Protein AF-Q1RKX2-F1 (afdb_monomer)

Secondary structure (DSSP, 8-state):
----------------------PPPP-------------------------------PPPSSHHHHHHHHHHHHSSHHHHHTHHHHHHHTTBGGGHHHHHHHIIIIIHHHHHHHHHHHHHHT--HHHHHHHH-GGGHHHHHHHHHHHHHHHHHHHHHHHHHHHHHHHTTSSS-TTSS--TTT--TTB--HHHHHHHHTTTEEEETTEEEEHHHHHHTTHHHHHHSS--B-HHHHIIIIIII---SSTT----B-HHHHHHHHHHHHHHHHHHTTTHHHHHHHHHHHTTHHHHHHHHHHHHHTTSTTHHHHHHHHH-B-TTGGG-HHHHHHHHHHHHHHH-TTSSHHHHHHTTS-TTS-HHHHHHHHHHHHHHHHHHHHHHHHHHHHHHHHHHTS-GGGG---THHIIIIIHHHHHTTSTTHHHHHHHHHHHHHHHHHHHHHHHHHHHHHHHHHH-GGGGGGHHHHHHHHHHHHHHHHGGGGBTTHHHHHHHHHHHHSSHHHHHHHHHHHIIIIIIIIHHHHHHHHHHHH----HHHHHHHHHIIIIIHHHHHHHHHHHHHHT----EETTEE--HHHHHHHHHHHHHHHHHHHHHHHHHHHHS-TTS-HHHHHHHHTSPPTT-SSTT--GGGTTHHHHTTS-----------------------------------------------------------------------THHHHHHHHTTS-HHHHHHHHHHHHHHHHHHHHHTT------GGG-EEEETTEEEETT-EEEEEE--SEEEEEEEEETTS-HHHIIIIIHHHHHHHHHHHHTTT--EEEEEEEEE-TTSSS-EEE-SSTT-SS--S-STT----PPPPP-TTHHHHH---HHHHHHHHHHHHHHHHHS--HHHHHHHHHHSS-PPTTSEEEEEEE-SS--BTT-HHHHHHHHHHHHH---SSEEEEEEE--TT-EETTB-GGGEEEEESSBEEETT----SBGGGEE---BHHHHHHHHTT-EEEE-TTGGGS-HHHHHHHHHHHHHHHHHHHHHEEEEEEEEEEEETTTEEEEEEEEEEEEE-TT-PPPP-

Sequence (1074 aa):
MGQSSKSGSAGVGGVGGGGGVVCPSTAISGCASGTALIQLDATGPGAGGAGESEHERGTWTGRFDFLLSLLGYSVGLGNVWRFPYLCYNNGGGAFLIPFTIMLVIAGLPLMFMELSFGQYAALGPVAVYRRFCPLFRGLGTGMILVSAIVMLYYNLIIAWTIFYMFASFAPVLPWQNCEPAWSTKYCFSYAQADQCEATNGTYYLRTCHNATSAAENNITTLALGALKRPPAEEYFNNFVLGLSKGIEETGSIKLSLAACLFLAWTIVFLCLCKGVQSSGKVVYFTALFPYVVLVILFVRGVTLPGASTGILFYLTPDWKQLANAQVWGDAAVQIFFALSPAWGGLITLSSYNKFSNNCYKDSLIVAFCNIATSFFAGLVIFSIIGFLAHELNVDVEKVVDQGAGLAFIVYPEVVTRLPVSPVWAVLFFVMLLTLGLDSQFALMETVTTAILDRFPNLRQYKIWVVLSVAIFGYIGGLGFTTNSGMYWLQLMDKYAANWSVLLIAISECILIAWIYGSQRFLNDIQGMIGKRSWFWNFFWGIMWRYITPATLLFILFFNWVEYKPAKYGHYVYPMWADAVGWIVGLLPVLVIFLVAFQEIWRAPMSLSFRDRIKHLLQPTAEWGPAGRPCVNLHAERYQSQNYDGVTNTKILIEEEASPKQAANKKDRQLTLDVDVDVECLPLATVGKRPGAPKSMGKQGSSGNLQTNALVPNSARGDIALAKVAEKEKEATACTFALAYGSAVKQINKWVLLPPRCIKCAGPAGQHDFGDEFTVKLPNNKVDVVFVVDINVTPGVLSNLIAPAINDIRESLRSRGFSDVQVGVIVFEETKRYPALLTSDGGKINYKGNVADVKLAGIKSFCDNCVEQIITEKRILDIYNSLKEIVKGIAPQADEKAFQLALDYPFRAGAAKSIIGVRSDSLEYKNWWKFVRAQLTGSITKFDGALIHLIAPVKGLSLEGVLSEKLIGFNSRLVATVDGKDSKKRTKLQFDNDMGIDFVLNNGGWVFATQNFEKLKASDQKKMLNQITSSLADTLFKTEIVSDCRCLPIHGLHGQHKCVIKSSTFVANKKAKSA

Mean predicted aligned error: 19.58 Å

pLDDT: mean 75.11, std 23.2, range [19.14, 98.06]

Structure (mmCIF, N/CA/C/O backbone):
data_AF-Q1RKX2-F1
#
_entry.id   AF-Q1RKX2-F1
#
loop_
_atom_site.group_PDB
_atom_site.id
_atom_site.type_symbol
_atom_site.label_atom_id
_atom_site.label_alt_id
_atom_site.label_comp_id
_atom_site.label_asym_id
_atom_site.label_entity_id
_atom_site.label_seq_id
_atom_site.pdbx_PDB_ins_code
_atom_site.Cartn_x
_atom_site.Cartn_y
_atom_site.Cartn_z
_atom_site.occupancy
_atom_site.B_iso_or_equiv
_atom_site.auth_seq_id
_atom_site.auth_comp_id
_atom_site.auth_asym_id
_atom_site.auth_atom_id
_atom_site.pdbx_PDB_model_num
ATOM 1 N N . MET A 1 1 ? 49.293 15.462 26.132 1.00 29.08 1 MET A N 1
ATOM 2 C CA . MET A 1 1 ? 50.556 15.591 26.901 1.00 29.08 1 MET A CA 1
ATOM 3 C C . MET A 1 1 ? 51.556 14.581 26.353 1.00 29.08 1 MET A C 1
ATOM 5 O O . MET A 1 1 ? 51.100 13.569 25.842 1.00 29.08 1 MET A O 1
ATOM 9 N N . GLY A 1 2 ? 52.866 14.834 26.458 1.00 30.52 2 GLY A N 1
ATOM 10 C CA . GLY A 1 2 ? 53.905 13.860 26.083 1.00 30.52 2 GLY A CA 1
ATOM 11 C C . GLY A 1 2 ? 54.488 14.013 24.672 1.00 30.52 2 GLY A C 1
ATOM 12 O O . GLY A 1 2 ? 54.283 13.156 23.822 1.00 30.52 2 GLY A O 1
ATOM 13 N N . GLN A 1 3 ? 55.269 15.072 24.441 1.00 25.47 3 GLN A N 1
ATOM 14 C CA . GLN A 1 3 ? 56.391 14.996 23.496 1.00 25.47 3 GLN A CA 1
ATOM 15 C C . GLN A 1 3 ? 57.597 14.382 24.221 1.00 25.47 3 GLN A C 1
ATOM 17 O O . GLN A 1 3 ? 57.805 14.698 25.391 1.00 25.47 3 GLN A O 1
ATOM 22 N N . SER A 1 4 ? 58.443 13.625 23.519 1.00 23.39 4 SER A N 1
ATOM 23 C CA . SER A 1 4 ? 59.902 13.753 23.659 1.00 23.39 4 SER A CA 1
ATOM 24 C C . SER A 1 4 ? 60.629 13.075 22.495 1.00 23.39 4 SER A C 1
ATOM 26 O O . SER A 1 4 ? 60.164 12.066 21.968 1.00 23.39 4 SER A O 1
ATOM 28 N N . SER A 1 5 ? 61.772 13.628 22.105 1.00 24.44 5 SER A N 1
ATOM 29 C CA . SER A 1 5 ? 62.682 13.108 21.081 1.00 24.44 5 SER A CA 1
ATOM 30 C C . SER A 1 5 ? 64.015 12.682 21.708 1.00 24.44 5 SER A C 1
ATOM 32 O O . SER A 1 5 ? 64.335 13.082 22.829 1.00 24.44 5 SER A O 1
ATOM 34 N N . LYS A 1 6 ? 64.832 11.910 20.975 1.00 25.28 6 LYS A N 1
ATOM 35 C CA . LYS A 1 6 ? 66.299 11.889 21.139 1.00 25.28 6 LYS A CA 1
ATOM 36 C C . LYS A 1 6 ? 67.005 11.347 19.889 1.00 25.28 6 LYS A C 1
ATOM 38 O O . LYS A 1 6 ? 66.353 10.794 19.008 1.00 25.28 6 LYS A O 1
ATOM 43 N N . SER A 1 7 ? 68.310 11.601 19.783 1.00 22.27 7 SER A N 1
ATOM 44 C CA . SER A 1 7 ? 69.060 11.613 18.516 1.00 22.27 7 SER A CA 1
ATOM 45 C C . SER A 1 7 ? 70.556 11.266 18.674 1.00 22.27 7 SER A C 1
ATOM 47 O O . SER A 1 7 ? 71.111 11.393 19.764 1.00 22.27 7 SER A O 1
ATOM 49 N N . GLY A 1 8 ? 71.199 10.861 17.567 1.00 24.12 8 GLY A N 1
ATOM 50 C CA . GLY A 1 8 ? 72.639 10.544 17.415 1.00 24.12 8 GLY A CA 1
ATOM 51 C C . GLY A 1 8 ? 72.830 9.477 16.308 1.00 24.12 8 GLY A C 1
ATOM 52 O O . GLY A 1 8 ? 72.162 8.457 16.404 1.00 24.12 8 GLY A O 1
ATOM 53 N N . SER A 1 9 ? 73.526 9.641 15.163 1.00 22.39 9 SER A N 1
ATOM 54 C CA . SER A 1 9 ? 74.837 10.258 14.806 1.00 22.39 9 SER A CA 1
ATOM 55 C C . SER A 1 9 ? 76.018 9.282 15.044 1.00 22.39 9 SER A C 1
ATOM 57 O O . SER A 1 9 ? 76.078 8.729 16.136 1.00 22.39 9 SER A O 1
ATOM 59 N N . ALA A 1 10 ? 76.967 8.984 14.128 1.00 24.47 10 ALA A N 1
ATOM 60 C CA . ALA A 1 10 ? 77.296 9.495 12.771 1.00 24.47 10 ALA A CA 1
ATOM 61 C C . ALA A 1 10 ? 78.058 8.445 11.892 1.00 24.47 10 ALA A C 1
ATOM 63 O O . ALA A 1 10 ? 78.412 7.385 12.397 1.00 24.47 10 ALA A O 1
ATOM 64 N N . GLY A 1 11 ? 78.391 8.779 10.624 1.00 23.73 11 GLY A N 1
ATOM 65 C CA . GLY A 1 11 ? 79.377 8.062 9.765 1.00 23.73 11 GLY A CA 1
ATOM 66 C C . GLY A 1 11 ? 78.849 7.634 8.373 1.00 23.73 11 GLY A C 1
ATOM 67 O O . GLY A 1 11 ? 78.332 6.533 8.253 1.00 23.73 11 GLY A O 1
ATOM 68 N N . VAL A 1 12 ? 78.734 8.492 7.344 1.00 25.34 12 VAL A N 1
ATOM 69 C CA . VAL A 1 12 ? 79.765 9.110 6.456 1.00 25.34 12 VAL A CA 1
ATOM 70 C C . VAL A 1 12 ? 80.265 8.196 5.311 1.00 25.34 12 VAL A C 1
ATOM 72 O O . VAL A 1 12 ? 81.005 7.249 5.543 1.00 25.34 12 VAL A O 1
ATOM 75 N N . GLY A 1 13 ? 79.918 8.563 4.064 1.00 24.39 13 GLY A N 1
ATOM 76 C CA . GLY A 1 13 ? 80.415 7.989 2.796 1.00 24.39 13 GLY A CA 1
ATOM 77 C C . GLY A 1 13 ? 79.466 8.284 1.612 1.00 24.39 13 GLY A C 1
ATOM 78 O O . GLY A 1 13 ? 78.296 7.927 1.687 1.00 24.39 13 GLY A O 1
ATOM 79 N N . GLY A 1 14 ? 79.925 8.973 0.554 1.00 23.98 14 GLY A N 1
ATOM 80 C CA . GLY A 1 14 ? 79.116 9.346 -0.636 1.00 23.98 14 GLY A CA 1
ATOM 81 C C . GLY A 1 14 ? 79.533 8.603 -1.925 1.00 23.98 14 GLY A C 1
ATOM 82 O O . GLY A 1 14 ? 80.232 7.603 -1.828 1.00 23.98 14 GLY A O 1
ATOM 83 N N . VAL A 1 15 ? 79.184 9.016 -3.158 1.00 24.83 15 VAL A N 1
ATOM 84 C CA . VAL A 1 15 ? 78.528 10.250 -3.665 1.00 24.83 15 VAL A CA 1
ATOM 85 C C . VAL A 1 15 ? 77.776 9.959 -4.990 1.00 24.83 15 VAL A C 1
ATOM 87 O O . VAL A 1 15 ? 78.321 9.275 -5.847 1.00 24.83 15 VAL A O 1
ATOM 90 N N . GLY A 1 16 ? 76.608 10.591 -5.207 1.00 24.42 16 GLY A N 1
ATOM 91 C CA . GLY A 1 16 ? 75.990 10.827 -6.536 1.00 24.42 16 GLY A CA 1
ATOM 92 C C . GLY A 1 16 ? 75.090 9.712 -7.115 1.00 24.42 16 GLY A C 1
ATOM 93 O O . GLY A 1 16 ? 75.282 8.542 -6.820 1.00 24.42 16 GLY A O 1
ATOM 94 N N . GLY A 1 17 ? 74.079 10.006 -7.950 1.00 24.33 17 GLY A N 1
ATOM 95 C CA . GLY A 1 17 ? 73.492 11.316 -8.290 1.00 24.33 17 GLY A CA 1
ATOM 96 C C . GLY A 1 17 ? 72.621 11.307 -9.566 1.00 24.33 17 GLY A C 1
ATOM 97 O O . GLY A 1 17 ? 73.014 10.711 -10.559 1.00 24.33 17 GLY A O 1
ATOM 98 N N . GLY A 1 18 ? 71.486 12.026 -9.562 1.00 23.31 18 GLY A N 1
ATOM 99 C CA . GLY A 1 18 ? 70.670 12.327 -10.760 1.00 23.31 18 GLY A CA 1
ATOM 100 C C . GLY A 1 18 ? 69.573 11.301 -11.101 1.00 23.31 18 GLY A C 1
ATOM 101 O O . GLY A 1 18 ? 69.861 10.148 -11.395 1.00 23.31 18 GLY A O 1
ATOM 102 N N . GLY A 1 19 ? 68.301 11.719 -11.065 1.00 22.02 19 GLY A N 1
ATOM 103 C CA . GLY A 1 19 ? 67.143 10.845 -11.317 1.00 22.02 19 GLY A CA 1
ATOM 104 C C . GLY A 1 19 ? 66.602 10.870 -12.755 1.00 22.02 19 GLY A C 1
ATOM 105 O O . GLY A 1 19 ? 66.965 11.725 -13.558 1.00 22.02 19 GLY A O 1
ATOM 106 N N . GLY A 1 20 ? 65.666 9.960 -13.045 1.00 22.97 20 GLY A N 1
ATOM 107 C CA . GLY A 1 20 ? 64.897 9.894 -14.293 1.00 22.97 20 GLY A CA 1
ATOM 108 C C . GLY A 1 20 ? 63.514 9.274 -14.055 1.00 22.97 20 GLY A C 1
ATOM 109 O O . GLY A 1 20 ? 63.377 8.358 -13.247 1.00 22.97 20 GLY A O 1
ATOM 110 N N . VAL A 1 21 ? 62.479 9.804 -14.713 1.00 22.27 21 VAL A N 1
ATOM 111 C CA . VAL A 1 21 ? 61.072 9.401 -14.517 1.00 22.27 21 VAL A CA 1
ATOM 112 C C . VAL A 1 21 ? 60.719 8.212 -15.415 1.00 22.27 21 VAL A C 1
ATOM 114 O O . VAL A 1 21 ? 61.078 8.201 -16.589 1.00 22.27 21 VAL A O 1
ATOM 117 N N . VAL A 1 22 ? 59.973 7.237 -14.883 1.00 23.27 22 VAL A N 1
ATOM 118 C CA . VAL A 1 22 ? 59.502 6.056 -15.627 1.00 23.27 22 VAL A CA 1
ATOM 119 C C . VAL A 1 22 ? 57.977 6.069 -15.738 1.00 23.27 22 VAL A C 1
ATOM 121 O O . VAL A 1 22 ? 57.277 5.944 -14.736 1.00 23.27 22 VAL A O 1
ATOM 124 N N . CYS A 1 23 ? 57.470 6.162 -16.968 1.00 20.81 23 CYS A N 1
ATOM 125 C CA . CYS A 1 23 ? 56.066 5.913 -17.303 1.00 20.81 23 CYS A CA 1
ATOM 126 C C . CYS A 1 23 ? 55.933 4.514 -17.939 1.00 20.81 23 CYS A C 1
ATOM 128 O O . CYS A 1 23 ? 56.710 4.211 -18.847 1.00 20.81 23 CYS A O 1
ATOM 130 N N . PRO A 1 24 ? 54.969 3.665 -17.532 1.00 23.52 24 PRO A N 1
ATOM 131 C CA . PRO A 1 24 ? 54.730 2.380 -18.191 1.00 23.52 24 PRO A CA 1
ATOM 132 C C . PRO A 1 24 ? 54.107 2.570 -19.581 1.00 23.52 24 PRO A C 1
ATOM 134 O O . PRO A 1 24 ? 53.148 3.327 -19.737 1.00 23.52 24 PRO A O 1
ATOM 137 N N . SER A 1 25 ? 54.620 1.859 -20.583 1.00 21.58 25 SER A N 1
ATOM 138 C CA . SER A 1 25 ? 54.095 1.867 -21.950 1.00 21.58 25 SER A CA 1
ATOM 139 C C . SER A 1 25 ? 52.964 0.849 -22.146 1.00 21.58 25 SER A C 1
ATOM 141 O O . SER A 1 25 ? 53.041 -0.298 -21.708 1.00 21.58 25 SER A O 1
ATOM 143 N N . THR A 1 26 ? 51.907 1.261 -22.846 1.00 20.92 26 THR A N 1
ATOM 144 C CA . THR A 1 26 ? 50.810 0.391 -23.292 1.00 20.92 26 THR A CA 1
ATOM 145 C C . THR A 1 26 ? 51.144 -0.292 -24.617 1.00 20.92 26 THR A C 1
ATOM 147 O O . THR A 1 26 ? 51.606 0.351 -25.557 1.00 20.92 26 THR A O 1
ATOM 150 N N . ALA A 1 27 ? 50.830 -1.584 -24.725 1.00 21.88 27 ALA A N 1
ATOM 151 C CA . ALA A 1 27 ? 50.836 -2.335 -25.979 1.00 21.88 27 ALA A CA 1
ATOM 152 C C . ALA A 1 27 ? 49.621 -3.277 -26.029 1.00 21.88 27 ALA A C 1
ATOM 154 O O . ALA A 1 27 ? 49.184 -3.791 -25.000 1.00 21.88 27 ALA A O 1
ATOM 155 N N . ILE A 1 28 ? 49.060 -3.474 -27.223 1.00 22.14 28 ILE A N 1
ATOM 156 C CA . ILE A 1 28 ? 47.824 -4.235 -27.466 1.00 22.14 28 ILE A CA 1
ATOM 157 C C . ILE A 1 28 ? 48.165 -5.493 -28.272 1.00 22.14 28 ILE A C 1
ATOM 159 O O . ILE A 1 28 ? 48.952 -5.421 -29.214 1.00 22.14 28 ILE A O 1
ATOM 163 N N . SER A 1 29 ? 47.527 -6.624 -27.964 1.00 22.98 29 SER A N 1
ATOM 164 C CA . SER A 1 29 ? 47.458 -7.790 -28.856 1.00 22.98 29 SER A CA 1
ATOM 165 C C . SER A 1 29 ? 46.001 -8.207 -29.091 1.00 22.98 29 SER A C 1
ATOM 167 O O . SER A 1 29 ? 45.117 -7.928 -28.279 1.00 22.98 29 SER A O 1
ATOM 169 N N . GLY A 1 30 ? 45.728 -8.773 -30.271 1.00 21.67 30 GLY A N 1
ATOM 170 C CA . GLY A 1 30 ? 44.379 -8.868 -30.833 1.00 21.67 30 GLY A CA 1
ATOM 171 C C . GLY A 1 30 ? 43.684 -10.228 -30.698 1.00 21.67 30 GLY A C 1
ATOM 172 O O . GLY A 1 30 ? 44.310 -11.280 -30.744 1.00 21.67 30 GLY A O 1
ATOM 173 N N . CYS A 1 31 ? 42.358 -10.144 -30.586 1.00 21.44 31 CYS A N 1
ATOM 174 C CA . CYS A 1 31 ? 41.317 -11.174 -30.672 1.00 21.44 31 CYS A CA 1
ATOM 175 C C . CYS A 1 31 ? 41.653 -12.553 -31.283 1.00 21.44 31 CYS A C 1
ATOM 177 O O . CYS A 1 31 ? 42.081 -12.659 -32.429 1.00 21.44 31 CYS A O 1
ATOM 179 N N . ALA A 1 32 ? 41.163 -13.600 -30.609 1.00 22.56 32 ALA A N 1
ATOM 180 C CA . ALA A 1 32 ? 40.595 -14.790 -31.247 1.00 22.56 32 ALA A CA 1
ATOM 181 C C . ALA A 1 32 ? 39.156 -14.990 -30.726 1.00 22.56 32 ALA A C 1
ATOM 183 O O . ALA A 1 32 ? 38.884 -14.753 -29.548 1.00 22.56 32 ALA A O 1
ATOM 184 N N . SER A 1 33 ? 38.210 -15.360 -31.594 1.00 27.45 33 SER A N 1
ATOM 185 C CA . SER A 1 33 ? 36.774 -15.354 -31.267 1.00 27.45 33 SER A CA 1
ATOM 186 C C . SER A 1 33 ? 36.347 -16.486 -30.323 1.00 27.45 33 SER A C 1
ATOM 188 O O . SER A 1 33 ? 36.641 -17.653 -30.569 1.00 27.45 33 SER A O 1
ATOM 190 N N . GLY A 1 34 ? 35.549 -16.154 -29.303 1.00 23.69 34 GLY A N 1
ATOM 191 C CA . GLY A 1 34 ? 34.923 -17.129 -28.405 1.00 23.69 34 GLY A CA 1
ATOM 192 C C . GLY A 1 34 ? 33.840 -16.496 -27.531 1.00 23.69 34 GLY A C 1
ATOM 193 O O . GLY A 1 34 ? 34.132 -15.956 -26.468 1.00 23.69 34 GLY A O 1
ATOM 194 N N . THR A 1 35 ? 32.582 -16.536 -27.976 1.00 30.52 35 THR A N 1
ATOM 195 C CA . THR A 1 35 ? 31.459 -15.878 -27.285 1.00 30.52 35 THR A CA 1
ATOM 196 C C . THR A 1 35 ? 31.061 -16.629 -26.010 1.00 30.52 35 THR A C 1
ATOM 198 O O . THR A 1 35 ? 30.265 -17.566 -26.060 1.00 30.52 35 THR A O 1
ATOM 201 N N . ALA A 1 36 ? 31.581 -16.196 -24.860 1.00 24.14 36 ALA A N 1
ATOM 202 C CA . ALA A 1 36 ? 31.232 -16.729 -23.543 1.00 24.14 36 ALA A CA 1
ATOM 203 C C . ALA A 1 36 ? 30.645 -15.632 -22.637 1.00 24.14 36 ALA A C 1
ATOM 205 O O . ALA A 1 36 ? 31.332 -14.689 -22.251 1.00 24.14 36 ALA A O 1
ATOM 206 N N . LEU A 1 37 ? 29.367 -15.773 -22.270 1.00 24.33 37 LEU A N 1
ATOM 207 C CA . LEU A 1 37 ? 28.733 -14.960 -21.229 1.00 24.33 37 LEU A CA 1
ATOM 208 C C . LEU A 1 37 ? 29.221 -15.426 -19.852 1.00 24.33 37 LEU A C 1
ATOM 210 O O . LEU A 1 37 ? 28.718 -16.412 -19.317 1.00 24.33 37 LEU A O 1
ATOM 214 N N . ILE A 1 38 ? 30.187 -14.712 -19.272 1.00 24.48 38 ILE A N 1
ATOM 215 C CA . ILE A 1 38 ? 30.604 -14.922 -17.882 1.00 24.48 38 ILE A CA 1
ATOM 216 C C . ILE A 1 38 ? 29.768 -14.012 -16.975 1.00 24.48 38 ILE A C 1
ATOM 218 O O . ILE A 1 38 ? 29.938 -12.794 -16.966 1.00 24.48 38 ILE A O 1
ATOM 222 N N . GLN A 1 39 ? 28.875 -14.616 -16.189 1.00 24.66 39 GLN A N 1
ATOM 223 C CA . GLN A 1 39 ? 28.341 -13.985 -14.982 1.00 24.66 39 GLN A CA 1
ATOM 224 C C . GLN A 1 39 ? 29.456 -13.904 -13.936 1.00 24.66 39 GLN A C 1
ATOM 226 O O . GLN A 1 39 ? 29.968 -14.933 -13.499 1.00 24.66 39 GLN A O 1
ATOM 231 N N . LEU A 1 40 ? 29.800 -12.691 -13.506 1.00 25.66 40 LEU A N 1
ATOM 232 C CA . LEU A 1 40 ? 30.587 -12.471 -12.294 1.00 25.66 40 LEU A CA 1
ATOM 233 C C . LEU A 1 40 ? 29.639 -12.328 -11.097 1.00 25.66 40 LEU A C 1
ATOM 235 O O . LEU A 1 40 ? 29.314 -11.219 -10.679 1.00 25.66 40 LEU A O 1
ATOM 239 N N . ASP A 1 41 ? 29.198 -13.460 -10.547 1.00 24.98 41 ASP A N 1
ATOM 240 C CA . ASP A 1 41 ? 28.636 -13.495 -9.194 1.00 24.98 41 ASP A CA 1
ATOM 241 C C . ASP A 1 41 ? 29.786 -13.341 -8.182 1.00 24.98 41 ASP A C 1
ATOM 243 O O . ASP A 1 41 ? 30.656 -14.205 -8.050 1.00 24.98 41 ASP A O 1
ATOM 247 N N . ALA A 1 42 ? 29.822 -12.204 -7.485 1.00 27.72 42 ALA A N 1
ATOM 248 C CA . ALA A 1 42 ? 30.953 -11.799 -6.653 1.00 27.72 42 ALA A CA 1
ATOM 249 C C . ALA A 1 42 ? 30.967 -12.495 -5.274 1.00 27.72 42 ALA A C 1
ATOM 251 O O . ALA A 1 42 ? 30.555 -11.920 -4.268 1.00 27.72 42 ALA A O 1
ATOM 252 N N . THR A 1 43 ? 31.488 -13.727 -5.210 1.00 28.89 43 THR A N 1
ATOM 253 C CA . THR A 1 43 ? 31.834 -14.398 -3.939 1.00 28.89 43 THR A CA 1
ATOM 254 C C . THR A 1 43 ? 33.203 -15.090 -4.007 1.00 28.89 43 THR A C 1
ATOM 256 O O . THR A 1 43 ? 33.334 -16.219 -4.466 1.00 28.89 43 THR A O 1
ATOM 259 N N . GLY A 1 44 ? 34.245 -14.407 -3.524 1.00 25.19 44 GLY A N 1
ATOM 260 C CA . GLY A 1 44 ? 35.608 -14.941 -3.413 1.00 25.19 44 GLY A CA 1
ATOM 261 C C . GLY A 1 44 ? 36.534 -13.939 -2.704 1.00 25.19 44 GLY A C 1
ATOM 262 O O . GLY A 1 44 ? 36.514 -12.766 -3.076 1.00 25.19 44 GLY A O 1
ATOM 263 N N . PRO A 1 45 ? 37.295 -14.329 -1.663 1.00 36.34 45 PRO A N 1
ATOM 264 C CA . PRO A 1 45 ? 38.045 -13.377 -0.843 1.00 36.34 45 PRO A CA 1
ATOM 265 C C . PRO A 1 45 ? 39.488 -13.144 -1.322 1.00 36.34 45 PRO A C 1
ATOM 267 O O . PRO A 1 45 ? 40.170 -14.074 -1.738 1.00 36.34 45 PRO A O 1
ATOM 270 N N . GLY A 1 46 ? 39.993 -11.924 -1.103 1.00 29.59 46 GLY A N 1
ATOM 271 C CA . GLY A 1 46 ? 41.425 -11.684 -0.876 1.00 29.59 46 GLY A CA 1
ATOM 272 C C . GLY A 1 46 ? 42.299 -11.345 -2.090 1.00 29.59 46 GLY A C 1
ATOM 273 O O . GLY A 1 46 ? 43.148 -12.137 -2.480 1.00 29.59 46 GLY A O 1
ATOM 274 N N . ALA A 1 47 ? 42.208 -10.106 -2.580 1.00 27.11 47 ALA A N 1
ATOM 275 C CA . ALA A 1 47 ? 43.310 -9.437 -3.279 1.00 27.11 47 ALA A CA 1
ATOM 276 C C . ALA A 1 47 ? 43.348 -7.960 -2.849 1.00 27.11 47 ALA A C 1
ATOM 278 O O . ALA A 1 47 ? 42.364 -7.241 -3.008 1.00 27.11 47 ALA A O 1
ATOM 279 N N . GLY A 1 48 ? 44.451 -7.520 -2.237 1.00 31.73 48 GLY A N 1
ATOM 280 C CA . GLY A 1 48 ? 44.564 -6.172 -1.674 1.00 31.73 48 GLY A CA 1
ATOM 281 C C . GLY A 1 48 ? 44.988 -5.134 -2.713 1.00 31.73 48 GLY A C 1
ATOM 282 O O . GLY A 1 48 ? 46.107 -5.195 -3.214 1.00 31.73 48 GLY A O 1
ATOM 283 N N . GLY A 1 49 ? 44.128 -4.152 -2.983 1.00 25.77 49 GLY A N 1
ATOM 284 C CA . GLY A 1 49 ? 44.446 -2.973 -3.790 1.00 25.77 49 GLY A CA 1
ATOM 285 C C . GLY A 1 49 ? 43.623 -1.777 -3.319 1.00 25.77 49 GLY A C 1
ATOM 286 O O . GLY A 1 49 ? 42.397 -1.821 -3.362 1.00 25.77 49 GLY A O 1
ATOM 287 N N . ALA A 1 50 ? 44.285 -0.728 -2.829 1.00 31.12 50 ALA A N 1
ATOM 288 C CA . ALA A 1 50 ? 43.622 0.428 -2.227 1.00 31.12 50 ALA A CA 1
ATOM 289 C C . ALA A 1 50 ? 43.126 1.423 -3.292 1.00 31.12 50 ALA A C 1
ATOM 291 O O . ALA A 1 50 ? 43.775 2.428 -3.574 1.00 31.12 50 ALA A O 1
ATOM 292 N N . GLY A 1 51 ? 41.961 1.134 -3.871 1.00 27.05 51 GLY A N 1
ATOM 293 C CA . GLY A 1 51 ? 41.086 2.136 -4.480 1.00 27.05 51 GLY A CA 1
ATOM 294 C C . GLY A 1 51 ? 39.847 2.318 -3.606 1.00 27.05 51 GLY A C 1
ATOM 295 O O . GLY A 1 51 ? 39.321 1.334 -3.088 1.00 27.05 51 GLY A O 1
ATOM 296 N N . GLU A 1 52 ? 39.380 3.554 -3.423 1.00 30.48 52 GLU A N 1
ATOM 297 C CA . GLU A 1 52 ? 38.139 3.820 -2.688 1.00 30.48 52 GLU A CA 1
ATOM 298 C C . GLU A 1 52 ? 36.945 3.263 -3.476 1.00 30.48 52 GLU A C 1
ATOM 300 O O . GLU A 1 52 ? 36.546 3.812 -4.504 1.00 30.48 52 GLU A O 1
ATOM 305 N N . SER A 1 53 ? 36.370 2.153 -3.012 1.00 33.16 53 SER A N 1
ATOM 306 C CA . SER A 1 53 ? 35.118 1.640 -3.557 1.00 33.16 53 SER A CA 1
ATOM 307 C C . SER A 1 53 ? 33.961 2.524 -3.090 1.00 33.16 53 SER A C 1
ATOM 309 O O . SER A 1 53 ? 33.656 2.591 -1.898 1.00 33.16 53 SER A O 1
ATOM 311 N N . GLU A 1 54 ? 33.286 3.202 -4.026 1.00 41.44 54 GLU A N 1
ATOM 312 C CA . GLU A 1 54 ? 32.028 3.884 -3.709 1.00 41.44 54 GLU A CA 1
ATOM 313 C C . GLU A 1 54 ? 31.052 2.878 -3.085 1.00 41.44 54 GLU A C 1
ATOM 315 O O . GLU A 1 54 ? 30.736 1.851 -3.688 1.00 41.44 54 GLU A O 1
ATOM 320 N N . HIS A 1 55 ? 30.544 3.173 -1.885 1.00 50.09 55 HIS A N 1
ATOM 321 C CA . HIS A 1 55 ? 29.539 2.323 -1.251 1.00 50.09 55 HIS A CA 1
ATOM 322 C C . HIS A 1 55 ? 28.292 2.213 -2.144 1.00 50.09 55 HIS A C 1
ATOM 324 O O . HIS A 1 55 ? 27.584 3.200 -2.389 1.00 50.09 55 HIS A O 1
ATOM 330 N N . GLU A 1 56 ? 28.037 0.993 -2.624 1.00 62.38 56 GLU A N 1
ATOM 331 C CA . GLU A 1 56 ? 26.979 0.696 -3.587 1.00 62.38 56 GLU A CA 1
ATOM 332 C C . GLU A 1 56 ? 25.575 1.050 -3.072 1.00 62.38 56 GLU A C 1
ATOM 334 O O . GLU A 1 56 ? 25.276 1.033 -1.872 1.00 62.38 56 GLU A O 1
ATOM 339 N N . ARG A 1 57 ? 24.669 1.342 -4.014 1.00 69.56 57 ARG A N 1
ATOM 340 C CA . ARG A 1 57 ? 23.242 1.556 -3.744 1.00 69.56 57 ARG A CA 1
ATOM 341 C C . ARG A 1 57 ? 22.616 0.237 -3.271 1.00 69.56 57 ARG A C 1
ATOM 343 O O . ARG A 1 57 ? 22.262 -0.602 -4.093 1.00 69.56 57 ARG A O 1
ATOM 350 N N . GLY A 1 58 ? 22.453 0.066 -1.959 1.00 73.69 58 GLY A N 1
ATOM 351 C CA . GLY A 1 58 ? 21.822 -1.129 -1.386 1.00 73.69 58 GLY A CA 1
ATOM 352 C C . GLY A 1 58 ? 20.427 -1.401 -1.968 1.00 73.69 58 GLY A C 1
ATOM 353 O O . GLY A 1 58 ? 19.605 -0.494 -2.052 1.00 73.69 58 GLY A O 1
ATOM 354 N N . THR A 1 59 ? 20.165 -2.647 -2.366 1.00 86.25 59 THR A N 1
ATOM 355 C CA . THR A 1 59 ? 18.930 -3.079 -3.050 1.00 86.25 59 THR A CA 1
ATOM 356 C C . THR A 1 59 ? 17.947 -3.798 -2.117 1.00 86.25 59 THR A C 1
ATOM 358 O O . THR A 1 59 ? 18.315 -4.218 -1.016 1.00 86.25 59 THR A O 1
ATOM 361 N N . TRP A 1 60 ? 16.713 -4.028 -2.585 1.00 89.12 60 TRP A N 1
ATOM 362 C CA . TRP A 1 60 ? 15.749 -4.918 -1.920 1.00 89.12 60 TRP A CA 1
ATOM 363 C C . TRP A 1 60 ? 16.307 -6.341 -1.751 1.00 89.12 60 TRP A C 1
ATOM 365 O O . TRP A 1 60 ? 16.885 -6.899 -2.688 1.00 89.12 60 TRP A O 1
ATOM 375 N N . THR A 1 61 ? 16.112 -6.957 -0.578 1.00 83.06 61 THR A N 1
ATOM 376 C CA . THR A 1 61 ? 16.677 -8.293 -0.296 1.00 83.06 61 THR A CA 1
ATOM 377 C C . THR A 1 61 ? 15.842 -9.429 -0.903 1.00 83.06 61 THR A C 1
ATOM 379 O O . THR A 1 61 ? 16.373 -10.495 -1.211 1.00 83.06 61 THR A O 1
ATOM 382 N N . GLY A 1 62 ? 14.549 -9.191 -1.144 1.00 82.06 62 GLY A N 1
ATOM 383 C CA . GLY A 1 62 ? 13.642 -10.089 -1.859 1.00 82.06 62 GLY A CA 1
ATOM 384 C C . GLY A 1 62 ? 12.543 -9.329 -2.608 1.00 82.06 62 GLY A C 1
ATOM 385 O O . GLY A 1 62 ? 12.234 -8.187 -2.282 1.00 82.06 62 GLY A O 1
ATOM 386 N N . ARG A 1 63 ? 11.920 -9.963 -3.614 1.00 85.25 63 ARG A N 1
ATOM 387 C CA . ARG A 1 63 ? 10.858 -9.326 -4.428 1.00 85.25 63 ARG A CA 1
ATOM 388 C C . ARG A 1 63 ? 9.600 -8.984 -3.618 1.00 85.25 63 ARG A C 1
ATOM 390 O O . ARG A 1 63 ? 8.935 -8.002 -3.926 1.00 85.25 63 ARG A O 1
ATOM 397 N N . PHE A 1 64 ? 9.285 -9.771 -2.588 1.00 88.62 64 PHE A N 1
ATOM 398 C CA . PHE A 1 64 ? 8.165 -9.478 -1.692 1.00 88.62 64 PHE A CA 1
ATOM 399 C C . PHE A 1 64 ? 8.426 -8.264 -0.792 1.00 88.62 64 PHE A C 1
ATOM 401 O O . PHE A 1 64 ? 7.471 -7.562 -0.492 1.00 88.62 64 PHE A O 1
ATOM 408 N N . ASP A 1 65 ? 9.685 -7.950 -0.455 1.00 91.12 65 ASP A N 1
ATOM 409 C CA . ASP A 1 65 ? 10.035 -6.718 0.269 1.00 91.12 65 ASP A CA 1
ATOM 410 C C . ASP A 1 65 ? 9.552 -5.491 -0.530 1.00 91.12 65 ASP A C 1
ATOM 412 O O . ASP A 1 65 ? 8.762 -4.694 -0.035 1.00 91.12 65 ASP A O 1
ATOM 416 N N . PHE A 1 66 ? 9.945 -5.406 -1.811 1.00 93.94 66 PHE A N 1
ATOM 417 C CA . PHE A 1 66 ? 9.506 -4.350 -2.730 1.00 93.94 66 PHE A CA 1
ATOM 418 C C . PHE A 1 66 ? 7.986 -4.336 -2.917 1.00 93.94 66 PHE A C 1
ATOM 420 O O . PHE A 1 66 ? 7.368 -3.282 -2.802 1.00 93.94 66 PHE A O 1
ATOM 427 N N . LEU A 1 67 ? 7.374 -5.491 -3.208 1.00 93.94 67 LEU A N 1
ATOM 428 C CA . LEU A 1 67 ? 5.943 -5.556 -3.515 1.00 93.94 67 LEU A CA 1
ATOM 429 C C . LEU A 1 67 ? 5.072 -5.178 -2.306 1.00 93.94 67 LEU A C 1
ATOM 431 O O . LEU A 1 67 ? 4.039 -4.542 -2.495 1.00 93.94 67 LEU A O 1
ATOM 435 N N . LEU A 1 68 ? 5.488 -5.523 -1.082 1.00 93.94 68 LEU A N 1
ATOM 436 C CA . LEU A 1 68 ? 4.789 -5.128 0.144 1.00 93.94 68 LEU A CA 1
ATOM 437 C C . LEU A 1 68 ? 5.043 -3.660 0.506 1.00 93.94 68 LEU A C 1
ATOM 439 O O . LEU A 1 68 ? 4.090 -2.980 0.868 1.00 93.94 68 LEU A O 1
ATOM 443 N N . SER A 1 69 ? 6.260 -3.128 0.328 1.00 94.81 69 SER A N 1
ATOM 444 C CA . SER A 1 69 ? 6.503 -1.681 0.467 1.00 94.81 69 SER A CA 1
ATOM 445 C C . SER A 1 69 ? 5.721 -0.851 -0.554 1.00 94.81 69 SER A C 1
ATOM 447 O O . SER A 1 69 ? 5.217 0.216 -0.219 1.00 94.81 69 SER A O 1
ATOM 449 N N . LEU A 1 70 ? 5.576 -1.343 -1.787 1.00 94.88 70 LEU A N 1
ATOM 450 C CA . LEU A 1 70 ? 4.758 -0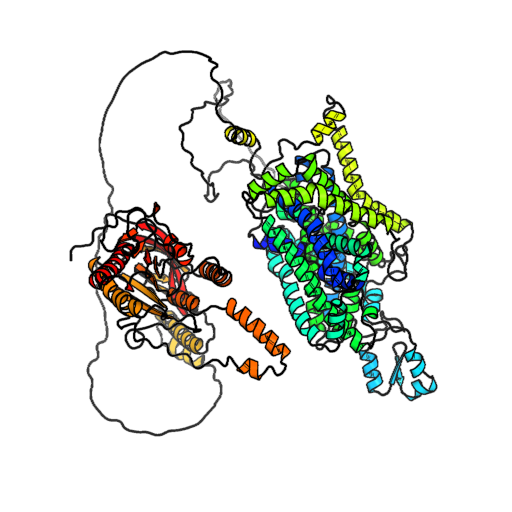.700 -2.812 1.00 94.88 70 LEU A CA 1
ATOM 451 C C . LEU A 1 70 ? 3.262 -0.782 -2.472 1.00 94.88 70 LEU A C 1
ATOM 453 O O . LEU A 1 70 ? 2.546 0.203 -2.629 1.00 94.88 70 LEU A O 1
ATOM 457 N N . LEU A 1 71 ? 2.798 -1.932 -1.972 1.00 93.88 71 LEU A N 1
ATOM 458 C CA . LEU A 1 71 ? 1.411 -2.113 -1.550 1.00 93.88 71 LEU A CA 1
ATOM 459 C C . LEU A 1 71 ? 1.058 -1.223 -0.350 1.00 93.88 71 LEU A C 1
ATOM 461 O O . LEU A 1 71 ? 0.033 -0.562 -0.408 1.00 93.88 71 LEU A O 1
ATOM 465 N N . GLY A 1 72 ? 1.898 -1.159 0.688 1.00 93.31 72 GLY A N 1
ATOM 466 C CA . GLY A 1 72 ? 1.681 -0.295 1.857 1.00 93.31 72 GLY A CA 1
ATOM 467 C C . GLY A 1 72 ? 1.811 1.205 1.555 1.00 93.31 72 GLY A C 1
ATOM 468 O O . GLY A 1 72 ? 1.176 2.029 2.209 1.00 93.31 72 GLY A O 1
ATOM 469 N N . TYR A 1 73 ? 2.569 1.587 0.520 1.00 94.06 73 TYR A N 1
ATOM 470 C CA . TYR A 1 73 ? 2.557 2.966 0.024 1.00 94.06 73 TYR A CA 1
ATOM 471 C C . TYR A 1 73 ? 1.247 3.306 -0.704 1.00 94.06 73 TYR A C 1
ATOM 473 O O . TYR A 1 73 ? 0.713 4.395 -0.512 1.00 94.06 73 TYR A O 1
ATOM 481 N N . SER A 1 74 ? 0.711 2.378 -1.508 1.00 91.25 74 SER A N 1
ATOM 482 C CA . SER A 1 74 ? -0.524 2.578 -2.287 1.00 91.25 74 SER A CA 1
ATOM 483 C C . SER A 1 74 ? -1.827 2.145 -1.587 1.00 91.25 74 SER A C 1
ATOM 485 O O . SER A 1 74 ? -2.904 2.247 -2.176 1.00 91.25 74 SER A O 1
ATOM 487 N N . VAL A 1 75 ? -1.745 1.621 -0.362 1.00 89.31 75 VAL A N 1
ATOM 488 C CA . VAL A 1 75 ? -2.878 1.216 0.482 1.00 89.31 75 VAL A CA 1
ATOM 489 C C . VAL A 1 75 ? -2.645 1.784 1.877 1.00 89.31 75 VAL A C 1
ATOM 491 O O . VAL A 1 75 ? -2.004 1.164 2.722 1.00 89.31 75 VAL A O 1
ATOM 494 N N . GLY A 1 76 ? -3.162 2.990 2.094 1.00 86.94 76 GLY A N 1
ATOM 495 C CA . GLY A 1 76 ? -3.011 3.744 3.335 1.00 86.94 76 GLY A CA 1
ATOM 496 C C . GLY A 1 76 ? -4.356 4.125 3.948 1.00 86.94 76 GLY A C 1
ATOM 497 O O . GLY A 1 76 ? -5.408 3.561 3.636 1.00 86.94 76 GLY A O 1
ATOM 498 N N . LEU A 1 77 ? -4.340 5.145 4.807 1.00 85.62 77 LEU A N 1
ATOM 499 C CA . LEU A 1 77 ? -5.535 5.640 5.502 1.00 85.62 77 LEU A CA 1
ATOM 500 C C . LEU A 1 77 ? -6.667 6.024 4.528 1.00 85.62 77 LEU A C 1
ATOM 502 O O . LEU A 1 77 ? -7.836 5.737 4.787 1.00 85.62 77 LEU A O 1
ATOM 506 N N . GLY A 1 78 ? -6.323 6.594 3.364 1.00 86.38 78 GLY A N 1
ATOM 507 C CA . GLY A 1 78 ? -7.264 7.013 2.316 1.00 86.38 78 GLY A CA 1
ATOM 508 C C . GLY A 1 78 ? -8.230 5.919 1.836 1.00 86.38 78 GLY A C 1
ATOM 509 O O . GLY A 1 78 ? -9.377 6.227 1.500 1.00 86.38 78 GLY A O 1
ATOM 510 N N . ASN A 1 79 ? -7.804 4.654 1.857 1.00 90.12 79 ASN A N 1
ATOM 511 C CA . ASN A 1 79 ? -8.617 3.494 1.485 1.00 90.12 79 ASN A CA 1
ATOM 512 C C . ASN A 1 79 ? -9.704 3.178 2.526 1.00 90.12 79 ASN A C 1
ATOM 514 O O . ASN A 1 79 ? -10.763 2.671 2.165 1.00 90.12 79 ASN A O 1
ATOM 518 N N . VAL A 1 80 ? -9.452 3.493 3.801 1.00 85.31 80 VAL A N 1
ATOM 519 C CA . VAL A 1 80 ? -10.339 3.177 4.933 1.00 85.31 80 VAL A CA 1
ATOM 520 C C . VAL A 1 80 ? -11.229 4.363 5.310 1.00 85.31 80 VAL A C 1
ATOM 522 O O . VAL A 1 80 ? -12.408 4.168 5.576 1.00 85.31 80 VAL A O 1
ATOM 525 N N . TRP A 1 81 ? -10.707 5.596 5.309 1.00 79.62 81 TRP A N 1
ATOM 526 C CA . TRP A 1 81 ? -11.411 6.757 5.886 1.00 79.62 81 TRP A CA 1
ATOM 527 C C . TRP A 1 81 ? -11.933 7.808 4.889 1.00 79.62 81 TRP A C 1
ATOM 529 O O . TRP A 1 81 ? -12.542 8.797 5.293 1.00 79.62 81 TRP A O 1
ATOM 539 N N . ARG A 1 82 ? -11.671 7.632 3.586 1.00 86.81 82 ARG A N 1
ATOM 540 C CA . ARG A 1 82 ? -12.041 8.602 2.536 1.00 86.81 82 ARG A CA 1
ATOM 541 C C . ARG A 1 82 ? -12.763 7.934 1.375 1.00 86.81 82 ARG A C 1
ATOM 543 O O . ARG A 1 82 ? -13.824 8.405 0.981 1.00 86.81 82 ARG A O 1
ATOM 550 N N . PHE A 1 83 ? -12.252 6.806 0.881 1.00 91.50 83 PHE A N 1
ATOM 551 C CA . PHE A 1 83 ? -12.932 6.053 -0.172 1.00 91.50 83 PHE A CA 1
ATOM 552 C C . PHE A 1 83 ? -14.380 5.649 0.186 1.00 91.50 83 PHE A C 1
ATOM 554 O O . PHE A 1 83 ? -15.245 5.873 -0.659 1.00 91.50 83 PHE A O 1
ATOM 561 N N . PRO A 1 84 ? -14.705 5.131 1.393 1.00 89.88 84 PRO A N 1
ATOM 562 C CA . PRO A 1 84 ? -16.087 4.759 1.708 1.00 89.88 84 PRO A CA 1
ATOM 563 C C . PRO A 1 84 ? -17.032 5.968 1.689 1.00 89.88 84 PRO A C 1
ATOM 565 O O . PRO A 1 84 ? -18.096 5.903 1.076 1.00 89.88 84 PRO A O 1
ATOM 568 N N . TYR A 1 85 ? -16.605 7.088 2.285 1.00 85.38 85 TYR A N 1
ATOM 569 C CA . TYR A 1 85 ? -17.337 8.356 2.274 1.00 85.38 85 TYR A CA 1
ATOM 570 C C . TYR A 1 85 ? -17.623 8.841 0.844 1.00 85.38 85 TYR A C 1
ATOM 572 O O . TYR A 1 85 ? -18.777 9.097 0.502 1.00 85.38 85 TYR A O 1
ATOM 580 N N . LEU A 1 86 ? -16.589 8.905 -0.008 1.00 87.88 86 LEU A N 1
ATOM 581 C CA . LEU A 1 86 ? -16.735 9.319 -1.407 1.00 87.88 86 LEU A CA 1
ATOM 582 C C . LEU A 1 86 ? -17.657 8.378 -2.185 1.00 87.88 86 LEU A C 1
ATOM 584 O O . LEU A 1 86 ? -18.474 8.847 -2.971 1.00 87.88 86 LEU A O 1
ATOM 588 N N . CYS A 1 87 ? -17.559 7.068 -1.945 1.00 89.88 87 CYS A N 1
ATOM 589 C CA . CYS A 1 87 ? -18.402 6.077 -2.602 1.00 89.88 87 CYS A CA 1
ATOM 590 C C . CYS A 1 87 ? -19.884 6.320 -2.308 1.00 89.88 87 CYS A C 1
ATOM 592 O O . CYS A 1 87 ? -20.671 6.376 -3.244 1.00 89.88 87 CYS A O 1
ATOM 594 N N . TYR A 1 88 ? -20.255 6.544 -1.042 1.00 85.12 88 TYR A N 1
ATOM 595 C CA . TYR A 1 88 ? -21.619 6.936 -0.679 1.00 85.12 88 TYR A CA 1
ATOM 596 C C . TYR A 1 88 ? -22.016 8.275 -1.326 1.00 85.12 88 TYR A C 1
ATOM 598 O O . TYR A 1 88 ? -22.958 8.302 -2.122 1.00 85.12 88 TYR A O 1
ATOM 606 N N . ASN A 1 89 ? -21.281 9.357 -1.032 1.00 85.94 89 ASN A N 1
ATOM 607 C CA . ASN A 1 89 ? -21.632 10.728 -1.431 1.00 85.94 89 ASN A CA 1
ATOM 608 C C . ASN A 1 89 ? -21.851 10.868 -2.950 1.00 85.94 89 ASN A C 1
ATOM 610 O O . ASN A 1 89 ? -22.670 11.669 -3.396 1.00 85.94 89 ASN A O 1
ATOM 614 N N . ASN A 1 90 ? -21.142 10.057 -3.737 1.00 89.81 90 ASN A N 1
ATOM 615 C CA . ASN A 1 90 ? -21.125 10.109 -5.194 1.00 89.81 90 ASN A CA 1
ATOM 616 C C . ASN A 1 90 ? -21.906 8.956 -5.863 1.00 89.81 90 ASN A C 1
ATOM 618 O O . ASN A 1 90 ? -21.598 8.563 -6.990 1.00 89.81 90 ASN A O 1
ATOM 622 N N . GLY A 1 91 ? -22.942 8.437 -5.189 1.00 87.31 91 GLY A N 1
ATOM 623 C CA . GLY A 1 91 ? -23.938 7.522 -5.772 1.00 87.31 91 GLY A CA 1
ATOM 624 C C . GLY A 1 91 ? -23.828 6.057 -5.344 1.00 87.31 91 GLY A C 1
ATOM 625 O O . GLY A 1 91 ? -24.225 5.172 -6.108 1.00 87.31 91 GLY A O 1
ATOM 626 N N . GLY A 1 92 ? -23.273 5.788 -4.161 1.00 90.19 92 GLY A N 1
ATOM 627 C CA . GLY A 1 92 ? -23.106 4.443 -3.602 1.00 90.19 92 GLY A CA 1
ATOM 628 C C . GLY A 1 92 ? -22.340 3.511 -4.542 1.00 90.19 92 GLY A C 1
ATOM 629 O O . GLY A 1 92 ? -21.242 3.825 -5.011 1.00 90.19 92 GLY A O 1
ATOM 630 N N . GLY A 1 93 ? -22.943 2.369 -4.879 1.00 89.56 93 GLY A N 1
ATOM 631 C CA . GLY A 1 93 ? -22.339 1.371 -5.767 1.00 89.56 93 GLY A CA 1
ATOM 632 C C . GLY A 1 93 ? -22.003 1.888 -7.175 1.00 89.56 93 GLY A C 1
ATOM 633 O O . GLY A 1 93 ? -21.141 1.313 -7.843 1.00 89.56 93 GLY A O 1
ATOM 634 N N . ALA A 1 94 ? -22.621 2.988 -7.627 1.00 92.62 94 ALA A N 1
ATOM 635 C CA . ALA A 1 94 ? -22.336 3.579 -8.934 1.00 92.62 94 ALA A CA 1
ATOM 636 C C . ALA A 1 94 ? -20.918 4.180 -9.009 1.00 92.62 94 ALA A C 1
ATOM 638 O O . ALA A 1 94 ? -20.276 4.078 -10.055 1.00 92.62 94 ALA A O 1
ATOM 639 N N . PHE A 1 95 ? -20.389 4.728 -7.905 1.00 93.69 95 PHE A N 1
ATOM 640 C CA . PHE A 1 95 ? -19.065 5.374 -7.846 1.00 93.69 95 PHE A CA 1
ATOM 641 C C . PHE A 1 95 ? -17.900 4.431 -8.193 1.00 93.69 95 PHE A C 1
ATOM 643 O O . PHE A 1 95 ? -16.844 4.872 -8.656 1.00 93.69 95 PHE A O 1
ATOM 650 N N . LEU A 1 96 ? -18.094 3.117 -8.049 1.00 90.88 96 LEU A N 1
ATOM 651 C CA . LEU A 1 96 ? -17.100 2.109 -8.426 1.00 90.88 96 LEU A CA 1
ATOM 652 C C . LEU A 1 96 ? -16.744 2.165 -9.924 1.00 90.88 96 LEU A C 1
ATOM 654 O O . LEU A 1 96 ? -15.623 1.812 -10.295 1.00 90.88 96 LEU A O 1
ATOM 658 N N . ILE A 1 97 ? -17.659 2.645 -10.775 1.00 92.94 97 ILE A N 1
ATOM 659 C CA . ILE A 1 97 ? -17.457 2.794 -12.223 1.00 92.94 97 ILE A CA 1
ATOM 660 C C . ILE A 1 97 ? -16.447 3.917 -12.541 1.00 92.94 97 ILE A C 1
ATOM 662 O O . ILE A 1 97 ? -15.385 3.591 -13.080 1.00 92.94 97 ILE A O 1
ATOM 666 N N . PRO A 1 98 ? -16.685 5.204 -12.199 1.00 93.06 98 PRO A N 1
ATOM 667 C CA . PRO A 1 98 ? -15.720 6.273 -12.451 1.00 93.06 98 PRO A CA 1
ATOM 668 C C . PRO A 1 98 ? -14.397 6.045 -11.709 1.00 93.06 98 PRO A C 1
ATOM 670 O O . PRO A 1 98 ? -13.339 6.303 -12.281 1.00 93.06 98 PRO A O 1
ATOM 673 N N . PHE A 1 99 ? -14.420 5.475 -10.497 1.00 92.75 99 PHE A N 1
ATOM 674 C CA . PHE A 1 99 ? -13.208 5.103 -9.756 1.00 92.75 99 PHE A CA 1
ATOM 675 C C . PHE A 1 99 ? -12.348 4.072 -10.508 1.00 92.75 99 PHE A C 1
ATOM 677 O O . PHE A 1 99 ? -11.149 4.284 -10.704 1.00 92.75 99 PHE A O 1
ATOM 684 N N . THR A 1 100 ? -12.956 2.988 -11.003 1.00 92.62 100 THR A N 1
ATOM 685 C CA . THR A 1 100 ? -12.236 1.954 -11.770 1.00 92.62 100 THR A CA 1
ATOM 686 C C . THR A 1 100 ? -11.753 2.485 -13.121 1.00 92.62 100 THR A C 1
ATOM 688 O O . THR A 1 100 ? -10.630 2.190 -13.529 1.00 92.62 100 THR A O 1
ATOM 691 N N . ILE A 1 101 ? -12.554 3.309 -13.805 1.00 94.12 101 ILE A N 1
ATOM 692 C CA . ILE A 1 101 ? -12.156 3.929 -15.077 1.00 94.12 101 ILE A CA 1
ATOM 693 C C . ILE A 1 101 ? -10.957 4.862 -14.865 1.00 94.12 101 ILE A C 1
ATOM 695 O O . ILE A 1 101 ? -9.959 4.717 -15.570 1.00 94.12 101 ILE A O 1
ATOM 699 N N . MET A 1 102 ? -10.996 5.749 -13.864 1.00 93.00 102 MET A N 1
ATOM 700 C CA . MET A 1 102 ? -9.887 6.659 -13.546 1.00 93.00 102 MET A CA 1
ATOM 701 C C . MET A 1 102 ? -8.616 5.915 -13.114 1.00 93.00 102 MET A C 1
ATOM 703 O O . MET A 1 102 ? -7.510 6.325 -13.482 1.00 93.00 102 MET A O 1
ATOM 707 N N . LEU A 1 103 ? -8.742 4.772 -12.429 1.00 93.94 103 LEU A N 1
ATOM 708 C CA . LEU A 1 103 ? -7.602 3.885 -12.194 1.00 93.94 103 LEU A CA 1
ATOM 709 C C . LEU A 1 103 ? -7.004 3.364 -13.510 1.00 93.94 103 LEU A C 1
ATOM 711 O O . LEU A 1 103 ? -5.786 3.384 -13.664 1.00 93.94 103 LEU A O 1
ATOM 715 N N . VAL A 1 104 ? -7.823 2.922 -14.465 1.00 93.69 104 VAL A N 1
ATOM 716 C CA . VAL A 1 104 ? -7.340 2.340 -15.730 1.00 93.69 104 VAL A CA 1
ATOM 717 C C . VAL A 1 104 ? -6.750 3.388 -16.686 1.00 93.69 104 VAL A C 1
ATOM 719 O O . VAL A 1 104 ? -5.768 3.078 -17.361 1.00 93.69 104 VAL A O 1
ATOM 722 N N . ILE A 1 105 ? -7.299 4.608 -16.749 1.00 94.50 105 ILE A N 1
ATOM 723 C CA . ILE A 1 105 ? -6.889 5.631 -17.739 1.00 94.50 105 ILE A CA 1
ATOM 724 C C . ILE A 1 105 ? -5.897 6.681 -17.213 1.00 94.50 105 ILE A C 1
ATOM 726 O O . ILE A 1 105 ? -5.210 7.318 -18.016 1.00 94.50 105 ILE A O 1
ATOM 730 N N . ALA A 1 106 ? -5.781 6.852 -15.891 1.00 91.88 106 ALA A N 1
ATOM 731 C CA . ALA A 1 106 ? -4.851 7.801 -15.272 1.00 91.88 106 ALA A CA 1
ATOM 732 C C . ALA A 1 106 ? -3.919 7.140 -14.243 1.00 91.88 106 ALA A C 1
ATOM 734 O O . ALA A 1 106 ? -2.700 7.193 -14.405 1.00 91.88 106 ALA A O 1
ATOM 735 N N . GLY A 1 107 ? -4.474 6.465 -13.230 1.00 94.12 107 GLY A N 1
ATOM 736 C CA . GLY A 1 107 ? -3.705 5.922 -12.102 1.00 94.12 107 GLY A CA 1
ATOM 737 C C . GLY A 1 107 ? -2.653 4.876 -12.492 1.00 94.12 107 GLY A C 1
ATOM 738 O O . GLY A 1 107 ? -1.455 5.097 -12.328 1.00 94.12 107 GLY A O 1
ATOM 739 N N . LEU A 1 108 ? -3.091 3.738 -13.035 1.00 95.62 108 LEU A N 1
ATOM 740 C CA . LEU A 1 108 ? -2.230 2.636 -13.472 1.00 95.62 108 LEU A CA 1
ATOM 741 C C . LEU A 1 108 ? -1.241 3.052 -14.586 1.00 95.62 108 LEU A C 1
ATOM 743 O O . LEU A 1 108 ? -0.081 2.645 -14.489 1.00 95.62 108 LEU A O 1
ATOM 747 N N . PRO A 1 109 ? -1.613 3.859 -15.606 1.00 96.69 109 PRO A N 1
ATOM 748 C CA . PRO A 1 109 ? -0.654 4.393 -16.570 1.00 96.69 109 PRO A CA 1
ATOM 749 C C . PRO A 1 109 ? 0.486 5.189 -15.936 1.00 96.69 109 PRO A C 1
ATOM 751 O O . PRO A 1 109 ? 1.641 4.905 -16.255 1.00 96.69 109 PRO A O 1
ATOM 754 N N . LEU A 1 110 ? 0.204 6.133 -15.034 1.00 96.44 110 LEU A N 1
ATOM 755 C CA . LEU A 1 110 ? 1.257 6.896 -14.352 1.00 96.44 110 LEU A CA 1
ATOM 756 C C . LEU A 1 110 ? 2.089 5.998 -13.432 1.00 96.44 110 LEU A C 1
ATOM 758 O O . LEU A 1 110 ? 3.315 6.022 -13.495 1.00 96.44 110 LEU A O 1
ATOM 762 N N . MET A 1 111 ? 1.431 5.136 -12.650 1.00 96.44 111 MET A N 1
ATOM 763 C CA . MET A 1 111 ? 2.109 4.206 -11.747 1.00 96.44 111 MET A CA 1
ATOM 764 C C . MET A 1 111 ? 3.090 3.300 -12.505 1.00 96.44 111 MET A C 1
ATOM 766 O O . MET A 1 111 ? 4.236 3.121 -12.098 1.00 96.44 111 MET A O 1
ATOM 770 N N . PHE A 1 112 ? 2.668 2.752 -13.647 1.00 97.38 112 PHE A N 1
ATOM 771 C CA . PHE A 1 112 ? 3.522 1.920 -14.490 1.00 97.38 112 PHE A CA 1
ATOM 772 C C . PHE A 1 112 ? 4.642 2.724 -15.183 1.00 97.38 112 PHE A C 1
ATOM 774 O O . PHE A 1 112 ? 5.727 2.177 -15.404 1.00 97.38 112 PHE A O 1
ATOM 781 N N . MET A 1 113 ? 4.420 4.012 -15.476 1.00 97.06 113 MET A N 1
ATOM 782 C CA . MET A 1 113 ? 5.445 4.923 -15.997 1.00 97.06 113 MET A CA 1
ATOM 783 C C . MET A 1 113 ? 6.545 5.176 -14.954 1.00 97.06 113 MET A C 1
ATOM 785 O O . MET A 1 113 ? 7.695 4.816 -15.210 1.00 97.06 113 MET A O 1
ATOM 789 N N . GLU A 1 114 ? 6.210 5.697 -13.766 1.00 97.12 114 GLU A N 1
ATOM 790 C CA . GLU A 1 114 ? 7.188 6.001 -12.704 1.00 97.12 114 GLU A CA 1
ATOM 791 C C . GLU A 1 114 ? 7.963 4.753 -12.247 1.00 97.12 114 GLU A C 1
ATOM 793 O O . GLU A 1 114 ? 9.190 4.800 -12.126 1.00 97.12 114 GLU A O 1
ATOM 798 N N . LEU A 1 115 ? 7.279 3.616 -12.049 1.00 97.06 115 LEU A N 1
ATOM 799 C CA . LEU A 1 115 ? 7.920 2.357 -11.640 1.00 97.06 115 LEU A CA 1
ATOM 800 C C . LEU A 1 115 ? 8.892 1.809 -12.694 1.00 97.06 115 LEU A C 1
ATOM 802 O O . LEU A 1 115 ? 9.877 1.153 -12.352 1.00 97.06 115 LEU A O 1
ATOM 806 N N . SER A 1 116 ? 8.625 2.059 -13.975 1.00 96.19 116 SER A N 1
ATOM 807 C CA . SER A 1 116 ? 9.540 1.694 -15.059 1.00 96.19 116 SER A CA 1
ATOM 808 C C . SER A 1 116 ? 10.708 2.673 -15.165 1.00 96.19 116 SER A C 1
ATOM 810 O O . SER A 1 116 ? 11.845 2.260 -15.384 1.00 96.19 116 SER A O 1
ATOM 812 N N . PHE A 1 117 ? 10.440 3.966 -14.985 1.00 95.44 117 PHE A N 1
ATOM 813 C CA . PHE A 1 117 ? 11.419 5.043 -15.098 1.00 95.44 117 PHE A CA 1
ATOM 814 C C . PHE A 1 117 ? 12.479 4.977 -13.986 1.00 95.44 117 PHE A C 1
ATOM 816 O O . PHE A 1 117 ? 13.678 5.020 -14.274 1.00 95.44 117 PHE A O 1
ATOM 823 N N . GLY A 1 118 ? 12.054 4.769 -12.733 1.00 94.56 118 GLY A N 1
ATOM 824 C CA . GLY A 1 118 ? 12.956 4.575 -11.594 1.00 94.56 118 GLY A CA 1
ATOM 825 C C . GLY A 1 118 ? 13.784 3.292 -11.695 1.00 94.56 118 GLY A C 1
ATOM 826 O O . GLY A 1 118 ? 15.003 3.341 -11.522 1.00 94.56 118 GLY A O 1
ATOM 827 N N . GLN A 1 119 ? 13.163 2.158 -12.051 1.00 94.75 119 GLN A N 1
ATOM 828 C CA . GLN A 1 119 ? 13.870 0.877 -12.205 1.00 94.75 119 GLN A CA 1
ATOM 829 C C . GLN A 1 119 ? 14.890 0.881 -13.357 1.00 94.75 119 GLN A C 1
ATOM 831 O O . GLN A 1 119 ? 15.963 0.295 -13.215 1.00 94.75 119 GLN A O 1
ATOM 836 N N . TYR A 1 120 ? 14.587 1.535 -14.484 1.00 93.44 120 TYR A N 1
ATOM 837 C CA . TYR A 1 120 ? 15.495 1.583 -15.635 1.00 93.44 120 TYR A CA 1
ATOM 838 C C . TYR A 1 120 ? 16.805 2.313 -15.308 1.00 93.44 120 TYR A C 1
ATOM 840 O O . TYR A 1 120 ? 17.887 1.830 -15.648 1.00 93.44 120 TYR A O 1
ATOM 848 N N . ALA A 1 121 ? 16.703 3.456 -14.623 1.00 90.50 121 ALA A N 1
ATOM 849 C CA . ALA A 1 121 ? 17.843 4.315 -14.308 1.00 90.50 121 ALA A CA 1
ATOM 850 C C . ALA A 1 121 ? 18.547 3.978 -12.977 1.00 90.50 121 ALA A C 1
ATOM 852 O O . ALA A 1 121 ? 19.703 4.360 -12.803 1.00 90.50 121 ALA A O 1
ATOM 853 N N . ALA A 1 122 ? 17.866 3.303 -12.040 1.00 90.88 122 ALA A N 1
ATOM 854 C CA . ALA A 1 122 ? 18.312 3.067 -10.658 1.00 90.88 122 ALA A CA 1
ATOM 855 C C . ALA A 1 122 ? 18.708 4.356 -9.897 1.00 90.88 122 ALA A C 1
ATOM 857 O O . ALA A 1 122 ? 19.730 4.417 -9.207 1.00 90.88 122 ALA A O 1
ATOM 858 N N . LEU A 1 123 ? 17.883 5.404 -10.032 1.00 89.81 123 LEU A N 1
ATOM 859 C CA . LEU A 1 123 ? 18.078 6.736 -9.444 1.00 89.81 123 LEU A CA 1
ATOM 860 C C . LEU A 1 123 ? 16.786 7.298 -8.836 1.00 89.81 123 LEU A C 1
ATOM 862 O O . LEU A 1 123 ? 15.701 7.056 -9.360 1.00 89.81 123 LEU A O 1
ATOM 866 N N . GLY A 1 124 ? 16.910 8.114 -7.784 1.00 91.69 124 GLY A N 1
ATOM 867 C CA . GLY A 1 124 ? 15.788 8.896 -7.247 1.00 91.69 124 GLY A CA 1
ATOM 868 C C . GLY A 1 124 ? 15.385 10.101 -8.129 1.00 91.69 124 GLY A C 1
ATOM 869 O O . GLY A 1 124 ? 16.171 10.526 -8.986 1.00 91.69 124 GLY A O 1
ATOM 870 N N . PRO A 1 125 ? 14.201 10.711 -7.893 1.00 93.62 125 PRO A N 1
ATOM 871 C CA . PRO A 1 125 ? 13.582 11.741 -8.746 1.00 93.62 125 PRO A CA 1
ATOM 872 C C . PRO A 1 125 ? 14.508 12.866 -9.244 1.00 93.62 125 PRO A C 1
ATOM 874 O O . PRO A 1 125 ? 14.593 13.133 -10.442 1.00 93.62 125 PRO A O 1
ATOM 877 N N . VAL A 1 126 ? 15.259 13.511 -8.346 1.00 92.56 126 VAL A N 1
ATOM 878 C CA . VAL A 1 126 ? 16.141 14.649 -8.692 1.00 92.56 126 VAL A CA 1
ATOM 879 C C . VAL A 1 126 ? 17.314 14.226 -9.589 1.00 92.56 126 VAL A C 1
ATOM 881 O O . VAL A 1 126 ? 17.791 15.013 -10.410 1.00 92.56 126 VAL A O 1
ATOM 884 N N . ALA A 1 127 ? 17.796 12.990 -9.437 1.00 91.12 127 ALA A N 1
ATOM 885 C CA . ALA A 1 127 ? 18.929 12.465 -10.191 1.00 91.12 127 ALA A CA 1
ATOM 886 C C . ALA A 1 127 ? 18.499 11.887 -11.549 1.00 91.12 127 ALA A C 1
ATOM 888 O O . ALA A 1 127 ? 19.179 12.134 -12.547 1.00 91.12 127 ALA A O 1
ATOM 889 N N . VAL A 1 128 ? 17.353 11.196 -11.612 1.00 92.44 128 VAL A N 1
ATOM 890 C CA . VAL A 1 128 ? 16.820 10.660 -12.874 1.00 92.44 128 VAL A CA 1
ATOM 891 C C . VAL A 1 128 ? 16.449 11.793 -13.839 1.00 92.44 128 VAL A C 1
ATOM 893 O O . VAL A 1 128 ? 16.946 11.816 -14.965 1.00 92.44 128 VAL A O 1
ATOM 896 N N . TYR A 1 129 ? 15.719 12.819 -13.379 1.00 94.12 129 TYR A N 1
ATOM 897 C CA . TYR A 1 129 ? 15.341 13.956 -14.226 1.00 94.12 129 TYR A CA 1
ATOM 898 C C . TYR A 1 129 ? 16.539 14.814 -14.665 1.00 94.12 129 TYR A C 1
ATOM 900 O O . TYR A 1 129 ? 16.551 15.305 -15.793 1.00 94.12 129 TYR A O 1
ATOM 908 N N . ARG A 1 130 ? 17.599 14.918 -13.844 1.00 91.44 130 ARG A N 1
ATOM 909 C CA . ARG A 1 130 ? 18.868 15.571 -14.233 1.00 91.44 130 ARG A CA 1
ATOM 910 C C . ARG A 1 130 ? 19.534 14.911 -15.446 1.00 91.44 130 ARG A C 1
ATOM 912 O O . ARG A 1 130 ? 20.159 15.621 -16.229 1.00 91.44 130 ARG A O 1
ATOM 919 N N . ARG A 1 131 ? 19.450 13.583 -15.579 1.00 90.31 131 ARG A N 1
ATOM 920 C CA . ARG A 1 131 ? 20.033 12.836 -16.711 1.00 90.31 131 ARG A CA 1
ATOM 921 C C . ARG A 1 131 ? 19.082 12.759 -17.901 1.00 90.31 131 ARG A C 1
ATOM 923 O O . ARG A 1 131 ? 19.523 12.875 -19.037 1.00 90.31 131 ARG A O 1
ATOM 930 N N . PHE A 1 132 ? 17.790 12.585 -17.637 1.00 91.88 132 PHE A N 1
ATOM 931 C CA . PHE A 1 132 ? 16.770 12.376 -18.660 1.00 91.88 132 PHE A CA 1
ATOM 932 C C . PHE A 1 132 ? 16.432 13.633 -19.470 1.00 91.88 132 PHE A C 1
ATOM 934 O O . PHE A 1 132 ? 16.316 13.562 -20.689 1.00 91.88 132 PHE A O 1
ATOM 941 N N . CYS A 1 133 ? 16.270 14.780 -18.805 1.00 92.50 133 CYS A N 1
ATOM 942 C CA . CYS A 1 133 ? 15.941 16.046 -19.457 1.00 92.50 133 CYS A CA 1
ATOM 943 C C . CYS A 1 133 ? 16.427 17.222 -18.587 1.00 92.50 133 CYS A C 1
ATOM 945 O O . CYS A 1 133 ? 15.648 17.742 -17.780 1.00 92.50 133 CYS A O 1
ATOM 947 N N . PRO A 1 134 ? 17.693 17.664 -18.732 1.00 89.81 134 PRO A N 1
ATOM 948 C CA . PRO A 1 134 ? 18.300 18.721 -17.918 1.00 89.81 134 PRO A CA 1
ATOM 949 C C . PRO A 1 134 ? 17.439 19.976 -17.714 1.00 89.81 134 PRO A C 1
ATOM 951 O O . PRO A 1 134 ? 17.398 20.498 -16.602 1.00 89.81 134 PRO A O 1
ATOM 954 N N . LEU A 1 135 ? 16.700 20.423 -18.737 1.00 91.38 135 LEU A N 1
ATOM 955 C CA . LEU A 1 135 ? 15.800 21.581 -18.649 1.00 91.38 135 LEU A CA 1
ATOM 956 C C . LEU A 1 135 ? 14.711 21.410 -17.577 1.00 91.38 135 LEU A C 1
ATOM 958 O O . LEU A 1 135 ? 14.393 22.348 -16.854 1.00 91.38 135 LEU A O 1
ATOM 962 N N . PHE A 1 136 ? 14.160 20.202 -17.459 1.00 92.38 136 PHE A N 1
ATOM 963 C CA . PHE A 1 136 ? 13.074 19.860 -16.539 1.00 92.38 136 PHE A CA 1
ATOM 964 C C . PHE A 1 136 ? 13.568 19.136 -15.282 1.00 92.38 136 PHE A C 1
ATOM 966 O O . PHE A 1 136 ? 12.776 18.585 -14.520 1.00 92.38 136 PHE A O 1
ATOM 973 N N . ARG A 1 137 ? 14.872 19.214 -14.989 1.00 89.62 137 ARG A N 1
ATOM 974 C CA . ARG A 1 137 ? 15.483 18.722 -13.745 1.00 89.62 137 ARG A CA 1
ATOM 975 C C . ARG A 1 137 ? 14.739 19.175 -12.479 1.00 89.62 137 ARG A C 1
ATOM 977 O O . ARG A 1 137 ? 14.698 18.434 -11.499 1.00 89.62 137 ARG A O 1
ATOM 984 N N . GLY A 1 138 ? 14.152 20.374 -12.497 1.00 91.81 138 GLY A N 1
ATOM 985 C CA . GLY A 1 138 ? 13.365 20.916 -11.387 1.00 91.81 138 GLY A CA 1
ATOM 986 C C . GLY A 1 138 ? 12.092 20.129 -11.060 1.00 91.81 138 GLY A C 1
ATOM 987 O O . GLY A 1 138 ? 11.637 20.199 -9.924 1.00 91.81 138 GLY A O 1
ATOM 988 N N . LEU A 1 139 ? 11.556 19.335 -11.995 1.00 94.50 139 LEU A N 1
ATOM 989 C CA . LEU A 1 139 ? 10.364 18.505 -11.785 1.00 94.50 139 LEU A CA 1
ATOM 990 C C . LEU A 1 139 ? 10.607 17.436 -10.713 1.00 94.50 139 LEU A C 1
ATOM 992 O O . LEU A 1 139 ? 9.820 17.310 -9.776 1.00 94.50 139 LEU A O 1
ATOM 996 N N . GLY A 1 140 ? 11.765 16.770 -10.770 1.00 94.38 140 GLY A N 1
ATOM 997 C CA . GLY A 1 140 ? 12.207 15.863 -9.712 1.00 94.38 140 GLY A CA 1
ATOM 998 C C . GLY A 1 140 ? 12.370 16.565 -8.358 1.00 94.38 140 GLY A C 1
ATOM 999 O O . GLY A 1 140 ? 12.090 15.964 -7.330 1.00 94.38 140 GLY A O 1
ATOM 1000 N N . THR A 1 141 ? 12.765 17.844 -8.328 1.00 93.50 141 THR A N 1
ATOM 1001 C CA . THR A 1 141 ? 12.815 18.640 -7.085 1.00 93.50 141 THR A CA 1
ATOM 1002 C C . THR A 1 141 ? 11.413 18.978 -6.566 1.00 93.50 141 THR A C 1
ATOM 1004 O O . THR A 1 141 ? 11.193 18.930 -5.358 1.00 93.50 141 THR A O 1
ATOM 1007 N N . GLY A 1 142 ? 10.459 19.265 -7.458 1.00 94.44 142 GLY A N 1
ATOM 1008 C CA . GLY A 1 142 ? 9.050 19.484 -7.118 1.00 94.44 142 GLY A CA 1
ATOM 1009 C C . GLY A 1 142 ? 8.414 18.262 -6.448 1.00 94.44 142 GLY A C 1
ATOM 1010 O O . GLY A 1 142 ? 7.800 18.406 -5.394 1.00 94.44 142 GLY A O 1
ATOM 1011 N N . MET A 1 143 ? 8.655 17.059 -6.986 1.00 94.88 143 MET A N 1
ATOM 1012 C CA . MET A 1 143 ? 8.245 15.780 -6.379 1.00 94.88 143 MET A CA 1
ATOM 1013 C C . MET A 1 143 ? 8.758 15.626 -4.935 1.00 94.88 143 MET A C 1
ATOM 1015 O O . MET A 1 143 ? 7.981 15.343 -4.022 1.00 94.88 143 MET A O 1
ATOM 1019 N N . ILE A 1 144 ? 10.057 15.873 -4.704 1.00 94.56 144 ILE A N 1
ATOM 1020 C CA . ILE A 1 144 ? 10.644 15.814 -3.353 1.00 94.56 144 ILE A CA 1
ATOM 1021 C C . ILE A 1 144 ? 10.025 16.866 -2.429 1.00 94.56 144 ILE A C 1
ATOM 1023 O O . ILE A 1 144 ? 9.806 16.572 -1.257 1.00 94.56 144 ILE A O 1
ATOM 1027 N N . LEU A 1 145 ? 9.721 18.068 -2.927 1.00 93.56 145 LEU A N 1
ATOM 1028 C CA . LEU A 1 145 ? 9.128 19.126 -2.110 1.00 93.56 145 LEU A CA 1
ATOM 1029 C C . LEU A 1 145 ? 7.681 18.807 -1.699 1.00 93.56 145 LEU A C 1
ATOM 1031 O O . LEU A 1 145 ? 7.353 18.985 -0.529 1.00 93.56 145 LEU A O 1
ATOM 1035 N N . VAL A 1 146 ? 6.848 18.278 -2.606 1.00 92.38 146 VAL A N 1
ATOM 1036 C CA . VAL A 1 146 ? 5.503 17.776 -2.252 1.00 92.38 146 VAL A CA 1
ATOM 1037 C C . VAL A 1 146 ? 5.619 16.680 -1.193 1.00 92.38 146 VAL A C 1
ATOM 1039 O O . VAL A 1 146 ? 5.010 16.794 -0.129 1.00 92.38 146 VAL A O 1
ATOM 1042 N N . SER A 1 147 ? 6.464 15.670 -1.435 1.00 93.06 147 SER A N 1
ATOM 1043 C CA . SER A 1 147 ? 6.692 14.586 -0.472 1.00 93.06 147 SER A CA 1
ATOM 1044 C C . SER A 1 147 ? 7.161 15.108 0.891 1.00 93.06 147 SER A C 1
ATOM 1046 O O . SER A 1 147 ? 6.651 14.665 1.916 1.00 93.06 147 SER A O 1
ATOM 1048 N N . ALA A 1 148 ? 8.072 16.086 0.927 1.00 93.06 148 ALA A N 1
ATOM 1049 C CA . ALA A 1 148 ? 8.576 16.679 2.164 1.00 93.06 148 ALA A CA 1
ATOM 1050 C C . ALA A 1 148 ? 7.510 17.478 2.934 1.00 93.06 148 ALA A C 1
ATOM 1052 O O . ALA A 1 148 ? 7.486 17.404 4.160 1.00 93.06 148 ALA A O 1
ATOM 1053 N N . ILE A 1 149 ? 6.622 18.210 2.249 1.00 91.81 149 ILE A N 1
ATOM 1054 C CA . ILE A 1 149 ? 5.520 18.946 2.895 1.00 91.81 149 ILE A CA 1
ATOM 1055 C C . ILE A 1 149 ? 4.515 17.966 3.515 1.00 91.81 149 ILE A C 1
ATOM 1057 O O . ILE A 1 149 ? 4.136 18.132 4.675 1.00 91.81 149 ILE A O 1
ATOM 1061 N N . VAL A 1 150 ? 4.121 16.918 2.781 1.00 91.88 150 VAL A N 1
ATOM 1062 C CA . VAL A 1 150 ? 3.155 15.927 3.286 1.00 91.88 150 VAL A CA 1
ATOM 1063 C C . VAL A 1 150 ? 3.741 15.105 4.434 1.00 91.88 150 VAL A C 1
ATOM 1065 O O . VAL A 1 150 ? 3.078 14.914 5.450 1.00 91.88 150 VAL A O 1
ATOM 1068 N N . MET A 1 151 ? 5.018 14.724 4.343 1.00 92.69 151 MET A N 1
ATOM 1069 C CA . MET A 1 151 ? 5.757 14.017 5.398 1.00 92.69 151 MET A CA 1
ATOM 1070 C C . MET A 1 151 ? 5.728 14.739 6.765 1.00 92.69 151 MET A C 1
ATOM 1072 O O . MET A 1 151 ? 5.843 14.075 7.798 1.00 92.69 151 MET A O 1
ATOM 1076 N N . LEU A 1 152 ? 5.567 16.072 6.799 1.00 91.25 152 LEU A N 1
ATOM 1077 C CA . LEU A 1 152 ? 5.443 16.840 8.046 1.00 91.25 152 LEU A CA 1
ATOM 1078 C C . LEU A 1 152 ? 4.068 16.673 8.706 1.00 91.25 152 LEU A C 1
ATOM 1080 O O . LEU A 1 152 ? 4.005 16.284 9.873 1.00 91.25 152 LEU A O 1
ATOM 1084 N N . TYR A 1 153 ? 2.974 16.955 7.987 1.00 90.62 153 TYR A N 1
ATOM 1085 C CA . TYR A 1 153 ? 1.631 16.915 8.584 1.00 90.62 153 TYR A CA 1
ATOM 1086 C C . TYR A 1 153 ? 1.082 15.488 8.708 1.00 90.62 153 TYR A C 1
ATOM 1088 O O . TYR A 1 153 ? 0.360 15.193 9.659 1.00 90.62 153 TYR A O 1
ATOM 1096 N N . TYR A 1 154 ? 1.460 14.569 7.816 1.00 92.06 154 TYR A N 1
ATOM 1097 C CA . TYR A 1 154 ? 0.985 13.183 7.857 1.00 92.06 154 TYR A CA 1
ATOM 1098 C C . TYR A 1 154 ? 1.461 12.448 9.124 1.00 92.06 154 TYR A C 1
ATOM 1100 O O . TYR A 1 154 ? 0.711 11.672 9.718 1.00 92.06 154 TYR A O 1
ATOM 1108 N N . ASN A 1 155 ? 2.656 12.772 9.638 1.00 93.69 155 ASN A N 1
ATOM 1109 C CA . ASN A 1 155 ? 3.146 12.184 10.891 1.00 93.69 155 ASN A CA 1
ATOM 1110 C C . ASN A 1 155 ? 2.398 12.686 12.147 1.00 93.69 155 ASN A C 1
ATOM 1112 O O . ASN A 1 155 ? 2.475 12.049 13.197 1.00 93.69 155 ASN A O 1
ATOM 1116 N N . LEU A 1 156 ? 1.627 13.780 12.057 1.00 94.44 156 LEU A N 1
ATOM 1117 C CA . LEU A 1 156 ? 0.703 14.188 13.124 1.00 94.44 156 LEU A CA 1
ATOM 1118 C C . LEU A 1 156 ? -0.469 13.206 13.253 1.00 94.44 156 LEU A C 1
ATOM 1120 O O . LEU A 1 156 ? -0.888 12.891 14.361 1.00 94.44 156 LEU A O 1
ATOM 1124 N N . ILE A 1 157 ? -0.964 12.673 12.134 1.00 93.88 157 ILE A N 1
ATOM 1125 C CA . ILE A 1 157 ? -2.035 11.667 12.123 1.00 93.88 157 ILE A CA 1
ATOM 1126 C C . ILE A 1 157 ? -1.546 10.392 12.826 1.00 93.88 157 ILE A C 1
ATOM 1128 O O . ILE A 1 157 ? -2.264 9.785 13.624 1.00 93.88 157 ILE A O 1
ATOM 1132 N N . ILE A 1 158 ? -0.282 10.028 12.599 1.00 95.94 158 ILE A N 1
ATOM 1133 C CA . ILE A 1 158 ? 0.403 8.941 13.307 1.00 95.94 158 ILE A CA 1
ATOM 1134 C C . ILE A 1 158 ? 0.545 9.277 14.805 1.00 95.94 158 ILE A C 1
ATOM 1136 O O . ILE A 1 158 ? 0.270 8.420 15.644 1.00 95.94 158 ILE A O 1
ATOM 1140 N N . ALA A 1 159 ? 0.864 10.524 15.170 1.00 97.00 159 ALA A N 1
ATOM 1141 C CA . ALA A 1 159 ? 0.900 10.976 16.566 1.00 97.00 159 ALA A CA 1
ATOM 1142 C C . ALA A 1 159 ? -0.473 10.901 17.269 1.00 97.00 159 ALA A C 1
ATOM 1144 O O . ALA A 1 159 ? -0.546 10.416 18.399 1.00 97.00 159 ALA A O 1
ATOM 1145 N N . TRP A 1 160 ? -1.566 11.314 16.614 1.00 96.56 160 TRP A N 1
ATOM 1146 C CA . TRP A 1 160 ? -2.934 11.131 17.124 1.00 96.56 160 TRP A CA 1
ATOM 1147 C C . TRP A 1 160 ? -3.265 9.648 17.304 1.00 96.56 160 TRP A C 1
ATOM 1149 O O . TRP A 1 160 ? -3.803 9.249 18.333 1.00 96.56 160 TRP A O 1
ATOM 1159 N N . THR A 1 161 ? -2.879 8.814 16.341 1.00 96.31 161 THR A N 1
ATOM 1160 C CA . THR A 1 161 ? -3.098 7.365 16.400 1.00 96.31 161 THR A CA 1
ATOM 1161 C C . THR A 1 161 ? -2.354 6.723 17.574 1.00 96.31 161 THR A C 1
ATOM 1163 O O . THR A 1 161 ? -2.932 5.921 18.302 1.00 96.31 161 THR A O 1
ATOM 1166 N N . ILE A 1 162 ? -1.102 7.122 17.817 1.00 97.44 162 ILE A N 1
ATOM 1167 C CA . ILE A 1 162 ? -0.302 6.701 18.978 1.00 97.44 162 ILE A CA 1
ATOM 1168 C C . ILE A 1 162 ? -0.943 7.166 20.293 1.00 97.44 162 ILE A C 1
ATOM 1170 O O . ILE A 1 162 ? -1.032 6.380 21.237 1.00 97.44 162 ILE A O 1
ATOM 1174 N N . PHE A 1 163 ? -1.433 8.409 20.356 1.00 97.38 163 PHE A N 1
ATOM 1175 C CA . PHE A 1 163 ? -2.138 8.934 21.527 1.00 97.38 163 PHE A CA 1
ATOM 1176 C C . PHE A 1 163 ? -3.377 8.087 21.862 1.00 97.38 163 PHE A C 1
ATOM 1178 O O . PHE A 1 163 ? -3.527 7.619 22.992 1.00 97.38 163 PHE A O 1
ATOM 1185 N N . TYR A 1 164 ? -4.236 7.834 20.870 1.00 96.75 164 TYR A N 1
ATOM 1186 C CA . TYR A 1 164 ? -5.441 7.023 21.045 1.00 96.75 164 TYR A CA 1
ATOM 1187 C C . TYR A 1 164 ? -5.125 5.552 21.345 1.00 96.75 164 TYR A C 1
ATOM 1189 O O . TYR A 1 164 ? -5.791 4.949 22.186 1.00 96.75 164 TYR A O 1
ATOM 1197 N N . MET A 1 165 ? -4.083 4.978 20.734 1.00 95.56 165 MET A N 1
ATOM 1198 C CA . MET A 1 165 ? -3.591 3.635 21.057 1.00 95.56 165 MET A CA 1
ATOM 1199 C C . MET A 1 165 ? -3.202 3.529 22.539 1.00 95.56 165 MET A C 1
ATOM 1201 O O . MET A 1 165 ? -3.612 2.579 23.200 1.00 95.56 165 MET A O 1
ATOM 1205 N N . PHE A 1 166 ? -2.471 4.507 23.089 1.00 96.00 166 PHE A N 1
ATOM 1206 C CA . PHE A 1 166 ? -2.132 4.503 24.515 1.00 96.00 166 PHE A CA 1
ATOM 1207 C C . PHE A 1 166 ? -3.353 4.713 25.418 1.00 96.00 166 PHE A C 1
ATOM 1209 O O . PHE A 1 166 ? -3.509 4.001 26.411 1.00 96.00 166 PHE A O 1
ATOM 1216 N N . ALA A 1 167 ? -4.255 5.626 25.051 1.00 95.31 167 ALA A N 1
ATOM 1217 C CA . ALA A 1 167 ? -5.515 5.842 25.761 1.00 95.31 167 ALA A CA 1
ATOM 1218 C C . ALA A 1 167 ? -6.440 4.602 25.748 1.00 95.31 167 ALA A C 1
ATOM 1220 O O . ALA A 1 167 ? -7.242 4.422 26.664 1.00 95.31 167 ALA A O 1
ATOM 1221 N N . SER A 1 168 ? -6.289 3.714 24.758 1.00 96.25 168 SER A N 1
ATOM 1222 C CA . SER A 1 168 ? -7.060 2.468 24.621 1.00 96.25 168 SER A CA 1
ATOM 1223 C C . SER A 1 168 ? -6.665 1.358 25.605 1.00 96.25 168 SER A C 1
ATOM 1225 O O . SER A 1 168 ? -7.383 0.368 25.694 1.00 96.25 168 SER A O 1
ATOM 1227 N N . PHE A 1 169 ? -5.559 1.486 26.351 1.00 93.31 169 PHE A N 1
ATOM 1228 C CA . PHE A 1 169 ? -5.186 0.507 27.389 1.00 93.31 169 PHE A CA 1
ATOM 1229 C C . PHE A 1 169 ? -5.900 0.731 28.737 1.00 93.31 169 PHE A C 1
ATOM 1231 O O . PHE A 1 169 ? -5.685 -0.032 29.680 1.00 93.31 169 PHE A O 1
ATOM 1238 N N . ALA A 1 170 ? -6.751 1.755 28.850 1.00 90.69 170 ALA A N 1
ATOM 1239 C CA . ALA A 1 170 ? -7.595 1.957 30.022 1.00 90.69 170 ALA A CA 1
ATOM 1240 C C . ALA A 1 170 ? -8.734 0.906 30.088 1.00 90.69 170 ALA A C 1
ATOM 1242 O O . ALA A 1 170 ? -9.308 0.573 29.050 1.00 90.69 170 ALA A O 1
ATOM 1243 N N . PRO A 1 171 ? -9.123 0.404 31.282 1.00 87.75 171 PRO A N 1
ATOM 1244 C CA . PRO A 1 171 ? -10.229 -0.559 31.419 1.00 87.75 171 PRO A CA 1
ATOM 1245 C C . PRO A 1 171 ? -11.598 -0.024 30.968 1.00 87.75 171 PRO A C 1
ATOM 1247 O O . PRO A 1 171 ? -12.465 -0.800 30.577 1.00 87.75 171 PRO A O 1
ATOM 1250 N N . VAL A 1 172 ? -11.777 1.298 31.029 1.00 90.06 172 VAL A N 1
ATOM 1251 C CA . VAL A 1 172 ? -12.911 2.054 30.483 1.00 90.06 172 VAL A CA 1
ATOM 1252 C C . VAL A 1 172 ? -12.320 3.087 29.531 1.00 90.06 172 VAL A C 1
ATOM 1254 O O . VAL A 1 172 ? -11.340 3.746 29.884 1.00 90.06 172 VAL A O 1
ATOM 1257 N N . LEU A 1 173 ? -12.879 3.226 28.328 1.00 93.69 173 LEU A N 1
ATOM 1258 C CA . LEU A 1 173 ? -12.310 4.119 27.319 1.00 93.69 173 LEU A CA 1
ATOM 1259 C C . LEU A 1 173 ? -12.526 5.596 27.709 1.00 93.69 173 LEU A C 1
ATOM 1261 O O . LEU A 1 173 ? -13.653 5.961 28.050 1.00 93.69 173 LEU A O 1
ATOM 1265 N N . PRO A 1 174 ? -11.509 6.479 27.620 1.00 93.06 174 PRO A N 1
ATOM 1266 C CA . PRO A 1 174 ? -11.637 7.879 28.051 1.00 93.06 174 PRO A CA 1
ATOM 1267 C C . PRO A 1 174 ? -12.728 8.697 27.344 1.00 93.06 174 PRO A C 1
ATOM 1269 O O . PRO A 1 174 ? -13.187 9.694 27.890 1.00 93.06 174 PRO A O 1
ATOM 1272 N N . TRP A 1 175 ? -13.156 8.271 26.153 1.00 93.38 175 TRP A N 1
ATOM 1273 C CA . TRP A 1 175 ? -14.233 8.870 25.356 1.00 93.38 175 TRP A CA 1
ATOM 1274 C C . TRP A 1 175 ? -15.585 8.138 25.489 1.00 93.38 175 TRP A C 1
ATOM 1276 O O . TRP A 1 175 ? -16.468 8.316 24.657 1.00 93.38 175 TRP A O 1
ATOM 1286 N N . GLN A 1 176 ? -15.765 7.290 26.507 1.00 90.56 176 GLN A N 1
ATOM 1287 C CA . GLN A 1 176 ? -17.035 6.600 26.775 1.00 90.56 176 GLN A CA 1
ATOM 1288 C C . GLN A 1 176 ? -18.024 7.462 27.584 1.00 90.56 176 GLN A C 1
ATOM 1290 O O . GLN A 1 176 ? -19.238 7.350 27.411 1.00 90.56 176 GLN A O 1
ATOM 1295 N N . ASN A 1 177 ? -17.507 8.343 28.445 1.00 90.44 177 ASN A N 1
ATOM 1296 C CA . ASN A 1 177 ? -18.270 9.118 29.427 1.00 90.44 177 ASN A CA 1
ATOM 1297 C C . ASN A 1 177 ? -18.005 10.624 29.284 1.00 90.44 177 ASN A C 1
ATOM 1299 O O . ASN A 1 177 ? -16.931 11.034 28.850 1.00 90.44 177 ASN A O 1
ATOM 1303 N N . CYS A 1 178 ? -18.966 11.457 29.691 1.00 90.56 178 CYS A N 1
ATOM 1304 C CA . CYS A 1 178 ? -18.832 12.915 29.659 1.00 90.56 178 CYS A CA 1
ATOM 1305 C C . CYS A 1 178 ? -18.153 13.453 30.932 1.00 90.56 178 CYS A C 1
ATOM 1307 O O . CYS A 1 178 ? -18.818 13.838 31.902 1.00 90.56 178 CYS A O 1
ATOM 1309 N N . GLU A 1 179 ? -16.819 13.488 30.935 1.00 89.88 179 GLU A N 1
ATOM 1310 C CA . GLU A 1 179 ? -16.037 13.965 32.082 1.00 89.88 179 GLU A CA 1
ATOM 1311 C C . GLU A 1 179 ? -15.976 15.505 32.155 1.00 89.88 179 GLU A C 1
ATOM 1313 O O . GLU A 1 179 ? -15.670 16.161 31.150 1.00 89.88 179 GLU A O 1
ATOM 1318 N N . PRO A 1 180 ? -16.211 16.131 33.327 1.00 87.56 180 PRO A N 1
ATOM 1319 C CA . PRO A 1 180 ? -16.283 17.592 33.466 1.00 87.56 180 PRO A CA 1
ATOM 1320 C C . PRO A 1 180 ? -14.958 18.328 33.210 1.00 87.56 180 PRO A C 1
ATOM 1322 O O . PRO A 1 180 ? -14.957 19.550 33.105 1.00 87.56 180 PRO A O 1
ATOM 1325 N N . ALA A 1 181 ? -13.833 17.613 33.111 1.00 91.44 181 ALA A N 1
ATOM 1326 C CA . ALA A 1 181 ? -12.519 18.198 32.837 1.00 91.44 181 ALA A CA 1
ATOM 1327 C C . ALA A 1 181 ? -12.334 18.665 31.376 1.00 91.44 181 ALA A C 1
ATOM 1329 O O . ALA A 1 181 ? -11.408 19.425 31.096 1.00 91.44 181 ALA A O 1
ATOM 1330 N N . TRP A 1 182 ? -13.175 18.197 30.446 1.00 92.62 182 TRP A N 1
ATOM 1331 C CA . TRP A 1 182 ? -13.087 18.540 29.017 1.00 92.62 182 TRP A CA 1
ATOM 1332 C C . TRP A 1 182 ? -14.434 18.575 28.279 1.00 92.62 182 TRP A C 1
ATOM 1334 O O . TRP A 1 182 ? -14.513 19.195 27.218 1.00 92.62 182 TRP A O 1
ATOM 1344 N N . SER A 1 183 ? -15.489 17.942 28.802 1.00 92.94 183 SER A N 1
ATOM 1345 C CA . SER A 1 183 ? -16.818 17.968 28.178 1.00 92.94 183 SER A CA 1
ATOM 1346 C C . SER A 1 183 ? -17.627 19.211 28.558 1.00 92.94 183 SER A C 1
ATOM 1348 O O . SER A 1 183 ? -17.529 19.749 29.664 1.00 92.94 183 SER A O 1
ATOM 1350 N N . THR A 1 184 ? -18.458 19.670 27.627 1.00 91.75 184 THR A N 1
ATOM 1351 C CA . THR A 1 184 ? -19.440 20.731 27.839 1.00 91.75 184 THR A CA 1
ATOM 1352 C C . THR A 1 184 ? -20.722 20.168 28.458 1.00 91.75 184 THR A C 1
ATOM 1354 O O . THR A 1 184 ? -20.945 18.959 28.523 1.00 91.75 184 THR A O 1
ATOM 1357 N N . LYS A 1 185 ? -21.640 21.054 28.864 1.00 89.81 185 LYS A N 1
ATOM 1358 C CA . LYS A 1 185 ? -22.992 20.654 29.293 1.00 89.81 185 LYS A CA 1
ATOM 1359 C C . LYS A 1 185 ? -23.855 20.033 28.179 1.00 89.81 185 LYS A C 1
ATOM 1361 O O . LYS A 1 185 ? -24.953 19.591 28.478 1.00 89.81 185 LYS A O 1
ATOM 1366 N N . TYR A 1 186 ? -23.409 20.031 26.919 1.00 88.25 186 TYR A N 1
ATOM 1367 C CA . TYR A 1 186 ? -24.130 19.426 25.787 1.00 88.25 186 TYR A CA 1
ATOM 1368 C C . TYR A 1 186 ? -23.600 18.030 25.412 1.00 88.25 186 TYR A C 1
ATOM 1370 O O . TYR A 1 186 ? -24.160 17.375 24.531 1.00 88.25 186 TYR A O 1
ATOM 1378 N N . CYS A 1 187 ? -22.545 17.557 26.082 1.00 90.06 187 CYS A N 1
ATOM 1379 C CA . CYS A 1 187 ? -22.087 16.178 25.961 1.00 90.06 187 CYS A CA 1
ATOM 1380 C C . CYS A 1 187 ? -23.166 15.206 26.460 1.00 90.06 187 CYS A C 1
ATOM 1382 O O . CYS A 1 187 ? -23.755 15.403 27.527 1.00 90.06 187 CYS A O 1
ATOM 1384 N N . PHE A 1 188 ? -23.411 14.151 25.686 1.00 87.88 188 PHE A N 1
ATOM 1385 C CA . PHE A 1 188 ? -24.403 13.120 25.965 1.00 87.88 188 PHE A CA 1
ATOM 1386 C C . PHE A 1 188 ? -23.756 11.735 25.836 1.00 87.88 188 PHE A C 1
ATOM 1388 O O . PHE A 1 188 ? -23.516 11.255 24.729 1.00 87.88 188 PHE A O 1
ATOM 1395 N N . SER A 1 189 ? -23.467 11.087 26.968 1.00 88.12 189 SER A N 1
ATOM 1396 C CA . SER A 1 189 ? -23.006 9.695 26.993 1.00 88.12 189 SER A CA 1
ATOM 1397 C C . SER A 1 189 ? -24.205 8.762 27.135 1.00 88.12 189 SER A C 1
ATOM 1399 O O . SER A 1 189 ? -24.921 8.822 28.133 1.00 88.12 189 SER A O 1
ATOM 1401 N N . TYR A 1 190 ? -24.387 7.877 26.155 1.00 81.19 190 TYR A N 1
ATOM 1402 C CA . TYR A 1 190 ? -25.439 6.857 26.163 1.00 81.19 190 TYR A CA 1
ATOM 1403 C C . TYR A 1 190 ? -25.311 5.954 27.394 1.00 81.19 190 TYR A C 1
ATOM 1405 O O . TYR A 1 190 ? -26.245 5.877 28.177 1.00 81.19 190 TYR A O 1
ATOM 1413 N N . ALA A 1 191 ? -24.109 5.450 27.694 1.00 82.19 191 ALA A N 1
ATOM 1414 C CA . ALA A 1 191 ? -23.869 4.619 28.876 1.00 82.19 191 ALA A CA 1
ATOM 1415 C C . ALA A 1 191 ? -24.240 5.301 30.214 1.00 82.19 191 ALA A C 1
ATOM 1417 O O . ALA A 1 191 ? -24.611 4.614 31.165 1.00 82.19 191 ALA A O 1
ATOM 1418 N N . GLN A 1 192 ? -24.154 6.635 30.309 1.00 87.06 192 GLN A N 1
ATOM 1419 C CA . GLN A 1 192 ? -24.614 7.388 31.486 1.00 87.06 192 GLN A CA 1
ATOM 1420 C C . GLN A 1 192 ? -26.127 7.669 31.465 1.00 87.06 192 GLN A C 1
ATOM 1422 O O . GLN A 1 192 ? -26.738 7.785 32.529 1.00 87.06 192 GLN A O 1
ATOM 1427 N N . ALA A 1 193 ? -26.737 7.768 30.281 1.00 85.19 193 ALA A N 1
ATOM 1428 C CA . ALA A 1 193 ? -28.184 7.860 30.122 1.00 85.19 193 ALA A CA 1
ATOM 1429 C C . ALA A 1 193 ? -28.867 6.531 30.483 1.00 85.19 193 ALA A C 1
ATOM 1431 O O . ALA A 1 193 ? -29.774 6.543 31.310 1.00 85.19 193 ALA A O 1
ATOM 1432 N N . ASP A 1 194 ? -28.358 5.398 29.992 1.00 85.44 194 ASP A N 1
ATOM 1433 C CA . ASP A 1 194 ? -28.863 4.049 30.286 1.00 85.44 194 ASP A CA 1
ATOM 1434 C C . ASP A 1 194 ? -28.828 3.755 31.802 1.00 85.44 194 ASP A C 1
ATOM 1436 O O . ASP A 1 194 ? -29.779 3.232 32.381 1.00 85.44 194 ASP A O 1
ATOM 1440 N N . GLN A 1 195 ? -27.745 4.159 32.481 1.00 87.50 195 GLN A N 1
ATOM 1441 C CA . GLN A 1 195 ? -27.602 4.060 33.943 1.00 87.50 195 GLN A CA 1
ATOM 1442 C C . GLN A 1 195 ? -28.574 4.975 34.707 1.00 87.50 195 GLN A C 1
ATOM 1444 O O . GLN A 1 195 ? -28.982 4.650 35.823 1.00 87.50 195 GLN A O 1
ATOM 1449 N N . CYS A 1 196 ? -28.956 6.111 34.120 1.00 89.31 196 CYS A N 1
ATOM 1450 C CA . CYS A 1 196 ? -29.941 7.025 34.690 1.00 89.31 196 CYS A CA 1
ATOM 1451 C C . CYS A 1 196 ? -31.368 6.479 34.503 1.00 89.31 196 CYS A C 1
ATOM 1453 O O . CYS A 1 196 ? -32.139 6.438 35.461 1.00 89.31 196 CYS A O 1
ATOM 1455 N N . GLU A 1 197 ? -31.699 5.963 33.319 1.00 87.12 197 GLU A N 1
ATOM 1456 C CA . GLU A 1 197 ? -32.989 5.323 33.034 1.00 87.12 197 GLU A CA 1
ATOM 1457 C C . GLU A 1 197 ? -33.198 4.067 33.899 1.00 87.12 197 GLU A C 1
ATOM 1459 O O . GLU A 1 197 ? -34.267 3.891 34.483 1.00 87.12 197 GLU A O 1
ATOM 1464 N N . ALA A 1 198 ? -32.142 3.279 34.137 1.00 88.75 198 ALA A N 1
ATOM 1465 C CA . ALA A 1 198 ? -32.152 2.149 35.074 1.00 88.75 198 ALA A CA 1
ATOM 1466 C C . ALA A 1 198 ? -32.461 2.525 36.543 1.00 88.75 198 ALA A C 1
ATOM 1468 O O . ALA A 1 198 ? -32.752 1.643 37.352 1.00 88.75 198 ALA A O 1
ATOM 1469 N N . THR A 1 199 ? -32.424 3.814 36.903 1.00 89.50 199 THR A N 1
ATOM 1470 C CA . THR A 1 199 ? -32.855 4.329 38.221 1.00 89.50 199 THR A CA 1
ATOM 1471 C C . THR A 1 199 ? -34.157 5.145 38.153 1.00 89.50 199 THR A C 1
ATOM 1473 O O . THR A 1 199 ? -34.505 5.836 39.110 1.00 89.50 199 THR A O 1
ATOM 1476 N N . ASN A 1 200 ? -34.911 5.041 37.047 1.00 88.19 200 ASN A N 1
ATOM 1477 C CA . ASN A 1 200 ? -36.083 5.865 36.713 1.00 88.19 200 ASN A CA 1
ATOM 1478 C C . ASN A 1 200 ? -35.779 7.380 36.694 1.00 88.19 200 ASN A C 1
ATOM 1480 O O . ASN A 1 200 ? -36.622 8.208 37.051 1.00 88.19 200 ASN A O 1
ATOM 1484 N N . GLY A 1 201 ? -34.558 7.752 36.306 1.00 87.06 201 GLY A N 1
ATOM 1485 C CA . GLY A 1 201 ? -34.144 9.134 36.089 1.00 87.06 201 GLY A CA 1
ATOM 1486 C C . GLY A 1 201 ? -34.218 9.564 34.620 1.00 87.06 201 GLY A C 1
ATOM 1487 O O . GLY A 1 201 ? -34.337 8.753 33.707 1.00 87.06 201 GLY A O 1
ATOM 1488 N N . THR A 1 202 ? -34.120 10.871 34.384 1.00 87.31 202 THR A N 1
ATOM 1489 C CA . THR A 1 202 ? -33.963 11.487 33.057 1.00 87.31 202 THR A CA 1
ATOM 1490 C C . THR A 1 202 ? -32.587 12.143 32.962 1.00 87.31 202 THR A C 1
ATOM 1492 O O . THR A 1 202 ? -32.260 13.017 33.767 1.00 87.31 202 THR A O 1
ATOM 1495 N N . TYR A 1 203 ? -31.776 11.747 31.979 1.00 87.81 203 TYR A N 1
ATOM 1496 C CA . TYR A 1 203 ? -30.450 12.330 31.752 1.00 87.81 203 TYR A CA 1
ATOM 1497 C C . TYR A 1 203 ? -30.549 13.594 30.884 1.00 87.81 203 TYR A C 1
ATOM 1499 O O . TYR A 1 203 ? -30.994 13.545 29.736 1.00 87.81 203 TYR A O 1
ATOM 1507 N N . TYR A 1 204 ? -30.122 14.734 31.427 1.00 87.31 204 TYR A N 1
ATOM 1508 C CA . TYR A 1 204 ? -30.213 16.048 30.788 1.00 87.31 204 TYR A CA 1
ATOM 1509 C C . TYR A 1 204 ? -29.019 16.926 31.173 1.00 87.31 204 TYR A C 1
ATOM 1511 O O . TYR A 1 204 ? -28.602 16.940 32.324 1.00 87.31 204 TYR A O 1
ATOM 1519 N N . LEU A 1 205 ? -28.451 17.650 30.203 1.00 86.62 205 LEU A N 1
ATOM 1520 C CA . LEU A 1 205 ? -27.301 18.555 30.376 1.00 86.62 205 LEU A CA 1
ATOM 1521 C C . LEU A 1 205 ? -26.129 17.993 31.219 1.00 86.62 205 LEU A C 1
ATOM 1523 O O . LEU A 1 205 ? -25.529 18.707 32.025 1.00 86.62 205 LEU A O 1
ATOM 1527 N N . ARG A 1 206 ? -25.782 16.713 31.000 1.00 87.00 206 ARG A N 1
ATOM 1528 C CA . ARG A 1 206 ? -24.728 15.963 31.718 1.00 87.00 206 ARG A CA 1
ATOM 1529 C C . ARG A 1 206 ? -25.048 15.641 33.196 1.00 87.00 206 ARG A C 1
ATOM 1531 O O . ARG A 1 206 ? -24.150 15.260 33.946 1.00 87.00 206 ARG A O 1
ATOM 1538 N N . THR A 1 207 ? -26.311 15.749 33.616 1.00 87.31 207 THR A N 1
ATOM 1539 C CA . THR A 1 207 ? -26.809 15.361 34.949 1.00 87.31 207 THR A CA 1
ATOM 1540 C C . THR A 1 207 ? -27.997 14.399 34.870 1.00 87.31 207 THR A C 1
ATOM 1542 O O . THR A 1 207 ? -28.859 14.518 34.004 1.00 87.31 207 THR A O 1
ATOM 1545 N N . CYS A 1 208 ? -28.059 13.437 35.794 1.00 89.25 208 CYS A N 1
ATOM 1546 C CA . CYS A 1 208 ? -29.225 12.569 35.968 1.00 89.25 208 CYS A CA 1
ATOM 1547 C C . CYS A 1 208 ? -30.220 13.224 36.938 1.00 89.25 208 CYS A C 1
ATOM 1549 O O . CYS A 1 208 ? -29.834 13.607 38.043 1.00 89.25 208 CYS A O 1
ATOM 1551 N N . HIS A 1 209 ? -31.483 13.354 36.532 1.00 88.75 209 HIS A N 1
ATOM 1552 C CA . HIS A 1 209 ? -32.561 13.922 37.345 1.00 88.75 209 HIS A CA 1
ATOM 1553 C C . HIS A 1 209 ? -33.568 12.837 37.733 1.00 88.75 209 HIS A C 1
ATOM 1555 O O . HIS A 1 209 ? -34.130 12.185 36.858 1.00 88.75 209 HIS A O 1
ATOM 1561 N N . ASN A 1 210 ? -33.845 12.674 39.028 1.00 89.31 210 ASN A N 1
ATOM 1562 C CA . ASN A 1 210 ? -34.869 11.743 39.518 1.00 89.31 210 ASN A CA 1
ATOM 1563 C C . ASN A 1 210 ? -36.260 12.093 38.952 1.00 89.31 210 ASN A C 1
ATOM 1565 O O . ASN A 1 210 ? -36.555 13.273 38.746 1.00 89.31 210 ASN A O 1
ATOM 1569 N N . ALA A 1 211 ? -37.136 11.093 38.789 1.00 83.94 211 ALA A N 1
ATOM 1570 C CA . ALA A 1 211 ? -38.481 11.234 38.214 1.00 83.94 211 ALA A CA 1
ATOM 1571 C C . ALA A 1 211 ? -39.289 12.456 38.706 1.00 83.94 211 ALA A C 1
ATOM 1573 O O . ALA A 1 211 ? -39.888 13.153 37.890 1.00 83.94 211 ALA A O 1
ATOM 1574 N N . THR A 1 212 ? -39.283 12.754 40.013 1.00 83.75 212 THR A N 1
ATOM 1575 C CA . THR A 1 212 ? -39.967 13.933 40.581 1.00 83.75 212 THR A CA 1
ATOM 1576 C C . THR A 1 212 ? -39.382 15.244 40.064 1.00 83.75 212 THR A C 1
ATOM 1578 O O . THR A 1 212 ? -40.098 16.021 39.443 1.00 83.75 212 THR A O 1
ATOM 1581 N N . SER A 1 213 ? -38.070 15.450 40.213 1.00 83.06 213 SER A N 1
ATOM 1582 C CA . SER A 1 213 ? -37.371 16.645 39.712 1.00 83.06 213 SER A CA 1
ATOM 1583 C C . SER A 1 213 ? -37.521 16.810 38.193 1.00 83.06 213 SER A C 1
ATOM 1585 O O . SER A 1 213 ? -37.672 17.934 37.703 1.00 83.06 213 SER A O 1
ATOM 1587 N N . ALA A 1 214 ? -37.529 15.699 37.449 1.00 83.56 214 ALA A N 1
ATOM 1588 C CA . ALA A 1 214 ? -37.740 15.699 36.008 1.00 83.56 214 ALA A CA 1
ATOM 1589 C C . ALA A 1 214 ? -39.171 16.110 35.616 1.00 83.56 214 ALA A C 1
ATOM 1591 O O . ALA A 1 214 ? -39.336 16.875 34.664 1.00 83.56 214 ALA A O 1
ATOM 1592 N N . ALA A 1 215 ? -40.189 15.662 36.357 1.00 80.94 215 ALA A N 1
ATOM 1593 C CA . ALA A 1 215 ? -41.584 16.046 36.145 1.00 80.94 215 ALA A CA 1
ATOM 1594 C C . ALA A 1 215 ? -41.860 17.504 36.560 1.00 80.94 215 ALA A C 1
ATOM 1596 O O . ALA A 1 215 ? -42.415 18.268 35.774 1.00 80.94 215 ALA A O 1
ATOM 1597 N N . GLU A 1 216 ? -41.409 17.913 37.751 1.00 83.19 216 GLU A N 1
ATOM 1598 C CA . GLU A 1 216 ? -41.564 19.271 38.304 1.00 83.19 216 GLU A CA 1
ATOM 1599 C C . GLU A 1 216 ? -41.033 20.364 37.364 1.00 83.19 216 GLU A C 1
ATOM 1601 O O . GLU A 1 216 ? -41.602 21.451 37.286 1.00 83.19 216 GLU A O 1
ATOM 1606 N N . ASN A 1 217 ? -39.955 20.070 36.631 1.00 82.50 217 ASN A N 1
ATOM 1607 C CA . ASN A 1 217 ? -39.252 21.028 35.776 1.00 82.50 217 ASN A CA 1
ATOM 1608 C C . ASN A 1 217 ? -39.419 20.739 34.266 1.00 82.50 217 ASN A C 1
ATOM 1610 O O . ASN A 1 217 ? -38.699 21.320 33.456 1.00 82.50 217 ASN A O 1
ATOM 1614 N N . ASN A 1 218 ? -40.346 19.849 33.872 1.00 85.81 218 ASN A N 1
ATOM 1615 C CA . ASN A 1 218 ? -40.573 19.416 32.478 1.00 85.81 218 ASN A CA 1
ATOM 1616 C C . ASN A 1 218 ? -39.293 18.956 31.733 1.00 85.81 218 ASN A C 1
ATOM 1618 O O . ASN A 1 218 ? -39.140 19.146 30.525 1.00 85.81 218 ASN A O 1
ATOM 1622 N N . ILE A 1 219 ? -38.350 18.331 32.442 1.00 85.00 219 ILE A N 1
ATOM 1623 C CA . ILE A 1 219 ? -37.031 17.966 31.899 1.00 85.00 219 ILE A CA 1
ATOM 1624 C C . ILE A 1 219 ? -37.149 16.896 30.810 1.00 85.00 219 ILE A C 1
ATOM 1626 O O . ILE A 1 219 ? -36.377 16.914 29.856 1.00 85.00 219 ILE A O 1
ATOM 1630 N N . THR A 1 220 ? -38.134 16.001 30.894 1.00 81.75 220 THR A N 1
ATOM 1631 C CA . THR A 1 220 ? -38.380 14.954 29.887 1.00 81.75 220 THR A CA 1
ATOM 1632 C C . THR A 1 220 ? -38.687 15.510 28.496 1.00 81.75 220 THR A C 1
ATOM 1634 O O . THR A 1 220 ? -38.207 14.956 27.508 1.00 81.75 220 THR A O 1
ATOM 1637 N N . THR A 1 221 ? -39.421 16.623 28.382 1.00 81.25 221 THR A N 1
ATOM 1638 C CA . THR A 1 221 ? -39.688 17.259 27.078 1.00 81.25 221 THR A CA 1
ATOM 1639 C C . THR A 1 221 ? -38.498 18.095 26.604 1.00 81.25 221 THR A C 1
ATOM 1641 O O . THR A 1 221 ? -38.141 18.042 25.426 1.00 81.25 221 THR A O 1
ATOM 1644 N N . LEU A 1 222 ? -37.812 18.791 27.520 1.00 83.75 222 LEU A N 1
ATOM 1645 C CA . LEU A 1 222 ? -36.591 19.550 27.222 1.00 83.75 222 LEU A CA 1
ATOM 1646 C C . LEU A 1 222 ? -35.434 18.651 26.749 1.00 83.75 222 LEU A C 1
ATOM 1648 O O . LEU A 1 222 ? -34.723 19.009 25.812 1.00 83.75 222 LEU A O 1
ATOM 1652 N N . ALA A 1 223 ? -35.266 17.466 27.342 1.00 79.56 223 ALA A N 1
ATOM 1653 C CA . ALA A 1 223 ? -34.242 16.488 26.970 1.00 79.56 223 ALA A CA 1
ATOM 1654 C C . ALA A 1 223 ? -34.473 15.857 25.585 1.00 79.56 223 ALA A C 1
ATOM 1656 O O . ALA A 1 223 ? -33.518 15.403 24.949 1.00 79.56 223 ALA A O 1
ATOM 1657 N N . LEU A 1 224 ? -35.720 15.858 25.101 1.00 78.06 224 LEU A N 1
ATOM 1658 C CA . LEU A 1 224 ? -36.082 15.348 23.779 1.00 78.06 224 LEU A CA 1
ATOM 1659 C C . LEU A 1 224 ? -35.664 16.314 22.654 1.00 78.06 224 LEU A C 1
ATOM 1661 O O . LEU A 1 224 ? -35.248 15.870 21.589 1.00 78.06 224 LEU A O 1
ATOM 1665 N N . GLY A 1 225 ? -35.727 17.627 22.914 1.00 73.88 225 GLY A N 1
ATOM 1666 C CA . GLY A 1 225 ? -35.273 18.691 22.007 1.00 73.88 225 GLY A CA 1
ATOM 1667 C C . GLY A 1 225 ? -33.846 19.201 22.262 1.00 73.88 225 GLY A C 1
ATOM 1668 O O . GLY A 1 225 ? -33.417 20.160 21.622 1.00 73.88 225 GLY A O 1
ATOM 1669 N N . ALA A 1 226 ? -33.113 18.611 23.210 1.00 79.56 226 ALA A N 1
ATOM 1670 C CA . ALA A 1 226 ? -31.779 19.065 23.593 1.00 79.56 226 ALA A CA 1
ATOM 1671 C C . ALA A 1 226 ? -30.722 18.765 22.517 1.00 79.56 226 ALA A C 1
ATOM 1673 O O . ALA A 1 226 ? -30.691 17.678 21.940 1.00 79.56 226 ALA A O 1
ATOM 1674 N N . LEU A 1 227 ? -29.782 19.697 22.317 1.00 79.50 227 LEU A N 1
ATOM 1675 C CA . LEU A 1 227 ? -28.572 19.434 21.537 1.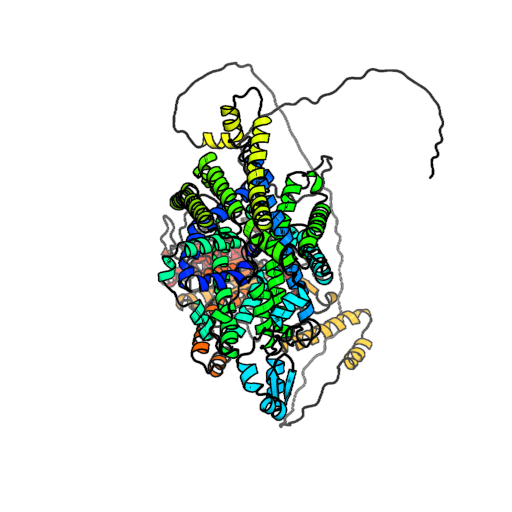00 79.50 227 LEU A CA 1
ATOM 1676 C C . LEU A 1 227 ? -27.707 18.397 22.270 1.00 79.50 227 LEU A C 1
ATOM 1678 O O . LEU A 1 227 ? -27.244 18.654 23.383 1.00 79.50 227 LEU A O 1
ATOM 1682 N N . LYS A 1 228 ? -27.477 17.251 21.624 1.00 82.88 228 LYS A N 1
ATOM 1683 C CA . LYS A 1 228 ? -26.629 16.155 22.109 1.00 82.88 228 LYS A CA 1
ATOM 1684 C C . LYS A 1 228 ? -25.344 16.105 21.287 1.00 82.88 228 LYS A C 1
ATOM 1686 O O . LYS A 1 228 ? -25.412 16.114 20.061 1.00 82.88 228 LYS A O 1
ATOM 1691 N N . ARG A 1 229 ? -24.190 16.016 21.951 1.00 83.31 229 ARG A N 1
ATOM 1692 C CA . ARG A 1 229 ? -22.884 15.749 21.324 1.00 83.31 229 ARG A CA 1
ATOM 1693 C C . ARG A 1 229 ? -22.286 14.444 21.852 1.00 83.31 229 ARG A C 1
ATOM 1695 O O . ARG A 1 229 ? -22.321 14.245 23.068 1.00 83.31 229 ARG A O 1
ATOM 1702 N N . PRO A 1 230 ? -21.745 13.563 20.992 1.00 86.69 230 PRO A N 1
ATOM 1703 C CA . PRO A 1 230 ? -21.126 12.322 21.440 1.00 86.69 230 PRO A CA 1
ATOM 1704 C C . PRO A 1 230 ? -19.836 12.618 22.227 1.00 86.69 230 PRO A C 1
ATOM 1706 O O . PRO A 1 230 ? -19.109 13.555 21.873 1.00 86.69 230 PRO A O 1
ATOM 1709 N N . PRO A 1 231 ? -19.489 11.835 23.267 1.00 91.69 231 PRO A N 1
ATOM 1710 C CA . PRO A 1 231 ? -18.329 12.144 24.099 1.00 91.69 231 PRO A CA 1
ATOM 1711 C C . PRO A 1 231 ? -17.008 12.052 23.321 1.00 91.69 231 PRO A C 1
ATOM 1713 O O . PRO A 1 231 ? -16.073 12.784 23.635 1.00 91.69 231 PRO A O 1
ATOM 1716 N N . ALA A 1 232 ? -16.937 11.235 22.262 1.00 91.81 232 ALA A N 1
ATOM 1717 C CA . ALA A 1 232 ? -15.772 11.156 21.380 1.00 91.81 232 ALA A CA 1
ATOM 1718 C C . ALA A 1 232 ? -15.476 12.456 20.603 1.00 91.81 232 ALA A C 1
ATOM 1720 O O . ALA A 1 232 ? -14.304 12.780 20.404 1.00 91.81 232 ALA A O 1
ATOM 1721 N N . GLU A 1 233 ? -16.498 13.231 20.213 1.00 89.62 233 GLU A N 1
ATOM 1722 C CA . GLU A 1 233 ? -16.310 14.516 19.514 1.00 89.62 233 GLU A CA 1
ATOM 1723 C C . GLU A 1 233 ? -15.657 15.536 20.447 1.00 89.62 233 GLU A C 1
ATOM 1725 O O . GLU A 1 233 ? -14.656 16.165 20.098 1.00 89.62 233 GLU A O 1
ATOM 1730 N N . GLU A 1 234 ? -16.203 15.687 21.656 1.00 92.50 234 GLU A N 1
ATOM 1731 C CA . GLU A 1 234 ? -15.678 16.645 22.628 1.00 92.50 234 GLU A CA 1
ATOM 1732 C C . GLU A 1 234 ? -14.356 16.171 23.250 1.00 92.50 234 GLU A C 1
ATOM 1734 O O . GLU A 1 234 ? -13.497 17.003 23.541 1.00 92.50 234 GLU A O 1
ATOM 1739 N N . TYR A 1 235 ? -14.118 14.859 23.362 1.00 95.12 235 TYR A N 1
ATOM 1740 C CA . TYR A 1 235 ? -12.807 14.323 23.735 1.00 95.12 235 TYR A CA 1
ATOM 1741 C C . TYR A 1 235 ? -11.746 14.696 22.690 1.00 95.12 235 TYR A C 1
ATOM 1743 O O . TYR A 1 235 ? -10.715 15.277 23.041 1.00 95.12 235 TYR A O 1
ATOM 1751 N N . PHE A 1 236 ? -12.002 14.446 21.400 1.00 94.62 236 PHE A N 1
ATOM 1752 C CA . PHE A 1 236 ? -11.056 14.797 20.339 1.00 94.62 236 PHE A CA 1
ATOM 1753 C C . PHE A 1 236 ? -10.816 16.311 20.270 1.00 94.62 236 PHE A C 1
ATOM 1755 O O . PHE A 1 236 ? -9.673 16.768 20.354 1.00 94.62 236 PHE A O 1
ATOM 1762 N N . ASN A 1 237 ? -11.889 17.102 20.180 1.00 92.69 237 ASN A N 1
ATOM 1763 C CA . ASN A 1 237 ? -11.787 18.545 19.983 1.00 92.69 237 ASN A CA 1
ATOM 1764 C C . ASN A 1 237 ? -11.275 19.281 21.233 1.00 92.69 237 ASN A C 1
ATOM 1766 O O . ASN A 1 237 ? -10.351 20.083 21.111 1.00 92.69 237 ASN A O 1
ATOM 1770 N N . ASN A 1 238 ? -11.792 19.006 22.436 1.00 94.06 238 ASN A N 1
ATOM 1771 C CA . ASN A 1 238 ? -11.458 19.789 23.637 1.00 94.06 238 ASN A CA 1
ATOM 1772 C C . ASN A 1 238 ? -10.238 19.226 24.389 1.00 94.06 238 ASN A C 1
ATOM 1774 O O . ASN A 1 238 ? -9.370 19.987 24.829 1.00 94.06 238 ASN A O 1
ATOM 1778 N N . PHE A 1 239 ? -10.137 17.899 24.535 1.00 94.50 239 PHE A N 1
ATOM 1779 C CA . PHE A 1 239 ? -9.049 17.277 25.297 1.00 94.50 239 PHE A CA 1
ATOM 1780 C C . PHE A 1 239 ? -7.804 17.048 24.435 1.00 94.50 239 PHE A C 1
ATOM 1782 O O . PHE A 1 239 ? -6.753 17.641 24.710 1.00 94.50 239 PHE A O 1
ATOM 1789 N N . VAL A 1 240 ? -7.919 16.240 23.374 1.00 95.12 240 VAL A N 1
ATOM 1790 C CA . VAL A 1 240 ? -6.778 15.819 22.540 1.00 95.12 240 VAL A CA 1
ATOM 1791 C C . VAL A 1 240 ? -6.185 17.010 21.786 1.00 95.12 240 VAL A C 1
ATOM 1793 O O . VAL A 1 240 ? -5.031 17.372 22.023 1.00 95.12 240 VAL A O 1
ATOM 1796 N N . LEU A 1 241 ? -6.985 17.666 20.941 1.00 93.75 241 LEU A N 1
ATOM 1797 C CA . LEU A 1 241 ? -6.574 18.851 20.184 1.00 93.75 241 LEU A CA 1
ATOM 1798 C C . LEU A 1 241 ? -6.568 20.119 21.046 1.00 93.75 241 LEU A C 1
ATOM 1800 O O . LEU A 1 241 ? -5.648 20.925 20.949 1.00 93.75 241 LEU A O 1
ATOM 1804 N N . GLY A 1 242 ? -7.583 20.303 21.900 1.00 93.12 242 GLY A N 1
ATOM 1805 C CA . GLY A 1 242 ? -7.873 21.602 22.522 1.00 93.12 242 GLY A CA 1
ATOM 1806 C C . GLY A 1 242 ? -8.049 22.695 21.477 1.00 93.12 242 GLY A C 1
ATOM 1807 O O . GLY A 1 242 ? -7.358 23.706 21.547 1.00 93.12 242 GLY A O 1
ATOM 1808 N N . LEU A 1 243 ? -8.891 22.428 20.483 1.00 92.06 243 LEU A N 1
ATOM 1809 C CA . LEU A 1 243 ? -9.045 23.211 19.265 1.00 92.06 243 LEU A CA 1
ATOM 1810 C C . LEU A 1 243 ? -9.277 24.704 19.568 1.00 92.06 243 LEU A C 1
ATOM 1812 O O . LEU A 1 243 ? -10.129 25.057 20.386 1.00 92.06 243 LEU A O 1
ATOM 1816 N N . SER A 1 244 ? -8.512 25.577 18.911 1.00 93.94 244 SER A N 1
ATOM 1817 C CA . SER A 1 244 ? -8.728 27.031 18.943 1.00 93.94 244 SER A CA 1
ATOM 1818 C C . SER A 1 244 ? -10.010 27.436 18.198 1.00 93.94 244 SER A C 1
ATOM 1820 O O . SER A 1 244 ? -10.639 26.606 17.545 1.00 93.94 244 SER A O 1
ATOM 1822 N N . LYS A 1 245 ? -10.423 28.714 18.240 1.00 90.50 245 LYS A N 1
ATOM 1823 C CA . LYS A 1 245 ? -11.603 29.159 17.462 1.00 90.50 245 LYS A CA 1
ATOM 1824 C C . LYS A 1 245 ? -11.355 29.240 15.949 1.00 90.50 245 LYS A C 1
ATOM 1826 O O . LYS A 1 245 ? -12.312 29.334 15.183 1.00 90.50 245 LYS A O 1
ATOM 1831 N N . GLY A 1 246 ? -10.088 29.262 15.539 1.00 91.56 246 GLY A N 1
ATOM 1832 C CA . GLY A 1 246 ? -9.644 29.477 14.166 1.00 91.56 246 GLY A CA 1
ATOM 1833 C C . GLY A 1 246 ? -8.121 29.418 14.033 1.00 91.56 246 GLY A C 1
ATOM 1834 O O . GLY A 1 246 ? -7.398 29.292 15.028 1.00 91.56 246 GLY A O 1
ATOM 1835 N N . ILE A 1 247 ? -7.624 29.518 12.798 1.00 93.06 247 ILE A N 1
ATOM 1836 C CA . ILE A 1 247 ? -6.186 29.452 12.485 1.00 93.06 247 ILE A CA 1
ATOM 1837 C C . ILE A 1 247 ? -5.406 30.686 12.979 1.00 93.06 247 ILE A C 1
ATOM 1839 O O . ILE A 1 247 ? -4.195 30.615 13.183 1.00 93.06 247 ILE A O 1
ATOM 1843 N N . GLU A 1 248 ? -6.104 31.797 13.225 1.00 92.38 248 GLU A N 1
ATOM 1844 C CA . GLU A 1 248 ? -5.578 33.044 13.787 1.00 92.38 248 GLU A CA 1
ATOM 1845 C C . GLU A 1 248 ? -5.125 32.873 15.249 1.00 92.38 248 GLU A C 1
ATOM 1847 O O . GLU A 1 248 ? -4.108 33.423 15.673 1.00 92.38 248 GLU A O 1
ATOM 1852 N N . GLU A 1 249 ? -5.858 32.072 16.026 1.00 92.25 249 GLU A N 1
ATOM 1853 C CA . GLU A 1 249 ? -5.569 31.770 17.429 1.00 92.25 249 GLU A CA 1
ATOM 1854 C C . GLU A 1 249 ? -4.647 30.539 17.524 1.00 92.25 249 GLU A C 1
ATOM 1856 O O . GLU A 1 249 ? -5.100 29.438 17.824 1.00 92.25 249 GLU A O 1
ATOM 1861 N N . THR A 1 250 ? -3.340 30.696 17.273 1.00 88.44 250 THR A N 1
ATOM 1862 C CA . THR A 1 250 ? -2.396 29.547 17.268 1.00 88.44 250 THR A CA 1
ATOM 1863 C C . THR A 1 250 ? -2.377 28.761 18.590 1.00 88.44 250 THR A C 1
ATOM 1865 O O . THR A 1 250 ? -2.307 27.531 18.589 1.00 88.44 250 THR A O 1
ATOM 1868 N N . GLY A 1 251 ? -2.473 29.465 19.721 1.00 91.50 251 GLY A N 1
ATOM 1869 C CA . GLY A 1 251 ? -2.416 28.869 21.057 1.00 91.50 251 GLY A CA 1
ATOM 1870 C C . GLY A 1 251 ? -1.025 28.342 21.432 1.00 91.50 251 GLY A C 1
ATOM 1871 O O . GLY A 1 251 ? -0.006 28.868 20.986 1.00 91.50 251 GLY A O 1
ATOM 1872 N N . SER A 1 252 ? -0.982 27.323 22.290 1.00 94.25 252 SER A N 1
ATOM 1873 C CA . SER A 1 252 ? 0.235 26.670 22.778 1.00 94.25 252 SER A CA 1
ATOM 1874 C C . SER A 1 252 ? 0.401 25.257 22.206 1.00 94.25 252 SER A C 1
ATOM 1876 O O . SER A 1 252 ? -0.520 24.676 21.632 1.00 94.25 252 SER A O 1
ATOM 1878 N N . ILE A 1 253 ? 1.605 24.694 22.347 1.00 95.56 253 ILE A N 1
ATOM 1879 C CA . ILE A 1 253 ? 1.908 23.313 21.950 1.00 95.56 253 ILE A CA 1
ATOM 1880 C C . ILE A 1 253 ? 1.299 22.337 22.966 1.00 95.56 253 ILE A C 1
ATOM 1882 O O . ILE A 1 253 ? 1.628 22.369 24.156 1.00 95.56 253 ILE A O 1
ATOM 1886 N N . LYS A 1 254 ? 0.463 21.409 22.491 1.00 95.69 254 LYS A N 1
ATOM 1887 C CA . LYS A 1 254 ? -0.042 20.275 23.274 1.00 95.69 254 LYS A CA 1
ATOM 1888 C C . LYS A 1 254 ? 1.097 19.285 23.516 1.00 95.69 254 LYS A C 1
ATOM 1890 O O . LYS A 1 254 ? 1.395 18.442 22.673 1.00 95.69 254 LYS A O 1
ATOM 1895 N N . LEU A 1 255 ? 1.725 19.369 24.691 1.00 95.62 255 LEU A N 1
ATOM 1896 C CA . LEU A 1 255 ? 2.884 18.546 25.072 1.00 95.62 255 LEU A CA 1
ATOM 1897 C C . LEU A 1 255 ? 2.645 17.030 24.926 1.00 95.62 255 LEU A C 1
ATOM 1899 O O . LEU A 1 255 ? 3.562 16.301 24.557 1.00 95.62 255 LEU A O 1
ATOM 1903 N N . SER A 1 256 ? 1.415 16.558 25.150 1.00 95.44 256 SER A N 1
ATOM 1904 C CA . SER A 1 256 ? 1.012 15.166 24.907 1.00 95.44 256 SER A CA 1
ATOM 1905 C C . SER A 1 256 ? 1.120 14.765 23.431 1.00 95.44 256 SER A C 1
ATOM 1907 O O . SER A 1 256 ? 1.652 13.700 23.120 1.00 95.44 256 SER A O 1
ATOM 1909 N N . LEU A 1 257 ? 0.671 15.628 22.514 1.00 96.31 257 LEU A N 1
ATOM 1910 C CA . LEU A 1 257 ? 0.784 15.411 21.071 1.00 96.31 257 LEU A CA 1
ATOM 1911 C C . LEU A 1 257 ? 2.226 15.570 20.584 1.00 96.31 257 LEU A C 1
ATOM 1913 O O . LEU A 1 257 ? 2.667 14.771 19.764 1.00 96.31 257 LEU A O 1
ATOM 1917 N N . ALA A 1 258 ? 2.985 16.523 21.131 1.00 97.25 258 ALA A N 1
ATOM 1918 C CA . ALA A 1 258 ? 4.415 16.659 20.850 1.00 97.25 258 ALA A CA 1
ATOM 1919 C C . ALA A 1 258 ? 5.202 15.398 21.259 1.00 97.25 258 ALA A C 1
ATOM 1921 O O . ALA A 1 258 ? 6.013 14.902 20.479 1.00 97.25 258 ALA A O 1
ATOM 1922 N N . ALA A 1 259 ? 4.909 14.809 22.425 1.00 97.88 259 ALA A N 1
ATOM 1923 C CA . ALA A 1 259 ? 5.506 13.542 22.852 1.00 97.88 259 ALA A CA 1
ATOM 1924 C C . ALA A 1 259 ? 5.111 12.361 21.939 1.00 97.88 259 ALA A C 1
ATOM 1926 O O . ALA A 1 259 ? 5.963 11.548 21.576 1.00 97.88 259 ALA A O 1
ATOM 1927 N N . CYS A 1 260 ? 3.847 12.286 21.505 1.00 98.06 260 CYS A N 1
ATOM 1928 C CA . CYS A 1 260 ? 3.404 11.256 20.557 1.00 98.06 260 CYS A CA 1
ATOM 1929 C C . CYS A 1 260 ? 4.022 11.443 19.159 1.00 98.06 260 CYS A C 1
ATOM 1931 O O . CYS A 1 260 ? 4.354 10.458 18.506 1.00 98.06 260 CYS A O 1
ATOM 1933 N N . LEU A 1 261 ? 4.244 12.687 18.720 1.00 97.75 261 LEU A N 1
ATOM 1934 C CA . LEU A 1 261 ? 4.929 13.024 17.468 1.00 97.75 261 LEU A CA 1
ATOM 1935 C C . LEU A 1 261 ? 6.430 12.704 17.533 1.00 97.75 261 LEU A C 1
ATOM 1937 O O . LEU A 1 261 ? 6.992 12.205 16.558 1.00 97.75 261 LEU A O 1
ATOM 1941 N N . PHE A 1 262 ? 7.077 12.933 18.680 1.00 98.06 262 PHE A N 1
ATOM 1942 C CA . PHE A 1 262 ? 8.452 12.492 18.921 1.00 98.06 262 PHE A CA 1
ATOM 1943 C C . PHE A 1 262 ? 8.564 10.964 18.827 1.00 98.06 262 PHE A C 1
ATOM 1945 O O . PHE A 1 262 ? 9.465 10.448 18.161 1.00 98.06 262 PHE A O 1
ATOM 1952 N N . LEU A 1 263 ? 7.619 10.228 19.425 1.00 97.88 263 LEU A N 1
ATOM 1953 C CA . LEU A 1 263 ? 7.573 8.770 19.309 1.00 97.88 263 LEU A CA 1
ATOM 1954 C C . LEU A 1 263 ? 7.279 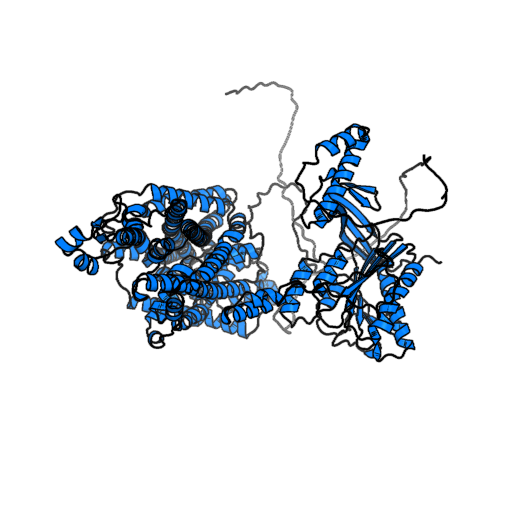8.311 17.870 1.00 97.88 263 LEU A C 1
ATOM 1956 O O . LEU A 1 263 ? 7.941 7.390 17.398 1.00 97.88 263 LEU A O 1
ATOM 1960 N N . ALA A 1 264 ? 6.372 8.975 17.145 1.00 97.50 264 ALA A N 1
ATOM 1961 C CA . ALA A 1 264 ? 6.104 8.697 15.732 1.00 97.50 264 ALA A CA 1
ATOM 1962 C C . ALA A 1 264 ? 7.383 8.823 14.884 1.00 97.50 264 ALA A C 1
ATOM 1964 O O . ALA A 1 264 ? 7.768 7.882 14.190 1.00 97.50 264 ALA A O 1
ATOM 1965 N N . TRP A 1 265 ? 8.102 9.945 15.001 1.00 97.50 265 TRP A N 1
ATOM 1966 C CA . TRP A 1 265 ? 9.393 10.144 14.332 1.00 97.50 265 TRP A CA 1
ATOM 1967 C C . TRP A 1 265 ? 10.470 9.150 14.782 1.00 97.50 265 TRP A C 1
ATOM 1969 O O . TRP A 1 265 ? 11.260 8.705 13.951 1.00 97.50 265 TRP A O 1
ATOM 1979 N N . THR A 1 266 ? 10.473 8.741 16.053 1.00 97.25 266 THR A N 1
ATOM 1980 C CA . THR A 1 266 ? 11.386 7.707 16.568 1.00 97.25 266 THR A CA 1
ATOM 1981 C C . THR A 1 266 ? 11.104 6.339 15.941 1.00 97.25 266 THR A C 1
ATOM 1983 O O . THR A 1 266 ? 12.038 5.670 15.502 1.00 97.25 266 THR A O 1
ATOM 1986 N N . ILE A 1 267 ? 9.834 5.930 15.831 1.00 96.44 267 ILE A N 1
ATOM 1987 C CA . ILE A 1 267 ? 9.437 4.674 15.174 1.00 96.44 267 ILE A CA 1
ATOM 1988 C C . ILE A 1 267 ? 9.837 4.707 13.694 1.00 96.44 267 ILE A C 1
ATOM 1990 O O . ILE A 1 267 ? 10.509 3.790 13.222 1.00 96.44 267 ILE A O 1
ATOM 1994 N N . VAL A 1 268 ? 9.502 5.786 12.978 1.00 96.38 268 VAL A N 1
ATOM 1995 C CA . VAL A 1 268 ? 9.854 5.961 11.558 1.00 96.38 268 VAL A CA 1
ATOM 1996 C C . VAL A 1 268 ? 11.374 5.903 11.352 1.00 96.38 268 VAL A C 1
ATOM 1998 O O . VAL A 1 268 ? 11.840 5.168 10.479 1.00 96.38 268 VAL A O 1
ATOM 2001 N N . PHE A 1 269 ? 12.159 6.588 12.194 1.00 96.44 269 PHE A N 1
ATOM 2002 C CA . PHE A 1 269 ? 13.625 6.518 12.176 1.00 96.44 269 PHE A CA 1
ATOM 2003 C C . PHE A 1 269 ? 14.149 5.091 12.397 1.00 96.44 269 PHE A C 1
ATOM 2005 O O . PHE A 1 269 ? 15.014 4.639 11.647 1.00 96.44 269 PHE A O 1
ATOM 2012 N N . LEU A 1 270 ? 13.631 4.363 13.392 1.00 95.25 270 LEU A N 1
ATOM 2013 C CA . LEU A 1 270 ? 14.070 2.995 13.686 1.00 95.25 270 LEU A CA 1
ATOM 2014 C C . LEU A 1 270 ? 13.756 2.041 12.523 1.00 95.25 270 LEU A C 1
ATOM 2016 O O . LEU A 1 270 ? 14.623 1.262 12.121 1.00 95.25 270 LEU A O 1
ATOM 2020 N N . CYS A 1 271 ? 12.570 2.147 11.922 1.00 94.69 271 CYS A N 1
ATOM 2021 C CA . CYS A 1 271 ? 12.187 1.349 10.757 1.00 94.69 271 CYS A CA 1
ATOM 2022 C C . CYS A 1 271 ? 13.041 1.668 9.515 1.00 94.69 271 CYS A C 1
ATOM 2024 O O . CYS A 1 271 ? 13.398 0.746 8.777 1.00 94.69 271 CYS A O 1
ATOM 2026 N N . LEU A 1 272 ? 13.427 2.934 9.309 1.00 93.38 272 LEU A N 1
ATOM 2027 C CA . LEU A 1 272 ? 14.239 3.394 8.173 1.00 93.38 272 LEU A CA 1
ATOM 2028 C C . LEU A 1 272 ? 15.745 3.534 8.452 1.00 93.38 272 LEU A C 1
ATOM 2030 O O . LEU A 1 272 ? 16.472 4.001 7.577 1.00 93.38 272 LEU A O 1
ATOM 2034 N N . CYS A 1 273 ? 16.269 3.100 9.601 1.00 90.94 273 CYS A N 1
ATOM 2035 C CA . CYS A 1 273 ? 17.680 3.337 9.947 1.00 90.94 273 CYS A CA 1
ATOM 2036 C C . CYS A 1 273 ? 18.678 2.770 8.909 1.00 90.94 273 CYS A C 1
ATOM 2038 O O . CYS A 1 273 ? 19.720 3.374 8.656 1.00 90.94 273 CYS A O 1
ATOM 2040 N N . LYS A 1 274 ? 18.330 1.659 8.239 1.00 87.94 274 LYS A N 1
ATOM 2041 C CA . LYS A 1 274 ? 19.069 1.081 7.091 1.00 87.94 274 LYS A CA 1
ATOM 2042 C C . LYS A 1 274 ? 18.354 1.288 5.741 1.00 87.94 274 LYS A C 1
ATOM 2044 O O . LYS A 1 274 ? 18.703 0.655 4.747 1.00 87.94 274 LYS A O 1
ATOM 2049 N N . GLY A 1 275 ? 17.344 2.156 5.697 1.00 88.44 275 GLY A N 1
ATOM 2050 C CA . GLY A 1 275 ? 16.453 2.360 4.553 1.00 88.44 275 GLY A CA 1
ATOM 2051 C C . GLY A 1 275 ? 15.699 1.096 4.144 1.00 88.44 275 GLY A C 1
ATOM 2052 O O . GLY A 1 275 ? 15.360 0.275 5.000 1.00 88.44 275 GLY A O 1
ATOM 2053 N N . VAL A 1 276 ? 15.521 0.912 2.831 1.00 87.44 276 VAL A N 1
ATOM 2054 C CA . VAL A 1 276 ? 14.844 -0.241 2.193 1.00 87.44 276 VAL A CA 1
ATOM 2055 C C . VAL A 1 276 ? 15.233 -1.631 2.724 1.00 87.44 276 VAL A C 1
ATOM 2057 O O . VAL A 1 276 ? 14.397 -2.530 2.728 1.00 87.44 276 VAL A O 1
ATOM 2060 N N . GLN A 1 277 ? 16.458 -1.834 3.224 1.00 87.12 277 GLN A N 1
ATOM 2061 C CA . GLN A 1 277 ? 16.877 -3.122 3.805 1.00 87.12 277 GLN A CA 1
ATOM 2062 C C . GLN A 1 277 ? 16.244 -3.418 5.177 1.00 87.12 277 GLN A C 1
ATOM 2064 O O . GLN A 1 277 ? 16.179 -4.577 5.583 1.00 87.12 277 GLN A O 1
ATOM 2069 N N . SER A 1 278 ? 15.797 -2.381 5.889 1.00 89.75 278 SER A N 1
ATOM 2070 C CA . SER A 1 278 ? 15.112 -2.471 7.181 1.00 89.75 278 SER A CA 1
ATOM 2071 C C . SER A 1 278 ? 13.599 -2.341 7.009 1.00 89.75 278 SER A C 1
ATOM 2073 O O . SER A 1 278 ? 12.860 -3.248 7.399 1.00 89.75 278 SER A O 1
ATOM 2075 N N . SER A 1 279 ? 13.123 -1.282 6.342 1.00 90.88 279 SER A N 1
ATOM 2076 C CA . SER A 1 279 ? 11.685 -1.091 6.097 1.00 90.88 279 SER A CA 1
ATOM 2077 C C . SER A 1 279 ? 11.098 -2.236 5.270 1.00 90.88 279 SER A C 1
ATOM 2079 O O . SER A 1 279 ? 10.043 -2.754 5.623 1.00 90.88 279 SER A O 1
ATOM 2081 N N . GLY A 1 280 ? 11.846 -2.753 4.288 1.00 88.56 280 GLY A N 1
ATOM 2082 C CA . GLY A 1 280 ? 11.502 -3.948 3.513 1.00 88.56 280 GLY A CA 1
ATOM 2083 C C . GLY A 1 280 ? 11.327 -5.238 4.329 1.00 88.56 280 GLY A C 1
ATOM 2084 O O . GLY A 1 280 ? 10.891 -6.235 3.764 1.00 88.56 280 GLY A O 1
ATOM 2085 N N . LYS A 1 281 ? 11.634 -5.250 5.636 1.00 89.81 281 LYS A N 1
ATOM 2086 C CA . LYS A 1 281 ? 11.268 -6.329 6.575 1.00 89.81 281 LYS A CA 1
ATOM 2087 C C . LYS A 1 281 ? 10.141 -5.944 7.530 1.00 89.81 281 LYS A C 1
ATOM 2089 O O . LYS A 1 281 ? 9.320 -6.801 7.843 1.00 89.81 281 LYS A O 1
ATOM 2094 N N . VAL A 1 282 ? 10.045 -4.673 7.920 1.00 92.69 282 VAL A N 1
ATOM 2095 C CA . VAL A 1 282 ? 8.918 -4.146 8.712 1.00 92.69 282 VAL A CA 1
ATOM 2096 C C . VAL A 1 282 ? 7.584 -4.304 7.962 1.00 92.69 282 VAL A C 1
ATOM 2098 O O . VAL A 1 282 ? 6.605 -4.735 8.570 1.00 92.69 282 VAL A O 1
ATOM 2101 N N . VAL A 1 283 ? 7.568 -4.093 6.638 1.00 93.06 283 VAL A N 1
ATOM 2102 C CA . VAL A 1 283 ? 6.356 -4.194 5.791 1.00 93.06 283 VAL A CA 1
ATOM 2103 C C . VAL A 1 283 ? 5.682 -5.566 5.764 1.00 93.06 283 VAL A C 1
ATOM 2105 O O . VAL A 1 283 ? 4.504 -5.651 5.435 1.00 93.06 283 VAL A O 1
ATOM 2108 N N . TYR A 1 284 ? 6.355 -6.647 6.172 1.00 92.00 284 TYR A N 1
ATOM 2109 C CA . TYR A 1 284 ? 5.682 -7.944 6.344 1.00 92.00 284 TYR A CA 1
ATOM 2110 C C . TYR A 1 284 ? 4.697 -7.940 7.522 1.00 92.00 284 TYR A C 1
ATOM 2112 O O . TYR A 1 284 ? 3.762 -8.736 7.527 1.00 92.00 284 TYR A O 1
ATOM 2120 N N . PHE A 1 285 ? 4.883 -7.052 8.503 1.00 93.44 285 PHE A N 1
ATOM 2121 C CA . PHE A 1 285 ? 3.886 -6.783 9.533 1.00 93.44 285 PHE A CA 1
ATOM 2122 C C . PHE A 1 285 ? 2.998 -5.600 9.142 1.00 93.44 285 PHE A C 1
ATOM 2124 O O . PHE A 1 285 ? 1.783 -5.767 9.079 1.00 93.44 285 PHE A O 1
ATOM 2131 N N . THR A 1 286 ? 3.576 -4.431 8.846 1.00 93.44 286 THR A N 1
ATOM 2132 C CA . THR A 1 286 ? 2.798 -3.191 8.677 1.00 93.44 286 THR A CA 1
ATOM 2133 C C . THR A 1 286 ? 1.863 -3.217 7.464 1.00 93.44 286 THR A C 1
ATOM 2135 O O . THR A 1 286 ? 0.723 -2.782 7.599 1.00 93.44 286 THR A O 1
ATOM 2138 N N . ALA A 1 287 ? 2.243 -3.849 6.347 1.00 91.75 287 ALA A N 1
ATOM 2139 C CA . ALA A 1 287 ? 1.356 -3.954 5.186 1.00 91.75 287 ALA A CA 1
ATOM 2140 C C . ALA A 1 287 ? 0.321 -5.086 5.318 1.00 91.75 287 ALA A C 1
ATOM 2142 O O . ALA A 1 287 ? -0.728 -5.021 4.687 1.00 91.75 287 ALA A O 1
ATOM 2143 N N . LEU A 1 288 ? 0.583 -6.139 6.108 1.00 91.75 288 LEU A N 1
ATOM 2144 C CA . LEU A 1 288 ? -0.307 -7.312 6.209 1.00 91.75 288 LEU A CA 1
ATOM 2145 C C . LEU A 1 288 ? -1.266 -7.265 7.408 1.00 91.75 288 LEU A C 1
ATOM 2147 O O . LEU A 1 288 ? -2.394 -7.751 7.307 1.00 91.75 288 LEU A O 1
ATOM 2151 N N . PHE A 1 289 ? -0.859 -6.667 8.531 1.00 93.25 289 PHE A N 1
ATOM 2152 C CA . PHE A 1 289 ? -1.684 -6.560 9.737 1.00 93.25 289 PHE A CA 1
ATOM 2153 C C . PHE A 1 289 ? -3.025 -5.823 9.513 1.00 93.25 289 PHE A C 1
ATOM 2155 O O . PHE A 1 289 ? -4.040 -6.319 10.012 1.00 93.25 289 PHE A O 1
ATOM 2162 N N . PRO A 1 290 ? -3.108 -4.739 8.708 1.00 92.25 290 PRO A N 1
ATOM 2163 C CA . PRO A 1 290 ? -4.381 -4.109 8.368 1.00 92.25 290 PRO A CA 1
ATOM 2164 C C . PRO A 1 290 ? -5.405 -5.064 7.758 1.00 92.25 290 PRO A C 1
ATOM 2166 O O . PRO A 1 290 ? -6.573 -5.005 8.122 1.00 92.25 290 PRO A O 1
ATOM 2169 N N . TYR A 1 291 ? -4.991 -5.994 6.893 1.00 92.25 291 TYR A N 1
ATOM 2170 C CA . TYR A 1 291 ? -5.907 -6.974 6.301 1.00 92.25 291 TYR A CA 1
ATOM 2171 C C . TYR A 1 291 ? -6.454 -7.951 7.350 1.00 92.25 291 TYR A C 1
ATOM 2173 O O . TYR A 1 291 ? -7.628 -8.314 7.294 1.00 92.25 291 TYR A O 1
ATOM 2181 N N . VAL A 1 292 ? -5.641 -8.336 8.342 1.00 93.31 292 VAL A N 1
ATOM 2182 C CA . VAL A 1 292 ? -6.087 -9.176 9.466 1.00 93.31 292 VAL A CA 1
ATOM 2183 C C . VAL A 1 292 ? -7.139 -8.440 10.299 1.00 93.31 292 VAL A C 1
ATOM 2185 O O . VAL A 1 292 ? -8.193 -9.006 10.592 1.00 93.31 292 VAL A O 1
ATOM 2188 N N . VAL A 1 293 ? -6.898 -7.167 10.633 1.00 91.38 293 VAL A N 1
ATOM 2189 C CA . VAL A 1 293 ? -7.858 -6.356 11.399 1.00 91.38 293 VAL A CA 1
ATOM 2190 C C . VAL A 1 293 ? -9.120 -6.064 10.587 1.00 91.38 293 VAL A C 1
ATOM 2192 O O . VAL A 1 293 ? -10.210 -6.246 11.118 1.00 91.38 293 VAL A O 1
ATOM 2195 N N . LEU A 1 294 ? -9.020 -5.716 9.300 1.00 91.31 294 LEU A N 1
ATOM 2196 C CA . LEU A 1 294 ? -10.187 -5.523 8.429 1.00 91.31 294 LEU A CA 1
ATOM 2197 C C . LEU A 1 294 ? -11.043 -6.795 8.319 1.00 91.31 294 LEU A C 1
ATOM 2199 O O . LEU A 1 294 ? -12.263 -6.689 8.342 1.00 91.31 294 LEU A O 1
ATOM 2203 N N . VAL A 1 295 ? -10.453 -7.995 8.269 1.00 93.44 295 VAL A N 1
ATOM 2204 C CA . VAL A 1 295 ? -11.223 -9.257 8.285 1.00 93.44 295 VAL A CA 1
ATOM 2205 C C . VAL A 1 295 ? -11.903 -9.495 9.640 1.00 93.44 295 VAL A C 1
ATOM 2207 O O . VAL A 1 295 ? -13.068 -9.890 9.671 1.00 93.44 295 VAL A O 1
ATOM 2210 N N . ILE A 1 296 ? -11.229 -9.212 10.759 1.00 90.81 296 ILE A N 1
ATOM 2211 C CA . ILE A 1 296 ? -11.822 -9.313 12.105 1.00 90.81 296 ILE A CA 1
ATOM 2212 C C . ILE A 1 296 ? -12.980 -8.314 12.272 1.00 90.81 296 ILE A C 1
ATOM 2214 O O . ILE A 1 296 ? -14.049 -8.682 12.763 1.00 90.81 296 ILE A O 1
ATOM 2218 N N . LEU A 1 297 ? -12.796 -7.069 11.825 1.00 88.56 297 LEU A N 1
ATOM 2219 C CA . LEU A 1 297 ? -13.813 -6.019 11.866 1.00 88.56 297 LEU A CA 1
ATOM 2220 C C . LEU A 1 297 ? -14.946 -6.261 10.862 1.00 88.56 297 LEU A C 1
ATOM 2222 O O . LEU A 1 297 ? -16.082 -5.930 11.180 1.00 88.56 297 LEU A O 1
ATOM 2226 N N . PHE A 1 298 ? -14.688 -6.895 9.714 1.00 92.19 298 PHE A N 1
ATOM 2227 C CA . PHE A 1 298 ? -15.734 -7.356 8.797 1.00 92.19 298 PHE A CA 1
ATOM 2228 C C . PHE A 1 298 ? -16.627 -8.392 9.479 1.00 92.19 298 PHE A C 1
ATOM 2230 O O . PHE A 1 298 ? -17.836 -8.196 9.569 1.00 92.19 298 PHE A O 1
ATOM 2237 N N . VAL A 1 299 ? -16.029 -9.464 10.017 1.00 91.25 299 VAL A N 1
ATOM 2238 C CA . VAL A 1 299 ? -16.770 -10.533 10.703 1.00 91.25 299 VAL A CA 1
ATOM 2239 C C . VAL A 1 299 ? -17.525 -9.983 11.911 1.00 91.25 299 VAL A C 1
ATOM 2241 O O . VAL A 1 299 ? -18.681 -10.346 12.109 1.00 91.25 299 VAL A O 1
ATOM 2244 N N . ARG A 1 300 ? -16.937 -9.067 12.696 1.00 87.06 300 ARG A N 1
ATOM 2245 C CA . ARG A 1 300 ? -17.680 -8.427 13.790 1.00 87.06 300 ARG A CA 1
ATOM 2246 C C . ARG A 1 300 ? -18.807 -7.542 13.262 1.00 87.06 300 ARG A C 1
ATOM 2248 O O . ARG A 1 300 ? -19.932 -7.688 13.732 1.00 87.06 300 ARG A O 1
ATOM 2255 N N . GLY A 1 301 ? -18.523 -6.677 12.294 1.00 88.69 301 GLY A N 1
ATOM 2256 C CA . GLY A 1 301 ? -19.462 -5.715 11.724 1.00 88.69 301 GLY A CA 1
ATOM 2257 C C . GLY A 1 301 ? -20.722 -6.368 11.163 1.00 88.69 301 GLY A C 1
ATOM 2258 O O . GLY A 1 301 ? -21.823 -5.993 11.550 1.00 88.69 301 GLY A O 1
ATOM 2259 N N . VAL A 1 302 ? -20.588 -7.428 10.358 1.00 93.62 302 VAL A N 1
ATOM 2260 C CA . VAL A 1 302 ? -21.750 -8.148 9.794 1.00 93.62 302 VAL A CA 1
ATOM 2261 C C . VAL A 1 302 ? -22.567 -8.944 10.827 1.00 93.62 302 VAL A C 1
ATOM 2263 O O . VAL A 1 302 ? -23.659 -9.395 10.499 1.00 93.62 302 VAL A O 1
ATOM 2266 N N . THR A 1 303 ? -22.073 -9.112 12.063 1.00 89.12 303 THR A N 1
ATOM 2267 C CA . THR A 1 303 ? -22.821 -9.744 13.179 1.00 89.12 303 THR A CA 1
ATOM 2268 C C . THR A 1 303 ? -23.559 -8.744 14.075 1.00 89.12 303 THR A C 1
ATOM 2270 O O . THR A 1 303 ? -24.145 -9.145 15.081 1.00 89.12 303 THR A O 1
ATOM 2273 N N . LEU A 1 304 ? -23.508 -7.446 13.765 1.00 87.88 304 LEU A N 1
ATOM 2274 C CA . LEU A 1 304 ? -24.219 -6.408 14.512 1.00 87.88 304 LEU A CA 1
ATOM 2275 C C . LEU A 1 304 ? -25.629 -6.173 13.933 1.00 87.88 304 LEU A C 1
ATOM 2277 O O . LEU A 1 304 ? -25.819 -6.301 12.718 1.00 87.88 304 LEU A O 1
ATOM 2281 N N . PRO A 1 305 ? -26.627 -5.799 14.761 1.00 89.06 305 PRO A N 1
ATOM 2282 C CA . PRO A 1 305 ? -27.918 -5.338 14.251 1.00 89.06 305 PRO A CA 1
ATOM 2283 C C . PRO A 1 305 ? -27.726 -4.081 13.385 1.00 89.06 305 PRO A C 1
ATOM 2285 O O . PRO A 1 305 ? -26.732 -3.374 13.516 1.00 89.06 305 PRO A O 1
ATOM 2288 N N . GLY A 1 306 ? -28.628 -3.827 12.434 1.00 87.88 306 GLY A N 1
ATOM 2289 C CA . GLY A 1 306 ? -28.530 -2.679 11.516 1.00 87.88 306 GLY A CA 1
ATOM 2290 C C . GLY A 1 306 ? -27.424 -2.741 10.446 1.00 87.88 306 GLY A C 1
ATOM 2291 O O . GLY A 1 306 ? -27.486 -1.998 9.465 1.00 87.88 306 GLY A O 1
ATOM 2292 N N . ALA A 1 307 ? -26.444 -3.646 10.555 1.00 90.44 307 ALA A N 1
ATOM 2293 C CA . ALA A 1 307 ? -25.312 -3.732 9.624 1.00 90.44 307 ALA A CA 1
ATOM 2294 C C . ALA A 1 307 ? -25.726 -3.946 8.154 1.00 90.44 307 ALA A C 1
ATOM 2296 O O . ALA A 1 307 ? -25.095 -3.414 7.238 1.00 90.44 307 ALA A O 1
ATOM 2297 N N . SER A 1 308 ? -26.819 -4.677 7.916 1.00 89.56 308 SER A N 1
ATOM 2298 C CA . SER A 1 308 ? -27.410 -4.867 6.586 1.00 89.56 308 SER A CA 1
ATOM 2299 C C . SER A 1 308 ? -27.904 -3.560 5.959 1.00 89.56 308 SER A C 1
ATOM 2301 O O . SER A 1 308 ? -27.738 -3.378 4.754 1.00 89.56 308 SER A O 1
ATOM 2303 N N . THR A 1 309 ? -28.453 -2.638 6.756 1.00 90.00 309 THR A N 1
ATOM 2304 C CA . THR A 1 309 ? -28.905 -1.314 6.305 1.00 90.00 309 THR A CA 1
ATOM 2305 C C . THR A 1 309 ? -27.726 -0.488 5.807 1.00 90.00 309 THR A C 1
ATOM 2307 O O . THR A 1 309 ? -27.777 0.040 4.700 1.00 90.00 309 THR A O 1
ATOM 2310 N N . GLY A 1 310 ? -26.628 -0.439 6.569 1.00 90.38 310 GLY A N 1
ATOM 2311 C CA . GLY A 1 310 ? -25.417 0.284 6.170 1.00 90.38 310 GLY A CA 1
ATOM 2312 C C . GLY A 1 310 ? -24.740 -0.308 4.928 1.00 90.38 310 GLY A C 1
ATOM 2313 O O . GLY A 1 310 ? -24.375 0.432 4.016 1.00 90.38 310 GLY A O 1
ATOM 2314 N N . ILE A 1 311 ? -24.638 -1.639 4.826 1.00 92.12 311 ILE A N 1
ATOM 2315 C CA . ILE A 1 311 ? -24.092 -2.308 3.629 1.00 92.12 311 ILE A CA 1
ATOM 2316 C C . ILE A 1 311 ? -24.977 -2.061 2.397 1.00 92.12 311 ILE A C 1
ATOM 2318 O O . ILE A 1 311 ? -24.456 -1.802 1.312 1.00 92.12 311 ILE A O 1
ATOM 2322 N N . LEU A 1 312 ? -26.306 -2.106 2.542 1.00 89.75 312 LEU A N 1
ATOM 2323 C CA . LEU A 1 312 ? -27.228 -1.775 1.453 1.00 89.75 312 LEU A CA 1
ATOM 2324 C C . LEU A 1 312 ? -27.076 -0.307 1.029 1.00 89.75 312 LEU A C 1
ATOM 2326 O O . LEU A 1 312 ? -27.058 -0.020 -0.167 1.00 89.75 312 LEU A O 1
ATOM 2330 N N . PHE A 1 313 ? -26.908 0.600 1.990 1.00 87.00 313 PHE A N 1
ATOM 2331 C CA . PHE A 1 313 ? -26.682 2.024 1.748 1.00 87.00 313 PHE A CA 1
ATOM 2332 C C . PHE A 1 313 ? -25.379 2.288 0.970 1.00 87.00 313 PHE A C 1
ATOM 2334 O O . PHE A 1 313 ? -25.371 3.066 0.021 1.00 87.00 313 PHE A O 1
ATOM 2341 N N . TYR A 1 314 ? -24.304 1.564 1.296 1.00 90.44 314 TYR A N 1
ATOM 2342 C CA . TYR A 1 314 ? -23.033 1.601 0.565 1.00 90.44 314 TYR A CA 1
ATOM 2343 C C . TYR A 1 314 ? -23.138 1.071 -0.876 1.00 90.44 314 TYR A C 1
ATOM 2345 O O . TYR A 1 314 ? -22.554 1.644 -1.796 1.00 90.44 314 TYR A O 1
ATOM 2353 N N . LEU A 1 315 ? -23.866 -0.032 -1.082 1.00 89.75 315 LEU A N 1
ATOM 2354 C CA . LEU A 1 315 ? -23.897 -0.753 -2.361 1.00 89.75 315 LEU A CA 1
ATOM 2355 C C . LEU A 1 315 ? -25.004 -0.308 -3.327 1.00 89.75 315 LEU A C 1
ATOM 2357 O O . LEU A 1 315 ? -24.917 -0.624 -4.514 1.00 89.75 315 LEU A O 1
ATOM 2361 N N . THR A 1 316 ? -26.035 0.404 -2.866 1.00 90.44 316 THR A N 1
ATOM 2362 C CA . THR A 1 316 ? -27.141 0.856 -3.729 1.00 90.44 316 THR A CA 1
ATOM 2363 C C . THR A 1 316 ? -26.630 1.885 -4.749 1.00 90.44 316 THR A C 1
ATOM 2365 O O . THR A 1 316 ? -26.058 2.892 -4.340 1.00 90.44 316 THR A O 1
ATOM 2368 N N . PRO A 1 317 ? -26.790 1.666 -6.070 1.00 93.12 317 PRO A N 1
ATOM 2369 C CA . PRO A 1 317 ? -26.270 2.580 -7.083 1.00 93.12 317 PRO A CA 1
ATOM 2370 C C . PRO A 1 317 ? -27.287 3.670 -7.460 1.00 93.12 317 PRO A C 1
ATOM 2372 O O . PRO A 1 317 ? -28.351 3.357 -7.999 1.00 93.12 317 PRO A O 1
ATOM 2375 N N . ASP A 1 318 ? -26.937 4.949 -7.278 1.00 91.50 318 ASP A N 1
ATOM 2376 C CA . ASP A 1 318 ? -27.647 6.050 -7.949 1.00 91.50 318 ASP A CA 1
ATOM 2377 C C . ASP A 1 318 ? -26.982 6.390 -9.287 1.00 91.50 318 ASP A C 1
ATOM 2379 O O . ASP A 1 318 ? -25.979 7.101 -9.373 1.00 91.50 318 ASP A O 1
ATOM 2383 N N . TRP A 1 319 ? -27.594 5.902 -10.362 1.00 93.06 319 TRP A N 1
ATOM 2384 C CA . TRP A 1 319 ? -27.157 6.133 -11.737 1.00 93.06 319 TRP A CA 1
ATOM 2385 C C . TRP A 1 319 ? -27.204 7.607 -12.165 1.00 93.06 319 TRP A C 1
ATOM 2387 O O . TRP A 1 319 ? -26.508 7.974 -13.112 1.00 93.06 319 TRP A O 1
ATOM 2397 N N . LYS A 1 320 ? -27.977 8.469 -11.483 1.00 93.25 320 LYS A N 1
ATOM 2398 C CA . LYS A 1 320 ? -28.049 9.908 -11.799 1.00 93.25 320 LYS A CA 1
ATOM 2399 C C . LYS A 1 320 ? -26.741 10.628 -11.475 1.00 93.25 320 LYS A C 1
ATOM 2401 O O . LYS A 1 320 ? -26.343 11.521 -12.220 1.00 93.25 320 LYS A O 1
ATOM 2406 N N . GLN A 1 321 ? -26.046 10.208 -10.417 1.00 89.69 321 GLN A N 1
ATOM 2407 C CA . GLN A 1 321 ? -24.778 10.810 -9.992 1.00 89.69 321 GLN A CA 1
ATOM 2408 C C . GLN A 1 321 ? -23.668 10.654 -11.043 1.00 89.69 321 GLN A C 1
ATOM 2410 O O . GLN A 1 321 ? -22.793 11.508 -11.139 1.00 89.69 321 GLN A O 1
ATOM 2415 N N . LEU A 1 322 ? -23.732 9.642 -11.917 1.00 89.81 322 LEU A N 1
ATOM 2416 C CA . LEU A 1 322 ? -22.755 9.468 -13.003 1.00 89.81 322 LEU A CA 1
ATOM 2417 C C . LEU A 1 322 ? -22.779 10.595 -14.053 1.00 89.81 322 LEU A C 1
ATOM 2419 O O . LEU A 1 322 ? -21.805 10.745 -14.793 1.00 89.81 322 LEU A O 1
ATOM 2423 N N . ALA A 1 323 ? -23.856 11.387 -14.116 1.00 89.44 323 ALA A N 1
ATOM 2424 C CA . ALA A 1 323 ? -23.953 12.571 -14.973 1.00 89.44 323 ALA A CA 1
ATOM 2425 C C . ALA A 1 323 ? -23.314 13.834 -14.352 1.00 89.44 323 ALA A C 1
ATOM 2427 O O . ALA A 1 323 ? -23.148 14.837 -15.046 1.00 89.44 323 ALA A O 1
ATOM 2428 N N . ASN A 1 324 ? -22.955 13.805 -13.065 1.00 84.75 324 ASN A N 1
ATOM 2429 C CA . ASN A 1 324 ? -22.309 14.915 -12.369 1.00 84.75 324 ASN A CA 1
ATOM 2430 C C . ASN A 1 324 ? -20.786 14.877 -12.600 1.00 84.75 324 ASN A C 1
ATOM 2432 O O . ASN A 1 324 ? -20.132 13.880 -12.302 1.00 84.75 324 ASN A O 1
ATOM 2436 N N . ALA A 1 325 ? -20.197 15.966 -13.099 1.00 82.12 325 ALA A N 1
ATOM 2437 C CA . ALA A 1 325 ? -18.756 16.034 -13.356 1.00 82.12 325 ALA A CA 1
ATOM 2438 C C . ALA A 1 325 ? -17.910 15.928 -12.071 1.00 82.12 325 ALA A C 1
ATOM 2440 O O . ALA A 1 325 ? -16.854 15.289 -12.095 1.00 82.12 325 ALA A O 1
ATOM 2441 N N . GLN A 1 326 ? -18.407 16.451 -10.940 1.00 81.81 326 GLN A N 1
ATOM 2442 C CA . GLN A 1 326 ? -17.727 16.372 -9.643 1.00 81.81 326 GLN A CA 1
ATOM 2443 C C . GLN A 1 326 ? -17.433 14.915 -9.247 1.00 81.81 326 GLN A C 1
ATOM 2445 O O . GLN A 1 326 ? -16.351 14.613 -8.753 1.00 81.81 326 GLN A O 1
ATOM 2450 N N . VAL A 1 327 ? -18.347 13.985 -9.547 1.00 89.00 327 VAL A N 1
ATOM 2451 C CA . VAL A 1 327 ? -18.211 12.548 -9.241 1.00 89.00 327 VAL A CA 1
ATOM 2452 C C . VAL A 1 327 ? -17.003 11.921 -9.948 1.00 89.00 327 VAL A C 1
ATOM 2454 O O . VAL A 1 327 ? -16.299 11.091 -9.369 1.00 89.00 327 VAL A O 1
ATOM 2457 N N . TRP A 1 328 ? -16.711 12.354 -11.177 1.00 87.44 328 TRP A N 1
ATOM 2458 C CA . TRP A 1 328 ? -15.523 11.933 -11.925 1.00 87.44 328 TRP A CA 1
ATOM 2459 C C . TRP A 1 328 ? -14.248 12.631 -11.427 1.00 87.44 328 TRP A C 1
ATOM 2461 O O . TRP A 1 328 ? -13.181 12.012 -11.419 1.00 87.44 328 TRP A O 1
ATOM 2471 N N . GLY A 1 329 ? -14.357 13.883 -10.970 1.00 81.56 329 GLY A N 1
ATOM 2472 C CA . GLY A 1 329 ? -13.277 14.618 -10.307 1.00 81.56 329 GLY A CA 1
ATOM 2473 C C . GLY A 1 329 ? -12.841 13.957 -8.995 1.00 81.56 329 GLY A C 1
ATOM 2474 O O . GLY A 1 329 ? -11.669 13.618 -8.842 1.00 81.56 329 GLY A O 1
ATOM 2475 N N . ASP A 1 330 ? -13.784 13.686 -8.092 1.00 84.75 330 ASP A N 1
ATOM 2476 C CA . ASP A 1 330 ? -13.550 13.004 -6.812 1.00 84.75 330 ASP A CA 1
ATOM 2477 C C . ASP A 1 330 ? -12.968 11.597 -7.010 1.00 84.75 330 ASP A C 1
ATOM 2479 O O . ASP A 1 330 ? -12.024 11.209 -6.318 1.00 84.75 330 ASP A O 1
ATOM 2483 N N . ALA A 1 331 ? -13.481 10.843 -7.991 1.00 89.69 331 ALA A N 1
ATOM 2484 C CA . ALA A 1 331 ? -12.935 9.542 -8.372 1.00 89.69 331 ALA A CA 1
ATOM 2485 C C . ALA A 1 331 ? -11.461 9.639 -8.797 1.00 89.69 331 ALA A C 1
ATOM 2487 O O . ALA A 1 331 ? -10.629 8.854 -8.337 1.00 89.69 331 ALA A O 1
ATOM 2488 N N . ALA A 1 332 ? -11.118 10.616 -9.638 1.00 84.62 332 ALA A N 1
ATOM 2489 C CA . ALA A 1 332 ? -9.748 10.824 -10.088 1.00 84.62 332 ALA A CA 1
ATOM 2490 C C . ALA A 1 332 ? -8.814 11.288 -8.961 1.00 84.62 332 ALA A C 1
ATOM 2492 O O . ALA A 1 332 ? -7.719 10.745 -8.804 1.00 84.62 332 ALA A O 1
ATOM 2493 N N . VAL A 1 333 ? -9.252 12.252 -8.148 1.00 82.25 333 VAL A N 1
ATOM 2494 C CA . VAL A 1 333 ? -8.492 12.767 -7.001 1.00 82.25 333 VAL A CA 1
ATOM 2495 C C . VAL A 1 333 ? -8.227 11.644 -5.991 1.00 82.25 333 VAL A C 1
ATOM 2497 O O . VAL A 1 333 ? -7.091 11.482 -5.547 1.00 82.25 333 VAL A O 1
ATOM 2500 N N . GLN A 1 334 ? -9.217 10.797 -5.691 1.00 87.81 334 GLN A N 1
ATOM 2501 C CA . GLN A 1 334 ? -9.025 9.631 -4.822 1.00 87.81 334 GLN A CA 1
ATOM 2502 C C . GLN A 1 334 ? -8.016 8.625 -5.402 1.00 87.81 334 GLN A C 1
ATOM 2504 O O . GLN A 1 334 ? -7.237 8.052 -4.645 1.00 87.81 334 GLN A O 1
ATOM 2509 N N . ILE A 1 335 ? -7.977 8.422 -6.724 1.00 89.62 335 ILE A N 1
ATOM 2510 C CA . ILE A 1 335 ? -6.965 7.572 -7.375 1.00 89.62 335 ILE A CA 1
ATOM 2511 C C . ILE A 1 335 ? -5.554 8.165 -7.261 1.00 89.62 335 ILE A C 1
ATOM 2513 O O . ILE A 1 335 ? -4.606 7.414 -7.019 1.00 89.62 335 ILE A O 1
ATOM 2517 N N . PHE A 1 336 ? -5.413 9.489 -7.367 1.00 84.62 336 PHE A N 1
ATOM 2518 C CA . PHE A 1 336 ? -4.138 10.179 -7.149 1.00 84.62 336 PHE A CA 1
ATOM 2519 C C . PHE A 1 336 ? -3.648 10.071 -5.700 1.00 84.62 336 PHE A C 1
ATOM 2521 O O . PHE A 1 336 ? -2.487 9.737 -5.483 1.00 84.62 336 PHE A O 1
ATOM 2528 N N . PHE A 1 337 ? -4.520 10.282 -4.710 1.00 81.19 337 PHE A N 1
ATOM 2529 C CA . PHE A 1 337 ? -4.156 10.124 -3.296 1.00 81.19 337 PHE A CA 1
ATOM 2530 C C . PHE A 1 337 ? -3.959 8.658 -2.869 1.00 81.19 337 PHE A C 1
ATOM 2532 O O . PHE A 1 337 ? -3.234 8.408 -1.913 1.00 81.19 337 PHE A O 1
ATOM 2539 N N . ALA A 1 338 ? -4.572 7.689 -3.558 1.00 87.81 338 ALA A N 1
ATOM 2540 C CA . ALA A 1 338 ? -4.380 6.268 -3.269 1.00 87.81 338 ALA A CA 1
ATOM 2541 C C . ALA A 1 338 ? -3.074 5.722 -3.869 1.00 87.81 338 ALA A C 1
ATOM 2543 O O . ALA A 1 338 ? -2.232 5.209 -3.145 1.00 87.81 338 ALA A O 1
ATOM 2544 N N . LEU A 1 339 ? -2.864 5.845 -5.186 1.00 91.00 339 LEU A N 1
ATOM 2545 C CA . LEU A 1 339 ? -1.673 5.276 -5.838 1.00 91.00 339 LEU A CA 1
ATOM 2546 C C . LEU A 1 339 ? -0.412 6.154 -5.699 1.00 91.00 339 LEU A C 1
ATOM 2548 O O . LEU A 1 339 ? 0.683 5.675 -5.988 1.00 91.00 339 LEU A O 1
ATOM 2552 N N . SER A 1 340 ? -0.560 7.417 -5.281 1.00 90.44 340 SER A N 1
ATOM 2553 C CA . SER A 1 340 ? 0.503 8.434 -5.175 1.00 90.44 340 SER A CA 1
ATOM 2554 C C . SER A 1 340 ? 1.403 8.628 -6.423 1.00 90.44 340 SER A C 1
ATOM 2556 O O . SER A 1 340 ? 2.620 8.785 -6.275 1.00 90.44 340 SER A O 1
ATOM 2558 N N . PRO A 1 341 ? 0.866 8.644 -7.666 1.00 91.88 341 PRO A N 1
ATOM 2559 C CA . PRO A 1 341 ? 1.670 8.899 -8.856 1.00 91.88 341 PRO A CA 1
ATOM 2560 C C . PRO A 1 341 ? 2.075 10.376 -8.972 1.00 91.88 341 PRO A C 1
ATOM 2562 O O . PRO A 1 341 ? 1.289 11.268 -8.653 1.00 91.88 341 PRO A O 1
ATOM 2565 N N . ALA A 1 342 ? 3.277 10.623 -9.489 1.00 92.62 342 ALA A N 1
ATOM 2566 C CA . ALA A 1 342 ? 3.950 11.921 -9.599 1.00 92.62 342 ALA A CA 1
ATOM 2567 C C . ALA A 1 342 ? 4.361 12.569 -8.257 1.00 92.62 342 ALA A C 1
ATOM 2569 O O . ALA A 1 342 ? 4.656 13.764 -8.193 1.00 92.62 342 ALA A O 1
ATOM 2570 N N . TRP A 1 343 ? 4.445 11.774 -7.184 1.00 91.94 343 TRP A N 1
ATOM 2571 C CA . TRP A 1 343 ? 5.020 12.184 -5.892 1.00 91.94 343 TRP A CA 1
ATOM 2572 C C . TRP A 1 343 ? 6.525 11.865 -5.798 1.00 91.94 343 TRP A C 1
ATOM 2574 O O . TRP A 1 343 ? 7.198 12.303 -4.864 1.00 91.94 343 TRP A O 1
ATOM 2584 N N . GLY A 1 344 ? 7.074 11.084 -6.740 1.00 93.62 344 GLY A N 1
ATOM 2585 C CA . GLY A 1 344 ? 8.461 10.607 -6.727 1.00 93.62 344 GLY A CA 1
ATOM 2586 C C . GLY A 1 344 ? 8.720 9.394 -5.819 1.00 93.62 344 GLY A C 1
ATOM 2587 O O . GLY A 1 344 ? 9.810 8.813 -5.871 1.00 93.62 344 GLY A O 1
ATOM 2588 N N . GLY A 1 345 ? 7.730 8.965 -5.028 1.00 94.50 345 GLY A N 1
ATOM 2589 C CA . GLY A 1 345 ? 7.808 7.755 -4.203 1.00 94.50 345 GLY A CA 1
ATOM 2590 C C . GLY A 1 345 ? 7.913 6.478 -5.033 1.00 94.50 345 GLY A C 1
ATOM 2591 O O . GLY A 1 345 ? 8.761 5.628 -4.761 1.00 94.50 345 GLY A O 1
ATOM 2592 N N . LEU A 1 346 ? 7.137 6.378 -6.115 1.00 96.62 346 LEU A N 1
ATOM 2593 C CA . LEU A 1 346 ? 7.174 5.233 -7.030 1.00 96.62 346 LEU A CA 1
ATOM 2594 C C . LEU A 1 346 ? 8.526 5.124 -7.759 1.00 96.62 346 LEU A C 1
ATOM 2596 O O . LEU A 1 346 ? 9.115 4.039 -7.816 1.00 96.62 346 LEU A O 1
ATOM 2600 N N . ILE A 1 347 ? 9.076 6.249 -8.235 1.00 96.62 347 ILE A N 1
ATOM 2601 C CA . ILE A 1 347 ? 10.441 6.322 -8.791 1.00 96.62 347 ILE A CA 1
ATOM 2602 C C . ILE A 1 347 ? 11.465 5.865 -7.739 1.00 96.62 347 ILE A C 1
ATOM 2604 O O . ILE A 1 347 ? 12.324 5.034 -8.030 1.00 96.62 347 ILE A O 1
ATOM 2608 N N . THR A 1 348 ? 11.360 6.353 -6.498 1.00 95.69 348 THR A N 1
ATOM 2609 C CA . THR A 1 348 ? 12.296 5.997 -5.418 1.00 95.69 348 THR A CA 1
ATOM 2610 C C . THR A 1 348 ? 12.261 4.504 -5.095 1.00 95.69 348 THR A C 1
ATOM 2612 O O . THR A 1 348 ? 13.306 3.853 -5.144 1.00 95.69 348 THR A O 1
ATOM 2615 N N . LEU A 1 349 ? 11.089 3.930 -4.809 1.00 95.38 349 LEU A N 1
ATOM 2616 C CA . LEU A 1 349 ? 10.961 2.517 -4.427 1.00 95.38 349 LEU A CA 1
ATOM 2617 C C . LEU A 1 349 ? 11.403 1.573 -5.559 1.00 95.38 349 LEU A C 1
ATOM 2619 O O . LEU A 1 349 ? 12.058 0.560 -5.303 1.00 95.38 349 LEU A O 1
ATOM 2623 N N . SER A 1 350 ? 11.103 1.921 -6.816 1.00 95.50 350 SER A N 1
ATOM 2624 C CA . SER A 1 350 ? 11.540 1.145 -7.985 1.00 95.50 350 SER A CA 1
ATOM 2625 C C . SER A 1 350 ? 13.029 1.305 -8.313 1.00 95.50 350 SER A C 1
ATOM 2627 O O . SER A 1 350 ? 13.627 0.363 -8.830 1.00 95.50 350 SER A O 1
ATOM 2629 N N . SER A 1 351 ? 13.673 2.420 -7.940 1.00 94.56 351 SER A N 1
ATOM 2630 C CA . SER A 1 351 ? 15.122 2.636 -8.132 1.00 94.56 351 SER A CA 1
ATOM 2631 C C . SER A 1 351 ? 16.026 1.641 -7.389 1.00 94.56 351 SER A C 1
ATOM 2633 O O . SER A 1 351 ? 17.226 1.579 -7.653 1.00 94.56 351 SER A O 1
ATOM 2635 N N . TYR A 1 352 ? 15.460 0.873 -6.455 1.00 92.06 352 TYR A N 1
ATOM 2636 C CA . TYR A 1 352 ? 16.138 -0.163 -5.673 1.00 92.06 352 TYR A CA 1
ATOM 2637 C C . TYR A 1 352 ? 15.877 -1.595 -6.185 1.00 92.06 352 TYR A C 1
ATOM 2639 O O . TYR A 1 352 ? 16.378 -2.564 -5.601 1.00 92.06 352 TYR A O 1
ATOM 2647 N N . ASN A 1 353 ? 15.100 -1.749 -7.265 1.00 92.50 353 ASN A N 1
ATOM 2648 C CA . ASN A 1 353 ? 14.842 -3.035 -7.912 1.00 92.50 353 ASN A CA 1
ATOM 2649 C C . ASN A 1 353 ? 16.034 -3.529 -8.737 1.00 92.50 353 ASN A C 1
ATOM 2651 O O . ASN A 1 353 ? 16.835 -2.760 -9.263 1.00 92.50 353 ASN A O 1
ATOM 2655 N N . LYS A 1 354 ? 16.085 -4.848 -8.946 1.00 88.12 354 LYS A N 1
ATOM 2656 C CA . LYS A 1 354 ? 16.921 -5.442 -9.996 1.00 88.12 354 LYS A CA 1
ATOM 2657 C C . LYS A 1 354 ? 16.370 -5.026 -11.364 1.00 88.12 354 LYS A C 1
ATOM 2659 O O . LYS A 1 354 ? 15.162 -5.106 -11.574 1.00 88.12 354 LYS A O 1
ATOM 2664 N N . PHE A 1 355 ? 17.245 -4.654 -12.300 1.00 87.88 355 PHE A N 1
ATOM 2665 C CA . PHE A 1 355 ? 16.874 -4.147 -13.633 1.00 87.88 355 PHE A CA 1
ATOM 2666 C C . PHE A 1 355 ? 15.875 -5.047 -14.391 1.00 87.88 355 PHE A C 1
ATOM 2668 O O . PHE A 1 355 ? 14.974 -4.550 -15.058 1.00 87.88 355 PHE A O 1
ATOM 2675 N N . SER A 1 356 ? 15.984 -6.372 -14.238 1.00 86.44 356 SER A N 1
ATOM 2676 C CA . SER A 1 356 ? 15.110 -7.376 -14.865 1.00 86.44 356 SER A CA 1
ATOM 2677 C C . SER A 1 356 ? 13.819 -7.706 -14.090 1.00 86.44 356 SER A C 1
ATOM 2679 O O . SER A 1 356 ? 13.105 -8.646 -14.450 1.00 86.44 356 SER A O 1
ATOM 2681 N N . ASN A 1 357 ? 13.492 -6.976 -13.017 1.00 90.75 357 ASN A N 1
ATOM 2682 C CA . ASN A 1 357 ? 12.243 -7.183 -12.282 1.00 90.75 357 ASN A CA 1
ATOM 2683 C C . ASN A 1 357 ? 11.015 -6.784 -13.129 1.00 90.75 357 ASN A C 1
ATOM 2685 O O . ASN A 1 357 ? 11.061 -5.859 -13.936 1.00 90.75 357 ASN A O 1
ATOM 2689 N N . ASN A 1 358 ? 9.888 -7.478 -12.961 1.00 93.69 358 ASN A N 1
ATOM 2690 C CA . ASN A 1 358 ? 8.727 -7.336 -13.845 1.00 93.69 358 ASN A CA 1
ATOM 2691 C C . ASN A 1 358 ? 7.778 -6.225 -13.358 1.00 93.69 358 ASN A C 1
ATOM 2693 O O . ASN A 1 358 ? 6.635 -6.509 -13.002 1.00 93.69 358 ASN A O 1
ATOM 2697 N N . CYS A 1 359 ? 8.243 -4.970 -13.383 1.00 94.06 359 CYS A N 1
ATOM 2698 C CA . CYS A 1 359 ? 7.508 -3.777 -12.929 1.00 94.06 359 CYS A CA 1
ATOM 2699 C C . CYS A 1 359 ? 6.057 -3.698 -13.451 1.00 94.06 359 CYS A C 1
ATOM 2701 O O . CYS A 1 359 ? 5.160 -3.297 -12.719 1.00 94.06 359 CYS A O 1
ATOM 2703 N N . TYR A 1 360 ? 5.807 -4.167 -14.680 1.00 95.50 360 TYR A N 1
ATOM 2704 C CA . TYR A 1 360 ? 4.473 -4.275 -15.284 1.00 95.50 360 TYR A CA 1
ATOM 2705 C C . TYR A 1 360 ? 3.523 -5.248 -14.563 1.00 95.50 360 TYR A C 1
ATOM 2707 O O . TYR A 1 360 ? 2.318 -5.019 -14.511 1.00 95.50 360 TYR A O 1
ATOM 2715 N N . LYS A 1 361 ? 4.032 -6.364 -14.025 1.00 94.69 361 LYS A N 1
ATOM 2716 C CA . LYS A 1 361 ? 3.221 -7.261 -13.185 1.00 94.69 361 LYS A CA 1
ATOM 2717 C C . LYS A 1 361 ? 2.984 -6.649 -11.809 1.00 94.69 361 LYS A C 1
ATOM 2719 O O . LYS A 1 361 ? 1.895 -6.805 -11.271 1.00 94.69 361 LYS A O 1
ATOM 2724 N N . ASP A 1 362 ? 3.986 -5.970 -11.260 1.00 95.38 362 ASP A N 1
ATOM 2725 C CA . ASP A 1 362 ? 3.913 -5.400 -9.915 1.00 95.38 362 ASP A CA 1
ATOM 2726 C C . ASP A 1 362 ? 2.917 -4.223 -9.858 1.00 95.38 362 ASP A C 1
ATOM 2728 O O . ASP A 1 362 ? 2.096 -4.174 -8.942 1.00 95.38 362 ASP A O 1
ATOM 2732 N N . SER A 1 363 ? 2.883 -3.358 -10.883 1.00 96.00 363 SER A N 1
ATOM 2733 C CA . SER A 1 363 ? 1.880 -2.285 -11.000 1.00 96.00 363 SER A CA 1
ATOM 2734 C C . SER A 1 363 ? 0.450 -2.818 -11.153 1.00 96.00 363 SER A C 1
ATOM 2736 O O . SER A 1 363 ? -0.458 -2.325 -10.489 1.00 96.00 363 SER A O 1
ATOM 2738 N N . LEU A 1 364 ? 0.240 -3.865 -11.963 1.00 95.69 364 LEU A N 1
ATOM 2739 C CA . LEU A 1 364 ? -1.070 -4.517 -12.105 1.00 95.69 364 LEU A CA 1
ATOM 2740 C C . LEU A 1 364 ? -1.567 -5.137 -10.791 1.00 95.69 364 LEU A C 1
ATOM 2742 O O . LEU A 1 364 ? -2.750 -5.022 -10.476 1.00 95.69 364 LEU A O 1
ATOM 2746 N N . ILE A 1 365 ? -0.677 -5.782 -10.025 1.00 95.25 365 ILE A N 1
ATOM 2747 C CA . ILE A 1 365 ? -1.022 -6.378 -8.726 1.00 95.25 365 ILE A CA 1
ATOM 2748 C C . ILE A 1 365 ? -1.466 -5.287 -7.749 1.00 95.25 365 ILE A C 1
ATOM 2750 O O . ILE A 1 365 ? -2.546 -5.395 -7.172 1.00 95.25 365 ILE A O 1
ATOM 2754 N N . VAL A 1 366 ? -0.676 -4.223 -7.584 1.00 94.25 366 VAL A N 1
ATOM 2755 C CA . VAL A 1 366 ? -0.992 -3.169 -6.607 1.00 94.25 366 VAL A CA 1
ATOM 2756 C C . VAL A 1 366 ? -2.225 -2.363 -7.021 1.00 94.25 366 VAL A C 1
ATOM 2758 O O . VAL A 1 366 ? -3.063 -2.075 -6.172 1.00 94.25 366 VAL A O 1
ATOM 2761 N N . ALA A 1 367 ? -2.419 -2.093 -8.314 1.00 93.25 367 ALA A N 1
ATOM 2762 C CA . ALA A 1 367 ? -3.627 -1.434 -8.803 1.00 93.25 367 ALA A CA 1
ATOM 2763 C C . ALA A 1 367 ? -4.907 -2.257 -8.537 1.00 93.25 367 ALA A C 1
ATOM 2765 O O . ALA A 1 367 ? -5.919 -1.693 -8.120 1.00 93.25 367 ALA A O 1
ATOM 2766 N N . PHE A 1 368 ? -4.858 -3.586 -8.701 1.00 94.31 368 PHE A N 1
ATOM 2767 C CA . PHE A 1 368 ? -5.965 -4.475 -8.327 1.00 94.31 368 PHE A CA 1
ATOM 2768 C C . PHE A 1 368 ? -6.191 -4.507 -6.806 1.00 94.31 368 PHE A C 1
ATOM 2770 O O . PHE A 1 368 ? -7.320 -4.320 -6.347 1.00 94.31 368 PHE A O 1
ATOM 2777 N N . CYS A 1 369 ? -5.127 -4.691 -6.016 1.00 93.56 369 CYS A N 1
ATOM 2778 C CA . CYS A 1 369 ? -5.222 -4.736 -4.555 1.00 93.56 369 CYS A CA 1
ATOM 2779 C C . CYS A 1 369 ? -5.735 -3.414 -3.959 1.00 93.56 369 CYS A C 1
ATOM 2781 O O . CYS A 1 369 ? -6.500 -3.445 -2.998 1.00 93.56 369 CYS A O 1
ATOM 2783 N N . ASN A 1 370 ? -5.393 -2.264 -4.546 1.00 91.50 370 ASN A N 1
ATOM 2784 C CA . ASN A 1 370 ? -5.910 -0.955 -4.145 1.00 91.50 370 ASN A CA 1
ATOM 2785 C C . ASN A 1 370 ? -7.443 -0.858 -4.291 1.00 91.50 370 ASN A C 1
ATOM 2787 O O . ASN A 1 370 ? -8.121 -0.410 -3.363 1.00 91.50 370 ASN A O 1
ATOM 2791 N N . ILE A 1 371 ? -8.011 -1.326 -5.414 1.00 91.50 371 ILE A N 1
ATOM 2792 C CA . ILE A 1 371 ? -9.475 -1.384 -5.596 1.00 91.50 371 ILE A CA 1
ATOM 2793 C C . ILE A 1 371 ? -10.094 -2.369 -4.602 1.00 91.50 371 ILE A C 1
ATOM 2795 O O . ILE A 1 371 ? -11.038 -2.014 -3.897 1.00 91.50 371 ILE A O 1
ATOM 2799 N N . ALA A 1 372 ? -9.549 -3.586 -4.514 1.00 93.44 372 ALA A N 1
ATOM 2800 C CA . ALA A 1 372 ? -10.082 -4.636 -3.649 1.00 93.44 372 ALA A CA 1
ATOM 2801 C C . ALA A 1 372 ? -10.098 -4.217 -2.167 1.00 93.44 372 ALA A C 1
ATOM 2803 O O . ALA A 1 372 ? -11.092 -4.441 -1.477 1.00 93.44 372 ALA A O 1
ATOM 2804 N N . THR A 1 373 ? -9.037 -3.558 -1.692 1.00 92.81 373 THR A N 1
ATOM 2805 C CA . THR A 1 373 ? -8.932 -3.110 -0.293 1.00 92.81 373 THR A CA 1
ATOM 2806 C C . THR A 1 373 ? -9.833 -1.918 -0.011 1.00 92.81 373 THR A C 1
ATOM 2808 O O . THR A 1 373 ? -10.502 -1.908 1.015 1.00 92.81 373 THR A O 1
ATOM 2811 N N . SER A 1 374 ? -9.918 -0.956 -0.936 1.00 92.81 374 SER A N 1
ATOM 2812 C CA . SER A 1 374 ? -10.865 0.164 -0.849 1.00 92.81 374 SER A CA 1
ATOM 2813 C C . SER A 1 374 ? -12.313 -0.334 -0.734 1.00 92.81 374 SER A C 1
ATOM 2815 O O . SER A 1 374 ? -13.037 0.055 0.181 1.00 92.81 374 SER A O 1
ATOM 2817 N N . PHE A 1 375 ? -12.726 -1.257 -1.610 1.00 93.19 375 PHE A N 1
ATOM 2818 C CA . PHE A 1 375 ? -14.068 -1.850 -1.584 1.00 93.19 375 PHE A CA 1
ATOM 2819 C C . PHE A 1 375 ? -14.332 -2.663 -0.306 1.00 93.19 375 PHE A C 1
ATOM 2821 O O . PHE A 1 375 ? -15.378 -2.510 0.327 1.00 93.19 375 PHE A O 1
ATOM 2828 N N . PHE A 1 376 ? -13.372 -3.488 0.122 1.00 94.62 376 PHE A N 1
ATOM 2829 C CA . PHE A 1 376 ? -13.511 -4.292 1.338 1.00 94.62 376 PHE A CA 1
ATOM 2830 C C . PHE A 1 376 ? -13.555 -3.433 2.611 1.00 94.62 376 PHE A C 1
ATOM 2832 O O . PHE A 1 376 ? -14.399 -3.667 3.476 1.00 94.62 376 PHE A O 1
ATOM 2839 N N . ALA A 1 377 ? -12.724 -2.391 2.706 1.00 92.44 377 ALA A N 1
ATOM 2840 C CA . ALA A 1 377 ? -12.790 -1.419 3.794 1.00 92.44 377 ALA A CA 1
ATOM 2841 C C . ALA A 1 377 ? -14.120 -0.643 3.791 1.00 92.44 377 ALA A C 1
ATOM 2843 O O . ALA A 1 377 ? -14.666 -0.380 4.860 1.00 92.44 377 ALA A O 1
ATOM 2844 N N . GLY A 1 378 ? -14.693 -0.359 2.614 1.00 92.44 378 GLY A N 1
ATOM 2845 C CA . GLY A 1 378 ? -16.055 0.166 2.479 1.00 92.44 378 GLY A CA 1
ATOM 2846 C C . GLY A 1 378 ? -17.104 -0.724 3.145 1.00 92.44 378 GLY A C 1
ATOM 2847 O O . GLY A 1 378 ? -17.859 -0.247 3.991 1.00 92.44 378 GLY A O 1
ATOM 2848 N N . LEU A 1 379 ? -17.092 -2.028 2.850 1.00 93.38 379 LEU A N 1
ATOM 2849 C CA . LEU A 1 379 ? -17.987 -3.004 3.487 1.00 93.38 379 LEU A CA 1
ATOM 2850 C C . LEU A 1 379 ? -17.801 -3.070 5.013 1.00 93.38 379 LEU A C 1
ATOM 2852 O O . LEU A 1 379 ? -18.793 -3.098 5.743 1.00 93.38 379 LEU A O 1
ATOM 2856 N N . VAL A 1 380 ? -16.554 -3.055 5.502 1.00 92.25 380 VAL A N 1
ATOM 2857 C CA . VAL A 1 380 ? -16.246 -3.011 6.945 1.00 92.25 380 VAL A CA 1
ATOM 2858 C C . VAL A 1 380 ? -16.864 -1.770 7.586 1.00 92.25 380 VAL A C 1
ATOM 2860 O O . VAL A 1 380 ? -17.689 -1.894 8.490 1.00 92.25 380 VAL A O 1
ATOM 2863 N N . ILE A 1 381 ? -16.507 -0.582 7.096 1.00 89.88 381 ILE A N 1
ATOM 2864 C CA . ILE A 1 381 ? -16.924 0.695 7.681 1.00 89.88 381 ILE A CA 1
ATOM 2865 C C . ILE A 1 381 ? -18.449 0.840 7.649 1.00 89.88 381 ILE A C 1
ATOM 2867 O O . ILE A 1 381 ? -19.047 1.128 8.683 1.00 89.88 381 ILE A O 1
ATOM 2871 N N . PHE A 1 382 ? -19.109 0.554 6.525 1.00 90.25 382 PHE A N 1
ATOM 2872 C CA . PHE A 1 382 ? -20.564 0.697 6.444 1.00 90.25 382 PHE A CA 1
ATOM 2873 C C . PHE A 1 382 ? -21.350 -0.361 7.224 1.00 90.25 382 PHE A C 1
ATOM 2875 O O . PHE A 1 382 ? -22.439 -0.048 7.699 1.00 90.25 382 PHE A O 1
ATOM 2882 N N . SER A 1 383 ? -20.811 -1.563 7.454 1.00 91.94 383 SER A N 1
ATOM 2883 C CA . SER A 1 383 ? -21.437 -2.513 8.390 1.00 91.94 383 SER A CA 1
ATOM 2884 C C . SER A 1 383 ? -21.462 -1.972 9.830 1.00 91.94 383 SER A C 1
ATOM 2886 O O . SER A 1 383 ? -22.460 -2.106 10.535 1.00 91.94 383 SER A O 1
ATOM 2888 N N . ILE A 1 384 ? -20.396 -1.272 10.232 1.00 87.44 384 ILE A N 1
ATOM 2889 C CA . ILE A 1 384 ? -20.216 -0.689 11.569 1.00 87.44 384 ILE A CA 1
ATOM 2890 C C . ILE A 1 384 ? -21.025 0.615 11.724 1.00 87.44 384 ILE A C 1
ATOM 2892 O O . ILE A 1 384 ? -21.647 0.832 12.763 1.00 87.44 384 ILE A O 1
ATOM 2896 N N . ILE A 1 385 ? -21.098 1.453 10.683 1.00 86.44 385 ILE A N 1
ATOM 2897 C CA . ILE A 1 385 ? -21.951 2.656 10.670 1.00 86.44 385 ILE A CA 1
ATOM 2898 C C . ILE A 1 385 ? -23.444 2.283 10.605 1.00 86.44 385 ILE A C 1
ATOM 2900 O O . ILE A 1 385 ? -24.257 2.929 11.260 1.00 86.44 385 ILE A O 1
ATOM 2904 N N . GLY A 1 386 ? -23.823 1.220 9.884 1.00 89.94 386 GLY A N 1
ATOM 2905 C CA . GLY A 1 386 ? -25.206 0.721 9.852 1.00 89.94 386 GLY A CA 1
ATOM 2906 C C . GLY A 1 386 ? -25.720 0.285 11.228 1.00 89.94 386 GLY A C 1
ATOM 2907 O O . GLY A 1 386 ? -26.872 0.549 11.568 1.00 89.94 386 GLY A O 1
ATOM 2908 N N . PHE A 1 387 ? -24.844 -0.307 12.043 1.00 87.38 387 PHE A N 1
ATOM 2909 C CA . PHE A 1 387 ? -25.104 -0.555 13.461 1.00 87.38 387 PHE A CA 1
ATOM 2910 C C . PHE A 1 387 ? -25.263 0.746 14.256 1.00 87.38 387 PHE A C 1
ATOM 2912 O O . PHE A 1 387 ? -26.262 0.906 14.948 1.00 87.38 387 PHE A O 1
ATOM 2919 N N . LEU A 1 388 ? -24.348 1.712 14.115 1.00 84.38 388 LEU A N 1
ATOM 2920 C CA . LEU A 1 388 ? -24.454 2.993 14.826 1.00 84.38 388 LEU A CA 1
ATOM 2921 C C . LEU A 1 388 ? -25.765 3.737 14.512 1.00 84.38 388 LEU A C 1
ATOM 2923 O O . LEU A 1 388 ? -26.410 4.245 15.423 1.00 84.38 388 LEU A O 1
ATOM 2927 N N . ALA A 1 389 ? -26.175 3.767 13.243 1.00 86.50 389 ALA A N 1
ATOM 2928 C CA . ALA A 1 389 ? -27.433 4.367 12.799 1.00 86.50 389 ALA A CA 1
ATOM 2929 C C . ALA A 1 389 ? -28.660 3.702 13.456 1.00 86.50 389 ALA A C 1
ATOM 2931 O O . ALA A 1 389 ? -29.572 4.391 13.912 1.00 86.50 389 ALA A O 1
ATOM 2932 N N . HIS A 1 390 ? -28.645 2.368 13.560 1.00 86.00 390 HIS A N 1
ATOM 2933 C CA . HIS A 1 390 ? -29.685 1.575 14.218 1.00 86.00 390 HIS A CA 1
ATOM 2934 C C . HIS A 1 390 ? -29.766 1.853 15.727 1.00 86.00 390 HIS A C 1
ATOM 2936 O O . HIS A 1 390 ? -30.842 2.174 16.222 1.00 86.00 390 HIS A O 1
ATOM 2942 N N . GLU A 1 391 ? -28.639 1.807 16.445 1.00 80.56 391 GLU A N 1
ATOM 2943 C CA . GLU A 1 391 ? -28.594 2.073 17.895 1.00 80.56 391 GLU A CA 1
ATOM 2944 C C . GLU A 1 391 ? -28.978 3.517 18.250 1.00 80.56 391 GLU A C 1
ATOM 2946 O O . GLU A 1 391 ? -29.567 3.770 19.298 1.00 80.56 391 GLU A O 1
ATOM 2951 N N . LEU A 1 392 ? -28.648 4.478 17.384 1.00 76.06 392 LEU A N 1
ATOM 2952 C CA . LEU A 1 392 ? -29.008 5.886 17.565 1.00 76.06 392 LEU A CA 1
ATOM 2953 C C . LEU A 1 392 ? -30.425 6.226 17.076 1.00 76.06 392 LEU A C 1
ATOM 2955 O O . LEU A 1 392 ? -30.886 7.340 17.325 1.00 76.06 392 LEU A O 1
ATOM 2959 N N . ASN A 1 393 ? -31.106 5.299 16.392 1.00 79.19 393 ASN A N 1
ATOM 2960 C CA . ASN A 1 393 ? -32.386 5.515 15.712 1.00 79.19 393 ASN A CA 1
ATOM 2961 C C . ASN A 1 393 ? -32.370 6.754 14.785 1.00 79.19 393 ASN A C 1
ATOM 2963 O O . ASN A 1 393 ? -33.250 7.618 14.842 1.00 79.19 393 ASN A O 1
ATOM 2967 N N . VAL A 1 394 ? -31.332 6.856 13.947 1.00 82.38 394 VAL A N 1
ATOM 2968 C CA . VAL A 1 394 ? -31.150 7.927 12.950 1.00 82.38 394 VAL A CA 1
ATOM 2969 C C . VAL A 1 394 ? -30.799 7.358 11.579 1.00 82.38 394 VAL A C 1
ATOM 2971 O O . VAL A 1 394 ? -30.282 6.251 11.454 1.00 82.38 394 VAL A O 1
ATOM 2974 N N . ASP A 1 395 ? -31.036 8.145 10.533 1.00 85.06 395 ASP A N 1
ATOM 2975 C CA . ASP A 1 395 ? -30.620 7.809 9.172 1.00 85.06 395 ASP A CA 1
ATOM 2976 C C . ASP A 1 395 ? -29.092 7.677 9.074 1.00 85.06 395 ASP A C 1
ATOM 2978 O O . ASP A 1 395 ? -28.353 8.476 9.657 1.00 85.06 395 ASP A O 1
ATOM 2982 N N . VAL A 1 396 ? -28.614 6.714 8.276 1.00 83.88 396 VAL A N 1
ATOM 2983 C CA . VAL A 1 396 ? -27.177 6.436 8.069 1.00 83.88 396 VAL A CA 1
ATOM 2984 C C . VAL A 1 396 ? -26.405 7.700 7.662 1.00 83.88 396 VAL A C 1
ATOM 2986 O O . VAL A 1 396 ? -25.283 7.918 8.107 1.00 83.88 396 VAL A O 1
ATOM 2989 N N . GLU A 1 397 ? -27.031 8.587 6.888 1.00 81.88 397 GLU A N 1
ATOM 2990 C CA . GLU A 1 397 ? -26.470 9.872 6.447 1.00 81.88 397 GLU A CA 1
ATOM 2991 C C . GLU A 1 397 ? -25.998 10.773 7.596 1.00 81.88 397 GLU A C 1
ATOM 2993 O O . GLU A 1 397 ? -25.010 11.489 7.451 1.00 81.88 397 GLU A O 1
ATOM 2998 N N . LYS A 1 398 ? -26.678 10.728 8.748 1.00 79.25 398 LYS A N 1
ATOM 2999 C CA . LYS A 1 398 ? -26.421 11.608 9.902 1.00 79.25 398 LYS A CA 1
ATOM 3000 C C . LYS A 1 398 ? -25.240 11.150 10.762 1.00 79.25 398 LYS A C 1
ATOM 3002 O O . LYS A 1 398 ? -24.844 11.872 11.672 1.00 79.25 398 LYS A O 1
ATOM 3007 N N . VAL A 1 399 ? -24.692 9.965 10.483 1.00 77.19 399 VAL A N 1
ATOM 3008 C CA . VAL A 1 399 ? -23.566 9.351 11.211 1.00 77.19 399 VAL A CA 1
ATOM 3009 C C . VAL A 1 399 ? -22.350 9.060 10.319 1.00 77.19 399 VAL A C 1
ATOM 3011 O O . VAL A 1 399 ? -21.359 8.500 10.787 1.00 77.19 399 VAL A O 1
ATOM 3014 N N . VAL A 1 400 ? -22.398 9.449 9.040 1.00 73.88 400 VAL A N 1
ATOM 3015 C CA . VAL A 1 400 ? -21.269 9.352 8.104 1.00 73.88 400 VAL A CA 1
ATOM 3016 C C . VAL A 1 400 ? -20.470 10.660 8.106 1.00 73.88 400 VAL A C 1
ATOM 3018 O O . VAL A 1 400 ? -20.970 11.708 7.710 1.00 73.88 400 VAL A O 1
ATOM 3021 N N . ASP A 1 401 ? -19.197 10.569 8.488 1.00 70.75 401 ASP A N 1
ATOM 3022 C CA . ASP A 1 401 ? -18.203 11.649 8.411 1.00 70.75 401 ASP A CA 1
ATOM 3023 C C . ASP A 1 401 ? -16.985 11.196 7.572 1.00 70.75 401 ASP A C 1
ATOM 3025 O O . ASP A 1 401 ? -16.939 10.055 7.101 1.00 70.75 401 ASP A O 1
ATOM 3029 N N . GLN A 1 402 ? -15.994 12.067 7.362 1.00 71.56 402 GLN A N 1
ATOM 3030 C CA . GLN A 1 402 ? -14.827 11.816 6.510 1.00 71.56 402 GLN A CA 1
ATOM 3031 C C . GLN A 1 402 ? -13.479 12.078 7.198 1.00 71.56 402 GLN A C 1
ATOM 3033 O O . GLN A 1 402 ? -13.338 12.939 8.068 1.00 71.56 402 GLN A O 1
ATOM 3038 N N . GLY A 1 403 ? -12.446 11.349 6.763 1.00 78.62 403 GLY A N 1
ATOM 3039 C CA . GLY A 1 403 ? -11.062 11.580 7.176 1.00 78.62 403 GLY A CA 1
ATOM 3040 C C . GLY A 1 403 ? -10.855 11.443 8.688 1.00 78.62 403 GLY A C 1
ATOM 3041 O O . GLY A 1 403 ? -11.224 10.436 9.293 1.00 78.62 403 GLY A O 1
ATOM 3042 N N . ALA A 1 404 ? -10.254 12.466 9.302 1.00 82.12 404 ALA A N 1
ATOM 3043 C CA . ALA A 1 404 ? -9.907 12.452 10.722 1.00 82.12 404 ALA A CA 1
ATOM 3044 C C . ALA A 1 404 ? -11.127 12.298 11.651 1.00 82.12 404 ALA A C 1
ATOM 3046 O O . ALA A 1 404 ? -11.023 11.597 12.656 1.00 82.12 404 ALA A O 1
ATOM 3047 N N . GLY A 1 405 ? -12.282 12.884 11.319 1.00 82.62 405 GLY A N 1
ATOM 3048 C CA . GLY A 1 405 ? -13.492 12.739 12.136 1.00 82.62 405 GLY A CA 1
ATOM 3049 C C . GLY A 1 405 ? -14.027 11.303 12.131 1.00 82.62 405 GLY A C 1
ATOM 3050 O O . GLY A 1 405 ? -14.294 10.731 13.188 1.00 82.62 405 GLY A O 1
ATOM 3051 N N . LEU A 1 406 ? -14.027 10.639 10.972 1.00 82.88 406 LEU A N 1
ATOM 3052 C CA . LEU A 1 406 ? -14.407 9.226 10.865 1.00 82.88 406 LEU A CA 1
ATOM 3053 C C . LEU A 1 406 ? -13.524 8.303 11.734 1.00 82.88 406 LEU A C 1
ATOM 3055 O O . LEU A 1 406 ? -14.037 7.381 12.370 1.00 82.88 406 LEU A O 1
ATOM 3059 N N . ALA A 1 407 ? -12.213 8.560 11.808 1.00 87.56 407 ALA A N 1
ATOM 3060 C CA . ALA A 1 407 ? -11.267 7.722 12.557 1.00 87.56 407 ALA A CA 1
ATOM 3061 C C . ALA A 1 407 ? -11.087 8.078 14.045 1.00 87.56 407 ALA A C 1
ATOM 3063 O O . ALA A 1 407 ? -10.800 7.181 14.836 1.00 87.56 407 ALA A O 1
ATOM 3064 N N . PHE A 1 408 ? -11.233 9.348 14.438 1.00 91.56 408 PHE A N 1
ATOM 3065 C CA . PHE A 1 408 ? -10.975 9.812 15.813 1.00 91.56 408 PHE A CA 1
ATOM 3066 C C . PHE A 1 408 ? -12.236 10.249 16.580 1.00 91.56 408 PHE A C 1
ATOM 3068 O O . PHE A 1 408 ? -12.166 10.425 17.798 1.00 91.56 408 PHE A O 1
ATOM 3075 N N . ILE A 1 409 ? -13.388 10.352 15.904 1.00 89.38 409 ILE A N 1
ATOM 3076 C CA . ILE A 1 409 ? -14.700 10.637 16.509 1.00 89.38 409 ILE A CA 1
ATOM 3077 C C . ILE A 1 409 ? -15.662 9.463 16.282 1.00 89.38 409 ILE A C 1
ATOM 3079 O O . ILE A 1 409 ? -16.038 8.793 17.242 1.00 89.38 409 ILE A O 1
ATOM 3083 N N . VAL A 1 410 ? -16.025 9.167 15.026 1.00 85.81 410 VAL A N 1
ATOM 3084 C CA . VAL A 1 410 ? -17.106 8.211 14.710 1.00 85.81 410 VAL A CA 1
ATOM 3085 C C . VAL A 1 410 ? -16.732 6.775 15.074 1.00 85.81 410 VAL A C 1
ATOM 3087 O O . VAL A 1 410 ? -17.456 6.130 15.827 1.00 85.81 410 VAL A O 1
ATOM 3090 N N . TYR A 1 411 ? -15.603 6.247 14.592 1.00 86.62 411 TYR A N 1
ATOM 3091 C CA . TYR A 1 411 ? -15.221 4.870 14.920 1.00 86.62 411 TYR A CA 1
ATOM 3092 C C . TYR A 1 411 ? -14.990 4.647 16.437 1.00 86.62 411 TYR A C 1
ATOM 3094 O O . TYR A 1 411 ? -15.498 3.655 16.968 1.00 86.62 411 TYR A O 1
ATOM 3102 N N . PRO A 1 412 ? -14.317 5.552 17.180 1.00 90.31 412 PRO A N 1
ATOM 3103 C CA . PRO A 1 412 ? -14.179 5.434 18.635 1.00 90.31 412 PRO A CA 1
ATOM 3104 C C . PRO A 1 412 ? -15.518 5.465 19.384 1.00 90.31 412 PRO A C 1
ATOM 3106 O O . PRO A 1 412 ? -15.669 4.728 20.360 1.00 90.31 412 PRO A O 1
ATOM 3109 N N . GLU A 1 413 ? -16.491 6.244 18.900 1.00 87.19 413 GLU A N 1
ATOM 3110 C CA . GLU A 1 413 ? -17.880 6.267 19.381 1.00 87.19 413 GLU A CA 1
ATOM 3111 C C . GLU A 1 413 ? -18.618 4.941 19.103 1.00 87.19 413 GLU A C 1
ATOM 3113 O O . GLU A 1 413 ? -19.405 4.498 19.935 1.00 87.19 413 GLU A O 1
ATOM 3118 N N . VAL A 1 414 ? -18.353 4.228 17.999 1.00 85.50 414 VAL A N 1
ATOM 3119 C CA . VAL A 1 414 ? -18.936 2.879 17.819 1.00 85.50 414 VAL A CA 1
ATOM 3120 C C . VAL A 1 414 ? -18.282 1.851 18.741 1.00 85.50 414 VAL A C 1
ATOM 3122 O O . VAL A 1 414 ? -18.967 0.993 19.297 1.00 85.50 414 VAL A O 1
ATOM 3125 N N . VAL A 1 415 ? -16.966 1.937 18.949 1.00 88.69 415 VAL A N 1
ATOM 3126 C CA . VAL A 1 415 ? -16.234 0.968 19.779 1.00 88.69 415 VAL A CA 1
ATOM 3127 C C . VAL A 1 415 ? -16.707 0.948 21.232 1.00 88.69 415 VAL A C 1
ATOM 3129 O O . VAL A 1 415 ? -16.728 -0.127 21.829 1.00 88.69 415 VAL A O 1
ATOM 3132 N N . THR A 1 416 ? -17.144 2.073 21.805 1.00 88.19 416 THR A N 1
ATOM 3133 C CA . THR A 1 416 ? -17.682 2.108 23.181 1.00 88.19 416 THR A CA 1
ATOM 3134 C C . THR A 1 416 ? -18.962 1.277 23.352 1.00 88.19 416 THR A C 1
ATOM 3136 O O . THR A 1 416 ? -19.225 0.821 24.463 1.00 88.19 416 THR A O 1
ATOM 3139 N N . ARG A 1 417 ? -19.705 1.007 22.265 1.00 82.31 417 ARG A N 1
ATOM 3140 C CA . ARG A 1 417 ? -20.879 0.108 22.233 1.00 82.31 417 ARG A CA 1
ATOM 3141 C C . ARG A 1 417 ? -20.518 -1.373 22.047 1.00 82.31 417 ARG A C 1
ATOM 3143 O O . ARG A 1 417 ? -21.393 -2.232 22.131 1.00 82.31 417 ARG A O 1
ATOM 3150 N N . LEU A 1 418 ? -19.254 -1.710 21.772 1.00 83.81 418 LEU A N 1
ATOM 3151 C CA . LEU A 1 418 ? -18.827 -3.099 21.581 1.00 83.81 418 LEU A CA 1
ATOM 3152 C C . LEU A 1 418 ? -18.425 -3.755 22.916 1.00 83.81 418 LEU A C 1
ATOM 3154 O O . LEU A 1 418 ? -17.714 -3.144 23.717 1.00 83.81 418 LEU A O 1
ATOM 3158 N N . PRO A 1 419 ? -18.796 -5.029 23.158 1.00 83.94 419 PRO A N 1
ATOM 3159 C CA . PRO A 1 419 ? -18.354 -5.750 24.346 1.00 83.94 419 PRO A CA 1
ATOM 3160 C C . PRO A 1 419 ? -16.829 -5.915 24.328 1.00 83.94 419 PRO A C 1
ATOM 3162 O O . PRO A 1 419 ? -16.249 -6.293 23.308 1.00 83.94 419 PRO A O 1
ATOM 3165 N N . VAL A 1 420 ? -16.188 -5.658 25.473 1.00 88.31 420 VAL A N 1
ATOM 3166 C CA . VAL A 1 420 ? -14.720 -5.583 25.613 1.00 88.31 420 VAL A CA 1
ATOM 3167 C C . VAL A 1 420 ? -14.111 -4.480 24.720 1.00 88.31 420 VAL A C 1
ATOM 3169 O O . VAL A 1 420 ? -13.121 -4.688 24.016 1.00 88.31 420 VAL A O 1
ATOM 3172 N N . SER A 1 421 ? -14.714 -3.286 24.755 1.00 90.31 421 SER A N 1
ATOM 3173 C CA . SER A 1 421 ? -14.351 -2.115 23.940 1.00 90.31 421 SER A CA 1
ATOM 3174 C C . SER A 1 421 ? -12.844 -1.775 23.864 1.00 90.31 421 SER A C 1
ATOM 3176 O O . SER A 1 421 ? -12.400 -1.460 22.755 1.00 90.31 421 SER A O 1
ATOM 3178 N N . PRO A 1 422 ? -12.000 -1.926 24.915 1.00 92.88 422 PRO A N 1
ATOM 3179 C CA . PRO A 1 422 ? -10.560 -1.656 24.806 1.00 92.88 422 PRO A CA 1
ATOM 3180 C C . PRO A 1 422 ? -9.836 -2.505 23.750 1.00 92.88 422 PRO A C 1
ATOM 3182 O O . PRO A 1 422 ? -8.948 -2.010 23.059 1.00 92.88 422 PRO A O 1
ATOM 3185 N N . VAL A 1 423 ? -10.240 -3.768 23.555 1.00 91.19 423 VAL A N 1
ATOM 3186 C CA . VAL A 1 423 ? -9.598 -4.668 22.577 1.00 91.19 423 VAL A CA 1
ATOM 3187 C C . VAL A 1 423 ? -9.864 -4.202 21.144 1.00 91.19 423 VAL A C 1
ATOM 3189 O O . VAL A 1 423 ? -8.943 -4.159 20.327 1.00 91.19 423 VAL A O 1
ATOM 3192 N N . TRP A 1 424 ? -11.099 -3.796 20.842 1.00 90.94 424 TRP A N 1
ATOM 3193 C CA . TRP A 1 424 ? -11.473 -3.272 19.524 1.00 90.94 424 TRP A CA 1
ATOM 3194 C C . TRP A 1 424 ? -10.813 -1.918 19.232 1.00 90.94 424 TRP A C 1
ATOM 3196 O O . TRP A 1 424 ? -10.431 -1.665 18.088 1.00 90.94 424 TRP A O 1
ATOM 3206 N N . ALA A 1 425 ? -10.630 -1.078 20.259 1.00 93.38 425 ALA A N 1
ATOM 3207 C CA . ALA A 1 425 ? -9.905 0.186 20.150 1.00 93.38 425 ALA A CA 1
ATOM 3208 C C . ALA A 1 425 ? -8.417 -0.047 19.832 1.00 93.38 425 ALA A C 1
ATOM 3210 O O . ALA A 1 425 ? -7.920 0.465 18.829 1.00 93.38 425 ALA A O 1
ATOM 3211 N N . VAL A 1 426 ? -7.721 -0.881 20.619 1.00 93.56 426 VAL A N 1
ATOM 3212 C CA . VAL A 1 426 ? -6.299 -1.202 20.390 1.00 93.56 426 VAL A CA 1
ATOM 3213 C C . VAL A 1 426 ? -6.083 -1.813 19.002 1.00 93.56 426 VAL A C 1
ATOM 3215 O O . VAL A 1 426 ? -5.200 -1.356 18.279 1.00 93.56 426 VAL A O 1
ATOM 3218 N N . LEU A 1 427 ? -6.894 -2.793 18.582 1.00 91.81 427 LEU A N 1
ATOM 3219 C CA . LEU A 1 427 ? -6.761 -3.408 17.251 1.00 91.81 427 LEU A CA 1
ATOM 3220 C C . LEU A 1 427 ? -6.906 -2.382 16.116 1.00 91.81 427 LEU A C 1
ATOM 3222 O O . LEU A 1 427 ? -6.117 -2.399 15.169 1.00 91.81 427 LEU A O 1
ATOM 3226 N N . PHE A 1 428 ? -7.873 -1.469 16.222 1.00 92.25 428 PHE A N 1
ATOM 3227 C CA . PHE A 1 428 ? -8.098 -0.426 15.224 1.00 92.25 428 PHE A CA 1
ATOM 3228 C C . PHE A 1 428 ? -6.978 0.616 15.187 1.00 92.25 428 PHE A C 1
ATOM 3230 O O . PHE A 1 428 ? -6.470 0.920 14.109 1.00 92.25 428 PHE A O 1
ATOM 3237 N N . PHE A 1 429 ? -6.541 1.140 16.334 1.00 95.06 429 PHE A N 1
ATOM 3238 C CA . PHE A 1 429 ? -5.471 2.138 16.343 1.00 95.06 429 PHE A CA 1
ATOM 3239 C C . PHE A 1 429 ? -4.111 1.540 15.967 1.00 95.06 429 PHE A C 1
ATOM 3241 O O . PHE A 1 429 ? -3.332 2.215 15.299 1.00 95.06 429 PHE A O 1
ATOM 3248 N N . VAL A 1 430 ? -3.842 0.260 16.258 1.00 94.56 430 VAL A N 1
ATOM 3249 C CA . VAL A 1 430 ? -2.665 -0.423 15.690 1.00 94.56 430 VAL A CA 1
ATOM 3250 C C . VAL A 1 430 ? -2.811 -0.591 14.170 1.00 94.56 430 VAL A C 1
ATOM 3252 O O . VAL A 1 430 ? -1.847 -0.331 13.457 1.00 94.56 430 VAL A O 1
ATOM 3255 N N . MET A 1 431 ? -3.999 -0.918 13.638 1.00 93.88 431 MET A N 1
ATOM 3256 C CA . MET A 1 431 ? -4.238 -0.938 12.183 1.00 93.88 431 MET A CA 1
ATOM 3257 C C . MET A 1 431 ? -3.965 0.429 11.535 1.00 93.88 431 MET A C 1
ATOM 3259 O O . MET A 1 431 ? -3.205 0.497 10.566 1.00 93.88 431 MET A O 1
ATOM 3263 N N . LEU A 1 432 ? -4.534 1.516 12.068 1.00 93.25 432 LEU A N 1
ATOM 3264 C CA . LEU A 1 432 ? -4.284 2.871 11.561 1.00 93.25 432 LEU A CA 1
ATOM 3265 C C . LEU A 1 432 ? -2.799 3.253 11.661 1.00 93.25 432 LEU A C 1
ATOM 3267 O O . LEU A 1 432 ? -2.263 3.858 10.735 1.00 93.25 432 LEU A O 1
ATOM 3271 N N . LEU A 1 433 ? -2.115 2.853 12.739 1.00 95.00 433 LEU A N 1
ATOM 3272 C CA . LEU A 1 433 ? -0.684 3.098 12.925 1.00 95.00 433 LEU A CA 1
ATOM 3273 C C . LEU A 1 433 ? 0.122 2.393 11.831 1.00 95.00 433 LEU A C 1
ATOM 3275 O O . LEU A 1 433 ? 0.984 3.011 11.213 1.00 95.00 433 LEU A O 1
ATOM 3279 N N . THR A 1 434 ? -0.192 1.128 11.542 1.00 94.44 434 THR A N 1
ATOM 3280 C CA . THR A 1 434 ? 0.474 0.373 10.474 1.00 94.44 434 THR A CA 1
ATOM 3281 C C . THR A 1 434 ? 0.208 0.951 9.073 1.00 94.44 434 THR A C 1
ATOM 3283 O O . THR A 1 434 ? 1.159 1.113 8.313 1.00 94.44 434 THR A O 1
ATOM 3286 N N . LEU A 1 435 ? -1.030 1.374 8.771 1.00 92.88 435 LEU A N 1
ATOM 3287 C CA . LEU A 1 435 ? -1.390 2.044 7.506 1.00 92.88 435 LEU A CA 1
ATOM 3288 C C . LEU A 1 435 ? -0.738 3.428 7.346 1.00 92.88 435 LEU A C 1
ATOM 3290 O O . LEU A 1 435 ? -0.433 3.842 6.231 1.00 92.88 435 LEU A O 1
ATOM 3294 N N . GLY A 1 436 ? -0.536 4.163 8.442 1.00 93.88 436 GLY A N 1
ATOM 3295 C CA . GLY A 1 436 ? 0.187 5.434 8.423 1.00 93.88 436 GLY A CA 1
ATOM 3296 C C . GLY A 1 436 ? 1.690 5.239 8.208 1.00 93.88 436 GLY A C 1
ATOM 3297 O O . GLY A 1 436 ? 2.298 5.915 7.376 1.00 93.88 436 GLY A O 1
ATOM 3298 N N . LEU A 1 437 ? 2.300 4.302 8.937 1.00 94.62 437 LEU A N 1
ATOM 3299 C CA . LEU A 1 437 ? 3.746 4.080 8.898 1.00 94.62 437 LEU A CA 1
ATOM 3300 C C . LEU A 1 437 ? 4.256 3.724 7.495 1.00 94.62 437 LEU A C 1
ATOM 3302 O O . LEU A 1 437 ? 5.256 4.301 7.074 1.00 94.62 437 LEU A O 1
ATOM 3306 N N . ASP A 1 438 ? 3.565 2.862 6.745 1.00 94.00 438 ASP A N 1
ATOM 3307 C CA . ASP A 1 438 ? 4.029 2.451 5.413 1.00 94.00 438 ASP A CA 1
ATOM 3308 C C . ASP A 1 438 ? 4.044 3.601 4.394 1.00 94.00 438 ASP A C 1
ATOM 3310 O O . ASP A 1 438 ? 5.022 3.756 3.652 1.00 94.00 438 ASP A O 1
ATOM 3314 N N . SER A 1 439 ? 3.029 4.474 4.400 1.00 93.44 439 SER A N 1
ATOM 3315 C CA . SER A 1 439 ? 3.042 5.675 3.554 1.00 93.44 439 SER A CA 1
ATOM 3316 C C . SER A 1 439 ? 4.169 6.633 3.968 1.00 93.44 439 SER A C 1
ATOM 3318 O O . SER A 1 439 ? 4.899 7.149 3.118 1.00 93.44 439 SER A O 1
ATOM 3320 N N . GLN A 1 440 ? 4.371 6.821 5.278 1.00 95.31 440 GLN A N 1
ATOM 3321 C CA . GLN A 1 440 ? 5.429 7.680 5.821 1.00 95.31 440 GLN A CA 1
ATOM 3322 C C . GLN A 1 440 ? 6.839 7.135 5.521 1.00 95.31 440 GLN A C 1
ATOM 3324 O O . GLN A 1 440 ? 7.757 7.922 5.272 1.00 95.31 440 GLN A O 1
ATOM 3329 N N . PHE A 1 441 ? 7.026 5.808 5.471 1.00 94.62 441 PHE A N 1
ATOM 3330 C CA . PHE A 1 441 ? 8.299 5.193 5.081 1.00 94.62 441 PHE A CA 1
ATOM 3331 C C . PHE A 1 441 ? 8.691 5.561 3.643 1.00 94.62 441 PHE A C 1
ATOM 3333 O O . PHE A 1 441 ? 9.849 5.898 3.386 1.00 94.62 441 PHE A O 1
ATOM 3340 N N . ALA A 1 442 ? 7.736 5.525 2.709 1.00 94.31 442 ALA A N 1
ATOM 3341 C CA . ALA A 1 442 ? 7.980 5.874 1.312 1.00 94.31 442 ALA A CA 1
ATOM 3342 C C . ALA A 1 442 ? 8.282 7.372 1.132 1.00 94.31 442 ALA A C 1
ATOM 3344 O O . ALA A 1 442 ? 9.231 7.720 0.424 1.00 94.31 442 ALA A O 1
ATOM 3345 N N . LEU A 1 443 ? 7.538 8.255 1.810 1.00 94.81 443 LEU A N 1
ATOM 3346 C CA . LEU A 1 443 ? 7.781 9.705 1.787 1.00 94.81 443 LEU A CA 1
ATOM 3347 C C . LEU A 1 443 ? 9.175 10.058 2.335 1.00 94.81 443 LEU A C 1
ATOM 3349 O O . LEU A 1 443 ? 9.920 10.813 1.705 1.00 94.81 443 LEU A O 1
ATOM 3353 N N . MET A 1 444 ? 9.573 9.470 3.467 1.00 94.94 444 MET A N 1
ATOM 3354 C CA . MET A 1 444 ? 10.873 9.760 4.074 1.00 94.94 444 MET A CA 1
ATOM 3355 C C . MET A 1 444 ? 12.045 9.156 3.286 1.00 94.94 444 MET A C 1
ATOM 3357 O O . MET A 1 444 ? 13.020 9.867 3.039 1.00 94.94 444 MET A O 1
ATOM 3361 N N . GLU A 1 445 ? 11.964 7.901 2.819 1.00 95.12 445 GLU A N 1
ATOM 3362 C CA . GLU A 1 445 ? 13.025 7.324 1.973 1.00 95.12 445 GLU A CA 1
ATOM 3363 C C . GLU A 1 445 ? 13.134 8.087 0.634 1.00 95.12 445 GLU A C 1
ATOM 3365 O O . GLU A 1 445 ? 14.233 8.198 0.099 1.00 95.12 445 GLU A O 1
ATOM 3370 N N . THR A 1 446 ? 12.060 8.711 0.130 1.00 95.12 446 THR A N 1
ATOM 3371 C CA . THR A 1 446 ? 12.092 9.613 -1.045 1.00 95.12 446 THR A CA 1
ATOM 3372 C C . THR A 1 446 ? 12.953 10.854 -0.799 1.00 95.12 446 THR A C 1
ATOM 3374 O O . THR A 1 446 ? 13.876 11.131 -1.574 1.00 95.12 446 THR A O 1
ATOM 3377 N N . VAL A 1 447 ? 12.741 11.556 0.320 1.00 95.38 447 VAL A N 1
ATOM 3378 C CA . VAL A 1 447 ? 13.579 12.703 0.725 1.00 95.38 447 VAL A CA 1
ATOM 3379 C C . VAL A 1 447 ? 15.026 12.263 0.994 1.00 95.38 447 VAL A C 1
ATOM 3381 O O . VAL A 1 447 ? 15.968 12.876 0.485 1.00 95.38 447 VAL A O 1
ATOM 3384 N N . THR A 1 448 ? 15.230 11.171 1.739 1.00 94.00 448 THR A N 1
ATOM 3385 C CA . THR A 1 448 ? 16.565 10.633 2.048 1.00 94.00 448 THR A CA 1
ATOM 3386 C C . THR A 1 448 ? 17.321 10.204 0.786 1.00 94.00 448 THR A C 1
ATOM 3388 O O . THR A 1 448 ? 18.503 10.523 0.643 1.00 94.00 448 THR A O 1
ATOM 3391 N N . THR A 1 449 ? 16.662 9.535 -0.161 1.00 92.56 449 THR A N 1
ATOM 3392 C CA . THR A 1 449 ? 17.279 9.086 -1.421 1.00 92.56 449 THR A CA 1
ATOM 3393 C C . THR A 1 449 ? 17.727 10.267 -2.269 1.00 92.56 449 THR A C 1
ATOM 3395 O O . THR A 1 449 ? 18.836 10.244 -2.800 1.00 92.56 449 THR A O 1
ATOM 3398 N N . ALA A 1 450 ? 16.932 11.339 -2.347 1.00 92.44 450 ALA A N 1
ATOM 3399 C CA . ALA A 1 450 ? 17.324 12.548 -3.070 1.00 92.44 450 ALA A CA 1
ATOM 3400 C C . ALA A 1 450 ? 18.600 13.199 -2.502 1.00 92.44 450 ALA A C 1
ATOM 3402 O O . ALA A 1 450 ? 19.417 13.707 -3.271 1.00 92.44 450 ALA A O 1
ATOM 3403 N N . ILE A 1 451 ? 18.813 13.137 -1.182 1.00 92.50 451 ILE A N 1
ATOM 3404 C CA . ILE A 1 451 ? 20.051 13.601 -0.533 1.00 92.50 451 ILE A CA 1
ATOM 3405 C C . ILE A 1 451 ? 21.223 12.659 -0.866 1.00 92.50 451 ILE A C 1
ATOM 3407 O O . ILE A 1 451 ? 22.284 13.122 -1.286 1.00 92.50 451 ILE A O 1
ATOM 3411 N N . LEU A 1 452 ? 21.031 11.341 -0.737 1.00 90.44 452 LEU A N 1
ATOM 3412 C CA . LEU A 1 452 ? 22.078 10.325 -0.945 1.00 90.44 452 LEU A CA 1
ATOM 3413 C C . LEU A 1 452 ? 22.487 10.114 -2.416 1.00 90.44 452 LEU A C 1
ATOM 3415 O O . LEU A 1 452 ? 23.606 9.672 -2.677 1.00 90.44 452 LEU A O 1
ATOM 3419 N N . ASP A 1 453 ? 21.612 10.437 -3.371 1.00 88.06 453 ASP A N 1
ATOM 3420 C CA . ASP A 1 453 ? 21.931 10.482 -4.806 1.00 88.06 453 ASP A CA 1
ATOM 3421 C C . ASP A 1 453 ? 22.479 11.848 -5.248 1.00 88.06 453 ASP A C 1
ATOM 3423 O O . ASP A 1 453 ? 23.110 11.954 -6.301 1.00 88.06 453 ASP A O 1
ATOM 3427 N N . ARG A 1 454 ? 22.287 12.905 -4.445 1.00 87.88 454 ARG A N 1
ATOM 3428 C CA . ARG A 1 454 ? 22.931 14.208 -4.664 1.00 87.88 454 ARG A CA 1
ATOM 3429 C C . ARG A 1 454 ? 24.353 14.258 -4.101 1.00 87.88 454 ARG A C 1
ATOM 3431 O O . ARG A 1 454 ? 25.191 14.939 -4.692 1.00 87.88 454 ARG A O 1
ATOM 3438 N N . PHE A 1 455 ? 24.611 13.551 -3.000 1.00 89.06 455 PHE A N 1
ATOM 3439 C CA . PHE A 1 455 ? 25.888 13.524 -2.286 1.00 89.06 455 PHE A CA 1
ATOM 3440 C C . PHE A 1 455 ? 26.297 12.074 -1.935 1.00 89.06 455 PHE A C 1
ATOM 3442 O O . PHE A 1 455 ? 26.074 11.635 -0.803 1.00 89.06 455 PHE A O 1
ATOM 3449 N N . PRO A 1 456 ? 26.912 11.318 -2.870 1.00 85.81 456 PRO A N 1
ATOM 3450 C CA . PRO A 1 456 ? 27.276 9.909 -2.663 1.00 85.81 456 PRO A CA 1
ATOM 3451 C C . PRO A 1 456 ? 28.133 9.656 -1.414 1.00 85.81 456 PRO A C 1
ATOM 3453 O O . PRO A 1 456 ? 27.921 8.667 -0.714 1.00 85.81 456 PRO A O 1
ATOM 3456 N N . ASN A 1 457 ? 29.018 10.592 -1.057 1.00 89.44 457 ASN A N 1
ATOM 3457 C CA . ASN A 1 457 ? 29.885 10.527 0.126 1.00 89.44 457 ASN A CA 1
ATOM 3458 C C . ASN A 1 457 ? 29.106 10.409 1.455 1.00 89.44 457 ASN A C 1
ATOM 3460 O O . ASN A 1 457 ? 29.683 9.998 2.461 1.00 89.44 457 ASN A O 1
ATOM 3464 N N . LEU A 1 458 ? 27.808 10.746 1.482 1.00 90.69 458 LEU A N 1
ATOM 3465 C CA . LEU A 1 458 ? 26.942 10.581 2.655 1.00 90.69 458 LEU A CA 1
ATOM 3466 C C . LEU A 1 458 ? 26.356 9.164 2.796 1.00 90.69 458 LEU A C 1
ATOM 3468 O O . LEU A 1 458 ? 25.778 8.860 3.838 1.00 90.69 458 LEU A O 1
ATOM 3472 N N . ARG A 1 459 ? 26.513 8.272 1.805 1.00 87.62 459 ARG A N 1
ATOM 3473 C CA . ARG A 1 459 ? 25.983 6.891 1.848 1.00 87.62 459 ARG A CA 1
ATOM 3474 C C . ARG A 1 459 ? 26.568 6.074 3.002 1.00 87.62 459 ARG A C 1
ATOM 3476 O O . ARG A 1 459 ? 25.812 5.400 3.697 1.00 87.62 459 ARG A O 1
ATOM 3483 N N . GLN A 1 460 ? 27.866 6.221 3.280 1.00 87.94 460 GLN A N 1
ATOM 3484 C CA . GLN A 1 460 ? 28.526 5.626 4.456 1.00 87.94 460 GLN A CA 1
ATOM 3485 C C . GLN A 1 460 ? 27.928 6.116 5.793 1.00 87.94 460 GLN A C 1
ATOM 3487 O O . GLN A 1 460 ? 27.960 5.410 6.796 1.00 87.94 460 GLN A O 1
ATOM 3492 N N . TYR A 1 461 ? 27.316 7.305 5.793 1.00 91.56 461 TYR A N 1
ATOM 3493 C CA . TYR A 1 461 ? 26.665 7.927 6.943 1.00 91.56 461 TYR A CA 1
ATOM 3494 C C . TYR A 1 461 ? 25.126 7.880 6.852 1.00 91.56 461 TYR A C 1
ATOM 3496 O O . TYR A 1 461 ? 24.466 8.686 7.509 1.00 91.56 461 TYR A O 1
ATOM 3504 N N . LYS A 1 462 ? 24.522 6.949 6.082 1.00 90.12 462 LYS A N 1
ATOM 3505 C CA . LYS A 1 462 ? 23.057 6.905 5.848 1.00 90.12 462 LYS A CA 1
ATOM 3506 C C . LYS A 1 462 ? 22.231 7.026 7.136 1.00 90.12 462 LYS A C 1
ATOM 3508 O O . LYS A 1 462 ? 21.280 7.800 7.151 1.00 90.12 462 LYS A O 1
ATOM 3513 N N . ILE A 1 463 ? 22.620 6.346 8.220 1.00 93.81 463 ILE A N 1
ATOM 3514 C CA . ILE A 1 463 ? 21.927 6.415 9.523 1.00 93.81 463 ILE A CA 1
ATOM 3515 C C . ILE A 1 463 ? 21.835 7.865 10.034 1.00 93.81 463 ILE A C 1
ATOM 3517 O O . ILE A 1 463 ? 20.771 8.293 10.473 1.00 93.81 463 ILE A O 1
ATOM 3521 N N . TRP A 1 464 ? 22.916 8.644 9.926 1.00 94.88 464 TRP A N 1
ATOM 3522 C CA . TRP A 1 464 ? 22.944 10.052 10.335 1.00 94.88 464 TRP A CA 1
ATOM 3523 C C . TRP A 1 464 ? 22.097 10.943 9.422 1.00 94.88 464 TRP A C 1
ATOM 3525 O O . TRP A 1 464 ? 21.460 11.875 9.909 1.00 94.88 464 TRP A O 1
ATOM 3535 N N . VAL A 1 465 ? 22.030 10.648 8.118 1.00 95.00 465 VAL A N 1
ATOM 3536 C CA . VAL A 1 465 ? 21.148 11.368 7.180 1.00 95.00 465 VAL A CA 1
ATOM 3537 C C . VAL A 1 465 ? 19.676 11.115 7.519 1.00 95.00 465 VAL A C 1
ATOM 3539 O O . VAL A 1 465 ? 18.915 12.072 7.640 1.00 95.00 465 VAL A O 1
ATOM 3542 N N . VAL A 1 466 ? 19.284 9.854 7.742 1.00 95.38 466 VAL A N 1
ATOM 3543 C CA . VAL A 1 466 ? 17.921 9.483 8.171 1.00 95.38 466 VAL A CA 1
ATOM 3544 C C . VAL A 1 466 ? 17.590 10.149 9.515 1.00 95.38 466 VAL A C 1
ATOM 3546 O O . VAL A 1 466 ? 16.535 10.766 9.642 1.00 95.38 466 VAL A O 1
ATOM 3549 N N . LEU A 1 467 ? 18.507 10.117 10.492 1.00 96.56 467 LEU A N 1
ATOM 3550 C CA . LEU A 1 467 ? 18.326 10.787 11.787 1.00 96.56 467 LEU A CA 1
ATOM 3551 C C . LEU A 1 467 ? 18.135 12.303 11.635 1.00 96.56 467 LEU A C 1
ATOM 3553 O O . LEU A 1 467 ? 17.250 12.880 12.259 1.00 96.56 467 LEU A O 1
ATOM 3557 N N . SER A 1 468 ? 18.927 12.945 10.774 1.00 96.06 468 SER A N 1
ATOM 3558 C CA . SER A 1 468 ? 18.839 14.389 10.522 1.00 96.06 468 SER A CA 1
ATOM 3559 C C . SER A 1 468 ? 17.489 14.765 9.908 1.00 96.06 468 SER A C 1
ATOM 3561 O O . SER A 1 468 ? 16.840 15.699 10.375 1.00 96.06 468 SER A O 1
ATOM 3563 N N . VAL A 1 469 ? 17.023 14.005 8.907 1.00 95.94 469 VAL A N 1
ATOM 3564 C CA . VAL A 1 469 ? 15.696 14.197 8.295 1.00 95.94 469 VAL A CA 1
ATOM 3565 C C . VAL A 1 469 ? 14.578 13.989 9.325 1.00 95.94 469 VAL A C 1
ATOM 3567 O O . VAL A 1 469 ? 13.639 14.780 9.345 1.00 95.94 469 VAL A O 1
ATOM 3570 N N . ALA A 1 470 ? 14.694 13.006 10.225 1.00 97.06 470 ALA A N 1
ATOM 3571 C CA . ALA A 1 470 ? 13.719 12.795 11.300 1.00 97.06 470 ALA A CA 1
ATOM 3572 C C . ALA A 1 470 ? 13.699 13.942 12.329 1.00 97.06 470 ALA A C 1
ATOM 3574 O O . ALA A 1 470 ? 12.626 14.346 12.770 1.00 97.06 470 ALA A O 1
ATOM 3575 N N . ILE A 1 471 ? 14.859 14.512 12.680 1.00 97.19 471 ILE A N 1
ATOM 3576 C CA . ILE A 1 471 ? 14.953 15.662 13.597 1.00 97.19 471 ILE A CA 1
ATOM 3577 C C . ILE A 1 471 ? 14.326 16.915 12.970 1.00 97.19 471 ILE A C 1
ATOM 3579 O O . ILE A 1 471 ? 13.502 17.568 13.612 1.00 97.19 471 ILE A O 1
ATOM 3583 N N . PHE A 1 472 ? 14.643 17.231 11.709 1.00 96.06 472 PHE A N 1
ATOM 3584 C CA . PHE A 1 472 ? 13.985 18.334 10.994 1.00 96.06 472 PHE A CA 1
ATOM 3585 C C . PHE A 1 472 ? 12.479 18.087 10.825 1.00 96.06 472 PHE A C 1
ATOM 3587 O O . PHE A 1 472 ? 11.686 19.014 10.988 1.00 96.06 472 PHE A O 1
ATOM 3594 N N . GLY A 1 473 ? 12.082 16.839 10.566 1.00 95.62 473 GLY A N 1
ATOM 3595 C CA . GLY A 1 473 ? 10.687 16.420 10.481 1.00 95.62 473 GLY A CA 1
ATOM 3596 C C . GLY A 1 473 ? 9.914 16.599 11.791 1.00 95.62 473 GLY A C 1
ATOM 3597 O O . GLY A 1 473 ? 8.779 17.074 11.779 1.00 95.62 473 GLY A O 1
ATOM 3598 N N . TYR A 1 474 ? 10.536 16.286 12.931 1.00 97.00 474 TYR A N 1
ATOM 3599 C CA . TYR A 1 474 ? 9.965 16.531 14.255 1.00 97.00 474 TYR A CA 1
ATOM 3600 C C . TYR A 1 474 ? 9.805 18.030 14.528 1.00 97.00 474 TYR A C 1
ATOM 3602 O O . TYR A 1 474 ? 8.708 18.472 14.865 1.00 97.00 474 TYR A O 1
ATOM 3610 N N . ILE A 1 475 ? 10.862 18.822 14.312 1.00 96.69 475 ILE A N 1
ATOM 3611 C CA . ILE A 1 475 ? 10.849 20.275 14.553 1.00 96.69 475 ILE A CA 1
ATOM 3612 C C . ILE A 1 475 ? 9.803 20.976 13.671 1.00 96.69 475 ILE A C 1
ATOM 3614 O O . ILE A 1 475 ? 9.034 21.789 14.178 1.00 96.69 475 ILE A O 1
ATOM 3618 N N . GLY A 1 476 ? 9.719 20.632 12.381 1.00 93.56 476 GLY A N 1
ATOM 3619 C CA . GLY A 1 476 ? 8.679 21.151 11.484 1.00 93.56 476 GLY A CA 1
ATOM 3620 C C . GLY A 1 476 ? 7.271 20.662 11.846 1.00 93.56 476 GLY A C 1
ATOM 3621 O O . GLY A 1 476 ? 6.303 21.410 11.719 1.00 93.56 476 GLY A O 1
ATOM 3622 N N . GLY A 1 477 ? 7.151 19.433 12.353 1.00 94.50 477 GLY A N 1
ATOM 3623 C CA . GLY A 1 477 ? 5.888 18.851 12.804 1.00 94.50 477 GLY A CA 1
ATOM 3624 C C . GLY A 1 477 ? 5.295 19.517 14.056 1.00 94.50 477 GLY A C 1
ATOM 3625 O O . GLY A 1 477 ? 4.075 19.522 14.216 1.00 94.50 477 GLY A O 1
ATOM 3626 N N . LEU A 1 478 ? 6.118 20.130 14.921 1.00 95.12 478 LEU A N 1
ATOM 3627 C CA . LEU A 1 478 ? 5.656 20.772 16.162 1.00 95.12 478 LEU A CA 1
ATOM 3628 C C . LEU A 1 478 ? 4.610 21.873 15.929 1.00 95.12 478 LEU A C 1
ATOM 3630 O O . LEU A 1 478 ? 3.700 22.013 16.747 1.00 95.12 478 LEU A O 1
ATOM 3634 N N . GLY A 1 479 ? 4.672 22.603 14.808 1.00 92.50 479 GLY A N 1
ATOM 3635 C CA . GLY A 1 479 ? 3.667 23.618 14.465 1.00 92.50 479 GLY A CA 1
ATOM 3636 C C . GLY A 1 479 ? 2.243 23.050 14.388 1.00 92.50 479 GLY A C 1
ATOM 3637 O O . GLY A 1 479 ? 1.293 23.691 14.837 1.00 92.50 479 GLY A O 1
ATOM 3638 N N . PHE A 1 480 ? 2.100 21.803 13.931 1.00 94.12 480 PHE A N 1
ATOM 3639 C CA . PHE A 1 480 ? 0.816 21.104 13.855 1.00 94.12 480 PHE A CA 1
ATOM 3640 C C . PHE A 1 480 ? 0.375 20.470 15.191 1.00 94.12 480 PHE A C 1
ATOM 3642 O O . PHE A 1 480 ? -0.736 19.958 15.287 1.00 94.12 480 PHE A O 1
ATOM 3649 N N . THR A 1 481 ? 1.203 20.522 16.243 1.00 96.06 481 THR A N 1
ATOM 3650 C CA . THR A 1 481 ? 0.836 20.087 17.612 1.00 96.06 481 THR A CA 1
ATOM 3651 C C . THR A 1 481 ? 0.285 21.227 18.481 1.00 96.06 481 THR A C 1
ATOM 3653 O O . THR A 1 481 ? 0.117 21.068 19.689 1.00 96.06 481 THR A O 1
ATOM 3656 N N . THR A 1 482 ? 0.017 22.390 17.884 1.00 95.94 482 THR A N 1
ATOM 3657 C CA . THR A 1 482 ? -0.599 23.554 18.541 1.00 95.94 482 THR A CA 1
ATOM 3658 C C . THR A 1 482 ? -2.126 23.435 18.627 1.00 95.94 482 THR A C 1
ATOM 3660 O O . THR A 1 482 ? -2.721 22.594 17.952 1.00 95.94 482 THR A O 1
ATOM 3663 N N . ASN A 1 483 ? -2.786 24.298 19.412 1.00 95.25 483 ASN A N 1
ATOM 3664 C CA . ASN A 1 483 ? -4.257 24.359 19.475 1.00 95.25 483 ASN A CA 1
ATOM 3665 C C . ASN A 1 483 ? -4.911 24.591 18.095 1.00 95.25 483 ASN A C 1
ATOM 3667 O O . ASN A 1 483 ? -5.999 24.070 17.846 1.00 95.25 483 ASN A O 1
ATOM 3671 N N . SER A 1 484 ? -4.256 25.324 17.184 1.00 94.44 484 SER A N 1
ATOM 3672 C CA . SER A 1 484 ? -4.734 25.504 15.803 1.00 94.44 484 SER A CA 1
ATOM 3673 C C . SER A 1 484 ? -4.237 24.441 14.812 1.00 94.44 484 SER A C 1
ATOM 3675 O O . SER A 1 484 ? -4.542 24.512 13.619 1.00 94.44 484 SER A O 1
ATOM 3677 N N . GLY A 1 485 ? -3.498 23.428 15.275 1.00 93.50 485 GLY A N 1
ATOM 3678 C CA . GLY A 1 485 ? -2.802 22.448 14.436 1.00 93.50 485 GLY A CA 1
ATOM 3679 C C . GLY A 1 485 ? -3.695 21.671 13.463 1.00 93.50 485 GLY A C 1
ATOM 3680 O O . GLY A 1 485 ? -3.262 21.350 12.358 1.00 93.50 485 GLY A O 1
ATOM 3681 N N . MET A 1 486 ? -4.964 21.448 13.819 1.00 91.44 486 MET A N 1
ATOM 3682 C CA . MET A 1 486 ? -5.972 20.847 12.935 1.00 91.44 486 MET A CA 1
ATOM 3683 C C . MET A 1 486 ? -6.309 21.739 11.728 1.00 91.44 486 MET A C 1
ATOM 3685 O O . MET A 1 486 ? -6.441 21.233 10.613 1.00 91.44 486 MET A O 1
ATOM 3689 N N . TYR A 1 487 ? -6.393 23.061 11.923 1.00 93.38 487 TYR A N 1
ATOM 3690 C CA . TYR A 1 487 ? -6.600 24.011 10.826 1.00 93.38 487 TYR A CA 1
ATOM 3691 C C . TYR A 1 487 ? -5.378 24.057 9.900 1.00 93.38 487 TYR A C 1
ATOM 3693 O O . TYR A 1 487 ? -5.514 24.049 8.678 1.00 93.38 487 TYR A O 1
ATOM 3701 N N . TRP A 1 488 ? -4.168 24.031 10.469 1.00 93.06 488 TRP A N 1
ATOM 3702 C CA . TRP A 1 488 ? -2.935 23.944 9.683 1.00 93.06 488 TRP A CA 1
ATOM 3703 C C . TRP A 1 488 ? -2.833 22.641 8.885 1.00 93.06 488 TRP A C 1
ATOM 3705 O O . TRP A 1 488 ? -2.465 22.685 7.712 1.00 93.06 488 TRP A O 1
ATOM 3715 N N . LEU A 1 489 ? -3.188 21.494 9.476 1.00 91.19 489 LEU A N 1
ATOM 3716 C CA . LEU A 1 489 ? -3.175 20.207 8.776 1.00 91.19 489 LEU A CA 1
ATOM 3717 C C . LEU A 1 489 ? -4.137 20.215 7.583 1.00 91.19 489 LEU A C 1
ATOM 3719 O O . LEU A 1 489 ? -3.731 19.857 6.483 1.00 91.19 489 LEU A O 1
ATOM 3723 N N . GLN A 1 490 ? -5.379 20.668 7.769 1.00 89.19 490 GLN A N 1
ATOM 3724 C CA . GLN A 1 490 ? -6.371 20.691 6.687 1.00 89.19 490 GLN A CA 1
ATOM 3725 C C . GLN A 1 490 ? -6.041 21.713 5.593 1.00 89.19 490 GLN A C 1
ATOM 3727 O O . GLN A 1 490 ? -6.300 21.451 4.418 1.00 89.19 490 GLN A O 1
ATOM 3732 N N . LEU A 1 491 ? -5.429 22.849 5.946 1.00 90.88 491 LEU A N 1
ATOM 3733 C CA . LEU A 1 491 ? -4.913 23.792 4.956 1.00 90.88 491 LEU A CA 1
ATOM 3734 C C . LEU A 1 491 ? -3.811 23.141 4.103 1.00 90.88 491 LEU A C 1
ATOM 3736 O O . LEU A 1 491 ? -3.845 23.228 2.876 1.00 90.88 491 LEU A O 1
ATOM 3740 N N . MET A 1 492 ? -2.858 22.444 4.725 1.00 89.38 492 MET A N 1
ATOM 3741 C CA . MET A 1 492 ? -1.779 21.781 3.987 1.00 89.38 492 MET A CA 1
ATOM 3742 C C . MET A 1 492 ? -2.289 20.599 3.150 1.00 89.38 492 MET A C 1
ATOM 3744 O O . MET A 1 492 ? -1.911 20.492 1.985 1.00 89.38 492 MET A O 1
ATOM 3748 N N . ASP A 1 493 ? -3.183 19.763 3.682 1.00 85.56 493 ASP A N 1
ATOM 3749 C CA . ASP A 1 493 ? -3.779 18.624 2.964 1.00 85.56 493 ASP A CA 1
ATOM 3750 C C . ASP A 1 493 ? -4.571 19.070 1.722 1.00 85.56 493 ASP A C 1
ATOM 3752 O O . ASP A 1 493 ? -4.379 18.537 0.626 1.00 85.56 493 ASP A O 1
ATOM 3756 N N . LYS A 1 494 ? -5.371 20.140 1.848 1.00 85.12 494 LYS A N 1
ATOM 3757 C CA . LYS A 1 494 ? -6.160 20.691 0.736 1.00 85.12 494 LYS A CA 1
ATOM 3758 C C . LYS A 1 494 ? -5.299 21.261 -0.402 1.00 85.12 494 LYS A C 1
ATOM 3760 O O . LYS A 1 494 ? -5.674 21.117 -1.570 1.00 85.12 494 LYS A O 1
ATOM 3765 N N . TYR A 1 495 ? -4.191 21.941 -0.089 1.00 86.88 495 TYR A N 1
ATOM 3766 C CA . TYR A 1 495 ? -3.435 22.725 -1.080 1.00 86.88 495 TYR A CA 1
ATOM 3767 C C . TYR A 1 495 ? -2.105 22.108 -1.538 1.00 86.88 495 TYR A C 1
ATOM 3769 O O . TYR A 1 495 ? -1.742 22.291 -2.700 1.00 86.88 495 TYR A O 1
ATOM 3777 N N . ALA A 1 496 ? -1.368 21.388 -0.684 1.00 82.12 496 ALA A N 1
ATOM 3778 C CA . ALA A 1 496 ? 0.021 21.012 -0.979 1.00 82.12 496 ALA A CA 1
ATOM 3779 C C . ALA A 1 496 ? 0.163 19.999 -2.129 1.00 82.12 496 ALA A C 1
ATOM 3781 O O . ALA A 1 496 ? 1.117 20.086 -2.905 1.00 82.12 496 ALA A O 1
ATOM 3782 N N . ALA A 1 497 ? -0.778 19.054 -2.241 1.00 72.44 497 ALA A N 1
ATOM 3783 C CA . ALA A 1 497 ? -0.676 17.896 -3.135 1.00 72.44 497 ALA A CA 1
ATOM 3784 C C . ALA A 1 497 ? -1.817 17.765 -4.167 1.00 72.44 497 ALA A C 1
ATOM 3786 O O . ALA A 1 497 ? -1.848 16.785 -4.903 1.00 72.44 497 ALA A O 1
ATOM 3787 N N . ASN A 1 498 ? -2.755 18.720 -4.237 1.00 75.94 498 ASN A N 1
ATOM 3788 C CA . ASN A 1 498 ? -3.907 18.624 -5.141 1.00 75.94 498 ASN A CA 1
ATOM 3789 C C . ASN A 1 498 ? -3.522 18.951 -6.604 1.00 75.94 498 ASN A C 1
ATOM 3791 O O . ASN A 1 498 ? -3.153 18.076 -7.386 1.00 75.94 498 ASN A O 1
ATOM 3795 N N . TRP A 1 499 ? -3.549 20.228 -6.990 1.00 82.75 499 TRP A N 1
ATOM 3796 C CA . TRP A 1 499 ? -3.307 20.639 -8.379 1.00 82.75 499 TRP A CA 1
ATOM 3797 C C . TRP A 1 499 ? -1.810 20.723 -8.745 1.00 82.75 499 TRP A C 1
ATOM 3799 O O . TRP A 1 499 ? -1.453 20.656 -9.923 1.00 82.75 499 TRP A O 1
ATOM 3809 N N . SER A 1 500 ? -0.927 20.815 -7.746 1.00 87.50 500 SER A N 1
ATOM 3810 C CA . SER A 1 500 ? 0.535 20.792 -7.896 1.00 87.50 500 SER A CA 1
ATOM 3811 C C . SER A 1 500 ? 1.023 19.471 -8.505 1.00 87.50 500 SER A C 1
ATOM 3813 O O . SER A 1 500 ? 1.762 19.472 -9.490 1.00 87.50 500 SER A O 1
ATOM 3815 N N . VAL A 1 501 ? 0.543 18.342 -7.972 1.00 89.00 501 VAL A N 1
ATOM 3816 C CA . VAL A 1 501 ? 0.854 16.983 -8.447 1.00 89.00 501 VAL A CA 1
ATOM 3817 C C . VAL A 1 501 ? 0.280 16.740 -9.842 1.00 89.00 501 VAL A C 1
ATOM 3819 O O . VAL A 1 501 ? 0.970 16.173 -10.685 1.00 89.00 501 VAL A O 1
ATOM 3822 N N . LEU A 1 502 ? -0.929 17.235 -10.140 1.00 89.50 502 LEU A N 1
ATOM 3823 C CA . LEU A 1 502 ? -1.510 17.139 -11.487 1.00 89.50 502 LEU A CA 1
ATOM 3824 C C . LEU A 1 502 ? -0.626 17.827 -12.546 1.00 89.50 502 LEU A C 1
ATOM 3826 O O . LEU A 1 502 ? -0.385 17.251 -13.606 1.00 89.50 502 LEU A O 1
ATOM 3830 N N . LEU A 1 503 ? -0.078 19.014 -12.256 1.00 91.81 503 LEU A N 1
ATOM 3831 C CA . LEU A 1 503 ? 0.846 19.715 -13.163 1.00 91.81 503 LEU A CA 1
ATOM 3832 C C . LEU A 1 503 ? 2.190 18.988 -13.339 1.00 91.81 503 LEU A C 1
ATOM 3834 O O . LEU A 1 503 ? 2.741 18.979 -14.445 1.00 91.81 503 LEU A O 1
ATOM 3838 N N . ILE A 1 504 ? 2.705 18.354 -12.280 1.00 93.81 504 ILE A N 1
ATOM 3839 C CA . ILE A 1 504 ? 3.895 17.488 -12.339 1.00 93.81 504 ILE A CA 1
ATOM 3840 C C . ILE A 1 504 ? 3.605 16.266 -13.229 1.00 93.81 504 ILE A C 1
ATOM 3842 O O . ILE A 1 504 ? 4.357 16.023 -14.170 1.00 93.81 504 ILE A O 1
ATOM 3846 N N . ALA A 1 505 ? 2.486 15.567 -13.017 1.00 94.00 505 ALA A N 1
ATOM 3847 C CA . ALA A 1 505 ? 2.080 14.383 -13.781 1.00 94.00 505 ALA A CA 1
ATOM 3848 C C . ALA A 1 505 ? 1.817 14.672 -15.274 1.00 94.00 505 ALA A C 1
ATOM 3850 O O . ALA A 1 505 ? 2.201 13.885 -16.143 1.00 94.00 505 ALA A O 1
ATOM 3851 N N . ILE A 1 506 ? 1.205 15.820 -15.600 1.00 94.56 506 ILE A N 1
ATOM 3852 C CA . ILE A 1 506 ? 1.041 16.291 -16.988 1.00 94.56 506 ILE A CA 1
ATOM 3853 C C . ILE A 1 506 ? 2.413 16.525 -17.631 1.00 94.56 506 ILE A C 1
ATOM 3855 O O . ILE A 1 506 ? 2.659 16.084 -18.756 1.00 94.56 506 ILE A O 1
ATOM 3859 N N . SER A 1 507 ? 3.318 17.186 -16.908 1.00 94.88 507 SER A N 1
ATOM 3860 C CA . SER A 1 507 ? 4.663 17.500 -17.395 1.00 94.88 507 SER A CA 1
ATOM 3861 C C . SER A 1 507 ? 5.506 16.230 -17.593 1.00 94.88 507 SER A C 1
ATOM 3863 O O . SER A 1 507 ? 6.172 16.096 -18.617 1.00 94.88 507 SER A O 1
ATOM 3865 N N . GLU A 1 508 ? 5.415 15.263 -16.679 1.00 95.19 508 GLU A N 1
ATOM 3866 C CA . GLU A 1 508 ? 6.016 13.925 -16.778 1.00 95.19 508 GLU A CA 1
ATOM 3867 C C . GLU A 1 508 ? 5.510 13.156 -18.012 1.00 95.19 508 GLU A C 1
ATOM 3869 O O . GLU A 1 508 ? 6.320 12.680 -18.813 1.00 95.19 508 GLU A O 1
ATOM 3874 N N . CYS A 1 509 ? 4.191 13.135 -18.253 1.00 95.75 509 CYS A N 1
ATOM 3875 C CA . CYS A 1 509 ? 3.616 12.545 -19.468 1.00 95.75 509 CYS A CA 1
ATOM 3876 C C . CYS A 1 509 ? 4.166 13.197 -20.747 1.00 95.75 509 CYS A C 1
ATOM 3878 O O . CYS A 1 509 ? 4.516 12.496 -21.697 1.00 95.75 509 CYS A O 1
ATOM 3880 N N . ILE A 1 510 ? 4.277 14.529 -20.789 1.00 95.19 510 ILE A N 1
ATOM 3881 C CA . ILE A 1 510 ? 4.821 15.253 -21.949 1.00 95.19 510 ILE A CA 1
ATOM 3882 C C . ILE A 1 510 ? 6.312 14.926 -22.148 1.00 95.19 510 ILE A C 1
ATOM 3884 O O . ILE A 1 510 ? 6.741 14.636 -23.269 1.00 95.19 510 ILE A O 1
ATOM 3888 N N . LEU A 1 511 ? 7.101 14.902 -21.073 1.00 94.69 511 LEU A N 1
ATOM 3889 C CA . LEU A 1 511 ? 8.533 14.601 -21.126 1.00 94.69 511 LEU A CA 1
ATOM 3890 C C . LEU A 1 511 ? 8.807 13.176 -21.619 1.00 94.69 511 LEU A C 1
ATOM 3892 O O . LEU A 1 511 ? 9.596 12.984 -22.547 1.00 94.69 511 LEU A O 1
ATOM 3896 N N . ILE A 1 512 ? 8.128 12.182 -21.047 1.00 95.06 512 ILE A N 1
ATOM 3897 C CA . ILE A 1 512 ? 8.373 10.771 -21.359 1.00 95.06 512 ILE A CA 1
ATOM 3898 C C . ILE A 1 512 ? 7.704 10.365 -22.683 1.00 95.06 512 ILE A C 1
ATOM 3900 O O . ILE A 1 512 ? 8.350 9.750 -23.537 1.00 95.06 512 ILE A O 1
ATOM 3904 N N . ALA A 1 513 ? 6.440 10.736 -22.917 1.00 94.62 513 ALA A N 1
ATOM 3905 C CA . ALA A 1 513 ? 5.694 10.263 -24.085 1.00 94.62 513 ALA A CA 1
ATOM 3906 C C . ALA A 1 513 ? 5.927 11.079 -25.370 1.00 94.62 513 ALA A C 1
ATOM 3908 O O . ALA A 1 513 ? 5.856 10.496 -26.457 1.00 94.62 513 ALA A O 1
ATOM 3909 N N . TRP A 1 514 ? 6.217 12.384 -25.270 1.00 94.12 514 TRP A N 1
ATOM 3910 C CA . TRP A 1 514 ? 6.393 13.269 -26.433 1.00 94.12 514 TRP A CA 1
ATOM 3911 C C . TRP A 1 514 ? 7.843 13.701 -26.672 1.00 94.12 514 TRP A C 1
ATOM 3913 O O . TRP A 1 514 ? 8.311 13.585 -27.802 1.00 94.12 514 TRP A O 1
ATOM 3923 N N . ILE A 1 515 ? 8.559 14.181 -25.647 1.00 92.50 515 ILE A N 1
ATOM 3924 C CA . ILE A 1 515 ? 9.918 14.739 -25.817 1.00 92.50 515 ILE A CA 1
ATOM 3925 C C . ILE A 1 515 ? 10.959 13.623 -25.991 1.00 92.50 515 ILE A C 1
ATOM 3927 O O . ILE A 1 515 ? 11.711 13.625 -26.968 1.00 92.50 515 ILE A O 1
ATOM 3931 N N . TYR A 1 516 ? 10.973 12.627 -25.101 1.00 92.56 516 TYR A N 1
ATOM 3932 C CA . TYR A 1 516 ? 11.804 11.430 -25.278 1.00 92.56 516 TYR A CA 1
ATOM 3933 C C . TYR A 1 516 ? 11.221 10.480 -26.337 1.00 92.56 516 TYR A C 1
ATOM 3935 O O . TYR A 1 516 ? 11.950 9.969 -27.199 1.00 92.56 516 TYR A O 1
ATOM 3943 N N . GLY A 1 517 ? 9.895 10.315 -26.302 1.00 93.50 517 GLY A N 1
ATOM 3944 C CA . GLY A 1 517 ? 9.087 9.570 -27.264 1.00 93.50 517 GLY A CA 1
ATOM 3945 C C . GLY A 1 517 ? 8.659 8.203 -26.729 1.00 93.50 517 GLY A C 1
ATOM 3946 O O . GLY A 1 517 ? 9.498 7.329 -26.503 1.00 93.50 517 GLY A O 1
ATOM 3947 N N . SER A 1 518 ? 7.345 7.983 -26.600 1.00 93.69 518 SER A N 1
ATOM 3948 C CA . SER A 1 518 ? 6.771 6.790 -25.953 1.00 93.69 518 SER A CA 1
ATOM 3949 C C . SER A 1 518 ? 7.284 5.459 -26.515 1.00 93.69 518 SER A C 1
ATOM 3951 O O . SER A 1 518 ? 7.550 4.540 -25.747 1.00 93.69 518 SER A O 1
ATOM 3953 N N . GLN A 1 519 ? 7.508 5.351 -27.830 1.00 93.38 519 GLN A N 1
ATOM 3954 C CA . GLN A 1 519 ? 8.036 4.121 -28.437 1.00 93.38 519 GLN A CA 1
ATOM 3955 C C . GLN A 1 519 ? 9.490 3.813 -28.038 1.00 93.38 519 GLN A C 1
ATOM 3957 O O . GLN A 1 519 ? 9.864 2.642 -28.017 1.00 93.38 519 GLN A O 1
ATOM 3962 N N . ARG A 1 520 ? 10.313 4.819 -27.700 1.00 91.81 520 ARG A N 1
ATOM 3963 C CA . ARG A 1 520 ? 11.661 4.574 -27.156 1.00 91.81 520 ARG A CA 1
ATOM 3964 C C . ARG A 1 520 ? 11.547 3.982 -25.757 1.00 91.81 520 ARG A C 1
ATOM 3966 O O . ARG A 1 520 ? 11.988 2.859 -25.551 1.00 91.81 520 ARG A O 1
ATOM 3973 N N . PHE A 1 521 ? 10.806 4.654 -24.877 1.00 94.81 521 PHE A N 1
ATOM 3974 C CA . PHE A 1 521 ? 10.569 4.199 -23.507 1.00 94.81 521 PHE A CA 1
ATOM 3975 C C . PHE A 1 521 ? 9.938 2.793 -23.441 1.00 94.81 521 PHE A C 1
ATOM 3977 O O . PHE A 1 521 ? 10.362 1.954 -22.652 1.00 94.81 521 PHE A O 1
ATOM 3984 N N . LEU A 1 522 ? 8.994 2.470 -24.334 1.00 95.19 522 LEU A N 1
ATOM 3985 C CA . LEU A 1 522 ? 8.428 1.118 -24.460 1.00 95.19 522 LEU A CA 1
ATOM 3986 C C . LEU A 1 522 ? 9.447 0.065 -24.929 1.00 95.19 522 LEU A C 1
ATOM 3988 O O . LEU A 1 522 ? 9.333 -1.105 -24.553 1.00 95.19 522 LEU A O 1
ATOM 3992 N N . ASN A 1 523 ? 10.445 0.443 -25.730 1.00 93.12 523 ASN A N 1
ATOM 3993 C CA . ASN A 1 523 ? 11.543 -0.448 -26.110 1.00 93.12 523 ASN A CA 1
ATOM 3994 C C . ASN A 1 523 ? 12.524 -0.644 -24.942 1.00 93.12 523 ASN A C 1
ATOM 3996 O O . ASN A 1 523 ? 12.946 -1.773 -24.694 1.00 93.12 523 ASN A O 1
ATOM 4000 N N . ASP A 1 524 ? 12.824 0.416 -24.187 1.00 92.56 524 ASP A N 1
ATOM 4001 C CA . ASP A 1 524 ? 13.682 0.364 -22.996 1.00 92.56 524 ASP A CA 1
ATOM 4002 C C . ASP A 1 524 ? 13.060 -0.527 -21.903 1.00 92.56 524 ASP A C 1
ATOM 4004 O O . ASP A 1 524 ? 13.729 -1.395 -21.335 1.00 92.56 524 ASP A O 1
ATOM 4008 N N . ILE A 1 525 ? 11.740 -0.422 -21.698 1.00 94.06 525 ILE A N 1
ATOM 4009 C CA . ILE A 1 525 ? 10.972 -1.323 -20.826 1.00 94.06 525 ILE A CA 1
ATOM 4010 C C . ILE A 1 525 ? 11.045 -2.771 -21.317 1.00 94.06 525 ILE A C 1
ATOM 4012 O O . ILE A 1 525 ? 11.272 -3.673 -20.513 1.00 94.06 525 ILE A O 1
ATOM 4016 N N . GLN A 1 526 ? 10.902 -3.030 -22.619 1.00 91.62 526 GLN A N 1
ATOM 4017 C CA . GLN A 1 526 ? 11.074 -4.384 -23.167 1.00 91.62 526 GLN A CA 1
ATOM 4018 C C . GLN A 1 526 ? 12.510 -4.917 -23.015 1.00 91.62 526 GLN A C 1
ATOM 4020 O O . GLN A 1 526 ? 12.693 -6.135 -22.975 1.00 91.62 526 GLN A O 1
ATOM 4025 N N . GLY A 1 527 ? 13.505 -4.036 -22.868 1.00 88.50 527 GLY A N 1
ATOM 4026 C CA . GLY A 1 527 ? 14.868 -4.381 -22.457 1.00 88.50 527 GLY A CA 1
ATOM 4027 C C . GLY A 1 527 ? 14.975 -4.851 -21.000 1.00 88.50 527 GLY A C 1
ATOM 4028 O O . GLY A 1 527 ? 15.784 -5.728 -20.710 1.00 88.50 527 GLY A O 1
ATOM 4029 N N . MET A 1 528 ? 14.129 -4.337 -20.099 1.00 89.19 528 MET A N 1
ATOM 4030 C CA . MET A 1 528 ? 14.014 -4.811 -18.710 1.00 89.19 528 MET A CA 1
ATOM 4031 C C . MET A 1 528 ? 13.179 -6.094 -18.590 1.00 89.19 528 MET A C 1
ATOM 4033 O O . MET A 1 528 ? 13.630 -7.090 -18.030 1.00 89.19 528 MET A O 1
ATOM 4037 N N . ILE A 1 529 ? 11.940 -6.073 -19.099 1.00 91.12 529 ILE A N 1
ATOM 4038 C CA . ILE A 1 529 ? 10.907 -7.081 -18.787 1.00 91.12 529 ILE A CA 1
ATOM 4039 C C . ILE A 1 529 ? 10.658 -8.098 -19.914 1.00 91.12 529 ILE A C 1
ATOM 4041 O O . ILE A 1 529 ? 9.686 -8.861 -19.849 1.00 91.12 529 ILE A O 1
ATOM 4045 N N . GLY A 1 530 ? 11.501 -8.097 -20.949 1.00 88.06 530 GLY A N 1
ATOM 4046 C CA . GLY A 1 530 ? 11.371 -8.915 -22.156 1.00 88.06 530 GLY A CA 1
ATOM 4047 C C . GLY A 1 530 ? 10.350 -8.372 -23.166 1.00 88.06 530 GLY A C 1
ATOM 4048 O O . GLY A 1 530 ? 9.400 -7.675 -22.799 1.00 88.06 530 GLY A O 1
ATOM 4049 N N . LYS A 1 531 ? 10.539 -8.729 -24.448 1.00 86.56 531 LYS A N 1
ATOM 4050 C CA . LYS A 1 531 ? 9.678 -8.338 -25.585 1.00 86.56 531 LYS A CA 1
ATOM 4051 C C . LYS A 1 531 ? 8.193 -8.610 -25.312 1.00 86.56 531 LYS A C 1
ATOM 4053 O O . LYS A 1 531 ? 7.843 -9.639 -24.733 1.00 86.56 531 LYS A O 1
ATOM 4058 N N . ARG A 1 532 ? 7.318 -7.707 -25.763 1.00 91.94 532 ARG A N 1
ATOM 4059 C CA . ARG A 1 532 ? 5.857 -7.771 -25.570 1.00 91.94 532 ARG A CA 1
ATOM 4060 C C . ARG A 1 532 ? 5.108 -7.700 -26.902 1.00 91.94 532 ARG A C 1
ATOM 4062 O O . ARG A 1 532 ? 5.700 -7.487 -27.955 1.00 91.94 532 ARG A O 1
ATOM 4069 N N . SER A 1 533 ? 3.797 -7.939 -26.861 1.00 92.44 533 SER A N 1
ATOM 4070 C CA . SER A 1 533 ? 2.954 -7.939 -28.059 1.00 92.44 533 SER A CA 1
ATOM 4071 C C . SER A 1 533 ? 2.820 -6.540 -28.671 1.00 92.44 533 SER A C 1
ATOM 4073 O O . SER A 1 533 ? 2.986 -5.519 -27.998 1.00 92.44 533 SER A O 1
ATOM 4075 N N . TRP A 1 534 ? 2.464 -6.486 -29.957 1.00 91.94 534 TRP A N 1
ATOM 4076 C CA . TRP A 1 534 ? 2.157 -5.227 -30.641 1.00 91.94 534 TRP A CA 1
ATOM 4077 C C . TRP A 1 534 ? 1.023 -4.458 -29.940 1.00 91.94 534 TRP A C 1
ATOM 4079 O O . TRP A 1 534 ? 1.169 -3.271 -29.667 1.00 91.94 534 TRP A O 1
ATOM 4089 N N . PHE A 1 535 ? -0.049 -5.154 -29.536 1.00 92.81 535 PHE A N 1
ATOM 4090 C CA . PHE A 1 535 ? -1.175 -4.553 -28.809 1.00 92.81 535 PHE A CA 1
ATOM 4091 C C . PHE A 1 535 ? -0.754 -3.902 -27.481 1.00 92.81 535 PHE A C 1
ATOM 4093 O O . PHE A 1 535 ? -1.229 -2.821 -27.154 1.00 92.81 535 PHE A O 1
ATOM 4100 N N . TRP A 1 536 ? 0.172 -4.515 -26.733 1.00 94.81 536 TRP A N 1
ATOM 4101 C CA . TRP A 1 536 ? 0.692 -3.939 -25.487 1.00 94.81 536 TRP A CA 1
ATOM 4102 C C . TRP A 1 536 ? 1.451 -2.627 -25.744 1.00 94.81 536 TRP A C 1
ATOM 4104 O O . TRP A 1 536 ? 1.230 -1.645 -25.040 1.00 94.81 536 TRP A O 1
ATOM 4114 N N . ASN A 1 537 ? 2.280 -2.578 -26.794 1.00 93.00 537 ASN A N 1
ATOM 4115 C CA . ASN A 1 537 ? 2.981 -1.353 -27.197 1.00 93.00 537 ASN A CA 1
ATOM 4116 C C . ASN A 1 537 ? 1.997 -0.258 -27.650 1.00 93.00 537 ASN A C 1
ATOM 4118 O O . ASN A 1 537 ? 2.116 0.892 -27.232 1.00 93.00 537 ASN A O 1
ATOM 4122 N N . PHE A 1 538 ? 0.998 -0.622 -28.458 1.00 93.81 538 PHE A N 1
ATOM 4123 C CA . PHE A 1 538 ? -0.055 0.280 -28.932 1.00 93.81 538 PHE A CA 1
ATOM 4124 C C . PHE A 1 538 ? -0.874 0.875 -27.774 1.00 93.81 538 PHE A C 1
ATOM 4126 O O . PHE A 1 538 ? -1.041 2.092 -27.700 1.00 93.81 538 PHE A O 1
ATOM 4133 N N . PHE A 1 539 ? -1.320 0.035 -26.834 1.00 94.94 539 PHE A N 1
ATOM 4134 C CA . PHE A 1 539 ? -2.126 0.439 -25.681 1.00 94.94 539 PHE A CA 1
ATOM 4135 C C . PHE A 1 539 ? -1.396 1.455 -24.790 1.00 94.94 539 PHE A C 1
ATOM 4137 O O . PHE A 1 539 ? -1.878 2.575 -24.616 1.00 94.94 539 PHE A O 1
ATOM 4144 N N . TRP A 1 540 ? -0.206 1.117 -24.278 1.00 95.69 540 TRP A N 1
ATOM 4145 C CA . TRP A 1 540 ? 0.556 2.028 -23.411 1.00 95.69 540 TRP A CA 1
ATOM 4146 C C . TRP A 1 540 ? 1.061 3.263 -24.167 1.00 95.69 540 TRP A C 1
ATOM 4148 O O . TRP A 1 540 ? 1.061 4.366 -23.621 1.00 95.69 540 TRP A O 1
ATOM 4158 N N . GLY A 1 541 ? 1.407 3.106 -25.450 1.00 94.69 541 GLY A N 1
ATOM 4159 C CA . GLY A 1 541 ? 1.812 4.206 -26.323 1.00 94.69 541 GLY A CA 1
ATOM 4160 C C . GLY A 1 541 ? 0.718 5.258 -26.528 1.00 94.69 541 GLY A C 1
ATOM 4161 O O . GLY A 1 541 ? 1.038 6.446 -26.569 1.00 94.69 541 GLY A O 1
ATOM 4162 N N . ILE A 1 542 ? -0.554 4.849 -26.611 1.00 96.00 542 ILE A N 1
ATOM 4163 C CA . ILE A 1 542 ? -1.708 5.761 -26.692 1.00 96.00 542 ILE A CA 1
ATOM 4164 C C . ILE A 1 542 ? -2.092 6.315 -25.317 1.00 96.00 542 ILE A C 1
ATOM 4166 O O . ILE A 1 542 ? -2.365 7.514 -25.218 1.00 96.00 542 ILE A O 1
ATOM 4170 N N . MET A 1 543 ? -2.083 5.489 -24.263 1.00 95.88 543 MET A N 1
ATOM 4171 C CA . MET A 1 543 ? -2.410 5.938 -22.903 1.00 95.88 543 MET A CA 1
ATOM 4172 C C . MET A 1 543 ? -1.510 7.100 -22.481 1.00 95.88 543 MET A C 1
ATOM 4174 O O . MET A 1 543 ? -2.002 8.199 -22.234 1.00 95.88 543 MET A O 1
ATOM 4178 N N . TRP A 1 544 ? -0.192 6.907 -22.520 1.00 96.38 544 TRP A N 1
ATOM 4179 C CA . TRP A 1 544 ? 0.768 7.926 -22.095 1.00 96.38 544 TRP A CA 1
ATOM 4180 C C . TRP A 1 544 ? 0.843 9.145 -23.019 1.00 96.38 544 TRP A C 1
ATOM 4182 O O . TRP A 1 544 ? 1.096 10.249 -22.543 1.00 96.38 544 TRP A O 1
ATOM 4192 N N . ARG A 1 545 ? 0.628 8.978 -24.334 1.00 95.94 545 ARG A N 1
ATOM 4193 C CA . ARG A 1 545 ? 0.734 10.095 -25.290 1.00 95.94 545 ARG A CA 1
ATOM 4194 C C . ARG A 1 545 ? -0.536 10.944 -25.376 1.00 95.94 545 ARG A C 1
ATOM 4196 O O . ARG A 1 545 ? -0.429 12.131 -25.674 1.00 95.94 545 ARG A O 1
ATOM 4203 N N . TYR A 1 546 ? -1.710 10.366 -25.115 1.00 95.44 546 TYR A N 1
ATOM 4204 C CA . TYR A 1 546 ? -2.998 11.034 -25.327 1.00 95.44 546 TYR A CA 1
ATOM 4205 C C . TYR A 1 546 ? -3.965 10.902 -24.151 1.00 95.44 546 TYR A C 1
ATOM 4207 O O . TYR A 1 546 ? -4.341 11.916 -23.571 1.00 95.44 546 TYR A O 1
ATOM 4215 N N . ILE A 1 547 ? -4.389 9.681 -23.808 1.00 95.62 547 ILE A N 1
ATOM 4216 C CA . ILE A 1 547 ? -5.563 9.484 -22.938 1.00 95.62 547 ILE A CA 1
ATOM 4217 C C . ILE A 1 547 ? -5.278 9.963 -21.512 1.00 95.62 547 ILE A C 1
ATOM 4219 O O . ILE A 1 547 ? -6.049 10.756 -20.973 1.00 95.62 547 ILE A O 1
ATOM 4223 N N . THR A 1 548 ? -4.154 9.547 -20.925 1.00 95.06 548 THR A N 1
ATOM 4224 C CA . THR A 1 548 ? -3.731 9.980 -19.591 1.00 95.06 548 THR A CA 1
ATOM 4225 C C . THR A 1 548 ? -3.579 11.505 -19.520 1.00 95.06 548 THR A C 1
ATOM 4227 O O . THR A 1 548 ? -4.355 12.107 -18.781 1.00 95.06 548 THR A O 1
ATOM 4230 N N . PRO A 1 549 ? -2.702 12.184 -20.296 1.00 94.69 549 PRO A N 1
ATOM 4231 C CA . PRO A 1 549 ? -2.543 13.637 -20.183 1.00 94.69 549 PRO A CA 1
ATOM 4232 C C . PRO A 1 549 ? -3.822 14.433 -20.497 1.00 94.69 549 PRO A C 1
ATOM 4234 O O . PRO A 1 549 ? -4.066 15.440 -19.837 1.00 94.69 549 PRO A O 1
ATOM 4237 N N . ALA A 1 550 ? -4.678 13.982 -21.425 1.00 93.56 550 ALA A N 1
ATOM 4238 C CA . ALA A 1 550 ? -5.982 14.615 -21.656 1.00 93.56 550 ALA A CA 1
ATOM 4239 C C . ALA A 1 550 ? -6.917 14.483 -20.439 1.00 93.56 550 ALA A C 1
ATOM 4241 O O . ALA A 1 550 ? -7.560 15.457 -20.049 1.00 93.56 550 ALA A O 1
ATOM 4242 N N . THR A 1 551 ? -6.937 13.312 -19.794 1.00 90.88 551 THR A N 1
ATOM 4243 C CA . THR A 1 551 ? -7.686 13.092 -18.547 1.00 90.88 551 THR A CA 1
ATOM 4244 C C . THR A 1 551 ? -7.151 13.983 -17.422 1.00 90.88 551 THR A C 1
ATOM 4246 O O . THR A 1 551 ? -7.935 14.602 -16.712 1.00 90.88 551 THR A O 1
ATOM 4249 N N . LEU A 1 552 ? -5.827 14.130 -17.286 1.00 91.00 552 LEU A N 1
ATOM 4250 C CA . LEU A 1 552 ? -5.233 15.003 -16.265 1.00 91.00 552 LEU A CA 1
ATOM 4251 C C . LEU A 1 552 ? -5.568 16.484 -16.483 1.00 91.00 552 LEU A C 1
ATOM 4253 O O . LEU A 1 552 ? -5.887 17.183 -15.524 1.00 91.00 552 LEU A O 1
ATOM 4257 N N . LEU A 1 553 ? -5.543 16.955 -17.734 1.00 91.06 553 LEU A N 1
ATOM 4258 C CA . LEU A 1 553 ? -5.952 18.319 -18.088 1.00 91.06 553 LEU A CA 1
ATOM 4259 C C . LEU A 1 553 ? -7.439 18.565 -17.790 1.00 91.06 553 LEU A C 1
ATOM 4261 O O . LEU A 1 553 ? -7.786 19.630 -17.283 1.00 91.06 553 LEU A O 1
ATOM 4265 N N . PHE A 1 554 ? -8.302 17.574 -18.034 1.00 86.56 554 PHE A N 1
ATOM 4266 C CA . PHE A 1 554 ? -9.716 17.609 -17.651 1.00 86.56 554 PHE A CA 1
ATOM 4267 C C . PHE A 1 554 ? -9.886 17.715 -16.122 1.00 86.56 554 PHE A C 1
ATOM 4269 O O . PHE A 1 554 ? -10.570 18.619 -15.646 1.00 86.56 554 PHE A O 1
ATOM 4276 N N . ILE A 1 555 ? -9.211 16.862 -15.340 1.00 85.06 555 ILE A N 1
ATOM 4277 C CA . ILE A 1 555 ? -9.275 16.880 -13.864 1.00 85.06 555 ILE A CA 1
ATOM 4278 C C . ILE A 1 555 ? -8.771 18.217 -13.296 1.00 85.06 555 ILE A C 1
ATOM 4280 O O . ILE A 1 555 ? -9.365 18.752 -12.358 1.00 85.06 555 ILE A O 1
ATOM 4284 N N . LEU A 1 556 ? -7.691 18.768 -13.862 1.00 87.44 556 LEU A N 1
ATOM 4285 C CA . LEU A 1 556 ? -7.131 20.060 -13.460 1.00 87.44 556 LEU A CA 1
ATOM 4286 C C . LEU A 1 556 ? -8.099 21.215 -13.760 1.00 87.44 556 LEU A C 1
ATOM 4288 O O . LEU A 1 556 ? -8.314 22.068 -12.901 1.00 87.44 556 LEU A O 1
ATOM 4292 N N . PHE A 1 557 ? -8.720 21.216 -14.944 1.00 86.31 557 PHE A N 1
ATOM 4293 C CA . PHE A 1 557 ? -9.721 22.212 -15.328 1.00 86.31 557 PHE A CA 1
ATOM 4294 C C . PHE A 1 557 ? -10.931 22.198 -14.383 1.00 86.31 557 PHE A C 1
ATOM 4296 O O . PHE A 1 557 ? -11.297 23.247 -13.854 1.00 86.31 557 PHE A O 1
ATOM 4303 N N . PHE A 1 558 ? -11.503 21.024 -14.095 1.00 79.44 558 PHE A N 1
ATOM 4304 C CA . PHE A 1 558 ? -12.635 20.916 -13.167 1.00 79.44 558 PHE A CA 1
ATOM 4305 C C . PHE A 1 558 ? -12.265 21.308 -11.725 1.00 79.44 558 PHE A C 1
ATOM 4307 O O . PHE A 1 558 ? -13.033 22.027 -11.090 1.00 79.44 558 PHE A O 1
ATOM 4314 N N . ASN A 1 559 ? -11.064 20.965 -11.237 1.00 79.38 559 ASN A N 1
ATOM 4315 C CA . ASN A 1 559 ? -10.576 21.432 -9.926 1.00 79.38 559 ASN A CA 1
ATOM 4316 C C . ASN A 1 559 ? -10.483 22.967 -9.815 1.00 79.38 559 ASN A C 1
ATOM 4318 O O . ASN A 1 559 ? -10.641 23.509 -8.721 1.00 79.38 559 ASN A O 1
ATOM 4322 N N . TRP A 1 560 ? -10.211 23.674 -10.917 1.00 83.50 560 TRP A N 1
ATOM 4323 C CA . TRP A 1 560 ? -10.193 25.140 -10.937 1.00 83.50 560 TRP A CA 1
ATOM 4324 C C . TRP A 1 560 ? -11.592 25.749 -11.093 1.00 83.50 560 TRP A C 1
ATOM 4326 O O . TRP A 1 560 ? -11.891 26.733 -10.421 1.00 83.50 560 TRP A O 1
ATOM 4336 N N . VAL A 1 561 ? -12.461 25.161 -11.922 1.00 83.75 561 VAL A N 1
ATOM 4337 C CA . VAL A 1 561 ? -13.850 25.626 -12.111 1.00 83.75 561 VAL A CA 1
ATOM 4338 C C . VAL A 1 561 ? -14.689 25.450 -10.841 1.00 83.75 561 VAL A C 1
ATOM 4340 O O . VAL A 1 561 ? -15.472 26.331 -10.497 1.00 83.75 561 VAL A O 1
ATOM 4343 N N . GLU A 1 562 ? -14.511 24.344 -10.117 1.00 78.31 562 GLU A N 1
ATOM 4344 C CA . GLU A 1 562 ? -15.278 24.033 -8.903 1.00 78.31 562 GLU A CA 1
ATOM 4345 C C . GLU A 1 562 ? -14.590 24.491 -7.600 1.00 78.31 562 GLU A C 1
ATOM 4347 O O . GLU A 1 562 ? -15.040 24.134 -6.503 1.00 78.31 562 GLU A O 1
ATOM 4352 N N . TYR A 1 563 ? -13.522 25.297 -7.702 1.00 83.56 563 TYR A N 1
ATOM 4353 C CA . TYR A 1 563 ? -12.764 25.796 -6.554 1.00 83.56 563 TYR A CA 1
ATOM 4354 C C . TYR A 1 563 ? -13.658 26.529 -5.543 1.00 83.56 563 TYR A C 1
ATOM 4356 O O . TYR A 1 563 ? -14.385 27.468 -5.869 1.00 83.56 563 TYR A O 1
ATOM 4364 N N . LYS A 1 564 ? -13.537 26.133 -4.274 1.00 83.50 564 LYS A N 1
ATOM 4365 C CA . LYS A 1 564 ? -14.210 26.743 -3.120 1.00 83.50 564 LYS A CA 1
ATOM 4366 C C . LYS A 1 564 ? -13.160 27.060 -2.037 1.00 83.50 564 LYS A C 1
ATOM 4368 O O . LYS A 1 564 ? -12.222 26.266 -1.887 1.00 83.50 564 LYS A O 1
ATOM 4373 N N . PRO A 1 565 ? -13.284 28.165 -1.272 1.00 86.12 565 PRO A N 1
ATOM 4374 C CA . PRO A 1 565 ? -12.390 28.491 -0.150 1.00 86.12 565 PRO A CA 1
ATOM 4375 C C . PRO A 1 565 ? -12.279 27.380 0.904 1.00 86.12 565 PRO A C 1
ATOM 4377 O O . PRO A 1 565 ? -13.099 26.457 0.936 1.00 86.12 565 PRO A O 1
ATOM 4380 N N . ALA A 1 566 ? -11.240 27.390 1.743 1.00 85.19 566 ALA A N 1
ATOM 4381 C CA . ALA A 1 566 ? -11.125 26.401 2.818 1.00 85.19 566 ALA A CA 1
ATOM 4382 C C . ALA A 1 566 ? -12.190 26.608 3.916 1.00 85.19 566 ALA A C 1
ATOM 4384 O O . ALA A 1 566 ? -12.549 27.731 4.275 1.00 85.19 566 ALA A O 1
ATOM 4385 N N . LYS A 1 567 ? -12.694 25.493 4.460 1.00 86.19 567 LYS A N 1
ATOM 4386 C CA . LYS A 1 567 ? -13.631 25.446 5.590 1.00 86.19 567 LYS A CA 1
ATOM 4387 C C . LYS A 1 567 ? -13.389 24.194 6.436 1.00 86.19 567 LYS A C 1
ATOM 4389 O O . LYS A 1 567 ? -13.005 23.167 5.884 1.00 86.19 567 LYS A O 1
ATOM 4394 N N . TYR A 1 568 ? -13.651 24.270 7.738 1.00 84.44 568 TYR A N 1
ATOM 4395 C CA . TYR A 1 568 ? -13.671 23.122 8.652 1.00 84.44 568 TYR A CA 1
ATOM 4396 C C . TYR A 1 568 ? -14.909 23.209 9.549 1.00 84.44 568 TYR A C 1
ATOM 4398 O O . TYR A 1 568 ? -15.056 24.158 10.320 1.00 84.44 568 TYR A O 1
ATOM 4406 N N . GLY A 1 569 ? -15.836 22.255 9.417 1.00 79.12 569 GLY A N 1
ATOM 4407 C CA . GLY A 1 569 ? -17.155 22.347 10.047 1.00 79.12 569 GLY A CA 1
ATOM 4408 C C . GLY A 1 569 ? -17.870 23.646 9.651 1.00 79.12 569 GLY A C 1
ATOM 4409 O O . GLY A 1 569 ? -18.142 23.876 8.471 1.00 79.12 569 GLY A O 1
ATOM 4410 N N . HIS A 1 570 ? -18.131 24.507 10.640 1.00 81.94 570 HIS A N 1
ATOM 4411 C CA . HIS A 1 570 ? -18.714 25.843 10.451 1.00 81.94 570 HIS A CA 1
ATOM 4412 C C . HIS A 1 570 ? -17.678 26.976 10.309 1.00 81.94 570 HIS A C 1
ATOM 4414 O O . HIS A 1 570 ? -18.057 28.098 9.981 1.00 81.94 570 HIS A O 1
ATOM 4420 N N . TYR A 1 571 ? -16.390 26.715 10.551 1.00 87.94 571 TYR A N 1
ATOM 4421 C CA . TYR A 1 571 ? -15.329 27.711 10.395 1.00 87.94 571 TYR A CA 1
ATOM 4422 C C . TYR A 1 571 ? -14.955 27.875 8.916 1.00 87.94 571 TYR A C 1
ATOM 4424 O O . TYR A 1 571 ? -14.718 26.888 8.215 1.00 87.94 571 TYR A O 1
ATOM 4432 N N . VAL A 1 572 ? -14.872 29.122 8.453 1.00 91.31 572 VAL A N 1
ATOM 4433 C CA . VAL A 1 572 ? -14.409 29.501 7.109 1.00 91.31 572 VAL A CA 1
ATOM 4434 C C . VAL A 1 572 ? -13.054 30.178 7.260 1.00 91.31 572 VAL A C 1
ATOM 4436 O O . VAL A 1 572 ? -12.897 31.047 8.115 1.00 91.31 572 VAL A O 1
ATOM 4439 N N . TYR A 1 573 ? -12.076 29.777 6.451 1.00 93.38 573 TYR A N 1
ATOM 4440 C CA . TYR A 1 573 ? -10.709 30.272 6.592 1.00 93.38 573 TYR A CA 1
ATOM 4441 C C . TYR A 1 573 ? -10.591 31.726 6.104 1.00 93.38 573 TYR A C 1
ATOM 4443 O O . TYR A 1 573 ? -11.229 32.102 5.114 1.00 93.38 573 TYR A O 1
ATOM 4451 N N . PRO A 1 574 ? -9.746 32.551 6.744 1.00 94.06 574 PRO A N 1
ATOM 4452 C CA . PRO A 1 574 ? -9.483 33.910 6.297 1.00 94.06 574 PRO A CA 1
ATOM 4453 C C . PRO A 1 574 ? -8.712 33.907 4.971 1.00 94.06 574 PRO A C 1
ATOM 4455 O O . PRO A 1 574 ? -7.903 33.017 4.702 1.00 94.06 574 PRO A O 1
ATOM 4458 N N . MET A 1 575 ? -8.889 34.959 4.165 1.00 92.56 575 MET A N 1
ATOM 4459 C CA . MET A 1 575 ? -8.257 35.072 2.839 1.00 92.56 575 MET A CA 1
ATOM 4460 C C . MET A 1 575 ? -6.726 34.941 2.868 1.00 92.56 575 MET A C 1
ATOM 4462 O O . MET A 1 575 ? -6.141 34.451 1.905 1.00 92.56 575 MET A O 1
ATOM 4466 N N . TRP A 1 576 ? -6.066 35.344 3.962 1.00 94.62 576 TRP A N 1
ATOM 4467 C CA . TRP A 1 576 ? -4.616 35.184 4.104 1.00 94.62 576 TRP A CA 1
ATOM 4468 C C . TRP A 1 576 ? -4.199 33.711 4.235 1.00 94.62 576 TRP A C 1
ATOM 4470 O O . TRP A 1 576 ? -3.146 33.339 3.725 1.00 94.62 576 TRP A O 1
ATOM 4480 N N . ALA A 1 577 ? -5.018 32.861 4.864 1.00 93.56 577 ALA A N 1
ATOM 4481 C CA . ALA A 1 577 ? -4.725 31.439 5.020 1.00 93.56 577 ALA A CA 1
ATOM 4482 C C . ALA A 1 577 ? -4.936 30.694 3.694 1.00 93.56 577 ALA A C 1
ATOM 4484 O O . ALA A 1 577 ? -4.055 29.948 3.272 1.00 93.56 577 ALA A O 1
ATOM 4485 N N . ASP A 1 578 ? -6.030 30.983 2.978 1.00 90.69 578 ASP A N 1
ATOM 4486 C CA . ASP A 1 578 ? -6.240 30.509 1.600 1.00 90.69 578 ASP A CA 1
ATOM 4487 C C . ASP A 1 578 ? -5.060 30.935 0.693 1.00 90.69 578 ASP A C 1
ATOM 4489 O O . ASP A 1 578 ? -4.535 30.118 -0.065 1.00 90.69 578 ASP A O 1
ATOM 4493 N N . ALA A 1 579 ? -4.568 32.178 0.813 1.00 92.50 579 ALA A N 1
ATOM 4494 C CA . ALA A 1 579 ? -3.401 32.665 0.067 1.00 92.50 579 ALA A CA 1
ATOM 4495 C C . ALA A 1 579 ? -2.089 31.944 0.441 1.00 92.50 579 ALA A C 1
ATOM 4497 O O . ALA A 1 579 ? -1.300 31.622 -0.449 1.00 92.50 579 ALA A O 1
ATOM 4498 N N . VAL A 1 580 ? -1.861 31.629 1.723 1.00 93.06 580 VAL A N 1
ATOM 4499 C CA . VAL A 1 580 ? -0.743 30.769 2.158 1.00 93.06 580 VAL A CA 1
ATOM 4500 C C . VAL A 1 580 ? -0.867 29.371 1.543 1.00 93.06 580 VAL A C 1
ATOM 4502 O O . VAL A 1 580 ? 0.124 28.852 1.030 1.00 93.06 580 VAL A O 1
ATOM 4505 N N . GLY A 1 581 ? -2.072 28.795 1.503 1.00 91.25 581 GLY A N 1
ATOM 4506 C CA . GLY A 1 581 ? -2.350 27.537 0.804 1.00 91.25 581 GLY A CA 1
ATOM 4507 C C . GLY A 1 581 ? -1.964 27.593 -0.679 1.00 91.25 581 GLY A C 1
ATOM 4508 O O . GLY A 1 581 ? -1.208 26.747 -1.159 1.00 91.25 581 GLY A O 1
ATOM 4509 N N . TRP A 1 582 ? -2.391 28.636 -1.396 1.00 90.50 582 TRP A N 1
ATOM 4510 C CA . TRP A 1 582 ? -2.002 28.859 -2.794 1.00 90.50 582 TRP A CA 1
ATOM 4511 C C . TRP A 1 582 ? -0.486 29.000 -2.986 1.00 90.50 582 TRP A C 1
ATOM 4513 O O . TRP A 1 582 ? 0.051 28.422 -3.930 1.00 90.50 582 TRP A O 1
ATOM 4523 N N . ILE A 1 583 ? 0.222 29.698 -2.091 1.00 92.00 583 ILE A N 1
ATOM 4524 C CA . ILE A 1 583 ? 1.691 29.809 -2.128 1.00 92.00 583 ILE A CA 1
ATOM 4525 C C . ILE A 1 583 ? 2.351 28.435 -1.937 1.00 92.00 583 ILE A C 1
ATOM 4527 O O . ILE A 1 583 ? 3.263 28.093 -2.691 1.00 92.00 583 ILE A O 1
ATOM 4531 N N . VAL A 1 584 ? 1.876 27.624 -0.986 1.00 90.69 584 VAL A N 1
ATOM 4532 C CA . VAL A 1 584 ? 2.391 26.263 -0.745 1.00 90.69 584 VAL A CA 1
ATOM 4533 C C . VAL A 1 584 ? 2.158 25.353 -1.957 1.00 90.69 584 VAL A C 1
ATOM 4535 O O . VAL A 1 584 ? 3.076 24.636 -2.350 1.00 90.69 584 VAL A O 1
ATOM 4538 N N . GLY A 1 585 ? 0.988 25.422 -2.601 1.00 89.00 585 GLY A N 1
ATOM 4539 C CA . GLY A 1 585 ? 0.703 24.679 -3.838 1.00 89.00 585 GLY A CA 1
ATOM 4540 C C . GLY A 1 585 ? 1.520 25.157 -5.051 1.00 89.00 585 GLY A C 1
ATOM 4541 O O . GLY A 1 585 ? 1.953 24.344 -5.868 1.00 89.00 585 GLY A O 1
ATOM 4542 N N . LEU A 1 586 ? 1.792 26.466 -5.155 1.00 89.38 586 LEU A N 1
ATOM 4543 C CA . LEU A 1 586 ? 2.636 27.053 -6.206 1.00 89.38 586 LEU A CA 1
ATOM 4544 C C . LEU A 1 586 ? 4.117 26.704 -6.045 1.00 89.38 586 LEU A C 1
ATOM 4546 O O . LEU A 1 586 ? 4.815 26.597 -7.054 1.00 89.38 586 LEU A O 1
ATOM 4550 N N . LEU A 1 587 ? 4.611 26.519 -4.819 1.00 91.62 587 LEU A N 1
ATOM 4551 C CA . LEU A 1 587 ? 6.044 26.404 -4.547 1.00 91.62 587 LEU A CA 1
ATOM 4552 C C . LEU A 1 587 ? 6.735 25.231 -5.289 1.00 91.62 587 LEU A C 1
ATOM 4554 O O . LEU A 1 587 ? 7.761 25.492 -5.925 1.00 91.62 587 LEU A O 1
ATOM 4558 N N . PRO A 1 588 ? 6.201 23.987 -5.327 1.00 91.75 588 PRO A N 1
ATOM 4559 C CA . PRO A 1 588 ? 6.766 22.904 -6.139 1.00 91.75 588 PRO A CA 1
ATOM 4560 C C . PRO A 1 588 ? 6.868 23.240 -7.629 1.00 91.75 588 PRO A C 1
ATOM 4562 O O . PRO A 1 588 ? 7.892 22.960 -8.247 1.00 91.75 588 PRO A O 1
ATOM 4565 N N . VAL A 1 589 ? 5.835 23.869 -8.197 1.00 91.12 589 VAL A N 1
ATOM 4566 C CA . VAL A 1 589 ? 5.749 24.204 -9.629 1.00 91.12 589 VAL A CA 1
ATOM 4567 C C . VAL A 1 589 ? 6.683 25.369 -9.979 1.00 91.12 589 VAL A C 1
ATOM 4569 O O . VAL A 1 589 ? 7.399 25.324 -10.980 1.00 91.12 589 VAL A O 1
ATOM 4572 N N . LEU A 1 590 ? 6.747 26.385 -9.117 1.00 92.31 590 LEU A N 1
ATOM 4573 C CA . LEU A 1 590 ? 7.646 27.532 -9.238 1.00 92.31 590 LEU A CA 1
ATOM 4574 C C . LEU A 1 590 ? 9.123 27.100 -9.209 1.00 92.31 590 LEU A C 1
ATOM 4576 O O . LEU A 1 590 ? 9.929 27.620 -9.982 1.00 92.31 590 LEU A O 1
ATOM 4580 N N . VAL A 1 591 ? 9.475 26.091 -8.404 1.00 92.62 591 VAL A N 1
ATOM 4581 C CA . VAL A 1 591 ? 10.819 25.485 -8.407 1.00 92.62 591 VAL A CA 1
ATOM 4582 C C . VAL A 1 591 ? 11.165 24.837 -9.757 1.00 92.62 591 VAL A C 1
ATOM 4584 O O . VAL A 1 591 ? 12.321 24.927 -10.175 1.00 92.62 591 VAL A O 1
ATOM 4587 N N . ILE A 1 592 ? 10.200 24.260 -10.489 1.00 92.56 592 ILE A N 1
ATOM 4588 C CA . ILE A 1 592 ? 10.444 23.724 -11.844 1.00 92.56 592 ILE A CA 1
ATOM 4589 C C . ILE A 1 592 ? 10.901 24.849 -12.780 1.00 92.56 592 ILE A C 1
ATOM 4591 O O . ILE A 1 592 ? 11.947 24.727 -13.422 1.00 92.56 592 ILE A O 1
ATOM 4595 N N . PHE A 1 593 ? 10.166 25.964 -12.808 1.00 92.88 593 PHE A N 1
ATOM 4596 C CA . PHE A 1 593 ? 10.484 27.114 -13.658 1.00 92.88 593 PHE A CA 1
ATOM 4597 C C . PHE A 1 593 ? 11.801 27.804 -13.269 1.00 92.88 593 PHE A C 1
ATOM 4599 O O . PHE A 1 593 ? 12.600 28.123 -14.152 1.00 92.88 593 PHE A O 1
ATOM 4606 N N . LEU A 1 594 ? 12.075 27.983 -11.970 1.00 93.50 594 LEU A N 1
ATOM 4607 C CA . LEU A 1 594 ? 13.339 28.570 -11.503 1.00 93.50 594 LEU A CA 1
ATOM 4608 C C . LEU A 1 594 ? 14.556 27.712 -11.878 1.00 93.50 594 LEU A C 1
ATOM 4610 O O . LEU A 1 594 ? 15.576 28.253 -12.311 1.00 93.50 594 LEU A O 1
ATOM 4614 N N . VAL A 1 595 ? 14.464 26.383 -11.749 1.00 92.00 595 VAL A N 1
ATOM 4615 C CA . VAL A 1 595 ? 15.551 25.479 -12.160 1.00 92.00 595 VAL A CA 1
ATOM 4616 C C . VAL A 1 595 ? 15.714 25.485 -13.681 1.00 92.00 595 VAL A C 1
ATOM 4618 O O . VAL A 1 595 ? 16.844 25.592 -14.151 1.00 92.00 595 VAL A O 1
ATOM 4621 N N . ALA A 1 596 ? 14.624 25.457 -14.454 1.00 92.00 596 ALA A N 1
ATOM 4622 C CA . ALA A 1 596 ? 14.691 25.527 -15.915 1.00 92.00 596 ALA A CA 1
ATOM 4623 C C . ALA A 1 596 ? 15.394 26.811 -16.399 1.00 92.00 596 ALA A C 1
ATOM 4625 O O . ALA A 1 596 ? 16.288 26.754 -17.246 1.00 92.00 596 ALA A O 1
ATOM 4626 N N . PHE A 1 597 ? 15.060 27.963 -15.807 1.00 91.81 597 PHE A N 1
ATOM 4627 C CA . PHE A 1 597 ? 15.728 29.237 -16.086 1.00 91.81 597 PHE A CA 1
ATOM 4628 C C . PHE A 1 597 ? 17.214 29.219 -15.685 1.00 91.81 597 PHE A C 1
ATOM 4630 O O . PHE A 1 597 ? 18.070 29.666 -16.451 1.00 91.81 597 PHE A O 1
ATOM 4637 N N . GLN A 1 598 ? 17.542 28.647 -14.520 1.00 91.56 598 GLN A N 1
ATOM 4638 C CA . GLN A 1 598 ? 18.924 28.528 -14.047 1.00 91.56 598 GLN A CA 1
ATOM 4639 C C . GLN A 1 598 ? 19.794 27.656 -14.972 1.00 91.56 598 GLN A C 1
ATOM 4641 O O . GLN A 1 598 ? 20.938 28.025 -15.245 1.00 91.56 598 GLN A O 1
ATOM 4646 N N . GLU A 1 599 ? 19.280 26.531 -15.475 1.00 89.38 599 GLU A N 1
ATOM 4647 C CA . GLU A 1 599 ? 20.042 25.671 -16.392 1.00 89.38 599 GLU A CA 1
ATOM 4648 C C . GLU A 1 599 ? 20.145 26.294 -17.806 1.00 89.38 599 GLU A C 1
ATOM 4650 O O . GLU A 1 599 ? 21.199 26.181 -18.431 1.00 89.38 599 GLU A O 1
ATOM 4655 N N . ILE A 1 600 ? 19.141 27.054 -18.283 1.00 90.19 600 ILE A N 1
ATOM 4656 C CA . ILE A 1 600 ? 19.252 27.869 -19.520 1.00 90.19 600 ILE A CA 1
ATOM 4657 C C . ILE A 1 600 ? 20.353 28.936 -19.397 1.00 90.19 600 ILE A C 1
ATOM 4659 O O . ILE A 1 600 ? 21.114 29.145 -20.348 1.00 90.19 600 ILE A O 1
ATOM 4663 N N . TRP A 1 601 ? 20.459 29.604 -18.242 1.00 88.12 601 TRP A N 1
ATOM 4664 C CA . TRP A 1 601 ? 21.503 30.606 -17.991 1.00 88.12 601 TRP A CA 1
ATOM 4665 C C . TRP A 1 601 ? 22.900 29.969 -17.957 1.00 88.12 601 TRP A C 1
ATOM 4667 O O . TRP A 1 601 ? 23.851 30.539 -18.491 1.00 88.12 601 TRP A O 1
ATOM 4677 N N . ARG A 1 602 ? 23.027 28.774 -17.361 1.00 87.12 602 ARG A N 1
ATOM 4678 C CA . ARG A 1 602 ? 24.290 28.017 -17.282 1.00 87.12 602 ARG A CA 1
ATOM 4679 C C . ARG A 1 602 ? 24.713 27.341 -18.587 1.00 87.12 602 ARG A C 1
ATOM 4681 O O . ARG A 1 602 ? 25.888 27.007 -18.719 1.00 87.12 602 ARG A O 1
ATOM 4688 N N . ALA A 1 603 ? 23.794 27.103 -19.521 1.00 84.56 603 ALA A N 1
ATOM 4689 C CA . ALA A 1 603 ? 24.117 26.451 -20.785 1.00 84.56 603 ALA A CA 1
ATOM 4690 C C . ALA A 1 603 ? 25.131 27.275 -21.617 1.00 84.56 603 ALA A C 1
ATOM 4692 O O . ALA A 1 603 ? 25.086 28.509 -21.575 1.00 84.56 603 ALA A O 1
ATOM 4693 N N . PRO A 1 604 ? 26.031 26.619 -22.386 1.00 81.81 604 PRO A N 1
ATOM 4694 C CA . PRO A 1 604 ? 27.178 27.266 -23.027 1.00 81.81 604 PRO A CA 1
ATOM 4695 C C . PRO A 1 604 ? 26.827 28.539 -23.796 1.00 81.81 604 PRO A C 1
ATOM 4697 O O . PRO A 1 604 ? 25.939 28.546 -24.652 1.00 81.81 604 PRO A O 1
ATOM 4700 N N . MET A 1 605 ? 27.551 29.625 -23.508 1.00 73.12 605 MET A N 1
ATOM 4701 C CA . MET A 1 605 ? 27.191 30.953 -24.011 1.00 73.12 605 MET A CA 1
ATOM 4702 C C . MET A 1 605 ? 27.296 31.072 -25.544 1.00 73.12 605 MET A C 1
ATOM 4704 O O . MET A 1 605 ? 26.582 31.872 -26.143 1.00 73.12 605 MET A O 1
ATOM 4708 N N . SER A 1 606 ? 28.112 30.215 -26.166 1.00 78.88 606 SER A N 1
ATOM 4709 C CA . SER A 1 606 ? 28.278 30.051 -27.616 1.00 78.88 606 SER A CA 1
ATOM 4710 C C . SER A 1 606 ? 27.045 29.509 -28.351 1.00 78.88 606 SER A C 1
ATOM 4712 O O . SER A 1 606 ? 26.966 29.636 -29.571 1.00 78.88 606 SER A O 1
ATOM 4714 N N . LEU A 1 607 ? 26.078 28.910 -27.648 1.00 81.44 607 LEU A N 1
ATOM 4715 C CA . LEU A 1 607 ? 24.835 28.424 -28.249 1.00 81.44 607 LEU A CA 1
ATOM 4716 C C . LEU A 1 607 ? 23.766 29.524 -28.280 1.00 81.44 607 LEU A C 1
ATOM 4718 O O . LEU A 1 607 ? 23.546 30.229 -27.289 1.00 81.44 607 LEU A O 1
ATOM 4722 N N . SER A 1 608 ? 23.033 29.608 -29.393 1.00 87.50 608 SER A N 1
ATOM 4723 C CA . SER A 1 608 ? 21.817 30.424 -29.502 1.00 87.50 608 SER A CA 1
ATOM 4724 C C . SER A 1 608 ? 20.744 29.945 -28.518 1.00 87.50 608 SER A C 1
ATOM 4726 O O . SER A 1 608 ? 20.665 28.758 -28.203 1.00 87.50 608 SER A O 1
ATOM 4728 N N . PHE A 1 609 ? 19.876 30.847 -28.051 1.00 86.50 609 PHE A N 1
ATOM 4729 C CA . PHE A 1 609 ? 18.831 30.550 -27.059 1.00 86.50 609 PHE A CA 1
ATOM 4730 C C . PHE A 1 609 ? 17.946 29.349 -27.451 1.00 86.50 609 PHE A C 1
ATOM 4732 O O . PHE A 1 609 ? 17.672 28.478 -26.625 1.00 86.50 609 PHE A O 1
ATOM 4739 N N . ARG A 1 610 ? 17.565 29.250 -28.734 1.00 84.75 610 ARG A N 1
ATOM 4740 C CA . ARG A 1 610 ? 16.784 28.114 -29.260 1.00 84.75 610 ARG A CA 1
ATOM 4741 C C . ARG A 1 610 ? 17.545 26.791 -29.167 1.00 84.75 610 ARG A C 1
ATOM 4743 O O . ARG A 1 610 ? 16.939 25.760 -28.891 1.00 84.75 610 ARG A O 1
ATOM 4750 N N . ASP A 1 611 ? 18.856 26.814 -29.372 1.00 86.19 611 ASP A N 1
ATOM 4751 C CA . ASP A 1 611 ? 19.686 25.610 -29.403 1.00 86.19 611 ASP A CA 1
ATOM 4752 C C . ASP A 1 611 ? 20.155 25.196 -28.001 1.00 86.19 611 ASP A C 1
ATOM 4754 O O . ASP A 1 611 ? 20.253 24.000 -27.736 1.00 86.19 611 ASP A O 1
ATOM 4758 N N . ARG A 1 612 ? 20.282 26.141 -27.052 1.00 87.12 612 ARG A N 1
ATOM 4759 C CA . ARG A 1 612 ? 20.362 25.831 -25.609 1.00 87.12 612 ARG A CA 1
ATOM 4760 C C . ARG A 1 612 ? 19.133 25.052 -25.144 1.00 87.12 612 ARG A C 1
ATOM 4762 O O . ARG A 1 612 ? 19.285 24.022 -24.498 1.00 87.12 612 ARG A O 1
ATOM 4769 N N . ILE A 1 613 ? 17.927 25.497 -25.513 1.00 88.94 613 ILE A N 1
ATOM 4770 C CA . ILE A 1 613 ? 16.682 24.792 -25.166 1.00 88.94 613 ILE A CA 1
ATOM 4771 C C . ILE A 1 613 ? 16.648 23.394 -25.800 1.00 88.94 613 ILE A C 1
ATOM 4773 O O . ILE A 1 613 ? 16.415 22.424 -25.086 1.00 88.94 613 ILE A O 1
ATOM 4777 N N . LYS A 1 614 ? 16.952 23.253 -27.101 1.00 87.56 614 LYS A N 1
ATOM 4778 C CA . LYS A 1 614 ? 17.041 21.928 -27.753 1.00 87.56 614 LYS A CA 1
ATOM 4779 C C . LYS A 1 614 ? 18.054 21.002 -27.073 1.00 87.56 614 LYS A C 1
ATOM 4781 O O . LYS A 1 614 ? 17.771 19.820 -26.926 1.00 87.56 614 LYS A O 1
ATOM 4786 N N . HIS A 1 615 ? 19.213 21.524 -26.672 1.00 87.31 615 HIS A N 1
ATOM 4787 C CA . HIS A 1 615 ? 20.263 20.753 -26.008 1.00 87.31 615 HIS A CA 1
ATOM 4788 C C . HIS A 1 615 ? 19.835 20.292 -24.605 1.00 87.31 615 HIS A C 1
ATOM 4790 O O . HIS A 1 615 ? 19.972 19.118 -24.282 1.00 87.31 615 HIS A O 1
ATOM 4796 N N . LEU A 1 616 ? 19.240 21.178 -23.799 1.00 89.19 616 LEU A N 1
ATOM 4797 C CA . LEU A 1 616 ? 18.753 20.848 -22.451 1.00 89.19 616 LEU A CA 1
ATOM 4798 C C . LEU A 1 616 ? 17.477 19.978 -22.444 1.00 89.19 616 LEU A C 1
ATOM 4800 O O . LEU A 1 616 ? 17.127 19.427 -21.401 1.00 89.19 616 LEU A O 1
ATOM 4804 N N . LEU A 1 617 ? 16.779 19.859 -23.579 1.00 89.75 617 LEU A N 1
ATOM 4805 C CA . LEU A 1 617 ? 15.667 18.921 -23.792 1.00 89.75 617 LEU A CA 1
ATOM 4806 C C . LEU A 1 617 ? 16.124 17.502 -24.174 1.00 89.75 617 LEU A C 1
ATOM 4808 O O . LEU A 1 617 ? 15.301 16.589 -24.202 1.00 89.75 617 LEU A O 1
ATOM 4812 N N . GLN A 1 618 ? 17.404 17.304 -24.499 1.00 87.06 618 GLN A N 1
ATOM 4813 C CA . GLN A 1 618 ? 17.950 15.988 -24.823 1.00 87.06 618 GLN A CA 1
ATOM 4814 C C . GLN A 1 618 ? 18.504 15.301 -23.561 1.00 87.06 618 GLN A C 1
ATOM 4816 O O . GLN A 1 618 ? 19.074 15.977 -22.700 1.00 87.06 618 GLN A O 1
ATOM 4821 N N . PRO A 1 619 ? 18.386 13.965 -23.445 1.00 89.06 619 PRO A N 1
ATOM 4822 C CA . PRO A 1 619 ? 19.056 13.216 -22.388 1.00 89.06 619 PRO A CA 1
ATOM 4823 C C . PRO A 1 619 ? 20.574 13.390 -22.454 1.00 89.06 619 PRO A C 1
ATOM 4825 O O . PRO A 1 619 ? 21.159 13.468 -23.537 1.00 89.06 619 PRO A O 1
ATOM 4828 N N . THR A 1 620 ? 21.227 13.423 -21.294 1.00 87.19 620 THR A N 1
ATOM 4829 C CA . THR A 1 620 ? 22.689 13.518 -21.219 1.00 87.19 620 THR A CA 1
ATOM 4830 C C . THR A 1 620 ? 23.349 12.192 -21.602 1.00 87.19 620 THR A C 1
ATOM 4832 O O . THR A 1 620 ? 22.715 11.138 -21.599 1.00 87.19 620 THR A O 1
ATOM 4835 N N . ALA A 1 621 ? 24.662 12.209 -21.845 1.00 82.00 621 ALA A N 1
ATOM 4836 C CA . ALA A 1 621 ? 25.444 10.987 -22.052 1.00 82.00 621 ALA A CA 1
ATOM 4837 C C . ALA A 1 621 ? 25.447 10.029 -20.834 1.00 82.00 621 ALA A C 1
ATOM 4839 O O . ALA A 1 621 ? 25.854 8.878 -20.970 1.00 82.00 621 ALA A O 1
ATOM 4840 N N . GLU A 1 622 ? 24.979 10.475 -19.659 1.00 79.62 622 GLU A N 1
ATOM 4841 C CA . GLU A 1 622 ? 24.765 9.627 -18.478 1.00 79.62 622 GLU A CA 1
ATOM 4842 C C . GLU A 1 622 ? 23.387 8.925 -18.474 1.00 79.62 622 GLU A C 1
ATOM 4844 O O . GLU A 1 622 ? 23.128 8.109 -17.588 1.00 79.62 622 GLU A O 1
ATOM 4849 N N . TRP A 1 623 ? 22.477 9.241 -19.408 1.00 85.94 623 TRP A N 1
ATOM 4850 C CA . TRP A 1 623 ? 21.191 8.548 -19.531 1.00 85.94 623 TRP A CA 1
ATOM 4851 C C . TRP A 1 623 ? 21.364 7.180 -20.197 1.00 85.94 623 TRP A C 1
ATOM 4853 O O . TRP A 1 623 ? 21.704 7.079 -21.376 1.00 85.94 623 TRP A O 1
ATOM 4863 N N . GLY A 1 624 ? 21.072 6.122 -19.447 1.00 79.44 624 GLY A N 1
ATOM 4864 C CA . GLY A 1 624 ? 21.185 4.742 -19.899 1.00 79.44 624 GLY A CA 1
ATOM 4865 C C . GLY A 1 624 ? 20.656 3.757 -18.854 1.00 79.44 624 GLY A C 1
ATOM 4866 O O . GLY A 1 624 ? 20.230 4.178 -17.776 1.00 79.44 624 GLY A O 1
ATOM 4867 N N . PRO A 1 625 ? 20.667 2.451 -19.167 1.00 82.75 625 PRO A N 1
ATOM 4868 C CA . PRO A 1 625 ? 20.232 1.415 -18.242 1.00 82.75 625 PRO A CA 1
ATOM 4869 C C . PRO A 1 625 ? 21.223 1.263 -17.082 1.00 82.75 625 PRO A C 1
ATOM 4871 O O . PRO A 1 625 ? 22.443 1.331 -17.271 1.00 82.75 625 PRO A O 1
ATOM 4874 N N . ALA A 1 626 ? 20.698 1.001 -15.886 1.00 69.12 626 ALA A N 1
ATOM 4875 C CA . ALA A 1 626 ? 21.489 0.785 -14.680 1.00 69.12 626 ALA A CA 1
ATOM 4876 C C . ALA A 1 626 ? 22.638 -0.227 -14.898 1.00 69.12 626 ALA A C 1
ATOM 4878 O O . ALA A 1 626 ? 22.426 -1.351 -15.354 1.00 69.12 626 ALA A O 1
ATOM 4879 N N . GLY A 1 627 ? 23.866 0.177 -14.554 1.00 58.34 627 GLY A N 1
ATOM 4880 C CA . GLY A 1 627 ? 25.051 -0.688 -14.600 1.00 58.34 627 GLY A CA 1
ATOM 4881 C C . GLY A 1 627 ? 25.743 -0.842 -15.963 1.00 58.34 627 GLY A C 1
ATOM 4882 O O . GLY A 1 627 ? 26.648 -1.666 -16.066 1.00 58.34 627 GLY A O 1
ATOM 4883 N N . ARG A 1 628 ? 25.382 -0.075 -17.008 1.00 48.81 628 ARG A N 1
ATOM 4884 C CA . ARG A 1 628 ? 26.141 -0.049 -18.279 1.00 48.81 628 ARG A CA 1
ATOM 4885 C C . ARG A 1 628 ? 26.542 1.377 -18.689 1.00 48.81 628 ARG A C 1
ATOM 4887 O O . ARG A 1 628 ? 25.650 2.192 -18.916 1.00 48.81 628 ARG A O 1
ATOM 4894 N N . PRO A 1 629 ? 27.841 1.694 -18.867 1.00 39.69 629 PRO A N 1
ATOM 4895 C CA . PRO A 1 629 ? 28.244 2.947 -19.499 1.00 39.69 629 PRO A CA 1
ATOM 4896 C C . PRO A 1 629 ? 27.826 2.960 -20.979 1.00 39.69 629 PRO A C 1
ATOM 4898 O O . PRO A 1 629 ? 27.902 1.946 -21.675 1.00 39.69 629 PRO A O 1
ATOM 4901 N N . CYS A 1 630 ? 27.399 4.121 -21.475 1.00 39.12 630 CYS A N 1
ATOM 4902 C CA . CYS A 1 630 ? 26.645 4.260 -22.729 1.00 39.12 630 CYS A CA 1
ATOM 4903 C C . CYS A 1 630 ? 27.419 3.961 -24.033 1.00 39.12 630 CYS A C 1
ATOM 4905 O O . CYS A 1 630 ? 26.835 4.023 -25.113 1.00 39.12 630 CYS A O 1
ATOM 4907 N N . VAL A 1 631 ? 28.709 3.616 -23.950 1.00 36.94 631 VAL A N 1
ATOM 4908 C CA . VAL A 1 631 ? 29.647 3.513 -25.087 1.00 36.94 631 VAL A CA 1
ATOM 4909 C C . VAL A 1 631 ? 29.210 2.485 -26.145 1.00 36.94 631 VAL A C 1
ATOM 4911 O O . VAL A 1 631 ? 29.350 2.741 -27.337 1.00 36.94 631 VAL A O 1
ATOM 4914 N N . ASN A 1 632 ? 28.622 1.352 -25.740 1.00 34.66 632 ASN A N 1
ATOM 4915 C CA . ASN A 1 632 ? 28.387 0.219 -26.654 1.00 34.66 632 ASN A CA 1
ATOM 4916 C C . ASN A 1 632 ? 26.952 0.123 -27.219 1.00 34.66 632 ASN A C 1
ATOM 4918 O O . ASN A 1 632 ? 26.718 -0.619 -28.172 1.00 34.66 632 ASN A O 1
ATOM 4922 N N . LEU A 1 633 ? 25.985 0.890 -26.693 1.00 38.69 633 LEU A N 1
ATOM 4923 C CA . LEU A 1 633 ? 24.557 0.757 -27.048 1.00 38.69 633 LEU A CA 1
ATOM 4924 C C . LEU A 1 633 ? 24.191 1.220 -28.471 1.00 38.69 633 LEU A C 1
ATOM 4926 O O . LEU A 1 633 ? 23.105 0.892 -28.959 1.00 38.69 633 LEU A O 1
ATOM 4930 N N . HIS A 1 634 ? 25.079 1.961 -29.139 1.00 34.47 634 HIS A N 1
ATOM 4931 C CA . HIS A 1 634 ? 24.934 2.327 -30.552 1.00 34.47 634 HIS A CA 1
ATOM 4932 C C . HIS A 1 634 ? 25.547 1.298 -31.516 1.00 34.47 634 HIS A C 1
ATOM 4934 O O . HIS A 1 634 ? 25.055 1.175 -32.636 1.00 34.47 634 HIS A O 1
ATOM 4940 N N . ALA A 1 635 ? 26.555 0.525 -31.092 1.00 31.66 635 ALA A N 1
ATOM 4941 C CA . ALA A 1 635 ? 27.225 -0.461 -31.944 1.00 31.66 635 ALA A CA 1
ATOM 4942 C C . ALA A 1 635 ? 26.327 -1.682 -32.226 1.00 31.66 635 ALA A C 1
ATOM 4944 O O . ALA A 1 635 ? 26.049 -1.996 -33.385 1.00 31.66 635 ALA A O 1
ATOM 4945 N N . GLU A 1 636 ? 25.770 -2.301 -31.175 1.00 34.72 636 GLU A N 1
ATOM 4946 C CA . GLU A 1 636 ? 24.830 -3.436 -31.299 1.00 34.72 636 GLU A CA 1
ATOM 4947 C C . GLU A 1 636 ? 23.565 -3.067 -32.107 1.00 34.72 636 GLU A C 1
ATOM 4949 O O . GLU A 1 636 ? 22.947 -3.908 -32.766 1.00 34.72 636 GLU A O 1
ATOM 4954 N N . ARG A 1 637 ? 23.182 -1.783 -32.076 1.00 37.06 637 ARG A N 1
ATOM 4955 C CA . ARG A 1 637 ? 21.961 -1.262 -32.705 1.00 37.06 637 ARG A CA 1
ATOM 4956 C C . ARG A 1 637 ? 22.092 -1.041 -34.217 1.00 37.06 637 ARG A C 1
ATOM 4958 O O . ARG A 1 637 ? 21.067 -0.996 -34.885 1.00 37.06 637 ARG A O 1
ATOM 4965 N N . TYR A 1 638 ? 23.312 -0.944 -34.754 1.00 32.16 638 TYR A N 1
ATOM 4966 C CA . TYR A 1 638 ? 23.552 -0.861 -36.204 1.00 32.16 638 TYR A CA 1
ATOM 4967 C C . TYR A 1 638 ? 23.827 -2.230 -36.846 1.00 32.16 638 TYR A C 1
ATOM 4969 O O . TYR A 1 638 ? 23.352 -2.490 -37.947 1.00 32.16 638 TYR A O 1
ATOM 4977 N N . GLN A 1 639 ? 24.511 -3.151 -36.154 1.00 30.08 639 GLN A N 1
ATOM 4978 C CA . GLN A 1 639 ? 24.787 -4.498 -36.693 1.00 30.08 639 GLN A CA 1
ATOM 4979 C C . GLN A 1 639 ? 23.546 -5.399 -36.838 1.00 30.08 639 GLN A C 1
ATOM 4981 O O . GLN A 1 639 ? 23.625 -6.453 -37.462 1.00 30.08 639 GLN A O 1
ATOM 4986 N N . SER A 1 640 ? 22.398 -5.000 -36.285 1.00 32.88 640 SER A N 1
ATOM 4987 C CA . SER A 1 640 ? 21.132 -5.737 -36.383 1.00 32.88 640 SER A CA 1
ATOM 4988 C C . SER A 1 640 ? 20.182 -5.221 -37.478 1.00 32.88 640 SER A C 1
ATOM 4990 O O . SER A 1 640 ? 19.087 -5.767 -37.626 1.00 32.88 640 SER A O 1
ATOM 4992 N N . GLN A 1 641 ? 20.581 -4.208 -38.264 1.00 30.69 641 GLN A N 1
ATOM 4993 C CA . GLN A 1 641 ? 19.786 -3.664 -39.374 1.00 30.69 641 GLN A CA 1
ATOM 4994 C C . GLN A 1 641 ? 20.647 -3.236 -40.579 1.00 30.69 641 GLN A C 1
ATOM 4996 O O . GLN A 1 641 ? 20.894 -2.049 -40.771 1.00 30.69 641 GLN A O 1
ATOM 5001 N N . ASN A 1 642 ? 21.030 -4.191 -41.436 1.00 26.05 642 ASN A N 1
ATOM 5002 C CA . ASN A 1 642 ? 20.905 -4.014 -42.892 1.00 26.05 642 ASN A CA 1
ATOM 5003 C C . ASN A 1 642 ? 21.070 -5.326 -43.674 1.00 26.05 642 ASN A C 1
ATOM 5005 O O . ASN A 1 642 ? 21.723 -6.263 -43.221 1.00 26.05 642 ASN A O 1
ATOM 5009 N N . TYR A 1 643 ? 20.453 -5.350 -44.855 1.00 23.20 643 TYR A N 1
ATOM 5010 C CA . TYR A 1 643 ? 20.647 -6.343 -45.915 1.00 23.20 643 TYR A CA 1
ATOM 5011 C C . TYR A 1 643 ? 21.647 -5.778 -46.949 1.00 23.20 643 TYR A C 1
ATOM 5013 O O . TYR A 1 643 ? 21.863 -4.568 -46.979 1.00 23.20 643 TYR A O 1
ATOM 5021 N N . ASP A 1 644 ? 22.240 -6.657 -47.757 1.00 27.30 644 ASP A N 1
ATOM 5022 C CA . ASP A 1 644 ? 23.096 -6.449 -48.943 1.00 27.30 644 ASP A CA 1
ATOM 5023 C C . ASP A 1 644 ? 23.382 -5.005 -49.429 1.00 27.30 644 ASP A C 1
ATOM 5025 O O . ASP A 1 644 ? 22.480 -4.283 -49.854 1.00 27.30 644 ASP A O 1
ATOM 5029 N N . GLY A 1 645 ? 24.667 -4.619 -49.523 1.00 23.59 645 GLY A N 1
ATOM 5030 C CA . GLY A 1 645 ? 25.038 -3.359 -50.185 1.00 23.59 645 GLY A CA 1
ATOM 5031 C C . GLY A 1 645 ? 26.530 -2.998 -50.267 1.00 23.59 645 GLY A C 1
ATOM 5032 O O . GLY A 1 645 ? 27.074 -2.426 -49.335 1.00 23.59 645 GLY A O 1
ATOM 5033 N N . VAL A 1 646 ? 27.110 -3.202 -51.458 1.00 23.47 646 VAL A N 1
ATOM 5034 C CA . VAL A 1 646 ? 28.249 -2.467 -52.066 1.00 23.47 646 VAL A CA 1
ATOM 5035 C C . VAL A 1 646 ? 29.654 -2.558 -51.421 1.00 23.47 646 VAL A C 1
ATOM 5037 O O . VAL A 1 646 ? 29.901 -2.333 -50.244 1.00 23.47 646 VAL A O 1
ATOM 5040 N N . THR A 1 647 ? 30.611 -2.849 -52.302 1.00 22.77 647 THR A N 1
ATOM 5041 C CA . THR A 1 647 ? 32.053 -3.065 -52.111 1.00 22.77 647 THR A CA 1
ATOM 5042 C C . THR A 1 647 ? 32.923 -1.800 -51.974 1.00 22.77 647 THR A C 1
ATOM 5044 O O . THR A 1 647 ? 32.582 -0.757 -52.518 1.00 22.77 647 THR A O 1
ATOM 5047 N N . ASN A 1 648 ? 34.159 -2.012 -51.492 1.00 22.88 648 ASN A N 1
ATOM 5048 C CA . ASN A 1 648 ? 35.407 -1.283 -51.815 1.00 22.88 648 ASN A CA 1
ATOM 5049 C C . ASN A 1 648 ? 35.667 0.128 -51.239 1.00 22.88 648 ASN A C 1
ATOM 5051 O O . ASN A 1 648 ? 35.322 1.125 -51.865 1.00 22.88 648 ASN A O 1
ATOM 5055 N N . THR A 1 649 ? 36.587 0.183 -50.263 1.00 22.00 649 THR A N 1
ATOM 5056 C CA . THR A 1 649 ? 37.766 1.074 -50.353 1.00 22.00 649 THR A CA 1
ATOM 5057 C C . THR A 1 649 ? 39.013 0.357 -49.812 1.00 22.00 649 THR A C 1
ATOM 5059 O O . THR A 1 649 ? 38.949 -0.277 -48.761 1.00 22.00 649 THR A O 1
ATOM 5062 N N . LYS A 1 650 ? 40.153 0.445 -50.514 1.00 21.39 650 LYS A N 1
ATOM 5063 C CA . LYS A 1 650 ? 41.470 -0.023 -50.031 1.00 21.39 650 LYS A CA 1
ATOM 5064 C C . LYS A 1 650 ? 42.159 1.052 -49.186 1.00 21.39 650 LYS A C 1
ATOM 5066 O O . LYS A 1 650 ? 42.094 2.220 -49.555 1.00 21.39 650 LYS A O 1
ATOM 5071 N N . ILE A 1 651 ? 42.977 0.628 -48.221 1.00 20.89 651 ILE A N 1
ATOM 5072 C CA . ILE A 1 651 ? 44.296 1.231 -47.956 1.00 20.89 651 ILE A CA 1
ATOM 5073 C C . ILE A 1 651 ? 45.319 0.077 -47.873 1.00 20.89 651 ILE A C 1
ATOM 5075 O O . ILE A 1 651 ? 44.980 -1.013 -47.415 1.00 20.89 651 ILE A O 1
ATOM 5079 N N . LEU A 1 652 ? 46.520 0.294 -48.417 1.00 21.41 652 LEU A N 1
ATOM 5080 C CA . LEU A 1 652 ? 47.660 -0.644 -48.453 1.00 21.41 652 LEU A CA 1
ATOM 5081 C C . LEU A 1 652 ? 48.539 -0.410 -47.197 1.00 21.41 652 LEU A C 1
ATOM 5083 O O . LEU A 1 652 ? 48.390 0.617 -46.544 1.00 21.41 652 LEU A O 1
ATOM 5087 N N . ILE A 1 653 ? 49.401 -1.317 -46.740 1.00 21.45 653 ILE A N 1
ATOM 5088 C CA . ILE A 1 653 ? 50.740 -1.679 -47.260 1.00 21.45 653 ILE A CA 1
ATOM 5089 C C . ILE A 1 653 ? 51.148 -2.905 -46.401 1.00 21.45 653 ILE A C 1
ATOM 5091 O O . ILE A 1 653 ? 50.991 -2.828 -45.185 1.00 21.45 653 ILE A O 1
ATOM 5095 N N . GLU A 1 654 ? 51.420 -4.114 -46.906 1.00 21.22 654 GLU A N 1
ATOM 5096 C CA . GLU A 1 654 ? 52.517 -4.632 -47.767 1.00 21.22 654 GLU A CA 1
ATOM 5097 C C . GLU A 1 654 ? 53.466 -5.518 -46.915 1.00 21.22 654 GLU A C 1
ATOM 5099 O O . GLU A 1 654 ? 53.403 -5.480 -45.686 1.00 21.22 654 GLU A O 1
ATOM 5104 N N . GLU A 1 655 ? 54.227 -6.422 -47.538 1.00 21.77 655 GLU A N 1
ATOM 5105 C CA . GLU A 1 655 ? 54.814 -7.614 -46.886 1.00 21.77 655 GLU A CA 1
ATOM 5106 C C . GLU A 1 655 ? 56.324 -7.502 -46.603 1.00 21.77 655 GLU A C 1
ATOM 5108 O O . GLU A 1 655 ? 57.031 -6.814 -47.327 1.00 21.77 655 GLU A O 1
ATOM 5113 N N . GLU A 1 656 ? 56.839 -8.295 -45.648 1.00 22.17 656 GLU A N 1
ATOM 5114 C CA . GLU A 1 656 ? 58.100 -9.050 -45.822 1.00 22.17 656 GLU A CA 1
ATOM 5115 C C . GLU A 1 656 ? 58.200 -10.228 -44.820 1.00 22.17 656 GLU A C 1
ATOM 5117 O O . GLU A 1 656 ? 57.349 -10.365 -43.937 1.00 22.17 656 GLU A O 1
ATOM 5122 N N . ALA A 1 657 ? 59.145 -11.168 -45.009 1.00 21.58 657 ALA A N 1
ATOM 5123 C CA . ALA A 1 657 ? 58.903 -12.573 -44.633 1.00 21.58 657 ALA A CA 1
ATOM 5124 C C . ALA A 1 657 ? 60.109 -13.411 -44.128 1.00 21.58 657 ALA A C 1
ATOM 5126 O O . ALA A 1 657 ? 61.212 -13.276 -44.643 1.00 21.58 657 ALA A O 1
ATOM 5127 N N . SER A 1 658 ? 59.799 -14.448 -43.311 1.00 19.14 658 SER A N 1
ATOM 5128 C CA . SER A 1 658 ? 60.388 -15.823 -43.378 1.00 19.14 658 SER A CA 1
ATOM 5129 C C . SER A 1 658 ? 61.851 -16.050 -42.877 1.00 19.14 658 SER A C 1
ATOM 5131 O O . SER A 1 658 ? 62.674 -15.153 -43.005 1.00 19.14 658 SER A O 1
ATOM 5133 N N . PRO A 1 659 ? 62.305 -17.276 -42.482 1.00 34.22 659 PRO A N 1
ATOM 5134 C CA . PRO A 1 659 ? 61.692 -18.373 -41.683 1.00 34.22 659 PRO A CA 1
ATOM 5135 C C . PRO A 1 659 ? 62.667 -19.101 -40.679 1.00 34.22 659 PRO A C 1
ATOM 5137 O O . PRO A 1 659 ? 63.830 -18.735 -40.568 1.00 34.22 659 PRO A O 1
ATOM 5140 N N . LYS A 1 660 ? 62.229 -20.259 -40.106 1.00 23.94 660 LYS A N 1
ATOM 5141 C CA . LYS A 1 660 ? 63.010 -21.379 -39.459 1.00 23.94 660 LYS A CA 1
ATOM 5142 C C . LYS A 1 660 ? 63.482 -21.153 -37.989 1.00 23.94 660 LYS A C 1
ATOM 5144 O O . LYS A 1 660 ? 63.623 -20.014 -37.581 1.00 23.94 660 LYS A O 1
ATOM 5149 N N . GLN A 1 661 ? 63.712 -22.164 -37.117 1.00 22.28 661 GLN A N 1
ATOM 5150 C CA . GLN A 1 661 ? 63.641 -23.652 -37.205 1.00 22.28 661 GLN A CA 1
ATOM 5151 C C . GLN A 1 661 ? 63.336 -24.348 -35.829 1.00 22.28 661 GLN A C 1
ATOM 5153 O O . GLN A 1 661 ? 63.125 -23.670 -34.832 1.00 22.28 661 GLN A O 1
ATOM 5158 N N . ALA A 1 662 ? 63.277 -25.696 -35.785 1.00 22.83 662 ALA A N 1
ATOM 5159 C CA . ALA A 1 662 ? 62.945 -26.569 -34.617 1.00 22.83 662 ALA A CA 1
ATOM 5160 C C . ALA A 1 662 ? 64.142 -26.806 -33.632 1.00 22.83 662 ALA A C 1
ATOM 5162 O O . ALA A 1 662 ? 65.207 -26.264 -33.900 1.00 22.83 662 ALA A O 1
ATOM 5163 N N . ALA A 1 663 ? 64.158 -27.585 -32.519 1.00 23.45 663 ALA A N 1
ATOM 5164 C CA . ALA A 1 663 ? 63.285 -28.573 -31.811 1.00 23.45 663 ALA A CA 1
ATOM 5165 C C . ALA A 1 663 ? 63.677 -28.595 -30.270 1.00 23.45 663 ALA A C 1
ATOM 5167 O O . ALA A 1 663 ? 64.108 -27.547 -29.814 1.00 23.45 663 ALA A O 1
ATOM 5168 N N . ASN A 1 664 ? 63.635 -29.611 -29.360 1.00 23.03 664 ASN A N 1
ATOM 5169 C CA . ASN A 1 664 ? 63.276 -31.058 -29.303 1.00 23.03 664 ASN A CA 1
ATOM 5170 C C . ASN A 1 664 ? 63.256 -31.617 -27.824 1.00 23.03 664 ASN A C 1
A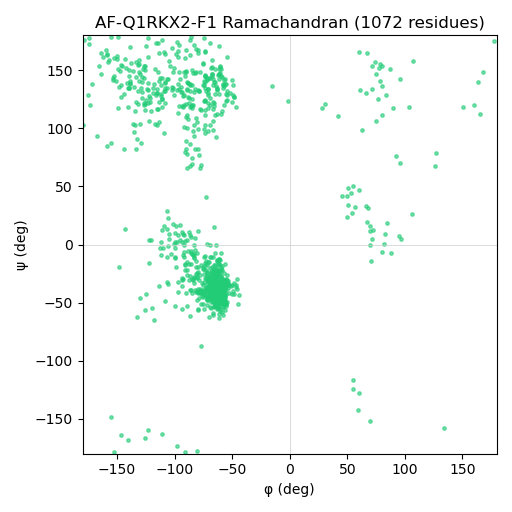TOM 5172 O O . ASN A 1 664 ? 64.253 -31.401 -27.148 1.00 23.03 664 ASN A O 1
ATOM 5176 N N . LYS A 1 665 ? 62.279 -32.470 -27.397 1.00 22.66 665 LYS A N 1
ATOM 5177 C CA . LYS A 1 665 ? 62.376 -33.527 -26.307 1.00 22.66 665 LYS A CA 1
ATOM 5178 C C . LYS A 1 665 ? 62.737 -33.090 -24.829 1.00 22.66 665 LYS A C 1
ATOM 5180 O O . LYS A 1 665 ? 63.162 -31.966 -24.646 1.00 22.66 665 LYS A O 1
ATOM 5185 N N . LYS A 1 666 ? 62.602 -33.851 -23.702 1.00 22.19 666 LYS A N 1
ATOM 5186 C CA . LYS A 1 666 ? 61.957 -35.147 -23.283 1.00 22.19 666 LYS A CA 1
ATOM 5187 C C . LYS A 1 666 ? 61.826 -35.295 -21.721 1.00 22.19 666 LYS A C 1
ATOM 5189 O O . LYS A 1 666 ? 62.589 -34.668 -21.007 1.00 22.19 666 LYS A O 1
ATOM 5194 N N . ASP A 1 667 ? 60.994 -36.257 -21.268 1.00 22.09 667 ASP A N 1
ATOM 5195 C CA . ASP A 1 667 ? 61.110 -37.180 -20.086 1.00 22.09 667 ASP A CA 1
ATOM 5196 C C . ASP A 1 667 ? 60.985 -36.789 -18.571 1.00 22.09 667 ASP A C 1
ATOM 5198 O O . ASP A 1 667 ? 61.742 -35.982 -18.056 1.00 22.09 667 ASP A O 1
ATOM 5202 N N . ARG A 1 668 ? 60.181 -37.628 -17.857 1.00 22.16 668 ARG A N 1
ATOM 5203 C CA . ARG A 1 668 ? 60.308 -38.200 -16.466 1.00 22.16 668 ARG A CA 1
ATOM 5204 C C . ARG A 1 668 ? 60.005 -37.340 -15.204 1.00 22.16 668 ARG A C 1
ATOM 5206 O O . ARG A 1 668 ? 60.408 -36.195 -15.134 1.00 22.16 668 ARG A O 1
ATOM 5213 N N . GLN A 1 669 ? 59.095 -37.774 -14.295 1.00 20.72 669 GLN A N 1
ATOM 5214 C CA . GLN A 1 669 ? 59.175 -38.730 -13.131 1.00 20.72 669 GLN A CA 1
ATOM 5215 C C . GLN A 1 669 ? 59.912 -38.138 -11.888 1.00 20.72 669 GLN A C 1
ATOM 5217 O O . GLN A 1 669 ? 60.816 -37.344 -12.087 1.00 20.72 669 GLN A O 1
ATOM 5222 N N . LEU A 1 670 ? 59.607 -38.436 -10.605 1.00 21.38 670 LEU A N 1
ATOM 5223 C CA . LEU A 1 670 ? 58.810 -39.511 -9.957 1.00 21.38 670 LEU A CA 1
ATOM 5224 C C . LEU A 1 670 ? 58.077 -39.028 -8.652 1.00 21.38 670 LEU A C 1
ATOM 5226 O O . LEU A 1 670 ? 57.907 -37.834 -8.441 1.00 21.38 670 LEU A O 1
ATOM 5230 N N . THR A 1 671 ? 57.615 -39.984 -7.837 1.00 20.44 671 THR A N 1
ATOM 5231 C CA . THR A 1 671 ? 56.754 -39.998 -6.633 1.00 20.44 671 THR A CA 1
ATOM 5232 C C . THR A 1 671 ? 57.235 -39.242 -5.386 1.00 20.44 671 THR A C 1
ATOM 5234 O O . THR A 1 671 ? 58.401 -38.878 -5.259 1.00 20.44 671 THR A O 1
ATOM 5237 N N . LEU A 1 672 ? 56.324 -39.130 -4.409 1.00 20.27 672 LEU A N 1
ATOM 5238 C CA . LEU A 1 672 ? 56.638 -39.175 -2.976 1.00 20.27 672 LEU A CA 1
ATOM 5239 C C . LEU A 1 672 ? 55.533 -39.986 -2.265 1.00 20.27 672 LEU A C 1
ATOM 5241 O O . LEU A 1 672 ? 54.356 -39.821 -2.591 1.00 20.27 672 LEU A O 1
ATOM 5245 N N . ASP A 1 673 ? 55.921 -40.902 -1.380 1.00 19.83 673 ASP A N 1
ATOM 5246 C CA . ASP A 1 673 ? 55.064 -41.974 -0.855 1.00 19.83 673 ASP A CA 1
ATOM 5247 C C . ASP A 1 673 ? 54.290 -41.607 0.426 1.00 19.83 673 ASP A C 1
ATOM 5249 O O . ASP A 1 673 ? 54.567 -40.608 1.092 1.00 19.83 673 ASP A O 1
ATOM 5253 N N . VAL A 1 674 ? 53.310 -42.449 0.775 1.00 21.27 674 VAL A N 1
ATOM 5254 C CA . VAL A 1 674 ? 52.611 -42.445 2.069 1.00 21.27 674 VAL A CA 1
ATOM 5255 C C . VAL A 1 674 ? 52.518 -43.887 2.559 1.00 21.27 674 VAL A C 1
ATOM 5257 O O . VAL A 1 674 ? 51.665 -44.641 2.090 1.00 21.27 674 VAL A O 1
ATOM 5260 N N . ASP A 1 675 ? 53.371 -44.256 3.512 1.00 19.80 675 ASP A N 1
ATOM 5261 C CA . ASP A 1 675 ? 53.231 -45.517 4.238 1.00 19.80 675 ASP A CA 1
ATOM 5262 C C . ASP A 1 675 ? 52.091 -45.431 5.261 1.00 19.80 675 ASP A C 1
ATOM 5264 O O . ASP A 1 675 ? 51.935 -44.444 5.986 1.00 19.80 675 ASP A O 1
ATOM 5268 N N . VAL A 1 676 ? 51.299 -46.501 5.326 1.00 22.50 676 VAL A N 1
ATOM 5269 C CA . VAL A 1 676 ? 50.304 -46.750 6.372 1.00 22.50 676 VAL A CA 1
ATOM 5270 C C . VAL A 1 676 ? 50.430 -48.211 6.769 1.00 22.50 676 VAL A C 1
ATOM 5272 O O . VAL A 1 676 ? 49.950 -49.084 6.047 1.00 22.50 676 VAL A O 1
ATOM 5275 N N . ASP A 1 677 ? 51.041 -48.466 7.923 1.00 20.00 677 ASP A N 1
ATOM 5276 C CA . ASP A 1 677 ? 51.022 -49.792 8.535 1.00 20.00 677 ASP A CA 1
ATOM 5277 C C . ASP A 1 677 ? 49.832 -49.957 9.486 1.00 20.00 677 ASP A C 1
ATOM 5279 O O . ASP A 1 677 ? 49.318 -48.999 10.075 1.00 20.00 677 ASP A O 1
ATOM 5283 N N . VAL A 1 678 ? 49.357 -51.197 9.587 1.00 24.08 678 VAL A N 1
ATOM 5284 C CA . VAL A 1 678 ? 48.074 -51.561 10.198 1.00 24.08 678 VAL A CA 1
ATOM 5285 C C . VAL A 1 678 ? 48.282 -52.716 11.164 1.00 24.08 678 VAL A C 1
ATOM 5287 O O . VAL A 1 678 ? 48.818 -53.746 10.772 1.00 24.08 678 VAL A O 1
ATOM 5290 N N . GLU A 1 679 ? 47.736 -52.622 12.378 1.00 20.06 679 GLU A N 1
ATOM 5291 C CA . GLU A 1 679 ? 47.527 -53.811 13.210 1.00 20.06 679 GLU A CA 1
ATOM 5292 C C . GLU A 1 679 ? 46.223 -53.745 14.022 1.00 20.06 679 GLU A C 1
ATOM 5294 O O . GLU A 1 679 ? 45.583 -52.695 14.126 1.00 20.06 679 GLU A O 1
ATOM 5299 N N . CYS A 1 680 ? 45.732 -54.902 14.476 1.00 20.84 680 CYS A N 1
ATOM 5300 C CA . CYS A 1 680 ? 44.304 -55.108 14.744 1.00 20.84 680 CYS A CA 1
ATOM 5301 C C . CYS A 1 680 ? 43.994 -55.954 15.989 1.00 20.84 680 CYS A C 1
ATOM 5303 O O . CYS A 1 680 ? 44.492 -57.069 16.095 1.00 20.84 680 CYS A O 1
ATOM 5305 N N . LEU A 1 681 ? 42.960 -55.525 16.742 1.00 22.88 681 LEU A N 1
ATOM 5306 C CA . LEU A 1 681 ? 42.039 -56.378 17.538 1.00 22.88 681 LEU A CA 1
ATOM 5307 C C . LEU A 1 681 ? 42.679 -57.117 18.762 1.00 22.88 681 LEU A C 1
ATOM 5309 O O . LEU A 1 681 ? 43.900 -57.129 18.858 1.00 22.88 681 LEU A O 1
ATOM 5313 N N . PRO A 1 682 ? 41.919 -57.673 19.755 1.00 23.91 682 PRO A N 1
ATOM 5314 C CA . PRO A 1 682 ? 40.554 -58.210 19.636 1.00 23.91 682 PRO A CA 1
ATOM 5315 C C . PRO A 1 682 ? 39.515 -57.999 20.777 1.00 23.91 682 PRO A C 1
ATOM 5317 O O . PRO A 1 682 ? 39.800 -57.948 21.965 1.00 23.91 682 PRO A O 1
ATOM 5320 N N . LEU A 1 683 ? 38.250 -57.990 20.337 1.00 23.39 683 LEU A N 1
ATOM 5321 C CA . LEU A 1 683 ? 37.036 -58.631 20.890 1.00 23.39 683 LEU A CA 1
ATOM 5322 C C . LEU A 1 683 ? 36.851 -58.933 22.407 1.00 23.39 683 LEU A C 1
ATOM 5324 O O . LEU A 1 683 ? 37.346 -59.924 22.928 1.00 23.39 683 LEU A O 1
ATOM 5328 N N . ALA A 1 684 ? 35.816 -58.270 22.947 1.00 23.22 684 ALA A N 1
ATOM 5329 C CA . ALA A 1 684 ? 34.577 -58.867 23.498 1.00 23.22 684 ALA A CA 1
ATOM 5330 C C . ALA A 1 684 ? 34.506 -59.519 24.903 1.00 23.22 684 ALA A C 1
ATOM 5332 O O . ALA A 1 684 ? 35.318 -60.335 25.315 1.00 23.22 684 ALA A O 1
ATOM 5333 N N . THR A 1 685 ? 33.372 -59.252 25.568 1.00 22.14 685 THR A N 1
ATOM 5334 C CA . THR A 1 685 ? 32.487 -60.160 26.350 1.00 22.14 685 THR A CA 1
ATOM 5335 C C . THR A 1 685 ? 31.247 -59.330 26.786 1.00 22.14 685 THR A C 1
ATOM 5337 O O . THR A 1 685 ? 31.200 -58.141 26.487 1.00 22.14 685 THR A O 1
ATOM 5340 N N . VAL A 1 686 ? 30.150 -59.820 27.386 1.00 24.77 686 VAL A N 1
ATOM 5341 C CA . VAL A 1 686 ? 29.768 -61.122 27.980 1.00 24.77 686 VAL A CA 1
ATOM 5342 C C . VAL A 1 686 ? 28.316 -61.458 27.553 1.00 24.77 686 VAL A C 1
ATOM 5344 O O . VAL A 1 686 ? 27.526 -60.543 27.349 1.00 24.77 686 VAL A O 1
ATOM 5347 N N . GLY A 1 687 ? 27.907 -62.739 27.541 1.00 22.97 687 GLY A N 1
ATOM 5348 C CA . GLY A 1 687 ? 26.511 -63.078 27.904 1.00 22.97 687 GLY A CA 1
ATOM 5349 C C . GLY A 1 687 ? 25.652 -63.911 26.940 1.00 22.97 687 GLY A C 1
ATOM 5350 O O . GLY A 1 687 ? 24.601 -63.456 26.502 1.00 22.97 687 GLY A O 1
ATOM 5351 N N . LYS A 1 688 ? 25.981 -65.196 26.736 1.00 23.31 688 LYS A N 1
ATOM 5352 C CA . LYS A 1 688 ? 24.928 -66.209 26.484 1.00 23.31 688 LYS A CA 1
ATOM 5353 C C . LYS A 1 688 ? 24.087 -66.387 27.757 1.00 23.31 688 LYS A C 1
ATOM 5355 O O . LYS A 1 688 ? 24.682 -66.464 28.830 1.00 23.31 688 LYS A O 1
ATOM 5360 N N . ARG A 1 689 ? 22.781 -66.670 27.639 1.00 23.86 689 ARG A N 1
ATOM 5361 C CA . ARG A 1 689 ? 22.095 -67.671 28.493 1.00 23.86 689 ARG A CA 1
ATOM 5362 C C . ARG A 1 689 ? 21.103 -68.515 27.667 1.00 23.86 689 ARG A C 1
ATOM 5364 O O . ARG A 1 689 ? 20.651 -68.029 26.632 1.00 23.86 689 ARG A O 1
ATOM 5371 N N . PRO A 1 690 ? 20.841 -69.786 28.040 1.00 27.11 690 PRO A N 1
ATOM 5372 C CA . PRO A 1 690 ? 20.193 -70.757 27.155 1.00 27.11 690 PRO A CA 1
ATOM 5373 C C . PRO A 1 690 ? 18.747 -71.106 27.545 1.00 27.11 690 PRO A C 1
ATOM 5375 O O . PRO A 1 690 ? 18.370 -70.983 28.704 1.00 27.11 690 PRO A O 1
ATOM 5378 N N . GLY A 1 691 ? 18.030 -71.715 26.593 1.00 21.62 691 GLY A N 1
ATOM 5379 C CA . GLY A 1 691 ? 17.038 -72.764 26.863 1.00 21.62 691 GLY A CA 1
ATOM 5380 C C . GLY A 1 691 ? 15.647 -72.327 27.335 1.00 21.62 691 GLY A C 1
ATOM 5381 O O . GLY A 1 691 ? 15.487 -71.515 28.238 1.00 21.62 691 GLY A O 1
ATOM 5382 N N . ALA A 1 692 ? 14.620 -72.956 26.761 1.00 22.88 692 ALA A N 1
ATOM 5383 C CA . ALA A 1 692 ? 13.260 -72.915 27.289 1.00 22.88 692 ALA A CA 1
ATOM 5384 C C . ALA A 1 692 ? 12.993 -74.137 28.190 1.00 22.88 692 ALA A C 1
ATOM 5386 O O . ALA A 1 692 ? 13.281 -75.263 27.777 1.00 22.88 692 ALA A O 1
ATOM 5387 N N . PRO A 1 693 ? 12.374 -73.956 29.367 1.00 25.30 693 PRO A N 1
ATOM 5388 C CA . PRO A 1 693 ? 11.553 -74.971 30.017 1.00 25.30 693 PRO A CA 1
ATOM 5389 C C . PRO A 1 693 ? 10.053 -74.741 29.733 1.00 25.30 693 PRO A C 1
ATOM 5391 O O . PRO A 1 693 ? 9.659 -73.781 29.072 1.00 25.30 693 PRO A O 1
ATOM 5394 N N . LYS A 1 694 ? 9.204 -75.671 30.185 1.00 23.88 694 LYS A N 1
ATOM 5395 C CA . LYS A 1 694 ? 7.785 -75.780 29.797 1.00 23.88 694 LYS A CA 1
ATOM 5396 C C . LYS A 1 694 ? 6.814 -75.154 30.816 1.00 23.88 694 LYS A C 1
ATOM 5398 O O . LYS A 1 694 ? 7.096 -75.134 32.007 1.00 23.88 694 LYS A O 1
ATOM 5403 N N . SER A 1 695 ? 5.584 -74.940 30.331 1.00 22.94 695 SER A N 1
ATOM 5404 C CA . SER A 1 695 ? 4.298 -75.273 30.990 1.00 22.94 695 SER A CA 1
ATOM 5405 C C . SER A 1 695 ? 3.512 -74.222 31.803 1.00 22.94 695 SER A C 1
ATOM 5407 O O . SER A 1 695 ? 4.067 -73.452 32.569 1.00 22.94 695 SER A O 1
ATOM 5409 N N . MET A 1 696 ? 2.182 -74.338 31.636 1.00 22.83 696 MET A N 1
ATOM 5410 C CA . MET A 1 696 ? 1.055 -74.023 32.541 1.00 22.83 696 MET A CA 1
ATOM 5411 C C . MET A 1 696 ? 0.810 -72.587 33.055 1.00 22.83 696 MET A C 1
ATOM 5413 O O . MET A 1 696 ? 1.673 -71.921 33.606 1.00 22.83 696 MET A O 1
ATOM 5417 N N . GLY A 1 697 ? -0.463 -72.174 32.963 1.00 23.66 697 GLY A N 1
ATOM 5418 C CA . GLY A 1 697 ? -1.031 -70.964 33.573 1.00 23.66 697 GLY A CA 1
ATOM 5419 C C . GLY A 1 697 ? -2.400 -70.620 32.967 1.00 23.66 697 GLY A C 1
ATOM 5420 O O . GLY A 1 697 ? -2.482 -70.291 31.788 1.00 23.66 697 GLY A O 1
ATOM 5421 N N . LYS A 1 698 ? -3.485 -70.734 33.745 1.00 25.58 698 LYS A N 1
ATOM 5422 C CA . LYS A 1 698 ? -4.858 -70.301 33.385 1.00 25.58 698 LYS A CA 1
ATOM 5423 C C . LYS A 1 698 ? -5.258 -69.083 34.241 1.00 25.58 698 LYS A C 1
ATOM 5425 O O . LYS A 1 698 ? -4.561 -68.778 35.197 1.00 25.58 698 LYS A O 1
ATOM 5430 N N . GLN A 1 699 ? -6.446 -68.525 33.959 1.00 23.98 699 GLN A N 1
ATOM 5431 C CA . GLN A 1 699 ? -7.145 -67.448 34.697 1.00 23.98 699 GLN A CA 1
ATOM 5432 C C . GLN A 1 699 ? -6.595 -66.026 34.430 1.00 23.98 699 GLN A C 1
ATOM 5434 O O . GLN A 1 699 ? -5.433 -65.864 34.083 1.00 23.98 699 GLN A O 1
ATOM 5439 N N . GLY A 1 700 ? -7.400 -64.960 34.534 1.00 22.66 700 GLY A N 1
ATOM 5440 C CA . GLY A 1 700 ? -8.862 -64.923 34.708 1.00 22.66 700 GLY A CA 1
ATOM 5441 C C . GLY A 1 700 ? -9.402 -63.528 35.075 1.00 22.66 700 GLY A C 1
ATOM 5442 O O . GLY A 1 700 ? -8.716 -62.768 35.739 1.00 22.66 700 GLY A O 1
ATOM 5443 N N . SER A 1 701 ? -10.632 -63.230 34.635 1.00 22.44 701 SER A N 1
ATOM 5444 C CA . SER A 1 701 ? -11.556 -62.177 35.125 1.00 22.44 701 SER A CA 1
ATOM 5445 C C . SER A 1 701 ? -11.034 -60.763 35.470 1.00 22.44 701 SER A C 1
ATOM 5447 O O . SER A 1 701 ? -10.470 -60.531 36.531 1.00 22.44 701 SER A O 1
ATOM 5449 N N . SER A 1 702 ? -11.431 -59.797 34.632 1.00 25.11 702 SER A N 1
ATOM 5450 C CA . SER A 1 702 ? -12.194 -58.579 34.995 1.00 25.11 702 SER A CA 1
ATOM 5451 C C . SER A 1 702 ? -12.019 -57.951 36.395 1.00 25.11 702 SER A C 1
ATOM 5453 O O . SER A 1 702 ? -12.458 -58.515 37.394 1.00 25.11 702 SER A O 1
ATOM 5455 N N . GLY A 1 703 ? -11.589 -56.685 36.431 1.00 22.92 703 GLY A N 1
ATOM 5456 C CA . GLY A 1 703 ? -11.682 -55.782 37.587 1.00 22.92 703 GLY A CA 1
ATOM 5457 C C . GLY A 1 703 ? -11.731 -54.319 37.125 1.00 22.92 703 GLY A C 1
ATOM 5458 O O . GLY A 1 703 ? -11.082 -53.972 36.142 1.00 22.92 703 GLY A O 1
ATOM 5459 N N . ASN A 1 704 ? -12.536 -53.484 37.788 1.00 23.97 704 ASN A N 1
ATOM 5460 C CA . ASN A 1 704 ? -12.804 -52.087 37.408 1.00 23.97 704 ASN A CA 1
ATOM 5461 C C . ASN A 1 704 ? -12.284 -51.113 38.489 1.00 23.97 704 ASN A C 1
ATOM 5463 O O . ASN A 1 704 ? -11.929 -51.563 39.576 1.00 23.97 704 ASN A O 1
ATOM 5467 N N . LEU A 1 705 ? -12.332 -49.798 38.212 1.00 22.47 705 LEU A N 1
ATOM 5468 C CA . LEU A 1 705 ? -11.818 -48.681 39.045 1.00 22.47 705 LEU A CA 1
ATOM 5469 C C . LEU A 1 705 ? -10.265 -48.588 39.089 1.00 22.47 705 LEU A C 1
ATOM 5471 O O . LEU A 1 705 ? -9.569 -49.568 38.860 1.00 22.47 705 LEU A O 1
ATOM 5475 N N . GLN A 1 706 ? -9.644 -47.422 39.319 1.00 23.27 706 GLN A N 1
ATOM 5476 C CA . GLN A 1 706 ? -10.190 -46.107 39.696 1.00 23.27 706 GLN A CA 1
ATOM 5477 C C . GLN A 1 706 ? -9.388 -44.951 39.067 1.00 23.27 706 GLN A C 1
ATOM 5479 O O . GLN A 1 706 ? -8.186 -45.070 38.837 1.00 23.27 706 GLN A O 1
ATOM 5484 N N . THR A 1 707 ? -10.025 -43.797 38.857 1.00 30.78 707 THR A N 1
ATOM 5485 C CA . THR A 1 707 ? -9.324 -42.527 38.608 1.00 30.78 707 THR A CA 1
ATOM 5486 C C . THR A 1 707 ? -8.647 -42.033 39.885 1.00 30.78 707 THR A C 1
ATOM 5488 O O . THR A 1 707 ? -9.326 -41.880 40.899 1.00 30.78 707 THR A O 1
ATOM 5491 N N . ASN A 1 708 ? -7.354 -41.705 39.834 1.00 24.05 708 ASN A N 1
ATOM 5492 C CA . ASN A 1 708 ? -6.702 -40.894 40.865 1.00 24.05 708 ASN A CA 1
ATOM 5493 C C . ASN A 1 708 ? -5.534 -40.069 40.295 1.00 24.05 708 ASN A C 1
ATOM 5495 O O . ASN A 1 708 ? -5.100 -40.293 39.164 1.00 24.05 708 ASN A O 1
ATOM 5499 N N . ALA A 1 709 ? -5.118 -39.044 41.040 1.00 25.44 709 ALA A N 1
ATOM 5500 C CA . ALA A 1 709 ? -4.461 -37.857 40.489 1.00 25.44 709 ALA A CA 1
ATOM 5501 C C . ALA A 1 709 ? -2.927 -37.937 40.304 1.00 25.44 709 ALA A C 1
ATOM 5503 O O . ALA A 1 709 ? -2.256 -38.900 40.667 1.00 25.44 709 ALA A O 1
ATOM 5504 N N . LEU A 1 710 ? -2.396 -36.861 39.712 1.00 29.67 710 LEU A N 1
ATOM 5505 C CA . LEU A 1 710 ? -0.984 -36.591 39.425 1.00 29.67 710 LEU A CA 1
ATOM 5506 C C . LEU A 1 710 ? -0.040 -36.813 40.621 1.00 29.67 710 LEU A C 1
ATOM 5508 O O . LEU A 1 710 ? -0.259 -36.276 41.703 1.00 29.67 710 LEU A O 1
ATOM 5512 N N . VAL A 1 711 ? 1.104 -37.446 40.349 1.00 26.17 711 VAL A N 1
ATOM 5513 C CA . VAL A 1 711 ? 2.336 -37.327 41.148 1.00 26.17 711 VAL A CA 1
ATOM 5514 C C . VAL A 1 711 ? 3.491 -36.971 40.196 1.00 26.17 711 VAL A C 1
ATOM 5516 O O . VAL A 1 711 ? 3.626 -37.628 39.158 1.00 26.17 711 VAL A O 1
ATOM 5519 N N . PRO A 1 712 ? 4.332 -35.958 40.488 1.00 32.28 712 PRO A N 1
ATOM 5520 C CA . PRO A 1 712 ? 5.503 -35.649 39.666 1.00 32.28 712 PRO A CA 1
ATOM 5521 C C . PRO A 1 712 ? 6.542 -36.778 39.725 1.00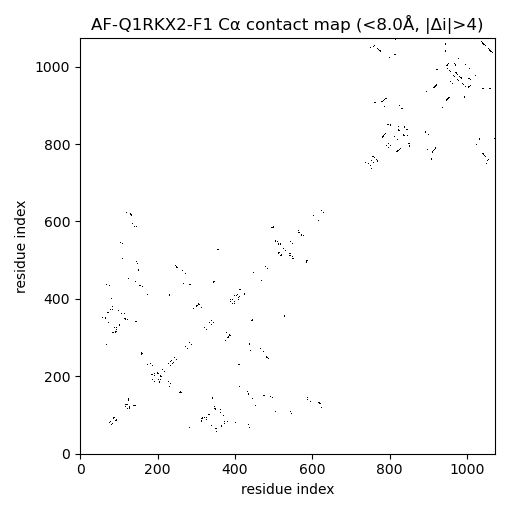 32.28 712 PRO A C 1
ATOM 5523 O O . PRO A 1 712 ? 7.048 -37.120 40.789 1.00 32.28 712 PRO A O 1
ATOM 5526 N N . ASN A 1 713 ? 6.896 -37.351 38.573 1.00 38.16 713 ASN A N 1
ATOM 5527 C CA . ASN A 1 713 ? 7.760 -38.540 38.487 1.00 38.16 713 ASN A CA 1
ATOM 5528 C C . ASN A 1 713 ? 9.278 -38.268 38.640 1.00 38.16 713 ASN A C 1
ATOM 5530 O O . ASN A 1 713 ? 10.075 -39.167 38.373 1.00 38.16 713 ASN A O 1
ATOM 5534 N N . SER A 1 714 ? 9.697 -37.068 39.065 1.00 37.69 714 SER A N 1
ATOM 5535 C CA . SER A 1 714 ? 11.119 -36.696 39.204 1.00 37.69 714 SER A CA 1
ATOM 5536 C C . SER A 1 714 ? 11.885 -37.668 40.107 1.00 37.69 714 SER A C 1
ATOM 5538 O O . SER A 1 714 ? 12.841 -38.300 39.662 1.00 37.69 714 SER A O 1
ATOM 5540 N N . ALA A 1 715 ? 11.373 -37.902 41.319 1.00 34.56 715 ALA A N 1
ATOM 5541 C CA . ALA A 1 715 ? 12.032 -38.702 42.354 1.00 34.56 715 ALA A CA 1
ATOM 5542 C C . ALA A 1 715 ? 12.301 -40.180 41.984 1.00 34.56 715 ALA A C 1
ATOM 5544 O O . ALA A 1 715 ? 13.044 -40.859 42.691 1.00 34.56 715 ALA A O 1
ATOM 5545 N N . ARG A 1 716 ? 11.720 -40.713 40.895 1.00 35.97 716 ARG A N 1
ATOM 5546 C CA . ARG A 1 716 ? 12.039 -42.065 40.389 1.00 35.97 716 ARG A CA 1
ATOM 5547 C C . ARG A 1 716 ? 13.169 -42.093 39.357 1.00 35.97 716 ARG A C 1
ATOM 5549 O O . ARG A 1 716 ? 13.787 -43.145 39.207 1.00 35.97 716 ARG A O 1
ATOM 5556 N N . GLY A 1 717 ? 13.456 -40.983 38.676 1.00 43.72 717 GLY A N 1
ATOM 5557 C CA . GLY A 1 717 ? 14.590 -40.882 37.750 1.00 43.72 717 GLY A CA 1
ATOM 5558 C C . GLY A 1 717 ? 15.929 -40.837 38.487 1.00 43.72 717 GLY A C 1
ATOM 5559 O O . GLY A 1 717 ? 16.854 -41.577 38.150 1.00 43.72 717 GLY A O 1
ATOM 5560 N N . ASP A 1 718 ? 15.996 -40.040 39.554 1.00 42.41 718 ASP A N 1
ATOM 5561 C CA . ASP A 1 718 ? 17.223 -39.803 40.326 1.00 42.41 718 ASP A CA 1
ATOM 5562 C C . ASP A 1 718 ? 17.771 -41.096 40.959 1.00 42.41 718 ASP A C 1
ATOM 5564 O O . ASP A 1 718 ? 18.967 -41.379 40.892 1.00 42.41 718 ASP A O 1
ATOM 5568 N N . ILE A 1 719 ? 16.878 -41.945 41.484 1.00 42.78 719 ILE A N 1
ATOM 5569 C CA . ILE A 1 719 ? 17.214 -43.249 42.087 1.00 42.78 719 ILE A CA 1
ATOM 5570 C C . ILE A 1 719 ? 17.805 -44.228 41.051 1.00 42.78 719 ILE A C 1
ATOM 5572 O O . ILE A 1 719 ? 18.596 -45.103 41.414 1.00 42.78 719 ILE A O 1
ATOM 5576 N N . ALA A 1 720 ? 17.450 -44.088 39.768 1.00 47.44 720 ALA A N 1
ATOM 5577 C CA . ALA A 1 720 ? 18.009 -44.899 38.689 1.00 47.44 720 ALA A CA 1
ATOM 5578 C C . ALA A 1 720 ? 19.385 -44.379 38.236 1.00 47.44 720 ALA A C 1
ATOM 5580 O O . ALA A 1 720 ? 20.332 -45.162 38.155 1.00 47.44 720 ALA A O 1
ATOM 5581 N N . LEU A 1 721 ? 19.527 -43.067 37.999 1.00 50.19 721 LEU A N 1
ATOM 5582 C CA . LEU A 1 721 ? 20.800 -42.470 37.565 1.00 50.19 721 LEU A CA 1
ATOM 5583 C C . LEU A 1 721 ? 21.904 -42.552 38.631 1.00 50.19 721 LEU A C 1
ATOM 5585 O O . LEU A 1 721 ? 23.075 -42.697 38.281 1.00 50.19 721 LEU A O 1
ATOM 5589 N N . ALA A 1 722 ? 21.554 -42.509 39.921 1.00 52.03 722 ALA A N 1
ATOM 5590 C CA . ALA A 1 722 ? 22.517 -42.570 41.023 1.00 52.03 722 ALA A CA 1
ATOM 5591 C C . ALA A 1 722 ? 23.336 -43.878 41.085 1.00 52.03 722 ALA A C 1
ATOM 5593 O O . ALA A 1 722 ? 24.368 -43.914 41.753 1.00 52.03 722 ALA A O 1
ATOM 5594 N N . LYS A 1 723 ? 22.903 -44.946 40.397 1.00 52.00 723 LYS A N 1
ATOM 5595 C CA . LYS A 1 723 ? 23.602 -46.246 40.342 1.00 52.00 723 LYS A CA 1
ATOM 5596 C C . LYS A 1 723 ? 24.431 -46.467 39.071 1.00 52.00 723 LYS A C 1
ATOM 5598 O O . LYS A 1 723 ? 25.008 -47.539 38.913 1.00 52.00 723 LYS A O 1
ATOM 5603 N N . VAL A 1 724 ? 24.485 -45.487 38.170 1.00 54.72 724 VAL A N 1
ATOM 5604 C CA . VAL A 1 724 ? 25.183 -45.586 36.879 1.00 54.72 724 VAL A CA 1
ATOM 5605 C C . VAL A 1 724 ? 26.581 -44.969 36.981 1.00 54.72 724 VAL A C 1
ATOM 5607 O O . VAL A 1 724 ? 26.757 -43.908 37.585 1.00 54.72 724 VAL A O 1
ATOM 5610 N N . ALA A 1 725 ? 27.584 -45.622 36.386 1.00 58.31 725 ALA A N 1
ATOM 5611 C CA . ALA A 1 725 ? 28.958 -45.121 36.356 1.00 58.31 725 ALA A CA 1
ATOM 5612 C C . ALA A 1 725 ? 29.046 -43.774 35.613 1.00 58.31 725 ALA A C 1
ATOM 5614 O O . ALA A 1 725 ? 28.321 -43.547 34.649 1.00 58.31 725 ALA A O 1
ATOM 5615 N N . GLU A 1 726 ? 29.955 -42.882 36.026 1.00 57.09 726 GLU A N 1
ATOM 5616 C CA . GLU A 1 726 ? 30.024 -41.485 35.546 1.00 57.09 726 GLU A CA 1
ATOM 5617 C C . GLU A 1 726 ? 29.997 -41.356 34.007 1.00 57.09 726 GLU A C 1
ATOM 5619 O O . GLU A 1 726 ? 29.255 -40.540 33.466 1.00 57.09 726 GLU A O 1
ATOM 5624 N N . LYS A 1 727 ? 30.735 -42.229 33.301 1.00 52.16 727 LYS A N 1
ATOM 5625 C CA . LYS A 1 727 ? 30.801 -42.290 31.826 1.00 52.16 727 LYS A CA 1
ATOM 5626 C C . LYS A 1 727 ? 29.494 -42.708 31.137 1.00 52.16 727 LYS A C 1
ATOM 5628 O O . LYS A 1 727 ? 29.329 -42.441 29.952 1.00 52.16 727 LYS A O 1
ATOM 5633 N N . GLU A 1 728 ? 28.581 -43.367 31.842 1.00 57.75 728 GLU A N 1
ATOM 5634 C CA . GLU A 1 728 ? 27.337 -43.928 31.294 1.00 57.75 728 GLU A CA 1
ATOM 5635 C C . GLU A 1 728 ? 26.091 -43.119 31.692 1.00 57.75 728 GLU A C 1
ATOM 5637 O O . GLU A 1 728 ? 25.013 -43.323 31.123 1.00 57.75 728 GLU A O 1
ATOM 5642 N N . LYS A 1 729 ? 26.221 -42.167 32.630 1.00 61.03 729 LYS A N 1
ATOM 5643 C CA . LYS A 1 729 ? 25.120 -41.300 33.086 1.00 61.03 729 LYS A CA 1
ATOM 5644 C C . LYS A 1 729 ? 24.498 -40.500 31.936 1.00 61.03 729 LYS A C 1
ATOM 5646 O O . LYS A 1 729 ? 23.277 -40.484 31.823 1.00 61.03 729 LYS A O 1
ATOM 5651 N N . GLU A 1 730 ? 25.302 -39.888 31.059 1.00 62.88 730 GLU A N 1
ATOM 5652 C CA . GLU A 1 730 ? 24.798 -39.077 29.930 1.00 62.88 730 GLU A CA 1
ATOM 5653 C C . GLU A 1 730 ? 24.078 -39.943 28.881 1.00 62.88 730 GLU A C 1
ATOM 5655 O O . GLU A 1 730 ? 22.957 -39.627 28.484 1.00 62.88 730 GLU A O 1
ATOM 5660 N N . ALA A 1 731 ? 24.646 -41.097 28.511 1.00 61.88 731 ALA A N 1
ATOM 5661 C CA . ALA A 1 731 ? 24.000 -42.047 27.599 1.00 61.88 731 ALA A CA 1
ATOM 5662 C C . ALA A 1 731 ? 22.671 -42.585 28.172 1.00 61.88 731 ALA A C 1
ATOM 5664 O O . ALA A 1 731 ? 21.668 -42.695 27.457 1.00 61.88 731 ALA A O 1
ATOM 5665 N N . THR A 1 732 ? 22.637 -42.856 29.480 1.00 59.16 732 THR A N 1
ATOM 5666 C CA . THR A 1 732 ? 21.433 -43.313 30.189 1.00 59.16 732 THR A CA 1
ATOM 5667 C C . THR A 1 732 ? 20.373 -42.208 30.261 1.00 59.16 732 THR A C 1
ATOM 5669 O O . THR A 1 732 ? 19.210 -42.460 29.946 1.00 59.16 732 THR A O 1
ATOM 5672 N N . ALA A 1 733 ? 20.762 -40.970 30.584 1.00 64.19 733 ALA A N 1
ATOM 5673 C CA . ALA A 1 733 ? 19.876 -39.804 30.593 1.00 64.19 733 ALA A CA 1
ATOM 5674 C C . ALA A 1 733 ? 19.251 -39.550 29.212 1.00 64.19 733 ALA A C 1
ATOM 5676 O O . ALA A 1 733 ? 18.034 -39.398 29.104 1.00 64.19 733 ALA A O 1
ATOM 5677 N N . CYS A 1 734 ? 20.058 -39.585 28.147 1.00 66.75 734 CYS A N 1
ATOM 5678 C CA . CYS A 1 734 ? 19.568 -39.463 26.775 1.00 66.75 734 CYS A CA 1
ATOM 5679 C C . CYS A 1 734 ? 18.605 -40.600 26.395 1.00 66.75 734 CYS A C 1
ATOM 5681 O O . CYS A 1 734 ? 17.592 -40.341 25.750 1.00 66.75 734 CYS A O 1
ATOM 5683 N N . THR A 1 735 ? 18.853 -41.833 26.848 1.00 65.44 735 THR A N 1
ATOM 5684 C CA . THR A 1 735 ? 17.945 -42.976 26.628 1.00 65.44 735 THR A CA 1
ATOM 5685 C C . THR A 1 735 ? 16.601 -42.792 27.348 1.00 65.44 735 THR A C 1
ATOM 5687 O O . THR A 1 735 ? 15.546 -43.025 26.754 1.00 65.44 735 THR A O 1
ATOM 5690 N N . PHE A 1 736 ? 16.604 -42.305 28.594 1.00 58.94 736 PHE A N 1
ATOM 5691 C CA . PHE A 1 736 ? 15.372 -41.955 29.317 1.00 58.94 736 PHE A CA 1
ATOM 5692 C C . PHE A 1 736 ? 14.609 -40.804 28.646 1.00 58.94 736 PHE A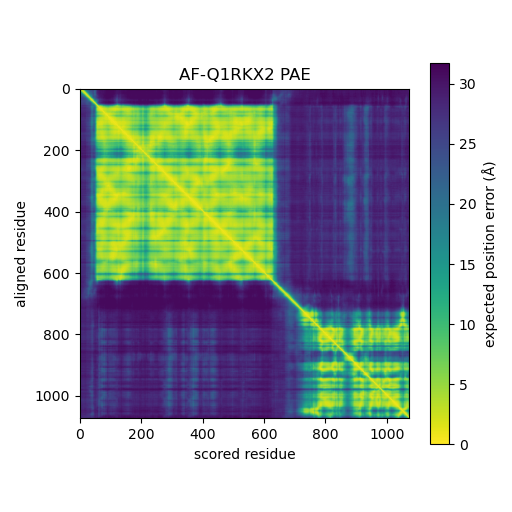 C 1
ATOM 5694 O O . PHE A 1 736 ? 13.389 -40.888 28.487 1.00 58.94 736 PHE A O 1
ATOM 5701 N N . ALA A 1 737 ? 15.310 -39.755 28.212 1.00 62.59 737 ALA A N 1
ATOM 5702 C CA . ALA A 1 737 ? 14.704 -38.620 27.523 1.00 62.59 737 ALA A CA 1
ATOM 5703 C C . ALA A 1 737 ? 14.089 -39.036 26.173 1.00 62.59 737 ALA A C 1
ATOM 5705 O O . ALA A 1 737 ? 12.972 -38.625 25.856 1.00 62.59 737 ALA A O 1
ATOM 5706 N N . LEU A 1 738 ? 14.758 -39.922 25.425 1.00 63.06 738 LEU A N 1
ATOM 5707 C CA . LEU A 1 738 ? 14.252 -40.530 24.192 1.00 63.06 738 LEU A CA 1
ATOM 5708 C C . LEU A 1 738 ? 12.952 -41.314 24.429 1.00 63.06 738 LEU A C 1
ATOM 5710 O O . LEU A 1 738 ? 11.980 -41.142 23.689 1.00 63.06 738 LEU A O 1
ATOM 5714 N N . ALA A 1 739 ? 12.913 -42.147 25.473 1.00 55.00 739 ALA A N 1
ATOM 5715 C CA . ALA A 1 739 ? 11.730 -42.926 25.837 1.00 55.00 739 ALA A CA 1
ATOM 5716 C C . ALA A 1 739 ? 10.557 -42.025 26.267 1.00 55.00 739 ALA A C 1
ATOM 5718 O O . ALA A 1 739 ? 9.432 -42.206 25.797 1.00 55.00 739 ALA A O 1
ATOM 5719 N N . TYR A 1 740 ? 10.824 -41.009 27.094 1.00 60.41 740 TYR A N 1
ATOM 5720 C CA . TYR A 1 740 ? 9.824 -40.026 27.517 1.00 60.41 740 TYR A CA 1
ATOM 5721 C C . TYR A 1 740 ? 9.278 -39.213 26.333 1.00 60.41 740 TYR A C 1
ATOM 5723 O O . TYR A 1 740 ? 8.064 -39.126 26.152 1.00 60.41 740 TYR A O 1
ATOM 5731 N N . GLY A 1 741 ? 10.153 -38.683 25.475 1.00 58.28 741 GLY A N 1
ATOM 5732 C CA . GLY A 1 741 ? 9.758 -37.942 24.276 1.00 58.28 741 GLY A CA 1
ATOM 5733 C C . GLY A 1 741 ? 8.952 -38.792 23.289 1.00 58.28 741 GLY A C 1
ATOM 5734 O O . GLY A 1 741 ? 7.970 -38.315 22.722 1.00 58.28 741 GLY A O 1
ATOM 5735 N N . SER A 1 742 ? 9.291 -40.078 23.157 1.00 55.59 742 SER A N 1
ATOM 5736 C CA . SER A 1 742 ? 8.528 -41.041 22.349 1.00 55.59 742 SER A CA 1
ATOM 5737 C C . SER A 1 742 ? 7.120 -41.290 22.903 1.00 55.59 742 SER A C 1
ATOM 5739 O O . SER A 1 742 ? 6.170 -41.378 22.126 1.00 55.59 742 SER A O 1
ATOM 5741 N N . ALA A 1 743 ? 6.959 -41.349 24.230 1.00 50.25 743 ALA A N 1
ATOM 5742 C CA . ALA A 1 743 ? 5.648 -41.454 24.873 1.00 50.25 743 ALA A CA 1
ATOM 5743 C C . ALA A 1 743 ? 4.824 -40.161 24.717 1.00 50.25 743 ALA A C 1
ATOM 5745 O O . ALA A 1 743 ? 3.656 -40.213 24.339 1.00 50.25 743 ALA A O 1
ATOM 5746 N N . VAL A 1 744 ? 5.432 -38.986 24.918 1.00 52.38 744 VAL A N 1
ATOM 5747 C CA . VAL A 1 744 ? 4.760 -37.684 24.733 1.00 52.38 744 VAL A CA 1
ATOM 5748 C C . VAL A 1 744 ? 4.339 -37.459 23.272 1.00 52.38 744 VAL A C 1
ATOM 5750 O O . VAL A 1 744 ? 3.261 -36.906 23.030 1.00 52.38 744 VAL A O 1
ATOM 5753 N N . LYS A 1 745 ? 5.106 -37.968 22.294 1.00 50.25 745 LYS A N 1
ATOM 5754 C CA . LYS A 1 745 ? 4.737 -37.949 20.867 1.00 50.25 745 LYS A CA 1
ATOM 5755 C C . LYS A 1 745 ? 3.432 -38.708 20.580 1.00 50.25 745 LYS A C 1
ATOM 5757 O O . LYS A 1 745 ? 2.686 -38.284 19.701 1.00 50.25 745 LYS A O 1
ATOM 5762 N N . GLN A 1 746 ? 3.100 -39.766 21.331 1.00 44.84 746 GLN A N 1
ATOM 5763 C CA . GLN A 1 746 ? 1.805 -40.460 21.188 1.00 44.84 746 GLN A CA 1
ATOM 5764 C C . GLN A 1 746 ? 0.609 -39.582 21.599 1.00 44.84 746 GLN A C 1
ATOM 5766 O O . GLN A 1 746 ? -0.501 -39.798 21.123 1.00 44.84 746 GLN A O 1
ATOM 5771 N N . ILE A 1 747 ? 0.841 -38.553 22.422 1.00 50.03 747 ILE A N 1
ATOM 5772 C CA . ILE A 1 747 ? -0.153 -37.547 22.838 1.00 50.03 747 ILE A CA 1
ATOM 5773 C C . ILE A 1 747 ? -0.081 -36.288 21.941 1.00 50.03 747 ILE A C 1
ATOM 5775 O O . ILE A 1 747 ? -0.577 -35.221 22.295 1.00 50.03 747 ILE A O 1
ATOM 5779 N N . ASN A 1 748 ? 0.565 -36.406 20.775 1.00 49.03 748 ASN A N 1
ATOM 5780 C CA . ASN A 1 748 ? 0.682 -35.393 19.723 1.00 49.03 748 ASN A CA 1
ATOM 5781 C C . ASN A 1 748 ? 1.231 -34.020 20.177 1.00 49.03 748 ASN A C 1
ATOM 5783 O O . ASN A 1 748 ? 0.934 -32.991 19.569 1.00 49.03 748 ASN A O 1
ATOM 5787 N N . LYS A 1 749 ? 2.041 -33.993 21.245 1.00 47.72 749 LYS A N 1
ATOM 5788 C CA . LYS A 1 749 ? 2.771 -32.800 21.701 1.00 47.72 749 LYS A CA 1
ATOM 5789 C C . LYS A 1 749 ? 4.195 -32.794 21.146 1.00 47.72 749 LYS A C 1
ATOM 5791 O O . LYS A 1 749 ? 4.838 -33.838 21.051 1.00 47.72 749 LYS A O 1
ATOM 5796 N N . TRP A 1 750 ? 4.687 -31.608 20.791 1.00 50.72 750 TRP A N 1
ATOM 5797 C CA . TRP A 1 750 ? 6.042 -31.420 20.269 1.00 50.72 750 TRP A CA 1
ATOM 5798 C C . TRP A 1 750 ? 7.082 -31.528 21.393 1.00 50.72 750 TRP A C 1
ATOM 5800 O O . TRP A 1 750 ? 6.878 -30.985 22.479 1.00 50.72 750 TRP A O 1
ATOM 5810 N N . VAL A 1 751 ? 8.188 -32.226 21.133 1.00 64.62 751 VAL A N 1
ATOM 5811 C CA . VAL A 1 751 ? 9.305 -32.427 22.069 1.00 64.62 751 VAL A CA 1
ATOM 5812 C C . VAL A 1 751 ? 10.608 -32.301 21.291 1.00 64.62 751 VAL A C 1
ATOM 5814 O O . VAL A 1 751 ? 10.718 -32.835 20.191 1.00 64.62 751 VAL A O 1
ATOM 5817 N N . LEU A 1 752 ? 11.595 -31.626 21.874 1.00 62.72 752 LEU A N 1
ATOM 5818 C CA . LEU A 1 752 ? 12.942 -31.495 21.330 1.00 62.72 752 LEU A CA 1
ATOM 5819 C C . LEU A 1 752 ? 13.947 -31.950 22.392 1.00 62.72 752 LEU A C 1
ATOM 5821 O O . LEU A 1 752 ? 13.973 -31.399 23.492 1.00 62.72 752 LEU A O 1
ATOM 5825 N N . LEU A 1 753 ? 14.749 -32.966 22.077 1.00 70.06 753 LEU A N 1
ATOM 5826 C CA . LEU A 1 753 ? 15.821 -33.431 22.955 1.00 70.06 753 LEU A CA 1
ATOM 5827 C C . LEU A 1 753 ? 17.022 -32.469 22.931 1.00 70.06 753 LEU A C 1
ATOM 5829 O O . LEU A 1 753 ? 17.241 -31.783 21.929 1.00 70.06 753 LEU A O 1
ATOM 5833 N N . PRO A 1 754 ? 17.848 -32.441 23.996 1.00 70.19 754 PRO A N 1
ATOM 5834 C CA . PRO A 1 754 ? 19.121 -31.727 23.977 1.00 70.19 754 PRO A CA 1
ATOM 5835 C C . PRO A 1 754 ? 20.002 -32.210 22.810 1.00 70.19 754 PRO A C 1
ATOM 5837 O O . PRO A 1 754 ? 20.109 -33.424 22.622 1.00 70.19 754 PRO A O 1
ATOM 5840 N N . PRO A 1 755 ? 20.694 -31.320 22.069 1.00 70.12 755 PRO A N 1
ATOM 5841 C CA . PRO A 1 755 ? 21.500 -31.694 20.900 1.00 70.12 755 PRO A CA 1
ATOM 5842 C C . PRO A 1 755 ? 22.490 -32.846 21.126 1.00 70.12 755 PRO A C 1
ATOM 5844 O O . PRO A 1 755 ? 22.656 -33.687 20.252 1.00 70.12 755 PRO A O 1
ATOM 5847 N N . ARG A 1 756 ? 23.084 -32.949 22.325 1.00 70.75 756 ARG A N 1
ATOM 5848 C CA . ARG A 1 756 ? 24.018 -34.031 22.704 1.00 70.75 756 ARG A CA 1
ATOM 5849 C C . ARG A 1 756 ? 23.393 -35.433 22.693 1.00 70.75 756 ARG A C 1
ATOM 5851 O O . ARG A 1 756 ? 24.103 -36.418 22.512 1.00 70.75 756 ARG A O 1
ATOM 5858 N N . CYS A 1 757 ? 22.074 -35.520 22.859 1.00 70.50 757 CYS A N 1
ATOM 5859 C CA . CYS A 1 757 ? 21.311 -36.764 22.778 1.00 70.50 757 CYS A CA 1
ATOM 5860 C C . CYS A 1 757 ? 20.891 -37.126 21.343 1.00 70.50 757 CYS A C 1
ATOM 5862 O O . CYS A 1 757 ? 20.325 -38.197 21.131 1.00 70.50 757 CYS A O 1
ATOM 5864 N N . ILE A 1 758 ? 21.139 -36.251 20.361 1.00 76.19 758 ILE A N 1
ATOM 5865 C CA . ILE A 1 758 ? 20.732 -36.429 18.965 1.00 76.19 758 ILE A CA 1
ATOM 5866 C C . ILE A 1 758 ? 21.981 -36.709 18.125 1.00 76.19 758 ILE A C 1
ATOM 5868 O O . ILE A 1 758 ? 22.670 -35.792 17.685 1.00 76.19 758 ILE A O 1
ATOM 5872 N N . LYS A 1 759 ? 22.253 -37.996 17.893 1.00 75.12 759 LYS A N 1
ATOM 5873 C CA . LYS A 1 759 ? 23.354 -38.476 17.044 1.00 75.12 759 LYS A CA 1
ATOM 5874 C C . LYS A 1 759 ? 22.814 -39.188 15.805 1.00 75.12 759 LYS A C 1
ATOM 5876 O O . LYS A 1 759 ? 21.760 -39.828 15.862 1.00 75.12 759 LYS A O 1
ATOM 5881 N N . CYS A 1 760 ? 23.542 -39.105 14.698 1.00 74.25 760 CYS A N 1
ATOM 5882 C CA . CYS A 1 760 ? 23.210 -39.745 13.429 1.00 74.25 760 CYS A CA 1
ATOM 5883 C C . CYS A 1 760 ? 24.213 -40.865 13.103 1.00 74.25 760 CYS A C 1
ATOM 5885 O O . CYS A 1 760 ? 25.419 -40.643 13.116 1.00 74.25 760 CYS A O 1
ATOM 5887 N N . ALA A 1 761 ? 23.736 -42.069 12.767 1.00 64.69 761 ALA A N 1
ATOM 5888 C CA . ALA A 1 761 ? 24.594 -43.194 12.368 1.00 64.69 761 ALA A CA 1
ATOM 5889 C C . ALA A 1 761 ? 24.767 -43.249 10.837 1.00 64.69 761 ALA A C 1
ATOM 5891 O O . ALA A 1 761 ? 23.780 -43.206 10.094 1.00 64.69 761 ALA A O 1
ATOM 5892 N N . GLY A 1 762 ? 26.009 -43.301 10.346 1.00 63.06 762 GLY A N 1
ATOM 5893 C CA . GLY A 1 762 ? 26.327 -43.143 8.922 1.00 63.06 762 GLY A CA 1
ATOM 5894 C C . GLY A 1 762 ? 27.562 -43.917 8.441 1.00 63.06 762 GLY A C 1
ATOM 5895 O O . GLY A 1 762 ? 28.216 -44.595 9.230 1.00 63.06 762 GLY A O 1
ATOM 5896 N N . PRO A 1 763 ? 27.898 -43.834 7.137 1.00 51.50 763 PRO A N 1
ATOM 5897 C CA . PRO A 1 763 ? 29.013 -44.580 6.542 1.00 51.50 763 PRO A CA 1
ATOM 5898 C C . PRO A 1 763 ? 30.393 -44.127 7.028 1.00 51.50 763 PRO A C 1
ATOM 5900 O O . PRO A 1 763 ? 31.352 -44.873 6.875 1.00 51.50 763 PRO A O 1
ATOM 5903 N N . ALA A 1 764 ? 30.484 -42.914 7.581 1.00 54.97 764 ALA A N 1
ATOM 5904 C CA . ALA A 1 764 ? 31.710 -42.310 8.097 1.00 54.97 764 ALA A CA 1
ATOM 5905 C C . ALA A 1 764 ? 31.786 -42.297 9.642 1.00 54.97 764 ALA A C 1
ATOM 5907 O O . ALA A 1 764 ? 32.747 -41.769 10.190 1.00 54.97 764 ALA A O 1
ATOM 5908 N N . GLY A 1 765 ? 30.812 -42.898 10.344 1.00 64.06 765 GLY A N 1
ATOM 5909 C CA . GLY A 1 765 ? 30.800 -43.007 11.807 1.00 64.06 765 GLY A CA 1
ATOM 5910 C C . GLY A 1 765 ? 29.457 -42.647 12.452 1.00 64.06 765 GLY A C 1
ATOM 5911 O O . GLY A 1 765 ? 28.400 -42.698 11.816 1.00 64.06 765 GLY A O 1
ATOM 5912 N N . GLN A 1 766 ? 29.506 -42.293 13.739 1.00 70.00 766 GL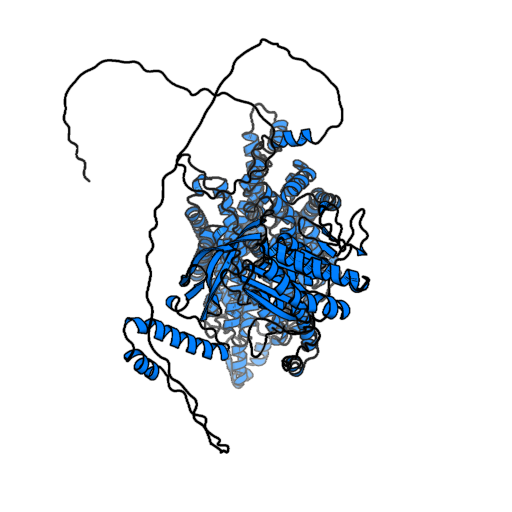N A N 1
ATOM 5913 C CA . GLN A 1 766 ? 28.461 -41.484 14.368 1.00 70.00 766 GLN A CA 1
ATOM 5914 C C . GLN A 1 766 ? 28.823 -40.008 14.195 1.00 70.00 766 GLN A C 1
ATOM 5916 O O . GLN A 1 766 ? 29.961 -39.631 14.458 1.00 70.00 766 GLN A O 1
ATOM 5921 N N . HIS A 1 767 ? 27.847 -39.205 13.787 1.00 77.25 767 HIS A N 1
ATOM 5922 C CA . HIS A 1 767 ? 27.949 -37.751 13.688 1.00 77.25 767 HIS A CA 1
ATOM 5923 C C . HIS A 1 767 ? 27.035 -37.103 14.727 1.00 77.25 767 HIS A C 1
ATOM 5925 O O . HIS A 1 767 ? 25.932 -37.605 14.984 1.00 77.25 767 HIS A O 1
ATOM 5931 N N . ASP A 1 768 ? 27.484 -35.998 15.308 1.00 78.00 768 ASP A N 1
ATOM 5932 C CA . ASP A 1 768 ? 26.731 -35.237 16.297 1.00 78.00 768 ASP A CA 1
ATOM 5933 C C . ASP A 1 768 ? 25.805 -34.215 15.628 1.00 78.00 768 ASP A C 1
ATOM 5935 O O . ASP A 1 768 ? 25.904 -33.919 14.433 1.00 78.00 768 ASP A O 1
ATOM 5939 N N . PHE A 1 769 ? 24.831 -33.713 16.392 1.00 77.38 769 PHE A N 1
ATOM 5940 C CA . PHE A 1 769 ? 23.854 -32.744 15.903 1.00 77.38 769 PHE A CA 1
ATOM 5941 C C . PHE A 1 769 ? 24.537 -31.563 15.196 1.00 77.38 769 PHE A C 1
ATOM 5943 O O . PHE A 1 769 ? 25.313 -30.819 15.794 1.00 77.38 769 PHE A O 1
ATOM 5950 N N . GLY A 1 770 ? 24.169 -31.345 13.934 1.00 72.06 770 GLY A N 1
ATOM 5951 C CA . GLY A 1 770 ? 24.642 -30.219 13.142 1.00 72.06 770 GLY A CA 1
ATOM 5952 C C . GLY A 1 770 ? 25.944 -30.444 12.368 1.00 72.06 770 GLY A C 1
ATOM 5953 O O . GLY A 1 770 ? 26.229 -29.576 11.542 1.00 72.06 770 GLY A O 1
ATOM 5954 N N . ASP A 1 771 ? 26.660 -31.559 12.557 1.00 77.06 771 ASP A N 1
ATOM 5955 C CA . ASP A 1 771 ? 27.867 -31.923 11.790 1.00 77.06 771 ASP A CA 1
ATOM 5956 C C . ASP A 1 771 ? 27.597 -31.973 10.280 1.00 77.06 771 ASP A C 1
ATOM 5958 O O . ASP A 1 771 ? 26.585 -32.540 9.856 1.00 77.06 771 ASP A O 1
ATOM 5962 N N . GLU A 1 772 ? 28.527 -31.450 9.473 1.00 76.62 772 GLU A N 1
ATOM 5963 C CA . GLU A 1 772 ? 28.486 -31.464 8.003 1.00 76.62 772 GLU A CA 1
ATOM 5964 C C . GLU A 1 772 ? 29.638 -32.305 7.422 1.00 76.62 772 GLU A C 1
ATOM 5966 O O . GLU A 1 772 ? 30.797 -32.138 7.801 1.00 76.62 772 GLU A O 1
ATOM 5971 N N . PHE A 1 773 ? 29.331 -33.219 6.494 1.00 76.00 773 PHE A N 1
ATOM 5972 C CA . PHE A 1 773 ? 30.306 -34.125 5.871 1.00 76.00 773 PHE A CA 1
ATOM 5973 C C . PHE A 1 773 ? 29.882 -34.549 4.456 1.00 76.00 773 PHE A C 1
ATOM 5975 O O . PHE A 1 773 ? 28.701 -34.747 4.178 1.00 76.00 773 PHE A O 1
ATOM 5982 N N . THR A 1 774 ? 30.836 -34.734 3.541 1.00 74.19 774 THR A N 1
ATOM 5983 C CA . THR A 1 774 ? 30.542 -35.127 2.151 1.00 74.19 774 THR A CA 1
ATOM 5984 C C . THR A 1 774 ? 30.565 -36.650 1.970 1.00 74.19 774 THR A C 1
ATOM 5986 O O . THR A 1 774 ? 31.554 -37.310 2.286 1.00 74.19 774 THR A O 1
ATOM 5989 N N . VAL A 1 775 ? 29.509 -37.215 1.381 1.00 71.06 775 VAL A N 1
ATOM 5990 C CA . VAL A 1 775 ? 29.400 -38.637 1.012 1.00 71.06 775 VAL A CA 1
ATOM 5991 C C . VAL A 1 775 ? 29.471 -38.789 -0.506 1.00 71.06 775 VAL A C 1
ATOM 5993 O O . VAL A 1 775 ? 28.780 -38.084 -1.241 1.00 71.06 775 VAL A O 1
ATOM 5996 N N . LYS A 1 776 ? 30.265 -39.755 -0.981 1.00 70.12 776 LYS A N 1
ATOM 5997 C CA . LYS A 1 776 ? 30.220 -40.230 -2.371 1.00 70.12 776 LYS A CA 1
ATOM 5998 C C . LYS A 1 776 ? 29.344 -41.480 -2.465 1.00 70.12 776 LYS A C 1
ATOM 6000 O O . LYS A 1 776 ? 29.473 -42.398 -1.656 1.00 70.12 776 LYS A O 1
ATOM 6005 N N . LEU A 1 777 ? 28.461 -41.505 -3.455 1.00 70.56 777 LEU A N 1
ATOM 6006 C CA . LEU A 1 777 ? 27.577 -42.618 -3.794 1.00 70.56 777 LEU A CA 1
ATOM 6007 C C . LEU A 1 777 ? 27.912 -43.148 -5.201 1.00 70.56 777 LEU A C 1
ATOM 6009 O O . LEU A 1 777 ? 28.315 -42.353 -6.054 1.00 70.56 777 LEU A O 1
ATOM 6013 N N . PRO A 1 778 ? 27.686 -44.445 -5.483 1.00 62.59 778 PRO A N 1
ATOM 6014 C CA . PRO A 1 778 ? 27.012 -45.419 -4.621 1.00 62.59 778 PRO A CA 1
ATOM 6015 C C . PRO A 1 778 ? 27.957 -46.369 -3.857 1.00 62.59 778 PRO A C 1
ATOM 6017 O O . PRO A 1 778 ? 29.018 -46.741 -4.349 1.00 62.59 778 PRO A O 1
ATOM 6020 N N . ASN A 1 779 ? 27.504 -46.840 -2.690 1.00 63.28 779 ASN A N 1
ATOM 6021 C CA . ASN A 1 779 ? 28.004 -48.072 -2.057 1.00 63.28 779 ASN A CA 1
ATOM 6022 C C . ASN A 1 779 ? 27.158 -49.281 -2.520 1.00 63.28 779 ASN A C 1
ATOM 6024 O O . ASN A 1 779 ? 26.181 -49.110 -3.245 1.00 63.28 779 ASN A O 1
ATOM 6028 N N . ASN A 1 780 ? 27.440 -50.499 -2.037 1.00 77.44 780 ASN A N 1
ATOM 6029 C CA . ASN A 1 780 ? 26.689 -51.729 -2.375 1.00 77.44 780 ASN A CA 1
ATOM 6030 C C . ASN A 1 780 ? 25.212 -51.771 -1.873 1.00 77.44 780 ASN A C 1
ATOM 6032 O O . ASN A 1 780 ? 24.604 -52.845 -1.829 1.00 77.44 780 ASN A O 1
ATOM 6036 N N . LYS A 1 781 ? 24.637 -50.629 -1.469 1.00 84.31 781 LYS A N 1
ATOM 6037 C CA . LYS A 1 781 ? 23.294 -50.470 -0.891 1.00 84.31 781 LYS A CA 1
ATOM 6038 C C . LYS A 1 781 ? 22.416 -49.592 -1.782 1.00 84.31 781 LYS A C 1
ATOM 6040 O O . LYS A 1 781 ? 22.876 -48.546 -2.242 1.00 84.31 781 LYS A O 1
ATOM 6045 N N . VAL A 1 782 ? 21.153 -49.972 -1.968 1.00 87.31 782 VAL A N 1
ATOM 6046 C CA . VAL A 1 782 ? 20.162 -49.194 -2.739 1.00 87.31 782 VAL A CA 1
ATOM 6047 C C . VAL A 1 782 ? 18.812 -49.205 -2.036 1.00 87.31 782 VAL A C 1
ATOM 6049 O O . VAL A 1 782 ? 18.375 -50.254 -1.558 1.00 87.31 782 VAL A O 1
ATOM 6052 N N . ASP A 1 783 ? 18.151 -48.052 -2.036 1.00 87.75 783 ASP A N 1
ATOM 6053 C CA . ASP A 1 783 ? 16.819 -47.839 -1.481 1.00 87.75 783 ASP A CA 1
ATOM 6054 C C . ASP A 1 783 ? 15.926 -47.217 -2.564 1.00 87.75 783 ASP A C 1
ATOM 6056 O O . ASP A 1 783 ? 16.177 -46.098 -3.023 1.00 87.75 783 ASP A O 1
ATOM 6060 N N . VAL A 1 784 ? 14.886 -47.943 -2.977 1.00 89.62 784 VAL A N 1
ATOM 6061 C CA . VAL A 1 784 ? 13.926 -47.505 -4.003 1.00 89.62 784 VAL A CA 1
ATOM 6062 C C . VAL A 1 784 ? 12.542 -47.360 -3.377 1.00 89.62 784 VAL A C 1
ATOM 6064 O O . VAL A 1 784 ? 12.060 -48.301 -2.755 1.00 89.62 784 VAL A O 1
ATOM 6067 N N . VAL A 1 785 ? 11.875 -46.221 -3.558 1.00 89.69 785 VAL A N 1
ATOM 6068 C CA . VAL A 1 785 ? 10.506 -45.991 -3.066 1.00 89.69 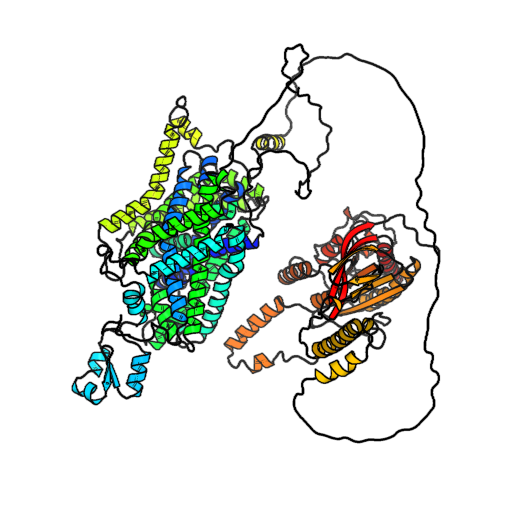785 VAL A CA 1
ATOM 6069 C C . VAL A 1 785 ? 9.561 -45.796 -4.245 1.00 89.69 785 VAL A C 1
ATOM 6071 O O . VAL A 1 785 ? 9.685 -44.828 -4.992 1.00 89.69 785 VAL A O 1
ATOM 6074 N N . PHE A 1 786 ? 8.596 -46.697 -4.408 1.00 91.12 786 PHE A N 1
ATOM 6075 C CA . PHE A 1 786 ? 7.498 -46.521 -5.355 1.00 91.12 786 PHE A CA 1
ATOM 6076 C C . PHE A 1 786 ? 6.363 -45.730 -4.696 1.00 91.12 786 PHE A C 1
ATOM 6078 O O . PHE A 1 786 ? 5.935 -46.064 -3.590 1.00 91.12 786 PHE A O 1
ATOM 6085 N N . VAL A 1 787 ? 5.856 -44.714 -5.390 1.00 89.38 787 VAL A N 1
ATOM 6086 C CA . VAL A 1 787 ? 4.681 -43.924 -4.993 1.00 89.38 787 VAL A CA 1
ATOM 6087 C C . VAL A 1 787 ? 3.600 -44.175 -6.037 1.00 89.38 787 VAL A C 1
ATOM 6089 O O . VAL A 1 787 ? 3.698 -43.676 -7.155 1.00 89.38 787 VAL A O 1
ATOM 6092 N N . VAL A 1 788 ? 2.619 -45.012 -5.700 1.00 89.00 788 VAL A N 1
ATOM 6093 C CA . VAL A 1 788 ? 1.685 -45.624 -6.651 1.00 89.00 788 VAL A CA 1
ATOM 6094 C C . VAL A 1 788 ? 0.276 -45.070 -6.479 1.00 89.00 788 VAL A C 1
ATOM 6096 O O . VAL A 1 788 ? -0.357 -45.254 -5.441 1.00 89.00 788 VAL A O 1
ATOM 6099 N N . ASP A 1 789 ? -0.225 -44.433 -7.529 1.00 88.00 789 ASP A N 1
ATOM 6100 C CA . ASP A 1 789 ? -1.644 -44.139 -7.707 1.00 88.00 789 ASP A CA 1
ATOM 6101 C C . ASP A 1 789 ? -2.417 -45.434 -8.007 1.00 88.00 789 ASP A C 1
ATOM 6103 O O . ASP A 1 789 ? -2.114 -46.137 -8.976 1.00 88.00 789 ASP A O 1
ATOM 6107 N N . ILE A 1 790 ? -3.412 -45.764 -7.181 1.00 82.81 790 ILE A N 1
ATOM 6108 C CA . ILE A 1 790 ? -4.229 -46.976 -7.353 1.00 82.81 790 ILE A CA 1
ATOM 6109 C C . ILE A 1 790 ? -5.219 -46.874 -8.529 1.00 82.81 790 ILE A C 1
ATOM 6111 O O . ILE A 1 790 ? -5.702 -47.899 -9.001 1.00 82.81 790 ILE A O 1
ATOM 6115 N N . ASN A 1 791 ? -5.485 -45.666 -9.044 1.00 82.44 791 ASN A N 1
ATOM 6116 C CA . ASN A 1 791 ? -6.419 -45.432 -10.156 1.00 82.44 791 ASN A CA 1
ATOM 6117 C C . ASN A 1 791 ? -5.798 -45.675 -11.549 1.00 82.44 791 ASN A C 1
ATOM 6119 O O . ASN A 1 791 ? -6.429 -45.412 -12.575 1.00 82.44 791 ASN A O 1
ATOM 6123 N N . VAL A 1 792 ? -4.558 -46.168 -11.608 1.00 85.06 792 VAL A N 1
ATOM 6124 C CA . VAL A 1 792 ? -3.916 -46.652 -12.841 1.00 85.06 792 VAL A CA 1
ATOM 6125 C C . VAL A 1 792 ? -4.694 -47.851 -13.402 1.00 85.06 792 VAL A C 1
ATOM 6127 O O . VAL A 1 792 ? -5.240 -48.652 -12.644 1.00 85.06 792 VAL A O 1
ATOM 6130 N N . THR A 1 793 ? -4.754 -47.998 -14.732 1.00 85.56 793 THR A N 1
ATOM 6131 C CA . THR A 1 793 ? -5.566 -49.052 -15.362 1.00 85.56 793 THR A CA 1
ATOM 6132 C C . THR A 1 793 ? -5.171 -50.453 -14.862 1.00 85.56 793 THR A C 1
ATOM 6134 O O . THR A 1 793 ? -3.977 -50.728 -14.686 1.00 85.56 793 THR A O 1
ATOM 6137 N N . PRO A 1 794 ? -6.133 -51.379 -14.654 1.00 82.62 794 PRO A N 1
ATOM 6138 C CA . PRO A 1 794 ? -5.835 -52.699 -14.095 1.00 82.62 794 PRO A CA 1
ATOM 6139 C C . PRO A 1 794 ? -4.794 -53.491 -14.894 1.00 82.62 794 PRO A C 1
ATOM 6141 O O . PRO A 1 794 ? -3.996 -54.217 -14.299 1.00 82.62 794 PRO A O 1
ATOM 6144 N N . GLY A 1 795 ? -4.753 -53.325 -16.223 1.00 82.31 795 GLY A N 1
ATOM 6145 C CA . GLY A 1 795 ? -3.762 -53.958 -17.093 1.00 82.31 795 GLY A CA 1
ATOM 6146 C C . GLY A 1 795 ? -2.337 -53.477 -16.814 1.00 82.31 795 GLY A C 1
ATOM 6147 O O . GLY A 1 795 ? -1.435 -54.305 -16.679 1.00 82.31 795 GLY A O 1
ATOM 6148 N N . VAL A 1 796 ? -2.138 -52.165 -16.647 1.00 85.31 796 VAL A N 1
ATOM 6149 C CA . VAL A 1 796 ? -0.844 -51.563 -16.275 1.00 85.31 796 VAL A CA 1
ATOM 6150 C C . VAL A 1 796 ? -0.465 -51.906 -14.829 1.00 85.31 796 VAL A C 1
ATOM 6152 O O . VAL A 1 796 ? 0.672 -52.310 -14.578 1.00 85.31 796 VAL A O 1
ATOM 6155 N N . LEU A 1 797 ? -1.394 -51.807 -13.872 1.00 85.19 797 LEU A N 1
ATOM 6156 C CA . LEU A 1 797 ? -1.109 -52.086 -12.458 1.00 85.19 797 LEU A CA 1
ATOM 6157 C C . LEU A 1 797 ? -0.649 -53.540 -12.239 1.00 85.19 797 LEU A C 1
ATOM 6159 O O . LEU A 1 797 ? 0.358 -53.772 -11.565 1.00 85.19 797 LEU A O 1
ATOM 6163 N N . SER A 1 798 ? -1.347 -54.505 -12.850 1.00 84.75 798 SER A N 1
ATOM 6164 C CA . SER A 1 798 ? -1.062 -55.940 -12.695 1.00 84.75 798 SER A CA 1
ATOM 6165 C C . SER A 1 798 ? 0.093 -56.456 -13.560 1.00 84.75 798 SER A C 1
ATOM 6167 O O . SER A 1 798 ? 0.889 -57.248 -13.065 1.00 84.75 798 SER A O 1
ATOM 6169 N N . ASN A 1 799 ? 0.232 -56.008 -14.817 1.00 86.25 799 ASN A N 1
ATOM 6170 C CA . ASN A 1 799 ? 1.213 -56.577 -15.758 1.00 86.25 799 ASN A CA 1
ATOM 6171 C C . ASN A 1 799 ? 2.470 -55.714 -15.968 1.00 86.25 799 ASN A C 1
ATOM 6173 O O . ASN A 1 799 ? 3.412 -56.181 -16.607 1.00 86.25 799 ASN A O 1
ATOM 6177 N N . LEU A 1 800 ? 2.514 -54.481 -15.443 1.00 87.38 800 LEU A N 1
ATOM 6178 C CA . LEU A 1 800 ? 3.705 -53.623 -15.495 1.00 87.38 800 LEU A CA 1
ATOM 6179 C C . LEU A 1 800 ? 4.219 -53.244 -14.103 1.00 87.38 800 LEU A C 1
ATOM 6181 O O . LEU A 1 800 ? 5.386 -53.485 -13.801 1.00 87.38 800 LEU A O 1
ATOM 6185 N N . ILE A 1 801 ? 3.371 -52.665 -13.247 1.00 87.62 801 ILE A N 1
ATOM 6186 C CA . ILE A 1 801 ? 3.825 -52.050 -11.987 1.00 87.62 801 ILE A CA 1
ATOM 6187 C C . ILE A 1 801 ? 4.178 -53.099 -10.926 1.00 87.62 801 ILE A C 1
ATOM 6189 O O . ILE A 1 801 ? 5.283 -53.062 -10.382 1.00 87.62 801 ILE A O 1
ATOM 6193 N N . ALA A 1 802 ? 3.286 -54.056 -10.648 1.00 85.56 802 ALA A N 1
ATOM 6194 C CA . ALA A 1 802 ? 3.560 -55.111 -9.669 1.00 85.56 802 ALA A CA 1
ATOM 6195 C C . ALA A 1 802 ? 4.761 -56.018 -10.051 1.00 85.56 802 ALA A C 1
ATOM 6197 O O . ALA A 1 802 ? 5.566 -56.318 -9.163 1.00 85.56 802 ALA A O 1
ATOM 6198 N N . PRO A 1 803 ? 4.976 -56.388 -11.333 1.00 87.81 803 PRO A N 1
ATOM 6199 C CA . PRO A 1 803 ? 6.220 -57.023 -11.772 1.00 87.81 803 PRO A CA 1
ATOM 6200 C C . PRO A 1 803 ? 7.452 -56.123 -11.603 1.00 87.81 803 PRO A C 1
ATOM 6202 O O . PRO A 1 803 ? 8.430 -56.548 -10.992 1.00 87.81 803 PRO A O 1
ATOM 6205 N N . ALA A 1 804 ? 7.408 -54.855 -12.038 1.00 86.88 804 ALA A N 1
ATOM 6206 C CA . ALA A 1 804 ? 8.565 -53.953 -11.968 1.00 86.88 804 ALA A CA 1
ATOM 6207 C C . ALA A 1 804 ? 9.091 -53.739 -10.536 1.00 86.88 804 ALA A C 1
ATOM 6209 O O . ALA A 1 804 ? 10.302 -53.632 -10.341 1.00 86.88 804 ALA A O 1
ATOM 6210 N N . ILE A 1 805 ? 8.203 -53.723 -9.535 1.00 85.88 805 ILE A N 1
ATOM 6211 C CA . ILE A 1 805 ? 8.544 -53.627 -8.102 1.00 85.88 805 ILE A CA 1
ATOM 6212 C C . ILE A 1 805 ? 9.367 -54.834 -7.614 1.00 85.88 805 ILE A C 1
ATOM 6214 O O . ILE A 1 805 ? 10.199 -54.693 -6.713 1.00 85.88 805 ILE A O 1
ATOM 6218 N N . ASN A 1 806 ? 9.168 -56.009 -8.212 1.00 83.56 806 ASN A N 1
ATOM 6219 C CA . ASN A 1 806 ? 9.906 -57.225 -7.881 1.00 83.56 806 ASN A CA 1
ATOM 6220 C C . ASN A 1 806 ? 11.188 -57.346 -8.721 1.00 83.56 806 ASN A C 1
ATOM 6222 O O . ASN A 1 806 ? 12.283 -57.431 -8.158 1.00 83.56 806 ASN A O 1
ATOM 6226 N N . ASP A 1 807 ? 11.068 -57.242 -10.044 1.00 88.88 807 ASP A N 1
ATOM 6227 C CA . ASP A 1 807 ? 12.147 -57.438 -11.021 1.00 88.88 807 ASP A CA 1
ATOM 6228 C C . ASP A 1 807 ? 13.295 -56.421 -10.866 1.00 88.88 807 ASP A C 1
ATOM 6230 O O . ASP A 1 807 ? 14.470 -56.751 -11.068 1.00 88.88 807 ASP A O 1
ATOM 6234 N N . ILE A 1 808 ? 13.005 -55.180 -10.442 1.00 88.62 808 ILE A N 1
ATOM 6235 C CA . ILE A 1 808 ? 14.043 -54.158 -10.209 1.00 88.62 808 ILE A CA 1
ATOM 6236 C C . ILE A 1 808 ? 15.057 -54.588 -9.137 1.00 88.62 808 ILE A C 1
ATOM 6238 O O . ILE A 1 808 ? 16.232 -54.227 -9.220 1.00 88.62 808 ILE A O 1
ATOM 6242 N N . ARG A 1 809 ? 14.645 -55.414 -8.163 1.00 87.62 809 ARG A N 1
ATOM 6243 C CA . ARG A 1 809 ? 15.528 -55.944 -7.114 1.00 87.62 809 ARG A CA 1
ATOM 6244 C C . ARG A 1 809 ? 16.592 -56.881 -7.694 1.00 87.62 809 ARG A C 1
ATOM 6246 O O . ARG A 1 809 ? 17.726 -56.880 -7.217 1.00 87.62 809 ARG A O 1
ATOM 6253 N N . GLU A 1 810 ? 16.254 -57.645 -8.728 1.00 86.75 810 GLU A N 1
ATOM 6254 C CA . GLU A 1 810 ? 17.191 -58.532 -9.427 1.00 86.75 810 GLU A CA 1
ATOM 6255 C C . GLU A 1 810 ? 18.060 -57.752 -10.421 1.00 86.75 810 GLU A C 1
ATOM 6257 O O . GLU A 1 810 ? 19.279 -57.928 -10.450 1.00 86.75 810 GLU A O 1
ATOM 6262 N N . SER A 1 811 ? 17.462 -56.796 -11.141 1.00 88.50 811 SER A N 1
ATOM 6263 C CA . SER A 1 811 ? 18.165 -55.898 -12.072 1.00 88.50 811 SER A CA 1
ATOM 6264 C C . SER A 1 811 ? 19.195 -54.983 -11.377 1.00 88.50 811 SER A C 1
ATOM 6266 O O . SER A 1 811 ? 20.193 -54.584 -11.982 1.00 88.50 811 SER A O 1
ATOM 6268 N N . LEU A 1 812 ? 19.009 -54.673 -10.088 1.00 88.06 812 LEU A N 1
ATOM 6269 C CA . LEU A 1 812 ? 20.015 -54.000 -9.256 1.00 88.06 812 LEU A CA 1
ATOM 6270 C C . LEU A 1 812 ? 21.111 -54.966 -8.768 1.00 88.06 812 LEU A C 1
ATOM 6272 O O . LEU A 1 812 ? 22.294 -54.621 -8.805 1.00 88.06 812 LEU A O 1
ATOM 6276 N N . ARG A 1 813 ? 20.753 -56.192 -8.365 1.00 85.94 813 ARG A N 1
ATOM 6277 C CA . ARG A 1 813 ? 21.723 -57.216 -7.930 1.00 85.94 813 ARG A CA 1
ATOM 6278 C C . ARG A 1 813 ? 22.712 -57.592 -9.031 1.00 85.94 813 ARG A C 1
ATOM 6280 O O . ARG A 1 813 ? 23.909 -57.636 -8.761 1.00 85.94 813 ARG A O 1
ATOM 6287 N N . SER A 1 814 ? 22.248 -57.766 -10.271 1.00 85.00 814 SER A N 1
ATOM 6288 C CA . SER A 1 814 ? 23.114 -58.052 -11.429 1.00 85.00 814 SER A CA 1
ATOM 6289 C C . SER A 1 814 ? 24.103 -56.924 -11.766 1.00 85.00 814 SER A C 1
ATOM 6291 O O . SER A 1 814 ? 25.070 -57.147 -12.490 1.00 85.00 814 SER A O 1
ATOM 6293 N N . ARG A 1 815 ? 23.907 -55.722 -11.205 1.00 83.75 815 ARG A N 1
ATOM 6294 C CA . ARG A 1 815 ? 24.821 -54.572 -11.315 1.00 83.75 815 ARG A CA 1
ATOM 6295 C C . ARG A 1 815 ? 25.724 -54.397 -10.083 1.00 83.75 815 ARG A C 1
ATOM 6297 O O . ARG A 1 815 ? 26.437 -53.406 -9.979 1.00 83.75 815 ARG A O 1
ATOM 6304 N N . GLY A 1 816 ? 25.746 -55.373 -9.171 1.00 77.50 816 GLY A N 1
ATOM 6305 C CA . GLY A 1 816 ? 26.652 -55.421 -8.016 1.00 77.50 816 GLY A CA 1
ATOM 6306 C C . GLY A 1 816 ? 26.087 -54.853 -6.709 1.00 77.50 816 GLY A C 1
ATOM 6307 O O . GLY A 1 816 ? 26.823 -54.751 -5.726 1.00 77.50 816 GLY A O 1
ATOM 6308 N N . PHE A 1 817 ? 24.799 -54.503 -6.655 1.00 84.62 817 PHE A N 1
ATOM 6309 C CA . PHE A 1 817 ? 24.153 -54.055 -5.420 1.00 84.62 817 PHE A CA 1
ATOM 6310 C C . PHE A 1 817 ? 23.709 -55.248 -4.561 1.00 84.62 817 PHE A C 1
ATOM 6312 O O . PHE A 1 817 ? 22.695 -55.889 -4.839 1.00 84.62 817 PHE A O 1
ATOM 6319 N N . SER A 1 818 ? 24.458 -55.548 -3.497 1.00 80.38 818 SER A N 1
ATOM 6320 C CA . SER A 1 818 ? 24.178 -56.692 -2.618 1.00 80.38 818 SER A CA 1
ATOM 6321 C C . SER A 1 818 ? 22.957 -56.491 -1.712 1.00 80.38 818 SER A C 1
ATOM 6323 O O . SER A 1 818 ? 22.302 -57.465 -1.342 1.00 80.38 818 SER A O 1
ATOM 6325 N N . ASP A 1 819 ? 22.650 -55.246 -1.335 1.00 83.81 819 ASP A N 1
ATOM 6326 C CA . ASP A 1 819 ? 21.703 -54.922 -0.261 1.00 83.81 819 ASP A CA 1
ATOM 6327 C C . ASP A 1 819 ? 20.640 -53.899 -0.716 1.00 83.81 819 ASP A C 1
ATOM 6329 O O . ASP A 1 819 ? 20.794 -52.683 -0.572 1.00 83.81 819 ASP A O 1
ATOM 6333 N N . VAL A 1 820 ? 19.545 -54.411 -1.290 1.00 86.38 820 VAL A N 1
ATOM 6334 C CA . VAL A 1 820 ? 18.468 -53.624 -1.918 1.00 86.38 820 VAL A CA 1
ATOM 6335 C C . VAL A 1 820 ? 17.188 -53.644 -1.071 1.00 86.38 820 VAL A C 1
ATOM 6337 O O . VAL A 1 820 ? 16.608 -54.711 -0.831 1.00 86.38 820 VAL A O 1
ATOM 6340 N N . GLN A 1 821 ? 16.710 -52.463 -0.674 1.00 87.06 821 GLN A N 1
ATOM 6341 C CA . GLN A 1 821 ? 15.395 -52.255 -0.058 1.00 87.06 821 GLN A CA 1
ATOM 6342 C C . GLN A 1 821 ? 14.423 -51.593 -1.039 1.00 87.06 821 GLN A C 1
ATOM 6344 O O . GLN A 1 821 ? 14.808 -50.717 -1.814 1.00 87.06 821 GLN A O 1
ATOM 6349 N N . VAL A 1 822 ? 13.155 -52.011 -0.983 1.00 87.62 822 VAL A N 1
ATOM 6350 C CA . VAL A 1 822 ? 12.068 -51.428 -1.782 1.00 87.62 822 VAL A CA 1
ATOM 6351 C C . VAL A 1 822 ? 10.918 -51.013 -0.863 1.00 87.62 822 VAL A C 1
ATOM 6353 O O . VAL A 1 822 ? 10.353 -51.851 -0.163 1.00 87.62 822 VAL A O 1
ATOM 6356 N N . GLY A 1 823 ? 10.566 -49.731 -0.860 1.00 86.88 823 GLY A N 1
ATOM 6357 C CA . GLY A 1 823 ? 9.359 -49.195 -0.231 1.00 86.88 823 GLY A CA 1
ATOM 6358 C C . GLY A 1 823 ? 8.227 -49.046 -1.248 1.00 86.88 823 GLY A C 1
ATOM 6359 O O . GLY A 1 823 ? 8.483 -48.772 -2.420 1.00 86.88 823 GLY A O 1
ATOM 6360 N N . VAL A 1 824 ? 6.976 -49.199 -0.806 1.00 87.81 824 VAL A N 1
ATOM 6361 C CA . VAL A 1 824 ? 5.788 -48.918 -1.630 1.00 87.81 824 VAL A CA 1
ATOM 6362 C C . VAL A 1 824 ? 4.793 -48.098 -0.814 1.00 87.81 824 VAL A C 1
ATOM 6364 O O . VAL A 1 824 ? 4.351 -48.526 0.252 1.00 87.81 824 VAL A O 1
ATOM 6367 N N . ILE A 1 825 ? 4.440 -46.922 -1.323 1.00 86.06 825 ILE A N 1
ATOM 6368 C CA . ILE A 1 825 ? 3.393 -46.039 -0.804 1.00 86.06 825 ILE A CA 1
ATOM 6369 C C . ILE A 1 825 ? 2.271 -46.029 -1.839 1.00 86.06 825 ILE A C 1
ATOM 6371 O O . ILE A 1 825 ? 2.534 -45.773 -3.011 1.00 86.06 825 ILE A O 1
ATOM 6375 N N . VAL A 1 826 ? 1.035 -46.299 -1.424 1.00 86.62 826 VAL A N 1
ATOM 6376 C CA . VAL A 1 826 ? -0.146 -46.290 -2.301 1.00 86.62 826 VAL A CA 1
ATOM 6377 C C . VAL A 1 826 ? -1.065 -45.131 -1.921 1.00 86.62 826 VAL A C 1
ATOM 6379 O O . VAL A 1 826 ? -1.294 -44.878 -0.735 1.00 86.62 826 VAL A O 1
ATOM 6382 N N . PHE A 1 827 ? -1.597 -44.426 -2.917 1.00 85.81 827 PHE A N 1
ATOM 6383 C CA . PHE A 1 827 ? -2.541 -43.326 -2.731 1.00 85.81 827 PHE A CA 1
ATOM 6384 C C . PHE A 1 827 ? -3.673 -43.361 -3.769 1.00 85.81 827 PHE A C 1
ATOM 6386 O O . PHE A 1 827 ? -3.645 -44.133 -4.723 1.00 85.81 827 PHE A O 1
ATOM 6393 N N . GLU A 1 828 ? -4.686 -42.526 -3.547 1.00 81.12 828 GLU A N 1
ATOM 6394 C CA . GLU A 1 828 ? -5.878 -42.374 -4.384 1.00 81.12 828 GLU A CA 1
ATOM 6395 C C . GLU A 1 828 ? -6.290 -40.896 -4.295 1.00 81.12 828 GLU A C 1
ATOM 6397 O O . GLU A 1 828 ? -6.417 -40.383 -3.182 1.00 81.12 828 GLU A O 1
ATOM 6402 N N . GLU A 1 829 ? -6.465 -40.188 -5.420 1.00 68.88 829 GLU A N 1
ATOM 6403 C CA . GLU A 1 829 ? -6.687 -38.719 -5.427 1.00 68.88 829 GLU A CA 1
ATOM 6404 C C . GLU A 1 829 ? -7.954 -38.288 -4.650 1.00 68.88 829 GLU A C 1
ATOM 6406 O O . GLU A 1 829 ? -8.040 -37.165 -4.162 1.00 68.88 829 GLU A O 1
ATOM 6411 N N . THR A 1 830 ? -8.911 -39.202 -4.465 1.00 66.50 830 THR A N 1
ATOM 6412 C CA . THR A 1 830 ? -10.163 -39.014 -3.707 1.00 66.50 830 THR A CA 1
ATOM 6413 C C . THR A 1 830 ? -9.985 -39.028 -2.181 1.00 66.50 830 THR A C 1
ATOM 6415 O O . THR A 1 830 ? -10.876 -38.579 -1.455 1.00 66.50 830 THR A O 1
ATOM 6418 N N . LYS A 1 831 ? -8.880 -39.586 -1.664 1.00 68.50 831 LYS A N 1
ATOM 6419 C CA . LYS A 1 831 ? -8.680 -39.860 -0.231 1.00 68.50 831 LYS A CA 1
ATOM 6420 C C . LYS A 1 831 ? -7.733 -38.846 0.397 1.00 68.50 831 LYS A C 1
ATOM 6422 O O . LYS A 1 831 ? -6.867 -38.275 -0.246 1.00 68.50 831 LYS A O 1
ATOM 6427 N N . ARG A 1 832 ? -7.872 -38.612 1.705 1.00 62.28 832 ARG A N 1
ATOM 6428 C CA . ARG A 1 832 ? -7.110 -37.556 2.403 1.00 62.28 832 ARG A CA 1
ATOM 6429 C C . ARG A 1 832 ? -5.747 -38.008 2.951 1.00 62.28 832 ARG A C 1
ATOM 6431 O O . ARG A 1 832 ? -5.006 -37.165 3.464 1.00 62.28 832 ARG A O 1
ATOM 6438 N N . TYR A 1 833 ? -5.420 -39.301 2.869 1.00 65.81 833 TYR A N 1
ATOM 6439 C CA . TYR A 1 833 ? -4.203 -39.906 3.426 1.00 65.81 833 TYR A CA 1
ATOM 6440 C C . TYR A 1 833 ? -3.722 -41.093 2.564 1.00 65.81 833 TYR A C 1
ATOM 6442 O O . TYR A 1 833 ? -4.558 -41.922 2.198 1.00 65.81 833 TYR A O 1
ATOM 6450 N N . PRO A 1 834 ? -2.413 -41.204 2.262 1.00 75.94 834 PRO A N 1
ATOM 6451 C CA . PRO A 1 834 ? -1.814 -42.377 1.619 1.00 75.94 834 PRO A CA 1
ATOM 6452 C C . PRO A 1 834 ? -1.567 -43.519 2.623 1.00 75.94 834 PRO A C 1
ATOM 6454 O O . PRO A 1 834 ? -1.584 -43.304 3.837 1.00 75.94 834 PRO A O 1
ATOM 6457 N N . ALA A 1 835 ? -1.269 -44.721 2.123 1.00 74.12 835 ALA A N 1
ATOM 6458 C CA . ALA A 1 835 ? -0.879 -45.882 2.925 1.00 74.12 835 ALA A CA 1
ATOM 6459 C C . ALA A 1 835 ? 0.538 -46.370 2.572 1.00 74.12 835 ALA A C 1
ATOM 6461 O O . ALA A 1 835 ? 0.850 -46.600 1.405 1.00 74.12 835 ALA A O 1
ATOM 6462 N N . LEU A 1 836 ? 1.385 -46.579 3.584 1.00 74.56 836 LEU A N 1
ATOM 6463 C CA . LEU A 1 836 ? 2.694 -47.226 3.437 1.00 74.56 836 LEU A CA 1
ATOM 6464 C C . LEU A 1 836 ? 2.542 -48.748 3.570 1.00 74.56 836 LEU A C 1
ATOM 6466 O O . LEU A 1 836 ? 2.038 -49.236 4.583 1.00 74.56 836 LEU A O 1
ATOM 6470 N N . LEU A 1 837 ? 3.021 -49.501 2.581 1.00 75.69 837 LEU A N 1
ATOM 6471 C CA . LEU A 1 837 ? 3.012 -50.961 2.600 1.00 75.69 837 LEU A CA 1
ATOM 6472 C C . LEU A 1 837 ? 4.346 -51.507 3.124 1.00 75.69 837 LEU A C 1
ATOM 6474 O O . LEU A 1 837 ? 5.423 -51.123 2.668 1.00 75.69 837 LEU A O 1
ATOM 6478 N N . THR A 1 838 ? 4.274 -52.440 4.073 1.00 70.44 838 THR A N 1
ATOM 6479 C CA . THR A 1 838 ? 5.436 -53.061 4.732 1.00 70.44 838 THR A CA 1
ATOM 6480 C C . THR A 1 838 ? 5.354 -54.585 4.649 1.00 70.44 838 THR A C 1
ATOM 6482 O O . THR A 1 838 ? 4.265 -55.143 4.522 1.00 70.44 838 THR A O 1
ATOM 6485 N N . SER A 1 839 ? 6.499 -55.272 4.689 1.00 55.94 839 SER A N 1
ATOM 6486 C CA . SER A 1 839 ? 6.554 -56.738 4.681 1.00 55.94 839 SER A CA 1
ATOM 6487 C C . SER A 1 839 ? 6.494 -57.263 6.116 1.00 55.94 839 SER A C 1
ATOM 6489 O O . SER A 1 839 ? 7.510 -57.259 6.807 1.00 55.94 839 SER A O 1
ATOM 6491 N N . ASP A 1 840 ? 5.319 -57.709 6.548 1.00 48.84 840 ASP A N 1
ATOM 6492 C CA . ASP A 1 840 ? 5.097 -58.413 7.817 1.00 48.84 840 ASP A CA 1
ATOM 6493 C C . ASP A 1 840 ? 5.431 -57.575 9.073 1.00 48.84 840 ASP A C 1
ATOM 6495 O O . ASP A 1 840 ? 6.576 -57.467 9.519 1.00 48.84 840 ASP A O 1
ATOM 6499 N N . GLY A 1 841 ? 4.400 -56.981 9.684 1.00 50.06 841 GLY A N 1
ATOM 6500 C CA . GLY A 1 841 ? 4.518 -56.346 11.005 1.00 50.06 841 GLY A CA 1
ATOM 6501 C C . GLY A 1 841 ? 5.384 -55.079 11.053 1.00 50.06 841 GLY A C 1
ATOM 6502 O O . GLY A 1 841 ? 6.014 -54.816 12.072 1.00 50.06 841 GLY A O 1
ATOM 6503 N N . GLY A 1 842 ? 5.431 -54.296 9.968 1.00 54.31 842 GLY A N 1
ATOM 6504 C CA . GLY A 1 842 ? 6.089 -52.983 9.945 1.00 54.31 842 GLY A CA 1
ATOM 6505 C C . GLY A 1 842 ? 7.526 -52.952 9.411 1.00 54.31 842 GLY A C 1
ATOM 6506 O O . GLY A 1 842 ? 8.144 -51.888 9.424 1.00 54.31 842 GLY A O 1
ATOM 6507 N N . LYS A 1 843 ? 8.084 -54.064 8.904 1.00 59.25 843 LYS A N 1
ATOM 6508 C CA . LYS A 1 843 ? 9.418 -54.032 8.271 1.00 59.25 843 LYS A CA 1
ATOM 6509 C C . LYS A 1 843 ? 9.365 -53.369 6.892 1.00 59.25 843 LYS A C 1
ATOM 6511 O O . LYS A 1 843 ? 8.638 -53.795 5.994 1.00 59.25 843 LYS A O 1
ATOM 6516 N N . ILE A 1 844 ? 10.182 -52.338 6.714 1.00 66.06 844 ILE A N 1
ATOM 6517 C CA . ILE A 1 844 ? 10.166 -51.456 5.541 1.00 66.06 844 ILE A CA 1
ATOM 6518 C C . ILE A 1 844 ? 11.004 -52.058 4.389 1.00 66.06 844 ILE A C 1
ATOM 6520 O O . ILE A 1 844 ? 12.098 -51.592 4.084 1.00 66.06 844 ILE A O 1
ATOM 6524 N N . ASN A 1 845 ? 10.528 -53.157 3.788 1.00 77.25 845 ASN A N 1
ATOM 6525 C CA . ASN A 1 845 ? 11.077 -53.733 2.546 1.00 77.25 845 ASN A CA 1
ATOM 6526 C C . ASN A 1 845 ? 10.032 -54.628 1.847 1.00 77.25 845 ASN A C 1
ATOM 6528 O O . ASN A 1 845 ? 10.009 -55.839 2.050 1.00 77.25 845 ASN A O 1
ATOM 6532 N N . TYR A 1 846 ? 9.153 -54.029 1.049 1.00 81.25 846 TYR A N 1
ATOM 6533 C CA . TYR A 1 846 ? 7.962 -54.644 0.461 1.00 81.25 846 TYR A CA 1
ATOM 6534 C C . TYR A 1 846 ? 8.233 -55.909 -0.386 1.00 81.25 846 TYR A C 1
ATOM 6536 O O . TYR A 1 846 ? 9.224 -55.993 -1.117 1.00 81.25 846 TYR A O 1
ATOM 6544 N N . LYS A 1 847 ? 7.324 -56.894 -0.296 1.00 66.38 847 LYS A N 1
ATOM 6545 C CA . LYS A 1 847 ? 7.413 -58.221 -0.952 1.00 66.38 847 LYS A CA 1
ATOM 6546 C C . LYS A 1 847 ? 6.065 -58.779 -1.457 1.00 66.38 847 LYS A C 1
ATOM 6548 O O . LYS A 1 847 ? 5.963 -59.976 -1.698 1.00 66.38 847 LYS A O 1
ATOM 6553 N N . GLY A 1 848 ? 5.017 -57.957 -1.525 1.00 68.12 848 GLY A N 1
ATOM 6554 C CA . GLY A 1 848 ? 3.663 -58.405 -1.881 1.00 68.12 848 GLY A CA 1
ATOM 6555 C C . GLY A 1 848 ? 3.295 -58.186 -3.352 1.00 68.12 848 GLY A C 1
ATOM 6556 O O . GLY A 1 848 ? 4.114 -57.737 -4.155 1.00 68.12 848 GLY A O 1
ATOM 6557 N N . ASN A 1 849 ? 2.027 -58.448 -3.676 1.00 71.31 849 ASN A N 1
ATOM 6558 C CA . ASN A 1 849 ? 1.374 -57.945 -4.884 1.00 71.31 849 ASN A CA 1
ATOM 6559 C C . ASN A 1 849 ? 0.631 -56.635 -4.569 1.00 71.31 849 ASN A C 1
ATOM 6561 O O . ASN A 1 849 ? -0.115 -56.565 -3.589 1.00 71.31 849 ASN A O 1
ATOM 6565 N N . VAL A 1 850 ? 0.823 -55.596 -5.388 1.00 75.81 850 VAL A N 1
ATOM 6566 C CA . VAL A 1 850 ? 0.188 -54.280 -5.175 1.00 75.81 850 VAL A CA 1
ATOM 6567 C C . VAL A 1 850 ? -1.266 -54.265 -5.662 1.00 75.81 850 VAL A C 1
ATOM 6569 O O . VAL A 1 850 ? -2.066 -53.485 -5.155 1.00 75.81 850 VAL A O 1
ATOM 6572 N N . ALA A 1 851 ? -1.642 -55.151 -6.593 1.00 65.50 851 ALA A N 1
ATOM 6573 C CA . ALA A 1 851 ? -2.984 -55.159 -7.183 1.00 65.50 851 ALA A CA 1
ATOM 6574 C C . ALA A 1 851 ? -4.114 -55.512 -6.186 1.00 65.50 851 ALA A C 1
ATOM 6576 O O . ALA A 1 851 ? -5.253 -55.105 -6.391 1.00 65.50 851 ALA A O 1
ATOM 6577 N N . ASP A 1 852 ? -3.805 -56.216 -5.092 1.00 63.88 852 ASP A N 1
ATOM 6578 C CA . ASP A 1 852 ? -4.792 -56.683 -4.101 1.00 63.88 852 ASP A CA 1
ATOM 6579 C C . ASP A 1 852 ? -5.035 -55.683 -2.943 1.00 63.88 852 ASP A C 1
ATOM 6581 O O . ASP A 1 852 ? -5.766 -55.965 -1.986 1.00 63.88 852 ASP A O 1
ATOM 6585 N N . VAL A 1 853 ? -4.401 -54.504 -2.988 1.00 68.00 853 VAL A N 1
ATOM 6586 C CA . VAL A 1 853 ? -4.319 -53.560 -1.861 1.00 68.00 853 VAL A CA 1
ATOM 6587 C C . VAL A 1 853 ? -5.596 -52.727 -1.714 1.00 68.00 853 VAL A C 1
ATOM 6589 O O . VAL A 1 853 ? -5.779 -51.695 -2.354 1.00 68.00 853 VAL A O 1
ATOM 6592 N N . LYS A 1 854 ? -6.471 -53.119 -0.783 1.00 59.12 854 LYS A N 1
ATOM 6593 C CA . LYS A 1 854 ? -7.628 -52.299 -0.387 1.00 59.12 854 LYS A CA 1
ATOM 6594 C C . LYS A 1 854 ? -7.215 -51.218 0.616 1.00 59.12 854 LYS A C 1
ATOM 6596 O O . LYS A 1 854 ? -6.955 -51.513 1.781 1.00 59.12 854 LYS A O 1
ATOM 6601 N N . LEU A 1 855 ? -7.207 -49.957 0.175 1.00 63.50 855 LEU A N 1
ATOM 6602 C CA . LEU A 1 855 ? -6.994 -48.779 1.027 1.00 63.50 855 LEU A CA 1
ATOM 6603 C C . LEU A 1 855 ? -8.129 -48.626 2.057 1.00 63.50 855 LEU A C 1
ATOM 6605 O O . LEU A 1 855 ? -9.153 -47.993 1.778 1.00 63.50 855 LEU A O 1
ATOM 6609 N N . ALA A 1 856 ? -7.935 -49.200 3.246 1.00 52.12 856 ALA A N 1
ATOM 6610 C CA . ALA A 1 856 ? -8.834 -49.055 4.386 1.00 52.12 856 ALA A CA 1
ATOM 6611 C C . ALA A 1 856 ? -8.862 -47.593 4.861 1.00 52.12 856 ALA A C 1
ATOM 6613 O O . ALA A 1 856 ? -7.875 -47.072 5.379 1.00 52.12 856 ALA A O 1
ATOM 6614 N N . GLY A 1 857 ? -10.001 -46.925 4.671 1.00 48.84 857 GLY A N 1
ATOM 6615 C CA . GLY A 1 857 ? -10.189 -45.548 5.118 1.00 48.84 857 GLY A CA 1
ATOM 6616 C C . GLY A 1 857 ? -10.131 -45.431 6.642 1.00 48.84 857 GLY A C 1
ATOM 6617 O O . GLY A 1 857 ? -10.688 -46.259 7.363 1.00 48.84 857 GLY A O 1
ATOM 6618 N N . ILE A 1 858 ? -9.491 -44.368 7.133 1.00 41.16 858 ILE A N 1
ATOM 6619 C CA . ILE A 1 858 ? -9.617 -43.946 8.534 1.00 41.16 858 ILE A CA 1
ATOM 6620 C C . ILE A 1 858 ? -11.108 -43.693 8.812 1.00 41.16 858 ILE A C 1
ATOM 6622 O O . ILE A 1 858 ? -11.789 -43.107 7.968 1.00 41.16 858 ILE A O 1
ATOM 6626 N N . LYS A 1 859 ? -11.616 -44.120 9.981 1.00 39.94 859 LYS A N 1
ATOM 6627 C CA . LYS A 1 859 ? -12.988 -43.797 10.418 1.00 39.94 859 LYS A CA 1
ATOM 6628 C C . LYS A 1 859 ? -13.227 -42.298 10.246 1.00 39.94 859 LYS A C 1
ATOM 6630 O O . LYS A 1 859 ? -12.426 -41.502 10.732 1.00 39.94 859 LYS A O 1
ATOM 6635 N N . SER A 1 860 ? -14.302 -41.946 9.545 1.00 39.91 860 SER A N 1
ATOM 6636 C CA . SER A 1 860 ? -14.600 -40.581 9.111 1.00 39.91 860 SER A CA 1
ATOM 6637 C C . SER A 1 860 ? -14.413 -39.568 10.239 1.00 39.91 860 SER A C 1
ATOM 6639 O O . SER A 1 860 ? -15.134 -39.604 11.239 1.00 39.91 860 SER A O 1
ATOM 6641 N N . PHE A 1 861 ? -13.483 -38.630 10.045 1.00 41.00 861 PHE A N 1
ATOM 6642 C CA . PHE A 1 861 ? -13.565 -37.355 10.746 1.00 41.00 861 PHE A CA 1
ATOM 6643 C C . PHE A 1 861 ? -14.903 -36.709 10.356 1.00 41.00 861 PHE A C 1
ATOM 6645 O O . PHE A 1 861 ? -15.377 -36.913 9.239 1.00 41.00 861 PHE A O 1
ATOM 6652 N N . CYS A 1 862 ? -15.564 -36.015 11.280 1.00 47.84 862 CYS A N 1
ATOM 6653 C CA . CYS A 1 862 ? -16.971 -35.662 11.096 1.00 47.84 862 CYS A CA 1
ATOM 6654 C C . CYS A 1 862 ? -17.157 -34.456 10.153 1.00 47.84 862 CYS A C 1
ATOM 6656 O O . CYS A 1 862 ? -17.433 -33.344 10.601 1.00 47.84 862 CYS A O 1
ATOM 6658 N N . ASP A 1 863 ? -17.025 -34.683 8.842 1.00 46.91 863 ASP A N 1
ATOM 6659 C CA . ASP A 1 863 ? -17.132 -33.657 7.790 1.00 46.91 863 ASP A CA 1
ATOM 6660 C C . ASP A 1 863 ? -18.513 -32.963 7.735 1.00 46.91 863 ASP A C 1
ATOM 6662 O O . ASP A 1 863 ? -18.621 -31.867 7.177 1.00 46.91 863 ASP A O 1
ATOM 6666 N N . ASN A 1 864 ? -19.534 -33.565 8.362 1.00 51.41 864 ASN A N 1
ATOM 6667 C CA . ASN A 1 864 ? -20.895 -33.033 8.497 1.00 51.41 864 ASN A CA 1
ATOM 6668 C C . ASN A 1 864 ? -21.165 -32.383 9.872 1.00 51.41 864 ASN A C 1
ATOM 6670 O O . ASN A 1 864 ? -22.189 -31.725 10.031 1.00 51.41 864 ASN A O 1
ATOM 6674 N N . CYS A 1 865 ? -20.289 -32.525 10.879 1.00 55.38 865 CYS A N 1
ATOM 6675 C CA . CYS A 1 865 ? -20.563 -31.974 12.218 1.00 55.38 865 CYS A CA 1
ATOM 6676 C C . CYS A 1 865 ? -20.604 -30.438 12.218 1.00 55.38 865 CYS A C 1
ATOM 6678 O O . CYS A 1 865 ? -21.344 -29.849 12.996 1.00 55.38 865 CYS A O 1
ATOM 6680 N N . VAL A 1 866 ? -19.846 -29.779 11.334 1.00 47.75 866 VAL A N 1
ATOM 6681 C CA . VAL A 1 866 ? -19.912 -28.315 11.178 1.00 47.75 866 VAL A CA 1
ATOM 6682 C C . VAL A 1 866 ? -21.245 -27.900 10.545 1.00 47.75 866 VAL A C 1
ATOM 6684 O O . VAL A 1 866 ? -21.870 -26.943 10.987 1.00 47.75 866 VAL A O 1
ATOM 6687 N N . GLU A 1 867 ? -21.731 -28.671 9.572 1.00 53.69 867 GLU A N 1
ATOM 6688 C CA . GLU A 1 867 ? -23.014 -28.444 8.892 1.00 53.69 867 GLU A CA 1
ATOM 6689 C C . GLU A 1 867 ? -24.217 -28.696 9.817 1.00 53.69 867 GLU A C 1
ATOM 6691 O O . GLU A 1 867 ? -25.249 -28.055 9.667 1.00 53.69 867 GLU A O 1
ATOM 6696 N N . GLN A 1 868 ? -24.072 -29.572 10.819 1.00 51.34 868 GLN A N 1
ATOM 6697 C CA . GLN A 1 868 ? -25.068 -29.783 11.879 1.00 51.34 868 GLN A CA 1
ATOM 6698 C C . GLN A 1 868 ? -25.078 -28.683 12.957 1.00 51.34 868 GLN A C 1
ATOM 6700 O O . GLN A 1 868 ? -26.052 -28.579 13.699 1.00 51.34 868 GLN A O 1
ATOM 6705 N N . ILE A 1 869 ? -24.016 -27.875 13.063 1.00 46.97 869 ILE A N 1
ATOM 6706 C CA . ILE A 1 869 ? -23.912 -26.761 14.025 1.00 46.97 869 ILE A CA 1
ATOM 6707 C C . ILE A 1 869 ? -24.373 -25.436 13.393 1.00 46.97 869 ILE A C 1
ATOM 6709 O O . ILE A 1 869 ? -24.909 -24.574 14.089 1.00 46.97 869 ILE A O 1
ATOM 6713 N N . ILE A 1 870 ? -24.198 -25.264 12.079 1.00 49.81 870 ILE A N 1
ATOM 6714 C CA . ILE A 1 870 ? -24.616 -24.059 11.350 1.00 49.81 870 ILE A CA 1
ATOM 6715 C C . ILE A 1 870 ? -26.107 -24.157 10.994 1.00 49.81 870 ILE A C 1
ATOM 6717 O O . ILE A 1 870 ? -26.489 -24.696 9.958 1.00 49.81 870 ILE A O 1
ATOM 6721 N N . THR A 1 871 ? -26.961 -23.598 11.852 1.00 46.81 871 THR A N 1
ATOM 6722 C CA . THR A 1 871 ? -28.423 -23.570 11.660 1.00 46.81 871 THR A CA 1
ATOM 6723 C C . THR A 1 871 ? -28.895 -22.570 10.599 1.00 46.81 871 THR A C 1
ATOM 6725 O O . THR A 1 871 ? -29.994 -22.722 10.064 1.00 46.81 871 THR A O 1
ATOM 6728 N N . GLU A 1 872 ? -28.097 -21.549 10.268 1.00 48.59 872 GLU A N 1
ATOM 6729 C CA . GLU A 1 872 ? -28.484 -20.514 9.306 1.00 48.59 872 GLU A CA 1
ATOM 6730 C C . GLU A 1 872 ? -28.017 -20.832 7.878 1.00 48.59 872 GLU A C 1
ATOM 6732 O O . GLU A 1 872 ? -26.823 -20.894 7.577 1.00 48.59 872 GLU A O 1
ATOM 6737 N N . LYS A 1 873 ? -28.982 -20.954 6.959 1.00 53.56 873 LYS A N 1
ATOM 6738 C CA . LYS A 1 873 ? -28.755 -21.400 5.576 1.00 53.56 873 LYS A CA 1
ATOM 6739 C C . LYS A 1 873 ? -27.738 -20.547 4.800 1.00 53.56 873 LYS A C 1
ATOM 6741 O O . LYS A 1 873 ? -26.897 -21.104 4.108 1.00 53.56 873 LYS A O 1
ATOM 6746 N N . ARG A 1 874 ? -27.738 -19.219 4.981 1.00 52.72 874 ARG A N 1
ATOM 6747 C CA . ARG A 1 874 ? -26.739 -18.322 4.359 1.00 52.72 874 ARG A CA 1
ATOM 6748 C C . ARG A 1 874 ? -25.319 -18.574 4.866 1.00 52.72 874 ARG A C 1
ATOM 6750 O O . ARG A 1 874 ? -24.377 -18.516 4.081 1.00 52.72 874 ARG A O 1
ATOM 6757 N N . ILE A 1 875 ? -25.157 -18.866 6.157 1.00 46.28 875 ILE A N 1
ATOM 6758 C CA . ILE A 1 875 ? -23.850 -19.194 6.735 1.00 46.28 875 ILE A CA 1
ATOM 6759 C C . ILE A 1 875 ? -23.393 -20.569 6.231 1.00 46.28 875 ILE A C 1
ATOM 6761 O O . ILE A 1 875 ? -22.210 -20.742 5.957 1.00 46.28 875 ILE A O 1
ATOM 6765 N N . LEU A 1 876 ? -24.316 -21.514 6.016 1.00 53.16 876 LEU A N 1
ATOM 6766 C CA . LEU A 1 876 ? -24.018 -22.806 5.392 1.00 53.16 876 LEU A CA 1
ATOM 6767 C C . LEU A 1 876 ? -23.565 -22.647 3.926 1.00 53.16 876 LEU A C 1
ATOM 6769 O O . LEU A 1 876 ? -22.573 -23.254 3.531 1.00 53.16 876 LEU A O 1
ATOM 6773 N N . ASP A 1 877 ? -24.216 -21.785 3.140 1.00 57.12 877 ASP A N 1
ATOM 6774 C CA . ASP A 1 877 ? -23.824 -21.487 1.751 1.00 57.12 877 ASP A CA 1
ATOM 6775 C C . ASP A 1 877 ? -22.437 -20.805 1.670 1.00 57.12 877 ASP A C 1
ATOM 6777 O O . ASP A 1 877 ? -21.599 -21.159 0.831 1.00 57.12 877 ASP A O 1
ATOM 6781 N N . ILE A 1 878 ? -22.148 -19.872 2.588 1.00 47.31 878 ILE A N 1
ATOM 6782 C CA . ILE A 1 878 ? -20.828 -19.230 2.727 1.00 47.31 878 ILE A CA 1
ATOM 6783 C C . ILE A 1 878 ? -19.772 -20.245 3.189 1.00 47.31 878 ILE A C 1
ATOM 6785 O O . ILE A 1 878 ? -18.679 -20.289 2.621 1.00 47.31 878 ILE A O 1
ATOM 6789 N N . TYR A 1 879 ? -20.094 -21.093 4.171 1.00 52.09 879 TYR A N 1
ATOM 6790 C CA . TYR A 1 879 ? -19.215 -22.162 4.644 1.00 52.09 879 TYR A CA 1
ATOM 6791 C C . TYR A 1 879 ? -18.884 -23.139 3.518 1.00 52.09 879 TYR A C 1
ATOM 6793 O O . TYR A 1 879 ? -17.712 -23.441 3.328 1.00 52.09 879 TYR A O 1
ATOM 6801 N N . ASN A 1 880 ? -19.867 -23.570 2.725 1.00 56.31 880 ASN A N 1
ATOM 6802 C CA . ASN A 1 880 ? -19.658 -24.452 1.576 1.00 56.31 880 ASN A CA 1
ATOM 6803 C C . ASN A 1 880 ? -18.790 -23.793 0.493 1.00 56.31 880 ASN A C 1
ATOM 6805 O O . ASN A 1 880 ? -17.874 -24.427 -0.032 1.00 56.31 880 ASN A O 1
ATOM 6809 N N . SER A 1 881 ? -18.990 -22.500 0.228 1.00 54.47 881 SER A N 1
ATOM 6810 C CA . SER A 1 881 ? -18.130 -21.728 -0.681 1.00 54.47 881 SER A CA 1
ATOM 6811 C C . SER A 1 881 ? -16.673 -21.685 -0.187 1.00 54.47 881 SER A C 1
ATOM 6813 O O . SER A 1 881 ? -15.739 -21.945 -0.949 1.00 54.47 881 SER A O 1
ATOM 6815 N N . LEU A 1 882 ? -16.464 -21.445 1.112 1.00 46.44 882 LEU A N 1
ATOM 6816 C CA . LEU A 1 882 ? -15.153 -21.526 1.768 1.00 46.44 882 LEU A CA 1
ATOM 6817 C C . LEU A 1 882 ? -14.586 -22.957 1.796 1.00 46.44 882 LEU A C 1
ATOM 6819 O O . LEU A 1 882 ? -13.379 -23.126 1.641 1.00 46.44 882 LEU A O 1
ATOM 6823 N N . LYS A 1 883 ? -15.430 -23.985 1.942 1.00 50.78 883 LYS A N 1
ATOM 6824 C CA . LYS A 1 883 ? -15.067 -25.412 1.950 1.00 50.78 883 LYS A CA 1
ATOM 6825 C C . LYS A 1 883 ? -14.428 -25.807 0.619 1.00 50.78 883 LYS A C 1
ATOM 6827 O O . LYS A 1 883 ? -13.375 -26.443 0.630 1.00 50.78 883 LYS A O 1
ATOM 6832 N N . GLU A 1 884 ? -14.990 -25.370 -0.510 1.00 56.00 884 GLU A N 1
ATOM 6833 C CA . GLU A 1 884 ? -14.400 -25.602 -1.838 1.00 56.00 884 GLU A CA 1
ATOM 6834 C C . GLU A 1 884 ? -13.106 -24.805 -2.067 1.00 56.00 884 GLU A C 1
ATOM 6836 O O . GLU A 1 884 ? -12.124 -25.367 -2.559 1.00 56.00 884 GLU A O 1
ATOM 6841 N N . ILE A 1 885 ? -13.037 -23.540 -1.633 1.00 48.22 885 ILE A N 1
ATOM 6842 C CA . ILE A 1 885 ? -11.797 -22.742 -1.707 1.00 48.22 885 ILE A CA 1
ATOM 6843 C C . ILE A 1 885 ? -10.672 -23.409 -0.890 1.00 48.22 885 ILE A C 1
ATOM 6845 O O . ILE A 1 885 ? -9.557 -23.590 -1.384 1.00 48.22 885 ILE A O 1
ATOM 6849 N N . VAL A 1 886 ? -10.966 -23.851 0.336 1.00 48.81 886 VAL A N 1
ATOM 6850 C CA . VAL A 1 886 ? -10.002 -24.529 1.218 1.00 48.81 886 VAL A CA 1
ATOM 6851 C C . VAL A 1 886 ? -9.608 -25.910 0.677 1.00 48.81 886 VAL A C 1
ATOM 6853 O O . VAL A 1 886 ? -8.430 -26.259 0.750 1.00 48.81 886 VAL A O 1
ATOM 6856 N N . LYS A 1 887 ? -10.522 -26.678 0.065 1.00 53.12 887 LYS A N 1
ATOM 6857 C CA . LYS A 1 887 ? -10.192 -27.930 -0.654 1.00 53.12 887 LYS A CA 1
ATOM 6858 C C . LYS A 1 887 ? -9.219 -27.712 -1.820 1.00 53.12 887 LYS A C 1
ATOM 6860 O O . LYS A 1 887 ? -8.401 -28.592 -2.093 1.00 53.12 887 LYS A O 1
ATOM 6865 N N . GLY A 1 888 ? -9.297 -26.563 -2.498 1.00 51.62 888 GLY A N 1
ATOM 6866 C CA . GLY A 1 888 ? -8.368 -26.188 -3.568 1.00 51.62 888 GLY A CA 1
ATOM 6867 C C . GLY A 1 888 ? -6.938 -25.939 -3.074 1.00 51.62 888 GLY A C 1
ATOM 6868 O O . GLY A 1 888 ? -5.983 -26.293 -3.769 1.00 51.62 888 GLY A O 1
ATOM 6869 N N . ILE A 1 889 ? -6.805 -25.376 -1.868 1.00 46.34 889 ILE A N 1
ATOM 6870 C CA . ILE A 1 889 ? -5.537 -24.927 -1.261 1.00 46.34 889 ILE A CA 1
ATOM 6871 C C . ILE A 1 889 ? -4.895 -26.003 -0.359 1.00 46.34 889 ILE A C 1
ATOM 6873 O O . ILE A 1 889 ? -3.676 -26.033 -0.211 1.00 46.34 889 ILE A O 1
ATOM 6877 N N . ALA A 1 890 ? -5.684 -26.889 0.253 1.00 54.19 890 ALA A N 1
ATOM 6878 C CA . ALA A 1 890 ? -5.189 -27.883 1.206 1.00 54.19 890 ALA A CA 1
ATOM 6879 C C . ALA A 1 890 ? -4.387 -29.031 0.541 1.00 54.19 890 ALA A C 1
ATOM 6881 O O . ALA A 1 890 ? -4.793 -29.514 -0.520 1.00 54.19 890 ALA A O 1
ATOM 6882 N N . PRO A 1 891 ? -3.327 -29.557 1.198 1.00 56.47 891 PRO A N 1
ATOM 6883 C CA . PRO A 1 891 ? -2.574 -30.716 0.716 1.00 56.47 891 PRO A CA 1
ATOM 6884 C C . PRO A 1 891 ? -3.445 -31.959 0.498 1.00 56.47 891 PRO A C 1
ATOM 6886 O O . PRO A 1 891 ? -4.073 -32.481 1.432 1.00 56.47 891 PRO A O 1
ATOM 6889 N N . GLN A 1 892 ? -3.449 -32.432 -0.747 1.00 66.50 892 GLN A N 1
ATOM 6890 C CA . GLN A 1 892 ? -4.190 -33.601 -1.224 1.00 66.50 892 GLN A CA 1
ATOM 6891 C C . GLN A 1 892 ? -3.389 -34.905 -1.002 1.00 66.50 892 GLN A C 1
ATOM 6893 O O . GLN A 1 892 ? -2.288 -34.890 -0.441 1.00 66.50 892 GLN A O 1
ATOM 6898 N N . ALA A 1 893 ? -3.959 -36.062 -1.366 1.00 69.19 893 ALA A N 1
ATOM 6899 C CA . ALA A 1 893 ? -3.318 -37.368 -1.153 1.00 69.19 893 ALA A CA 1
ATOM 6900 C C . ALA A 1 893 ? -1.969 -37.517 -1.872 1.00 69.19 893 ALA A C 1
ATOM 6902 O O . ALA A 1 893 ? -1.065 -38.146 -1.327 1.00 69.19 893 ALA A O 1
ATOM 6903 N N . ASP A 1 894 ? -1.845 -36.942 -3.069 1.00 69.69 894 ASP A N 1
ATOM 6904 C CA . ASP A 1 894 ? -0.642 -36.960 -3.901 1.00 69.69 894 ASP A CA 1
ATOM 6905 C C . ASP A 1 894 ? 0.532 -36.256 -3.206 1.00 69.69 894 ASP A C 1
ATOM 6907 O O . ASP A 1 894 ? 1.575 -36.868 -2.971 1.00 69.69 894 ASP A O 1
ATOM 6911 N N . GLU A 1 895 ? 0.344 -35.006 -2.782 1.00 70.62 895 GLU A N 1
ATOM 6912 C CA . GLU A 1 895 ? 1.357 -34.235 -2.057 1.00 70.62 895 GLU A CA 1
ATOM 6913 C C . GLU A 1 895 ? 1.785 -34.944 -0.764 1.00 70.62 895 GLU A C 1
ATOM 6915 O O . GLU A 1 895 ? 2.979 -35.061 -0.487 1.00 70.62 895 GLU A O 1
ATOM 6920 N N . LYS A 1 896 ? 0.833 -35.512 -0.014 1.00 72.06 896 LYS A N 1
ATOM 6921 C CA . LYS A 1 896 ? 1.137 -36.299 1.191 1.00 72.06 896 LYS A CA 1
ATOM 6922 C C . LYS A 1 896 ? 1.861 -37.610 0.891 1.00 72.06 896 LYS A C 1
ATOM 6924 O O . LYS A 1 896 ? 2.667 -38.041 1.710 1.00 72.06 896 LYS A O 1
ATOM 6929 N N . ALA A 1 897 ? 1.594 -38.253 -0.245 1.00 75.88 897 ALA A N 1
ATOM 6930 C CA . ALA A 1 897 ? 2.289 -39.471 -0.656 1.00 75.88 897 ALA A CA 1
ATOM 6931 C C . ALA A 1 897 ? 3.753 -39.180 -1.015 1.00 75.88 897 ALA A C 1
ATOM 6933 O O . ALA A 1 897 ? 4.642 -39.923 -0.600 1.00 75.88 897 ALA A O 1
ATOM 6934 N N . PHE A 1 898 ? 4.020 -38.065 -1.703 1.00 75.56 898 PHE A N 1
ATOM 6935 C CA . PHE A 1 898 ? 5.386 -37.616 -1.987 1.00 75.56 898 PHE A CA 1
ATOM 6936 C C . PHE A 1 898 ? 6.113 -37.071 -0.746 1.00 75.56 898 PHE A C 1
ATOM 6938 O O . PHE A 1 898 ? 7.307 -37.326 -0.600 1.00 75.56 898 PHE A O 1
ATOM 6945 N N . GLN A 1 899 ? 5.419 -36.418 0.194 1.00 73.44 899 GLN A N 1
ATOM 6946 C CA . GLN A 1 899 ? 5.980 -36.079 1.513 1.00 73.44 899 GLN A CA 1
ATOM 6947 C C . GLN A 1 899 ? 6.339 -37.342 2.316 1.00 73.44 899 GLN A C 1
ATOM 6949 O O . GLN A 1 899 ? 7.454 -37.450 2.814 1.00 73.44 899 GLN A O 1
ATOM 6954 N N . LEU A 1 900 ? 5.467 -38.355 2.352 1.00 73.31 900 LEU A N 1
ATOM 6955 C CA . LEU A 1 900 ? 5.758 -39.636 3.011 1.00 73.31 900 LEU A CA 1
ATOM 6956 C C . LEU A 1 900 ? 6.899 -40.418 2.324 1.00 73.31 900 LEU A C 1
ATOM 6958 O O . LEU A 1 900 ? 7.588 -41.201 2.974 1.00 73.31 900 LEU A O 1
ATOM 6962 N N . ALA A 1 901 ? 7.124 -40.197 1.024 1.00 77.19 901 ALA A N 1
ATOM 6963 C CA . ALA A 1 901 ? 8.262 -40.745 0.285 1.00 77.19 901 ALA A CA 1
ATOM 6964 C C . ALA A 1 901 ? 9.579 -39.989 0.541 1.00 77.19 901 ALA A C 1
ATOM 6966 O O . ALA A 1 901 ? 10.647 -40.584 0.416 1.00 77.19 901 ALA A O 1
ATOM 6967 N N . LEU A 1 902 ? 9.515 -38.705 0.911 1.00 73.25 902 LEU A N 1
ATOM 6968 C CA . LEU A 1 902 ? 10.655 -37.910 1.384 1.00 73.25 902 LEU A CA 1
ATOM 6969 C C . LEU A 1 902 ? 11.042 -38.283 2.819 1.00 73.25 902 LEU A C 1
ATOM 6971 O O . LEU A 1 902 ? 12.219 -38.515 3.089 1.00 73.25 902 LEU A O 1
ATOM 6975 N N . ASP A 1 903 ? 10.047 -38.419 3.699 1.00 67.50 903 ASP A N 1
ATOM 6976 C CA . ASP A 1 903 ? 10.196 -38.859 5.095 1.00 67.50 903 ASP A CA 1
ATOM 6977 C C . ASP A 1 903 ? 10.522 -40.365 5.223 1.00 67.50 903 ASP A C 1
ATOM 6979 O O . ASP A 1 903 ? 10.690 -40.887 6.330 1.00 67.50 903 ASP A O 1
ATOM 6983 N N . TYR A 1 904 ? 10.633 -41.088 4.102 1.00 74.81 904 TYR A N 1
ATOM 6984 C CA . TYR A 1 904 ? 11.074 -42.479 4.087 1.00 74.81 904 TYR A CA 1
ATOM 6985 C C . TYR A 1 904 ? 12.476 -42.595 4.723 1.00 74.81 904 TYR A C 1
ATOM 6987 O O . TYR A 1 904 ? 13.372 -41.810 4.394 1.00 74.81 904 TYR A O 1
ATOM 6995 N N . PRO A 1 905 ? 12.726 -43.574 5.617 1.00 68.06 905 PRO A N 1
ATOM 6996 C CA . PRO A 1 905 ? 13.980 -43.676 6.364 1.00 68.06 905 PRO A CA 1
ATOM 6997 C C . PRO A 1 905 ? 15.118 -44.265 5.511 1.00 68.06 905 PRO A C 1
ATOM 6999 O O . PRO A 1 905 ? 15.630 -45.352 5.781 1.00 68.06 905 PRO A O 1
ATOM 7002 N N . PHE A 1 906 ? 15.523 -43.527 4.473 1.00 75.25 906 PHE A N 1
ATOM 7003 C CA . PHE A 1 906 ? 16.626 -43.871 3.580 1.00 75.25 906 PHE A CA 1
ATOM 7004 C C . PHE A 1 906 ? 17.920 -44.128 4.358 1.00 75.25 906 PHE A C 1
ATOM 7006 O O . PHE A 1 906 ? 18.379 -43.296 5.150 1.00 75.25 906 PHE A O 1
ATOM 7013 N N . ARG A 1 907 ? 18.546 -45.267 4.079 1.00 76.06 907 ARG A N 1
ATOM 7014 C CA . ARG A 1 907 ? 19.769 -45.728 4.727 1.00 76.06 907 ARG A CA 1
ATOM 7015 C C . ARG A 1 907 ? 20.950 -44.870 4.292 1.00 76.06 907 ARG A C 1
ATOM 7017 O O . ARG A 1 907 ? 21.197 -44.651 3.106 1.00 76.06 907 ARG A O 1
ATOM 7024 N N . ALA A 1 908 ? 21.718 -44.400 5.267 1.00 64.88 908 ALA A N 1
ATOM 7025 C CA . ALA A 1 908 ? 22.878 -43.566 4.999 1.00 64.88 908 ALA A CA 1
ATOM 7026 C C . ALA A 1 908 ? 23.916 -44.338 4.153 1.00 64.88 908 ALA A C 1
ATOM 7028 O O . ALA A 1 908 ? 24.263 -45.480 4.460 1.00 64.88 908 ALA A O 1
ATOM 7029 N N . GLY A 1 909 ? 24.382 -43.720 3.063 1.00 67.19 909 GLY A N 1
ATOM 7030 C CA . GLY A 1 909 ? 25.292 -44.340 2.093 1.00 67.19 909 GLY A CA 1
ATOM 7031 C C . GLY A 1 909 ? 24.642 -45.247 1.038 1.00 67.19 909 GLY A C 1
ATOM 7032 O O . GLY A 1 909 ? 25.374 -45.778 0.201 1.00 67.19 909 GLY A O 1
ATOM 7033 N N . ALA A 1 910 ? 23.317 -45.429 1.037 1.00 75.06 910 ALA A N 1
ATOM 7034 C CA . ALA A 1 910 ? 22.610 -46.098 -0.057 1.00 75.06 910 ALA A CA 1
ATOM 7035 C C . ALA A 1 910 ? 22.353 -45.143 -1.237 1.00 75.06 910 ALA A C 1
ATOM 7037 O O . ALA A 1 910 ? 22.142 -43.944 -1.041 1.00 75.06 910 ALA A O 1
ATOM 7038 N N . ALA A 1 911 ? 22.328 -45.673 -2.463 1.00 81.94 911 ALA A N 1
ATOM 7039 C CA . ALA A 1 911 ? 21.771 -44.945 -3.601 1.00 81.94 911 ALA A CA 1
ATOM 7040 C C . ALA A 1 911 ? 20.248 -44.828 -3.426 1.00 81.94 911 ALA A C 1
ATOM 7042 O O . ALA A 1 911 ? 19.577 -45.841 -3.226 1.00 81.94 911 ALA A O 1
ATOM 7043 N N . LYS A 1 912 ? 19.710 -43.606 -3.481 1.00 85.38 912 LYS A N 1
ATOM 7044 C CA . LYS A 1 912 ? 18.288 -43.320 -3.245 1.00 85.38 912 LYS A CA 1
ATOM 7045 C C . LYS A 1 912 ? 17.543 -43.113 -4.566 1.00 85.38 912 LYS A C 1
ATOM 7047 O O . LYS A 1 912 ? 18.008 -42.356 -5.422 1.00 85.38 912 LYS A O 1
ATOM 7052 N N . SER A 1 913 ? 16.368 -43.718 -4.710 1.00 87.31 913 SER A N 1
ATOM 7053 C CA . SER A 1 913 ? 15.486 -43.527 -5.867 1.00 87.31 913 SER A CA 1
ATOM 7054 C C . SER A 1 913 ? 14.021 -43.422 -5.447 1.00 87.31 913 SER A C 1
ATOM 7056 O O . SER A 1 913 ? 13.578 -44.157 -4.565 1.00 87.31 913 SER A O 1
ATOM 7058 N N . ILE A 1 914 ? 13.263 -42.535 -6.092 1.00 89.00 914 ILE A N 1
ATOM 7059 C CA . ILE A 1 914 ? 11.806 -42.430 -5.959 1.00 89.00 914 ILE A CA 1
ATOM 7060 C C . ILE A 1 914 ? 11.179 -42.599 -7.345 1.00 89.00 914 ILE A C 1
ATOM 7062 O O . ILE A 1 914 ? 11.555 -41.915 -8.298 1.00 89.00 914 ILE A O 1
ATOM 7066 N N . ILE A 1 915 ? 10.215 -43.511 -7.456 1.00 91.12 915 ILE A N 1
ATOM 7067 C CA . ILE A 1 915 ? 9.510 -43.841 -8.696 1.00 91.12 915 ILE A CA 1
ATOM 7068 C C . ILE A 1 915 ? 8.035 -43.483 -8.505 1.00 91.12 915 ILE A C 1
ATOM 7070 O O . ILE A 1 915 ? 7.295 -44.194 -7.824 1.00 91.12 915 ILE A O 1
ATOM 7074 N N . GLY A 1 916 ? 7.608 -42.370 -9.097 1.00 89.69 916 GLY A N 1
ATOM 7075 C CA . GLY A 1 916 ? 6.201 -41.983 -9.141 1.00 89.69 916 GLY A CA 1
ATOM 7076 C C . GLY A 1 916 ? 5.455 -42.764 -10.221 1.00 89.69 916 GLY A C 1
ATOM 7077 O O . GLY A 1 916 ? 5.903 -42.824 -11.365 1.00 89.69 916 GLY A O 1
ATOM 7078 N N . VAL A 1 917 ? 4.301 -43.327 -9.879 1.00 89.81 917 VAL A N 1
ATOM 7079 C CA . VAL A 1 917 ? 3.377 -43.978 -10.815 1.00 89.81 917 VAL A CA 1
ATOM 7080 C C . VAL A 1 917 ? 2.036 -43.253 -10.725 1.00 89.81 917 VAL A C 1
ATOM 7082 O O . VAL A 1 917 ? 1.486 -43.137 -9.629 1.00 89.81 917 VAL A O 1
ATOM 7085 N N . ARG A 1 918 ? 1.534 -42.719 -11.845 1.00 88.00 918 ARG A N 1
ATOM 7086 C CA . ARG A 1 918 ? 0.364 -41.817 -11.874 1.00 88.00 918 ARG A CA 1
ATOM 7087 C C . ARG A 1 918 ? -0.631 -42.210 -12.970 1.00 88.00 918 ARG A C 1
ATOM 7089 O O . ARG A 1 918 ? -0.212 -42.623 -14.052 1.00 88.00 918 ARG A O 1
ATOM 7096 N N . SER A 1 919 ? -1.929 -42.044 -12.707 1.00 85.94 919 SER A N 1
ATOM 7097 C CA . SER A 1 919 ? -2.993 -42.275 -13.698 1.00 85.94 919 SER A CA 1
ATOM 7098 C C . SER A 1 919 ? -3.194 -41.110 -14.681 1.00 85.94 919 SER A C 1
ATOM 7100 O O . SER A 1 919 ? -3.590 -41.357 -15.819 1.00 85.94 919 SER A O 1
ATOM 7102 N N . ASP A 1 920 ? -2.891 -39.864 -14.288 1.00 81.19 920 ASP A N 1
ATOM 7103 C CA . ASP A 1 920 ? -3.095 -38.651 -15.100 1.00 81.19 920 ASP A CA 1
ATOM 7104 C C . ASP A 1 920 ? -1.792 -37.924 -15.507 1.00 81.19 920 ASP A C 1
ATOM 7106 O O . ASP A 1 920 ? -0.687 -38.258 -15.070 1.00 81.19 920 ASP A O 1
ATOM 7110 N N . SER A 1 921 ? -1.945 -36.904 -16.357 1.00 77.25 921 SER A N 1
ATOM 7111 C CA . SER A 1 921 ? -0.897 -35.979 -16.821 1.00 77.25 921 SER A CA 1
ATOM 7112 C C . SER A 1 921 ? -1.057 -34.593 -16.173 1.00 77.25 921 SER A C 1
ATOM 7114 O O . SER A 1 921 ? -2.162 -34.039 -16.179 1.00 77.25 921 SER A O 1
ATOM 7116 N N . LEU A 1 922 ? 0.028 -33.986 -15.691 1.00 72.62 922 LEU A N 1
ATOM 7117 C CA . LEU A 1 922 ? 0.047 -32.676 -15.029 1.00 72.62 922 LEU A CA 1
ATOM 7118 C C . LEU A 1 922 ? 0.144 -31.512 -16.035 1.00 72.62 922 LEU A C 1
ATOM 7120 O O . LEU A 1 922 ? 1.179 -30.857 -16.172 1.00 72.62 922 LEU A O 1
ATOM 7124 N N . GLU A 1 923 ? -0.967 -31.225 -16.722 1.00 70.62 923 GLU A N 1
ATOM 7125 C CA . GLU A 1 923 ? -1.072 -30.085 -17.647 1.00 70.62 923 GLU A CA 1
ATOM 7126 C C . GLU A 1 923 ? -0.943 -28.722 -16.941 1.00 70.62 923 GLU A C 1
ATOM 7128 O O . GLU A 1 923 ? -1.718 -28.384 -16.042 1.00 70.62 923 GLU A O 1
ATOM 7133 N N . TYR A 1 924 ? -0.066 -27.865 -17.473 1.00 63.97 924 TYR A N 1
ATOM 7134 C CA . TYR A 1 924 ? 0.123 -26.468 -17.048 1.00 63.97 924 TYR A CA 1
ATOM 7135 C C . TYR A 1 924 ? -1.145 -25.588 -17.089 1.00 63.97 924 TYR A C 1
ATOM 7137 O O . TYR A 1 924 ? -1.160 -24.514 -16.491 1.00 63.97 924 TYR A O 1
ATOM 7145 N N . LYS A 1 925 ? -2.207 -26.005 -17.795 1.00 59.59 925 LYS A N 1
ATOM 7146 C CA . LYS A 1 925 ? -3.450 -25.225 -17.959 1.00 59.59 925 LYS A CA 1
ATOM 7147 C C . LYS A 1 925 ? -4.307 -25.152 -16.693 1.00 59.59 925 LYS A C 1
ATOM 7149 O O . LYS A 1 925 ? -5.073 -24.204 -16.537 1.00 59.59 925 LYS A O 1
ATOM 7154 N N . ASN A 1 926 ? -4.231 -26.147 -15.806 1.00 62.38 926 ASN A N 1
ATOM 7155 C CA . ASN A 1 926 ? -5.058 -26.175 -14.599 1.00 62.38 926 ASN A CA 1
ATOM 7156 C C . ASN A 1 926 ? -4.393 -25.340 -13.496 1.00 62.38 926 ASN A C 1
ATOM 7158 O O . ASN A 1 926 ? -3.507 -25.827 -12.797 1.00 62.38 926 ASN A O 1
ATOM 7162 N N . TRP A 1 927 ? -4.839 -24.090 -13.338 1.00 50.34 927 TRP A N 1
ATOM 7163 C CA . TRP A 1 927 ? -4.271 -23.113 -12.400 1.00 50.34 927 TRP A CA 1
ATOM 7164 C C . TRP A 1 927 ? -4.092 -23.649 -10.971 1.00 50.34 927 TRP A C 1
ATOM 7166 O O . TRP A 1 927 ? -3.054 -23.411 -10.359 1.00 50.34 927 TRP A O 1
ATOM 7176 N N . TRP A 1 928 ? -5.043 -24.429 -10.446 1.00 58.94 928 TRP A N 1
ATOM 7177 C CA . TRP A 1 928 ? -4.949 -24.962 -9.083 1.00 58.94 928 TRP A CA 1
ATOM 7178 C C . TRP A 1 928 ? -3.962 -26.131 -8.962 1.00 58.94 928 TRP A C 1
ATOM 7180 O O . TRP A 1 928 ? -3.174 -26.145 -8.015 1.00 58.94 928 TRP A O 1
ATOM 7190 N N . LYS A 1 929 ? -3.913 -27.061 -9.935 1.00 60.94 929 LYS A N 1
ATOM 7191 C CA . LYS A 1 929 ? -2.837 -28.078 -9.979 1.00 60.94 929 LYS A CA 1
ATOM 7192 C C . LYS A 1 929 ? -1.461 -27.421 -10.224 1.00 60.94 929 LYS A C 1
ATOM 7194 O O . LYS A 1 929 ? -0.481 -27.857 -9.628 1.00 60.94 929 LYS A O 1
ATOM 7199 N N . PHE A 1 930 ? -1.388 -26.331 -10.997 1.00 54.81 930 PHE A N 1
ATOM 7200 C CA . PHE A 1 930 ? -0.163 -25.545 -11.218 1.00 54.81 930 PHE A CA 1
ATOM 7201 C C . PHE A 1 930 ? 0.340 -24.857 -9.937 1.00 54.81 930 PHE A C 1
ATOM 7203 O O . PHE A 1 930 ? 1.496 -25.043 -9.562 1.00 54.81 930 PHE A O 1
ATOM 7210 N N . VAL A 1 931 ? -0.516 -24.102 -9.236 1.00 50.19 931 VAL A N 1
ATOM 7211 C CA . VAL A 1 931 ? -0.155 -23.416 -7.980 1.00 50.19 931 VAL A CA 1
ATOM 7212 C C . VAL A 1 931 ? 0.251 -24.424 -6.904 1.00 50.19 931 VAL A C 1
ATOM 7214 O O . VAL A 1 931 ? 1.268 -24.215 -6.242 1.00 50.19 931 VAL A O 1
ATOM 7217 N N . ARG A 1 932 ? -0.471 -25.550 -6.781 1.00 61.38 932 ARG A N 1
ATOM 7218 C CA . ARG A 1 932 ? -0.085 -26.653 -5.888 1.00 61.38 932 ARG A CA 1
ATOM 7219 C C . ARG A 1 932 ? 1.306 -27.177 -6.233 1.00 61.38 932 ARG A C 1
ATOM 7221 O O . ARG A 1 932 ? 2.172 -27.161 -5.375 1.00 61.38 932 ARG A O 1
ATOM 7228 N N . ALA A 1 933 ? 1.563 -27.548 -7.486 1.00 55.97 933 ALA A N 1
ATOM 7229 C CA . ALA A 1 933 ? 2.857 -28.100 -7.885 1.00 55.97 933 ALA A CA 1
ATOM 7230 C C . ALA A 1 933 ? 4.032 -27.106 -7.729 1.00 55.97 933 ALA A C 1
ATOM 7232 O O . ALA A 1 933 ? 5.154 -27.534 -7.461 1.00 55.97 933 ALA A O 1
ATOM 7233 N N . GLN A 1 934 ? 3.796 -25.790 -7.818 1.00 51.25 934 GLN A N 1
ATOM 7234 C CA . GLN A 1 934 ? 4.802 -24.769 -7.481 1.00 51.25 934 GLN A CA 1
ATOM 7235 C C . GLN A 1 934 ? 5.065 -24.666 -5.965 1.00 51.25 934 GLN A C 1
ATOM 7237 O O . GLN A 1 934 ? 6.219 -24.514 -5.555 1.00 51.25 934 GLN A O 1
ATOM 7242 N N . LEU A 1 935 ? 4.027 -24.787 -5.126 1.00 42.03 935 LEU A N 1
ATOM 7243 C CA . LEU A 1 935 ? 4.163 -24.866 -3.665 1.00 42.03 935 LEU A CA 1
ATOM 7244 C C . LEU A 1 935 ? 4.894 -26.150 -3.255 1.00 42.03 935 LEU A C 1
ATOM 7246 O O . LEU A 1 935 ? 5.940 -26.073 -2.610 1.00 42.03 935 LEU A O 1
ATOM 7250 N N . THR A 1 936 ? 4.409 -27.309 -3.705 1.00 50.34 936 THR A N 1
ATOM 7251 C CA . THR A 1 936 ? 5.033 -28.614 -3.469 1.00 50.34 936 THR A CA 1
ATOM 7252 C C . THR A 1 936 ? 6.484 -28.598 -3.944 1.00 50.34 936 THR A C 1
ATOM 7254 O O . THR A 1 936 ? 7.367 -28.861 -3.141 1.00 50.34 936 THR A O 1
ATOM 7257 N N . GLY A 1 937 ? 6.774 -28.164 -5.177 1.00 48.78 937 GLY A N 1
ATOM 7258 C CA . GLY A 1 937 ? 8.143 -28.080 -5.708 1.00 48.78 937 GLY A CA 1
ATOM 7259 C C . GLY A 1 937 ? 9.083 -27.136 -4.942 1.00 48.78 937 GLY A C 1
ATOM 7260 O O . GLY A 1 937 ? 10.298 -27.328 -4.974 1.00 48.78 937 GLY A O 1
ATOM 7261 N N . SER A 1 938 ? 8.544 -26.155 -4.209 1.00 42.88 938 SER A N 1
ATOM 7262 C CA . SER A 1 938 ? 9.322 -25.288 -3.306 1.00 42.88 938 SER A CA 1
ATOM 7263 C C . SER A 1 938 ? 9.617 -25.949 -1.951 1.00 42.88 938 SER A C 1
ATOM 7265 O O . SER A 1 938 ? 10.638 -25.653 -1.329 1.00 42.88 938 SER A O 1
ATOM 7267 N N . ILE A 1 939 ? 8.738 -26.850 -1.503 1.00 44.47 939 ILE A N 1
ATOM 7268 C CA . ILE A 1 939 ? 8.845 -27.616 -0.251 1.00 44.47 939 ILE A CA 1
ATOM 7269 C C . ILE A 1 939 ? 9.710 -28.874 -0.455 1.00 44.47 939 ILE A C 1
ATOM 7271 O O . ILE A 1 939 ? 10.562 -29.199 0.374 1.00 44.47 939 ILE A O 1
ATOM 7275 N N . THR A 1 940 ? 9.538 -29.574 -1.577 1.00 53.38 940 THR A N 1
ATOM 7276 C CA . THR A 1 940 ? 10.165 -30.865 -1.879 1.00 53.38 940 THR A CA 1
ATOM 7277 C C . THR A 1 940 ? 11.553 -30.702 -2.502 1.00 53.38 940 THR A C 1
ATOM 7279 O O . THR A 1 940 ? 11.786 -31.056 -3.661 1.00 53.38 940 THR A O 1
ATOM 7282 N N . LYS A 1 941 ? 12.519 -30.203 -1.723 1.00 54.69 941 LYS A N 1
ATOM 7283 C CA . LYS A 1 941 ? 13.939 -30.436 -2.029 1.00 54.69 941 LYS A CA 1
ATOM 7284 C C . LYS A 1 941 ? 14.278 -31.888 -1.687 1.00 54.69 941 LYS A C 1
ATOM 7286 O O . LYS A 1 941 ? 14.410 -32.232 -0.517 1.00 54.69 941 LYS A O 1
ATOM 7291 N N . PHE A 1 942 ? 14.380 -32.734 -2.710 1.00 59.88 942 PHE A N 1
ATOM 7292 C CA . PHE A 1 942 ? 14.650 -34.164 -2.555 1.00 59.88 942 PHE A CA 1
ATOM 7293 C C . PHE A 1 942 ? 16.098 -34.413 -2.105 1.00 59.88 942 PHE A C 1
ATOM 7295 O O . PHE A 1 942 ? 17.048 -34.084 -2.815 1.00 59.88 942 PHE A O 1
ATOM 7302 N N . ASP A 1 943 ? 16.268 -35.007 -0.919 1.00 60.81 943 ASP A N 1
ATOM 7303 C CA . ASP A 1 943 ? 17.561 -35.137 -0.230 1.00 60.81 943 ASP A CA 1
ATOM 7304 C C . ASP A 1 943 ? 18.457 -36.249 -0.812 1.00 60.81 943 ASP A C 1
ATOM 7306 O O . ASP A 1 943 ? 18.708 -37.288 -0.183 1.00 60.81 943 ASP A O 1
ATOM 7310 N N . GLY A 1 944 ? 18.942 -36.034 -2.036 1.00 62.84 944 GLY A N 1
ATOM 7311 C CA . GLY A 1 944 ? 19.884 -36.921 -2.720 1.00 62.84 944 GLY A CA 1
ATOM 7312 C C . GLY A 1 944 ? 19.243 -38.100 -3.451 1.00 62.84 944 GLY A C 1
ATOM 7313 O O . GLY A 1 944 ? 19.938 -39.076 -3.725 1.00 62.84 944 GLY A O 1
ATOM 7314 N N . ALA A 1 945 ? 17.939 -38.042 -3.734 1.00 74.25 945 ALA A N 1
ATOM 7315 C CA . ALA A 1 945 ? 17.209 -39.087 -4.451 1.00 74.25 945 ALA A CA 1
ATOM 7316 C C . ALA A 1 945 ? 17.039 -38.763 -5.941 1.00 74.25 945 ALA A C 1
ATOM 7318 O O . ALA A 1 945 ? 16.611 -37.666 -6.296 1.00 74.25 945 ALA A O 1
ATOM 7319 N N . LEU A 1 946 ? 17.324 -39.743 -6.805 1.00 80.69 946 LEU A N 1
ATOM 7320 C CA . LEU A 1 946 ? 16.941 -39.691 -8.218 1.00 80.69 946 LEU A CA 1
ATOM 7321 C C . LEU A 1 946 ? 15.437 -39.948 -8.358 1.00 80.69 946 LEU A C 1
ATOM 7323 O O . LEU A 1 946 ? 14.882 -40.800 -7.665 1.00 80.69 946 LEU A O 1
ATOM 7327 N N . ILE A 1 947 ? 14.785 -39.223 -9.263 1.00 85.69 947 ILE A N 1
ATOM 7328 C CA . ILE A 1 947 ? 13.326 -39.235 -9.425 1.00 85.69 947 ILE A CA 1
ATOM 7329 C C . ILE A 1 947 ? 12.988 -39.800 -10.802 1.00 85.69 947 ILE A C 1
ATOM 7331 O O . ILE A 1 947 ? 13.584 -39.395 -11.796 1.00 85.69 947 ILE A O 1
ATOM 7335 N N . HIS A 1 948 ? 12.033 -40.721 -10.876 1.00 89.88 948 HIS A N 1
ATOM 7336 C CA . HIS A 1 948 ? 11.562 -41.328 -12.123 1.00 89.88 948 HIS A CA 1
ATOM 7337 C C . HIS A 1 948 ? 10.029 -41.353 -12.150 1.00 89.88 948 HIS A C 1
ATOM 7339 O O . HIS A 1 948 ? 9.387 -41.318 -11.098 1.00 89.88 948 HIS A O 1
ATOM 7345 N N . LEU A 1 949 ? 9.438 -41.419 -13.344 1.00 91.25 949 LEU A N 1
ATOM 7346 C CA . LEU A 1 949 ? 7.989 -41.337 -13.544 1.00 91.25 949 LEU A CA 1
ATOM 7347 C C . LEU A 1 949 ? 7.493 -42.404 -14.523 1.00 91.25 949 LEU A C 1
ATOM 7349 O O . LEU A 1 949 ? 8.076 -42.601 -15.587 1.00 91.25 949 LEU A O 1
ATOM 7353 N N . ILE A 1 950 ? 6.388 -43.055 -14.169 1.00 91.50 950 ILE A N 1
ATOM 7354 C CA . ILE A 1 950 ? 5.645 -43.996 -15.011 1.00 91.50 950 ILE A CA 1
ATOM 7355 C C . ILE A 1 950 ? 4.208 -43.462 -15.120 1.00 91.50 950 ILE A C 1
ATOM 7357 O O . ILE A 1 950 ? 3.461 -43.480 -14.140 1.00 91.50 950 ILE A O 1
ATOM 7361 N N . ALA A 1 951 ? 3.849 -42.909 -16.280 1.00 90.31 951 ALA A N 1
ATOM 7362 C CA . ALA A 1 951 ? 2.616 -42.136 -16.478 1.00 90.31 951 ALA A CA 1
ATOM 7363 C C . ALA A 1 951 ? 2.215 -42.072 -17.969 1.00 90.31 951 ALA A C 1
ATOM 7365 O O . ALA A 1 951 ? 3.048 -42.347 -18.839 1.00 90.31 951 ALA A O 1
ATOM 7366 N N . PRO A 1 952 ? 0.969 -41.694 -18.312 1.00 87.81 952 PRO A N 1
ATOM 7367 C CA . PRO A 1 952 ? 0.596 -41.415 -19.697 1.00 87.81 952 PRO A CA 1
ATOM 7368 C C . PRO A 1 952 ? 1.197 -40.082 -20.179 1.00 87.81 952 PRO A C 1
ATOM 7370 O O . PRO A 1 952 ? 1.064 -39.053 -19.521 1.00 87.81 952 PRO A O 1
ATOM 7373 N N . VAL A 1 953 ? 1.821 -40.083 -21.362 1.00 87.19 953 VAL A N 1
ATOM 7374 C CA . VAL A 1 953 ? 2.489 -38.913 -21.962 1.00 87.19 953 VAL A CA 1
ATOM 7375 C C . VAL A 1 953 ? 1.752 -38.481 -23.230 1.00 87.19 953 VAL A C 1
ATOM 7377 O O . VAL A 1 953 ? 1.858 -39.136 -24.270 1.00 87.19 953 VAL A O 1
ATOM 7380 N N . LYS A 1 954 ? 1.003 -37.377 -23.170 1.00 82.75 954 LYS A N 1
ATOM 7381 C CA . LYS A 1 954 ? 0.250 -36.858 -24.326 1.00 82.75 954 LYS A CA 1
ATOM 7382 C C . LYS A 1 954 ? 1.195 -36.338 -25.432 1.00 82.75 954 LYS A C 1
ATOM 7384 O O . LYS A 1 954 ? 2.349 -35.999 -25.173 1.00 82.75 954 LYS A O 1
ATOM 7389 N N . GLY A 1 955 ? 0.738 -36.376 -26.686 1.00 77.12 955 GLY A N 1
ATOM 7390 C CA . GLY A 1 955 ? 1.483 -35.888 -27.861 1.00 77.12 955 GLY A CA 1
ATOM 7391 C C . GLY A 1 955 ? 2.722 -36.696 -28.295 1.00 77.12 955 GLY A C 1
ATOM 7392 O O . GLY A 1 955 ? 3.375 -36.319 -29.268 1.00 77.12 955 GLY A O 1
ATOM 7393 N N . LEU A 1 956 ? 3.070 -37.792 -27.602 1.00 84.06 956 LEU A N 1
ATOM 7394 C CA . LEU A 1 956 ? 4.358 -38.482 -27.766 1.00 84.06 956 LEU A CA 1
ATOM 7395 C C . LEU A 1 956 ? 4.607 -39.010 -29.194 1.00 84.06 956 LEU A C 1
ATOM 7397 O O . LEU A 1 956 ? 3.983 -39.980 -29.634 1.00 84.06 956 LEU A O 1
ATOM 7401 N N . SER A 1 957 ? 5.578 -38.418 -29.893 1.00 82.06 957 SER A N 1
ATOM 7402 C CA . SER A 1 957 ? 5.960 -38.790 -31.261 1.00 82.06 957 SER A CA 1
ATOM 7403 C C . SER A 1 957 ? 7.449 -38.545 -31.551 1.00 82.06 957 SER A C 1
ATOM 7405 O O . SER A 1 957 ? 8.094 -37.681 -30.954 1.00 82.06 957 SER A O 1
ATOM 7407 N N . LEU A 1 958 ? 8.023 -39.341 -32.462 1.00 82.00 958 LEU A N 1
ATOM 7408 C CA . LEU A 1 958 ? 9.426 -39.252 -32.880 1.00 82.00 958 LEU A CA 1
ATOM 7409 C C . LEU A 1 958 ? 9.560 -39.566 -34.371 1.00 82.00 958 LEU A C 1
ATOM 7411 O O . LEU A 1 958 ? 9.109 -40.609 -34.842 1.00 82.00 958 LEU A O 1
ATOM 7415 N N . GLU A 1 959 ? 10.249 -38.695 -35.102 1.00 75.69 959 GLU A N 1
ATOM 7416 C CA . GLU A 1 959 ? 10.500 -38.862 -36.534 1.00 75.69 959 GLU A CA 1
ATOM 7417 C C . GLU A 1 959 ? 11.189 -40.211 -36.851 1.00 75.69 959 GLU A C 1
ATOM 7419 O O . GLU A 1 959 ? 12.250 -40.567 -36.311 1.00 75.69 959 GLU A O 1
ATOM 7424 N N . GLY A 1 960 ? 10.559 -40.996 -37.729 1.00 70.31 960 GLY A N 1
ATOM 7425 C CA . GLY A 1 960 ? 11.041 -42.322 -38.118 1.00 70.31 960 GLY A CA 1
ATOM 7426 C C . GLY A 1 960 ? 11.025 -43.364 -36.989 1.00 70.31 960 GLY A C 1
ATOM 7427 O O . GLY A 1 960 ? 11.928 -44.204 -36.938 1.00 70.31 960 GLY A O 1
ATOM 7428 N N . VAL A 1 961 ? 10.066 -43.299 -36.055 1.00 77.44 961 VAL A N 1
ATOM 7429 C CA . VAL A 1 961 ? 9.698 -44.398 -35.137 1.00 77.44 961 VAL A CA 1
ATOM 7430 C C . VAL A 1 961 ? 8.172 -44.445 -34.999 1.00 77.44 961 VAL A C 1
ATOM 7432 O O . VAL A 1 961 ? 7.542 -43.412 -34.801 1.00 77.44 961 VAL A O 1
ATOM 7435 N N . LEU A 1 962 ? 7.571 -45.637 -35.073 1.00 77.12 962 LEU A N 1
ATOM 7436 C CA . LEU A 1 962 ? 6.147 -45.821 -34.761 1.00 77.12 962 LEU A CA 1
ATOM 7437 C C . LEU A 1 962 ? 5.888 -45.484 -33.285 1.00 77.12 962 LEU A C 1
ATOM 7439 O O . LEU A 1 962 ? 6.605 -45.972 -32.411 1.00 77.12 962 LEU A O 1
ATOM 7443 N N . SER A 1 963 ? 4.853 -44.694 -32.995 1.00 71.88 963 SER A N 1
ATOM 7444 C CA . SER A 1 963 ? 4.526 -44.239 -31.632 1.00 71.88 963 SER A CA 1
ATOM 7445 C C . SER A 1 963 ? 4.244 -45.390 -30.656 1.00 71.88 963 SER A C 1
ATOM 7447 O O . SER A 1 963 ? 4.547 -45.283 -29.471 1.00 71.88 963 SER A O 1
ATOM 7449 N N . GLU A 1 964 ? 3.754 -46.525 -31.155 1.00 74.44 964 GLU A N 1
ATOM 7450 C CA . GLU A 1 964 ? 3.560 -47.770 -30.397 1.00 74.44 964 GLU A CA 1
ATOM 7451 C C . GLU A 1 964 ? 4.873 -48.382 -29.878 1.00 74.44 964 GLU A C 1
ATOM 7453 O O . GLU A 1 964 ? 4.865 -49.099 -28.881 1.00 74.44 964 GLU A O 1
ATOM 7458 N N . LYS A 1 965 ? 6.013 -48.091 -30.522 1.00 77.62 965 LYS A N 1
ATOM 7459 C CA . LYS A 1 965 ? 7.339 -48.588 -30.120 1.00 77.62 965 LYS A CA 1
ATOM 7460 C C . LYS A 1 965 ? 8.100 -47.652 -29.176 1.00 77.62 965 LYS A C 1
ATOM 7462 O O . LYS A 1 965 ? 9.174 -48.036 -28.707 1.00 77.62 965 LYS A O 1
ATOM 7467 N N . LEU A 1 966 ? 7.581 -46.452 -28.904 1.00 84.38 966 LEU A N 1
ATOM 7468 C CA . LEU A 1 966 ? 8.148 -45.498 -27.946 1.00 84.38 966 LEU A CA 1
ATOM 7469 C C . LEU A 1 966 ? 7.648 -45.835 -26.536 1.00 84.38 966 LEU A C 1
ATOM 7471 O O . LEU A 1 966 ? 6.444 -45.814 -26.296 1.00 84.38 966 LEU A O 1
ATOM 7475 N N . ILE A 1 967 ? 8.566 -46.128 -25.609 1.00 86.06 967 ILE A N 1
ATOM 7476 C CA . ILE A 1 967 ? 8.214 -46.574 -24.244 1.00 86.06 967 ILE A CA 1
ATOM 7477 C C . ILE A 1 967 ? 8.775 -45.687 -23.130 1.00 86.06 967 ILE A C 1
ATOM 7479 O O . ILE A 1 967 ? 8.294 -45.751 -22.001 1.00 86.06 967 ILE A O 1
ATOM 7483 N N . GLY A 1 968 ? 9.752 -44.826 -23.422 1.00 87.69 968 GLY A N 1
ATOM 7484 C CA . GLY A 1 968 ? 10.245 -43.848 -22.457 1.00 87.69 968 GLY A CA 1
ATOM 7485 C C . GLY A 1 968 ? 11.399 -42.997 -22.970 1.00 87.69 968 GLY A C 1
ATOM 7486 O O . GLY A 1 968 ? 11.900 -43.195 -24.076 1.00 87.69 968 GLY A O 1
ATOM 7487 N N . PHE A 1 969 ? 11.820 -42.031 -22.164 1.00 89.88 969 PHE A N 1
ATOM 7488 C CA . PHE A 1 969 ? 12.927 -41.124 -22.457 1.00 89.88 969 PHE A CA 1
ATOM 7489 C C . PHE A 1 969 ? 13.525 -40.542 -21.171 1.00 89.88 969 PHE A C 1
ATOM 7491 O O . PHE A 1 969 ? 12.879 -40.496 -20.124 1.00 89.88 969 PHE A O 1
ATOM 7498 N N . ASN A 1 970 ? 14.765 -40.068 -21.260 1.00 87.00 970 ASN A N 1
ATOM 7499 C CA . ASN A 1 970 ? 15.389 -39.222 -20.242 1.00 87.00 970 ASN A CA 1
ATOM 7500 C C . ASN A 1 970 ? 15.912 -37.931 -20.891 1.00 87.00 970 ASN A C 1
ATOM 7502 O O . ASN A 1 970 ? 15.579 -37.615 -22.035 1.00 87.00 970 ASN A O 1
ATOM 7506 N N . SER A 1 971 ? 16.748 -37.166 -20.189 1.00 80.31 971 SER A N 1
ATOM 7507 C CA . SER A 1 971 ? 17.325 -35.919 -20.711 1.00 80.31 971 SER A CA 1
ATOM 7508 C C . SER A 1 971 ? 18.244 -36.092 -21.939 1.00 80.31 971 SER A C 1
ATOM 7510 O O . SER A 1 971 ? 18.548 -35.099 -22.599 1.00 80.31 971 SER A O 1
ATOM 7512 N N . ARG A 1 972 ? 18.667 -37.321 -22.284 1.00 77.50 972 ARG A N 1
ATOM 7513 C CA . ARG A 1 972 ? 19.683 -37.623 -23.317 1.00 77.50 972 ARG A CA 1
ATOM 7514 C C . ARG A 1 972 ? 19.204 -38.605 -24.400 1.00 77.50 972 ARG A C 1
ATOM 7516 O O . ARG A 1 972 ? 19.478 -38.384 -25.583 1.00 77.50 972 ARG A O 1
ATOM 7523 N N . LEU A 1 973 ? 18.502 -39.667 -24.004 1.00 82.31 973 LEU A N 1
ATOM 7524 C CA . LEU A 1 973 ? 18.158 -40.842 -24.818 1.00 82.31 973 LEU A CA 1
ATOM 7525 C C . LEU A 1 973 ? 16.642 -41.089 -24.873 1.00 82.31 973 LEU A C 1
ATOM 7527 O O . LEU A 1 973 ? 15.888 -40.614 -24.021 1.00 82.31 973 LEU A O 1
ATOM 7531 N N . VAL A 1 974 ? 16.217 -41.875 -25.865 1.00 84.88 974 VAL A N 1
ATOM 7532 C CA . VAL A 1 974 ? 14.844 -42.382 -26.023 1.00 84.88 974 VAL A CA 1
ATOM 7533 C C . VAL A 1 974 ? 14.882 -43.911 -26.049 1.00 84.88 974 VAL A C 1
ATOM 7535 O O . VAL A 1 974 ? 15.608 -44.485 -26.860 1.00 84.88 974 VAL A O 1
ATOM 7538 N N . ALA A 1 975 ? 14.093 -44.549 -25.186 1.00 83.50 975 ALA A N 1
ATOM 7539 C CA . ALA A 1 975 ? 13.959 -45.999 -25.095 1.00 83.50 975 ALA A CA 1
ATOM 7540 C C . ALA A 1 975 ? 12.848 -46.518 -26.020 1.00 83.50 975 ALA A C 1
ATOM 7542 O O . ALA A 1 975 ? 11.764 -45.931 -26.130 1.00 83.50 975 ALA A O 1
ATOM 7543 N N . THR A 1 976 ? 13.111 -47.659 -26.658 1.00 83.88 976 THR A N 1
ATOM 7544 C CA . THR A 1 976 ? 12.178 -48.332 -27.574 1.00 83.88 976 THR A CA 1
ATOM 7545 C C . THR A 1 976 ? 12.035 -49.814 -27.241 1.00 83.88 976 THR A C 1
ATOM 7547 O O . THR A 1 976 ? 12.955 -50.419 -26.693 1.00 83.88 976 THR A O 1
ATOM 7550 N N . VAL A 1 977 ? 10.900 -50.418 -27.616 1.00 81.31 977 VAL A N 1
ATOM 7551 C CA . VAL A 1 977 ? 10.612 -51.858 -27.410 1.00 81.31 977 VAL A CA 1
ATOM 7552 C C . VAL A 1 977 ? 11.702 -52.773 -27.995 1.00 81.31 977 VAL A C 1
ATOM 7554 O O . VAL A 1 977 ? 11.952 -53.855 -27.469 1.00 81.31 977 VAL A O 1
ATOM 7557 N N . ASP A 1 978 ? 12.371 -52.338 -29.068 1.00 72.25 978 ASP A N 1
ATOM 7558 C CA . ASP A 1 978 ? 13.424 -53.101 -29.752 1.00 72.25 978 ASP A CA 1
ATOM 7559 C C . ASP A 1 978 ? 14.833 -52.918 -29.127 1.00 72.25 978 ASP A C 1
ATOM 7561 O O . ASP A 1 978 ? 15.819 -53.367 -29.712 1.00 72.25 978 ASP A O 1
ATOM 7565 N N . GLY A 1 979 ? 14.961 -52.229 -27.982 1.00 62.66 979 GLY A N 1
ATOM 7566 C CA . GLY A 1 979 ? 16.219 -52.088 -27.225 1.00 62.66 979 GLY A CA 1
ATOM 7567 C C . GLY A 1 979 ? 17.311 -51.227 -27.881 1.00 62.66 979 GLY A C 1
ATOM 7568 O O . GLY A 1 979 ? 18.461 -51.241 -27.445 1.00 62.66 979 GLY A O 1
ATOM 7569 N N . LYS A 1 980 ? 16.991 -50.482 -28.948 1.00 57.25 980 LYS A N 1
ATOM 7570 C CA . LYS A 1 980 ? 17.954 -49.631 -29.670 1.00 57.25 980 LYS A CA 1
ATOM 7571 C C . LYS A 1 980 ? 17.977 -48.209 -29.106 1.00 57.25 980 LYS A C 1
ATOM 7573 O O . LYS A 1 980 ? 17.424 -47.290 -29.709 1.00 57.25 980 LYS A O 1
ATOM 7578 N N . ASP A 1 981 ? 18.670 -48.021 -27.984 1.00 57.88 981 ASP A N 1
ATOM 7579 C CA . ASP A 1 981 ? 18.848 -46.727 -27.291 1.00 57.88 981 ASP A CA 1
ATOM 7580 C C . ASP A 1 981 ? 19.808 -45.755 -28.033 1.00 57.88 981 ASP A C 1
ATOM 7582 O O . ASP A 1 981 ? 20.650 -45.086 -27.435 1.00 57.88 981 ASP A O 1
ATOM 7586 N N . SER A 1 982 ? 19.722 -45.688 -29.367 1.00 52.88 982 SER A N 1
ATOM 7587 C CA . SER A 1 982 ? 20.694 -45.017 -30.246 1.00 52.88 982 SER A CA 1
ATOM 7588 C C . SER A 1 982 ? 20.224 -43.676 -30.830 1.00 52.88 982 SER A C 1
ATOM 7590 O O . SER A 1 982 ? 20.967 -43.047 -31.587 1.00 52.88 982 SER A O 1
ATOM 7592 N N . LYS A 1 983 ? 18.997 -43.224 -30.531 1.00 63.03 983 LYS A N 1
ATOM 7593 C CA . LYS A 1 983 ? 18.450 -41.940 -31.013 1.00 63.03 983 LYS A CA 1
ATOM 7594 C C . LYS A 1 983 ? 18.544 -40.854 -29.929 1.00 63.03 983 LYS A C 1
ATOM 7596 O O . LYS A 1 983 ? 18.097 -41.047 -28.801 1.00 63.03 983 LYS A O 1
ATOM 7601 N N . LYS A 1 984 ? 19.105 -39.690 -30.288 1.00 65.31 984 LYS A N 1
ATOM 7602 C CA . LYS A 1 984 ? 19.191 -38.503 -29.412 1.00 65.31 984 LYS A CA 1
ATOM 7603 C C . LYS A 1 984 ? 17.794 -37.945 -29.111 1.00 65.31 984 LYS A C 1
ATOM 7605 O O . LYS A 1 984 ? 16.977 -37.821 -30.022 1.00 65.31 984 LYS A O 1
ATOM 7610 N N . ARG A 1 985 ? 17.558 -37.513 -27.865 1.00 74.25 985 ARG A N 1
ATOM 7611 C CA . ARG A 1 985 ? 16.271 -36.943 -27.402 1.00 74.25 985 ARG A CA 1
ATOM 7612 C C . ARG A 1 985 ? 15.782 -35.722 -28.206 1.00 74.25 985 ARG A C 1
ATOM 7614 O O . ARG A 1 985 ? 14.585 -35.478 -28.265 1.00 74.25 985 ARG A O 1
ATOM 7621 N N . THR A 1 986 ? 16.672 -34.973 -28.859 1.00 68.38 986 THR A N 1
ATOM 7622 C CA . THR A 1 986 ? 16.389 -33.675 -29.515 1.00 68.38 986 THR A CA 1
ATOM 7623 C C . THR A 1 986 ? 15.414 -33.704 -30.705 1.00 68.38 986 THR A C 1
ATOM 7625 O O . THR A 1 986 ? 15.168 -32.655 -31.289 1.00 68.38 986 THR A O 1
ATOM 7628 N N . LYS A 1 987 ? 14.875 -34.869 -31.090 1.00 70.75 987 LYS A N 1
ATOM 7629 C CA . LYS A 1 987 ? 13.813 -35.014 -32.108 1.00 70.75 987 LYS A CA 1
ATOM 7630 C C . LYS A 1 987 ? 12.456 -35.481 -31.545 1.00 70.75 987 LYS A C 1
ATOM 7632 O O . LYS A 1 987 ? 11.531 -35.706 -32.320 1.00 70.75 987 LYS A O 1
ATOM 7637 N N . LEU A 1 988 ? 12.340 -35.671 -30.229 1.00 82.38 988 LEU A N 1
ATOM 7638 C CA . LEU A 1 988 ? 11.119 -36.149 -29.573 1.00 82.38 988 LEU A CA 1
ATOM 7639 C C . LEU A 1 988 ? 10.139 -34.991 -29.324 1.00 82.38 988 LEU A C 1
ATOM 7641 O O . LEU A 1 988 ? 10.531 -33.977 -28.748 1.00 82.38 988 LEU A O 1
ATOM 7645 N N . GLN A 1 989 ? 8.872 -35.171 -29.698 1.00 81.12 989 GLN A N 1
ATOM 7646 C CA . GLN A 1 989 ? 7.770 -34.251 -29.394 1.00 81.12 989 GLN A CA 1
ATOM 7647 C C . GLN A 1 989 ? 6.806 -34.902 -28.391 1.00 81.12 989 GLN A C 1
ATOM 7649 O O . GLN A 1 989 ? 6.597 -36.115 -28.431 1.00 81.12 989 GLN A O 1
ATOM 7654 N N . PHE A 1 990 ? 6.264 -34.104 -27.471 1.00 85.94 990 PHE A N 1
ATOM 7655 C CA . PHE A 1 990 ? 5.266 -34.470 -26.458 1.00 85.94 990 PHE A CA 1
ATOM 7656 C C . PHE A 1 990 ? 4.614 -33.181 -25.917 1.00 85.94 990 PHE A C 1
ATOM 7658 O O . PHE A 1 990 ? 5.173 -32.097 -26.096 1.00 85.94 990 PHE A O 1
ATOM 7665 N N . ASP A 1 991 ? 3.447 -33.281 -25.278 1.00 83.19 991 ASP A N 1
ATOM 7666 C CA . ASP A 1 991 ? 2.751 -32.124 -24.692 1.00 83.19 991 ASP A CA 1
ATOM 7667 C C . ASP A 1 991 ? 3.367 -31.688 -23.349 1.00 83.19 991 ASP A C 1
ATOM 7669 O O . ASP A 1 991 ? 3.834 -32.518 -22.569 1.00 83.19 991 ASP A O 1
ATOM 7673 N N . ASN A 1 992 ? 3.321 -30.385 -23.045 1.00 76.31 992 ASN A N 1
ATOM 7674 C CA . ASN A 1 992 ? 3.909 -29.814 -21.825 1.00 76.31 992 ASN A CA 1
ATOM 7675 C C . ASN A 1 992 ? 3.240 -30.350 -20.538 1.00 76.31 992 ASN A C 1
ATOM 7677 O O . ASN A 1 992 ? 2.103 -29.983 -20.217 1.00 76.31 992 ASN A O 1
ATOM 7681 N N . ASP A 1 993 ? 3.991 -31.132 -19.762 1.00 82.00 993 ASP A N 1
ATOM 7682 C CA . ASP A 1 993 ? 3.587 -31.742 -18.492 1.00 82.00 993 ASP A CA 1
ATOM 7683 C C . ASP A 1 993 ? 4.624 -31.420 -17.404 1.00 82.00 993 ASP A C 1
ATOM 7685 O O . ASP A 1 993 ? 5.821 -31.677 -17.566 1.00 82.00 993 ASP A O 1
ATOM 7689 N N . MET A 1 994 ? 4.172 -30.863 -16.277 1.00 75.81 994 MET A N 1
ATOM 7690 C CA . MET A 1 994 ? 5.079 -30.391 -15.223 1.00 75.81 994 MET A CA 1
ATOM 7691 C C . MET A 1 994 ? 5.792 -31.535 -14.483 1.00 75.81 994 MET A C 1
ATOM 7693 O O . MET A 1 994 ? 6.921 -31.362 -14.020 1.00 75.81 994 MET A O 1
ATOM 7697 N N . GLY A 1 995 ? 5.164 -32.710 -14.379 1.00 75.75 995 GLY A N 1
ATOM 7698 C CA . GLY A 1 995 ? 5.784 -33.902 -13.798 1.00 75.75 995 GLY A CA 1
ATOM 7699 C C . GLY A 1 995 ? 6.912 -34.436 -14.680 1.00 75.75 995 GLY A C 1
ATOM 7700 O O . GLY A 1 995 ? 7.959 -34.834 -14.167 1.00 75.75 995 GLY A O 1
ATOM 7701 N N . ILE A 1 996 ? 6.738 -34.373 -16.003 1.00 84.50 996 ILE A N 1
ATOM 7702 C CA . ILE A 1 996 ? 7.781 -34.718 -16.978 1.00 84.50 996 ILE A CA 1
ATOM 7703 C C . ILE A 1 996 ? 8.971 -33.758 -16.853 1.00 84.50 996 ILE A C 1
ATOM 7705 O O . ILE A 1 996 ? 10.100 -34.218 -16.661 1.00 84.50 996 ILE A O 1
ATOM 7709 N N . ASP A 1 997 ? 8.739 -32.444 -16.887 1.00 80.69 997 ASP A N 1
ATOM 7710 C CA . ASP A 1 997 ? 9.811 -31.444 -16.763 1.00 80.69 997 ASP A CA 1
ATOM 7711 C C . ASP A 1 997 ? 10.576 -31.571 -15.434 1.00 80.69 997 ASP A C 1
ATOM 7713 O O . ASP A 1 997 ? 11.810 -31.519 -15.408 1.00 80.69 997 ASP A O 1
ATOM 7717 N N . PHE A 1 998 ? 9.868 -31.826 -14.330 1.00 76.50 998 PHE A N 1
ATOM 7718 C CA . PHE A 1 998 ? 10.479 -32.031 -13.017 1.00 76.50 998 PHE A CA 1
ATOM 7719 C C . PHE A 1 998 ? 11.413 -33.254 -12.972 1.00 76.50 998 PHE A C 1
ATOM 7721 O O . PHE A 1 998 ? 12.526 -33.171 -12.447 1.00 76.50 998 PHE A O 1
ATOM 7728 N N . VAL A 1 999 ? 11.007 -34.379 -13.566 1.00 80.38 999 VAL A N 1
ATOM 7729 C CA . VAL A 1 999 ? 11.815 -35.611 -13.642 1.00 80.38 999 VAL A CA 1
ATOM 7730 C C . VAL A 1 999 ? 13.069 -35.402 -14.492 1.00 80.38 999 VAL A C 1
ATOM 7732 O O . VAL A 1 999 ? 14.167 -35.804 -14.101 1.00 80.38 999 VAL A O 1
ATOM 7735 N N . LEU A 1 1000 ? 12.928 -34.732 -15.637 1.00 82.12 1000 LEU A N 1
ATOM 7736 C CA . LEU A 1 1000 ? 14.023 -34.483 -16.576 1.00 82.12 1000 LEU A CA 1
ATOM 7737 C C . LEU A 1 1000 ? 15.111 -33.578 -15.988 1.00 82.12 1000 LEU A C 1
ATOM 7739 O O . LEU A 1 1000 ? 16.298 -33.847 -16.192 1.00 82.12 1000 LEU A O 1
ATOM 7743 N N . ASN A 1 1001 ? 14.713 -32.548 -15.235 1.00 74.94 1001 ASN A N 1
ATOM 7744 C CA . ASN A 1 1001 ? 15.632 -31.648 -14.533 1.00 74.94 1001 ASN A CA 1
ATOM 7745 C C . ASN A 1 1001 ? 16.447 -32.374 -13.447 1.00 74.94 1001 ASN A C 1
ATOM 7747 O O . ASN A 1 1001 ? 17.599 -32.020 -13.210 1.00 74.94 1001 ASN A O 1
ATOM 7751 N N . ASN A 1 1002 ? 15.895 -33.436 -12.851 1.00 70.94 1002 ASN A N 1
ATOM 7752 C CA . ASN A 1 1002 ? 16.589 -34.311 -11.898 1.00 70.94 1002 ASN A CA 1
ATOM 7753 C C . ASN A 1 1002 ? 17.367 -35.467 -12.575 1.00 70.94 1002 ASN A C 1
ATOM 7755 O O . ASN A 1 1002 ? 17.816 -36.391 -11.899 1.00 70.94 1002 ASN A O 1
ATOM 7759 N N . GLY A 1 1003 ? 17.527 -35.449 -13.906 1.00 74.38 1003 GLY A N 1
ATOM 7760 C CA . GLY A 1 1003 ? 18.247 -36.487 -14.660 1.00 74.38 1003 GLY A CA 1
ATOM 7761 C C . GLY A 1 1003 ? 17.507 -37.827 -14.781 1.00 74.38 1003 GLY A C 1
ATOM 7762 O O . GLY A 1 1003 ? 18.105 -38.823 -15.191 1.00 74.38 1003 GLY A O 1
ATOM 7763 N N . GLY A 1 1004 ? 16.222 -37.851 -14.427 1.00 83.56 1004 GLY A N 1
ATOM 7764 C CA . GLY A 1 1004 ? 15.384 -39.038 -14.345 1.00 83.56 1004 GLY A CA 1
ATOM 7765 C C . GLY A 1 1004 ? 14.926 -39.627 -15.677 1.00 83.56 1004 GLY A C 1
ATOM 7766 O O . GLY A 1 1004 ? 15.172 -39.085 -16.756 1.00 83.56 1004 GLY A O 1
ATOM 7767 N N . TRP A 1 1005 ? 14.196 -40.739 -15.575 1.00 90.56 1005 TRP A N 1
ATOM 7768 C CA . TRP A 1 1005 ? 13.504 -41.384 -16.698 1.00 90.56 1005 TRP A CA 1
ATOM 7769 C C . TRP A 1 1005 ? 11.993 -41.188 -16.585 1.00 90.56 1005 TRP A C 1
ATOM 7771 O O . TRP A 1 1005 ? 11.426 -41.340 -15.502 1.00 90.56 1005 TRP A O 1
ATOM 7781 N N . VAL A 1 1006 ? 11.359 -40.928 -17.726 1.00 91.56 1006 VAL A N 1
ATOM 7782 C CA . VAL A 1 1006 ? 9.907 -40.924 -17.916 1.00 91.56 1006 VAL A CA 1
ATOM 7783 C C . VAL A 1 1006 ? 9.545 -42.113 -18.804 1.00 91.56 1006 VAL A C 1
ATOM 7785 O O . VAL A 1 1006 ? 10.083 -42.241 -19.904 1.00 91.56 1006 VAL A O 1
ATOM 7788 N N . PHE A 1 1007 ? 8.634 -42.969 -18.346 1.00 91.81 1007 PHE A N 1
ATOM 7789 C CA . PHE A 1 1007 ? 8.119 -44.114 -19.099 1.00 91.81 1007 PHE A CA 1
ATOM 7790 C C . PHE A 1 1007 ? 6.629 -43.940 -19.395 1.00 91.81 1007 PHE A C 1
ATOM 7792 O O . PHE A 1 1007 ? 5.841 -43.615 -18.506 1.00 91.81 1007 PHE A O 1
ATOM 7799 N N . ALA A 1 1008 ? 6.264 -44.142 -20.661 1.00 90.12 1008 ALA A N 1
ATOM 7800 C CA . ALA A 1 1008 ? 4.974 -43.766 -21.227 1.00 90.12 1008 ALA A CA 1
ATOM 7801 C C . ALA A 1 1008 ? 4.000 -44.954 -21.242 1.00 90.12 1008 ALA A C 1
ATOM 7803 O O . ALA A 1 1008 ? 4.209 -45.926 -21.968 1.00 90.12 1008 ALA A O 1
ATOM 7804 N N . THR A 1 1009 ? 2.923 -44.891 -20.456 1.00 88.62 1009 THR A N 1
ATOM 7805 C CA . THR A 1 1009 ? 1.998 -46.031 -20.290 1.00 88.62 1009 THR A CA 1
ATOM 7806 C C . THR A 1 1009 ? 0.903 -46.129 -21.356 1.00 88.62 1009 THR A C 1
ATOM 7808 O O . THR A 1 1009 ? 0.333 -47.207 -21.519 1.00 88.62 1009 THR A O 1
ATOM 7811 N N . GLN A 1 1010 ? 0.621 -45.071 -22.135 1.00 84.56 1010 GLN A N 1
ATOM 7812 C CA . GLN A 1 1010 ? -0.598 -44.984 -22.971 1.00 84.56 1010 GLN A CA 1
ATOM 7813 C C . GLN A 1 1010 ? -0.748 -46.038 -24.088 1.00 84.56 1010 GLN A C 1
ATOM 7815 O O . GLN A 1 1010 ? -1.819 -46.165 -24.682 1.00 84.56 1010 GLN A O 1
ATOM 7820 N N . ASN A 1 1011 ? 0.329 -46.753 -24.421 1.00 82.69 1011 ASN A N 1
ATOM 7821 C CA . ASN A 1 1011 ? 0.343 -47.792 -25.451 1.00 82.69 1011 ASN A CA 1
ATOM 7822 C C . ASN A 1 1011 ? 0.565 -49.202 -24.873 1.00 82.69 1011 ASN A C 1
ATOM 7824 O O . ASN A 1 1011 ? 0.499 -50.166 -25.629 1.00 82.69 1011 ASN A O 1
ATOM 7828 N N . PHE A 1 1012 ? 0.780 -49.351 -23.559 1.00 85.06 1012 PHE A N 1
ATOM 7829 C CA . PHE A 1 1012 ? 1.124 -50.637 -22.937 1.00 85.06 1012 PHE A CA 1
ATOM 7830 C C . PHE A 1 1012 ? 0.066 -51.723 -23.189 1.00 85.06 1012 PHE A C 1
ATOM 7832 O O . PHE A 1 1012 ? 0.401 -52.841 -23.574 1.00 85.06 1012 PHE A O 1
ATOM 7839 N N . GLU A 1 1013 ? -1.217 -51.385 -23.055 1.00 82.69 1013 GLU A N 1
ATOM 7840 C CA . GLU A 1 1013 ? -2.334 -52.323 -23.259 1.00 82.69 1013 GLU A CA 1
ATOM 7841 C C . GLU A 1 1013 ? -2.588 -52.658 -24.745 1.00 82.69 1013 GLU A C 1
ATOM 7843 O O . GLU A 1 1013 ? -3.320 -53.596 -25.044 1.00 82.69 1013 GLU A O 1
ATOM 7848 N N . LYS A 1 1014 ? -1.945 -51.942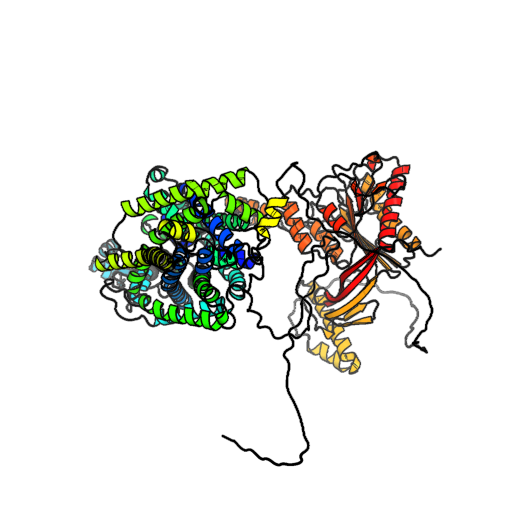 -25.682 1.00 82.62 1014 LYS A N 1
ATOM 7849 C CA . LYS A 1 1014 ? -1.971 -52.237 -27.130 1.00 82.62 1014 LYS A CA 1
ATOM 7850 C C . LYS A 1 1014 ? -0.827 -53.160 -27.569 1.00 82.62 1014 LYS A C 1
ATOM 7852 O O . LYS A 1 1014 ? -0.871 -53.715 -28.665 1.00 82.62 1014 LYS A O 1
ATOM 7857 N N . LEU A 1 1015 ? 0.218 -53.302 -26.749 1.00 83.69 1015 LEU A N 1
ATOM 7858 C CA . LEU A 1 1015 ? 1.357 -54.169 -27.044 1.00 83.69 1015 LEU A CA 1
ATOM 7859 C C . LEU A 1 1015 ? 0.984 -55.646 -26.870 1.00 83.69 1015 LEU A C 1
ATOM 7861 O O . LEU A 1 1015 ? 0.249 -56.022 -25.960 1.00 83.69 1015 LEU A O 1
ATOM 7865 N N . LYS A 1 1016 ? 1.568 -56.512 -27.702 1.00 85.56 1016 LYS A N 1
ATOM 7866 C CA . LYS A 1 1016 ? 1.489 -57.969 -27.518 1.00 85.56 1016 LYS A CA 1
ATOM 7867 C C . LYS A 1 1016 ? 2.211 -58.364 -26.226 1.00 85.56 1016 LYS A C 1
ATOM 7869 O O . LYS A 1 1016 ? 3.206 -57.737 -25.870 1.00 85.56 1016 LYS A O 1
ATOM 7874 N N . ALA A 1 1017 ? 1.796 -59.451 -25.572 1.00 82.94 1017 ALA A N 1
ATOM 7875 C CA . ALA A 1 1017 ? 2.399 -59.915 -24.312 1.00 82.94 1017 ALA A CA 1
ATOM 7876 C C . ALA A 1 1017 ? 3.935 -60.109 -24.384 1.00 82.94 1017 ALA A C 1
ATOM 7878 O O . ALA A 1 1017 ? 4.658 -59.816 -23.430 1.00 82.94 1017 ALA A O 1
ATOM 7879 N N . SER A 1 1018 ? 4.458 -60.524 -25.544 1.00 83.31 1018 SER A N 1
ATOM 7880 C CA . SER A 1 1018 ? 5.901 -60.599 -25.826 1.00 83.31 1018 SER A CA 1
ATOM 7881 C C . SER A 1 1018 ? 6.619 -59.250 -25.726 1.00 83.31 1018 SER A C 1
ATOM 7883 O O . SER A 1 1018 ? 7.770 -59.189 -25.303 1.00 83.31 1018 SER A O 1
ATOM 7885 N N . ASP A 1 1019 ? 5.948 -58.173 -26.125 1.00 84.69 1019 ASP A N 1
ATOM 7886 C CA . ASP A 1 1019 ? 6.484 -56.816 -26.209 1.00 84.69 1019 ASP A CA 1
ATOM 7887 C C . ASP A 1 1019 ? 6.221 -56.019 -24.922 1.00 84.69 1019 ASP A C 1
ATOM 7889 O O . ASP A 1 1019 ? 7.076 -55.240 -24.504 1.00 84.69 1019 ASP A O 1
ATOM 7893 N N . GLN A 1 1020 ? 5.125 -56.313 -24.212 1.00 87.00 1020 GLN A N 1
ATOM 7894 C CA . GLN A 1 1020 ? 4.916 -55.899 -22.819 1.00 87.00 1020 GLN A CA 1
ATOM 7895 C C . GLN A 1 1020 ? 6.059 -56.399 -21.919 1.00 87.00 1020 GLN A C 1
ATOM 7897 O O . GLN A 1 1020 ? 6.634 -55.615 -21.163 1.00 87.00 1020 GLN A O 1
ATOM 7902 N N . LYS A 1 1021 ? 6.476 -57.668 -22.066 1.00 86.69 1021 LYS A N 1
ATOM 7903 C CA . LYS A 1 1021 ? 7.624 -58.218 -21.322 1.00 86.69 1021 LYS A CA 1
ATOM 7904 C C . LYS A 1 1021 ? 8.959 -57.555 -21.697 1.00 86.69 1021 LYS A C 1
ATOM 7906 O O . LYS A 1 1021 ? 9.788 -57.331 -20.819 1.00 86.69 1021 LYS A O 1
ATOM 7911 N N . LYS A 1 1022 ? 9.168 -57.175 -22.967 1.00 86.19 1022 LYS A N 1
ATOM 7912 C CA . LYS A 1 1022 ? 10.339 -56.362 -23.368 1.00 86.19 1022 LYS A CA 1
ATOM 7913 C C . LYS A 1 1022 ? 10.316 -54.979 -22.716 1.00 86.19 1022 LYS A C 1
ATOM 7915 O O . LYS A 1 1022 ? 11.346 -54.535 -22.222 1.00 86.19 1022 LYS A O 1
ATOM 7920 N N . MET A 1 1023 ? 9.158 -54.316 -22.692 1.00 87.81 1023 MET A N 1
ATOM 7921 C CA . MET A 1 1023 ? 8.993 -52.997 -22.074 1.00 87.81 1023 MET A CA 1
ATOM 7922 C C . MET A 1 1023 ? 9.284 -53.037 -20.567 1.00 87.81 1023 MET A C 1
ATOM 7924 O O . MET A 1 1023 ? 10.058 -52.211 -20.087 1.00 87.81 1023 MET A O 1
ATOM 7928 N N . LEU A 1 1024 ? 8.751 -54.030 -19.846 1.00 89.06 1024 LEU A N 1
ATOM 7929 C CA . LEU A 1 1024 ? 9.063 -54.289 -18.434 1.00 89.06 1024 LEU A CA 1
ATOM 7930 C C . LEU A 1 1024 ? 10.575 -54.464 -18.204 1.00 89.06 1024 LEU A C 1
ATOM 7932 O O . LEU A 1 1024 ? 11.157 -53.763 -17.374 1.00 89.06 1024 LEU A O 1
ATOM 7936 N N . ASN A 1 1025 ? 11.222 -55.337 -18.986 1.00 87.56 1025 ASN A N 1
ATOM 7937 C CA . ASN A 1 1025 ? 12.667 -55.566 -18.907 1.00 87.56 1025 ASN A CA 1
ATOM 7938 C C . ASN A 1 1025 ? 13.474 -54.285 -19.183 1.00 87.56 1025 ASN A C 1
ATOM 7940 O O . ASN A 1 1025 ? 14.441 -54.008 -18.475 1.00 87.56 1025 ASN A O 1
ATOM 7944 N N . GLN A 1 1026 ? 13.091 -53.490 -20.188 1.00 86.50 1026 GLN A N 1
ATOM 7945 C CA . GLN A 1 1026 ? 13.789 -52.245 -20.519 1.00 86.50 1026 GLN A CA 1
ATOM 7946 C C . GLN A 1 1026 ? 13.630 -51.205 -19.401 1.00 86.50 1026 GLN A C 1
ATOM 7948 O O . GLN A 1 1026 ? 14.610 -50.566 -19.038 1.00 86.50 1026 GLN A O 1
ATOM 7953 N N . ILE A 1 1027 ? 12.446 -51.085 -18.789 1.00 88.50 1027 ILE A N 1
ATOM 7954 C CA . ILE A 1 1027 ? 12.200 -50.177 -17.656 1.00 88.50 1027 ILE A CA 1
ATOM 7955 C C . ILE A 1 1027 ? 13.095 -50.531 -16.464 1.00 88.50 1027 ILE A C 1
ATOM 7957 O O . ILE A 1 1027 ? 13.858 -49.684 -15.993 1.00 88.50 1027 ILE A O 1
ATOM 7961 N N . THR A 1 1028 ? 13.055 -51.780 -15.989 1.00 89.19 1028 THR A N 1
ATOM 7962 C CA . THR A 1 1028 ? 13.839 -52.192 -14.811 1.00 89.19 1028 THR A CA 1
ATOM 7963 C C . THR A 1 1028 ? 15.342 -52.140 -15.085 1.00 89.19 1028 THR A C 1
ATOM 7965 O O . THR A 1 1028 ? 16.114 -51.750 -14.207 1.00 89.19 1028 THR A O 1
ATOM 7968 N N . SER A 1 1029 ? 15.762 -52.462 -16.312 1.00 87.88 1029 SER A N 1
ATOM 7969 C CA . SER A 1 1029 ? 17.147 -52.340 -16.771 1.00 87.88 1029 SER A CA 1
ATOM 7970 C C . SER A 1 1029 ? 17.621 -50.881 -16.810 1.00 87.88 1029 SER A C 1
ATOM 7972 O O . SER A 1 1029 ? 18.615 -50.554 -16.164 1.00 87.88 1029 SER A O 1
ATOM 7974 N N . SER A 1 1030 ? 16.896 -49.976 -17.481 1.00 87.69 1030 SER A N 1
ATOM 7975 C CA . SER A 1 1030 ? 17.264 -48.556 -17.597 1.00 87.69 1030 SER A CA 1
ATOM 7976 C C . SER A 1 1030 ? 17.300 -47.839 -16.243 1.00 87.69 1030 SER A C 1
ATOM 7978 O O . SER A 1 1030 ? 18.194 -47.019 -16.011 1.00 87.69 1030 SER A O 1
ATOM 7980 N N . LEU A 1 1031 ? 16.379 -48.161 -15.326 1.00 88.31 1031 LEU A N 1
ATOM 7981 C CA . LEU A 1 1031 ? 16.387 -47.645 -13.951 1.00 88.31 1031 LEU A CA 1
ATOM 7982 C C . LEU A 1 1031 ? 17.648 -48.089 -13.194 1.00 88.31 1031 LEU A C 1
ATOM 7984 O O . LEU A 1 1031 ? 18.391 -47.252 -12.674 1.00 88.31 1031 LEU A O 1
ATOM 7988 N N . ALA A 1 1032 ? 17.932 -49.394 -13.185 1.00 87.50 1032 ALA A N 1
ATOM 7989 C CA . ALA A 1 1032 ? 19.077 -49.954 -12.475 1.00 87.50 1032 ALA A CA 1
ATOM 7990 C C . ALA A 1 1032 ? 20.429 -49.529 -13.087 1.00 87.50 1032 ALA A C 1
ATOM 7992 O O . ALA A 1 1032 ? 21.385 -49.284 -12.350 1.00 87.50 1032 ALA A O 1
ATOM 7993 N N . ASP A 1 1033 ? 20.515 -49.355 -14.411 1.00 85.75 1033 ASP A N 1
ATOM 7994 C CA . ASP A 1 1033 ? 21.690 -48.770 -15.073 1.00 85.75 1033 ASP A CA 1
ATOM 7995 C C . ASP A 1 1033 ? 21.914 -47.307 -14.693 1.00 85.75 1033 ASP A C 1
ATOM 7997 O O . ASP A 1 1033 ? 23.059 -46.888 -14.514 1.00 85.75 1033 ASP A O 1
ATOM 8001 N N . THR A 1 1034 ? 20.839 -46.531 -14.549 1.00 85.00 1034 THR A N 1
ATOM 8002 C CA . THR A 1 1034 ? 20.932 -45.120 -14.148 1.00 85.00 1034 THR A CA 1
ATOM 8003 C C . THR A 1 1034 ? 21.453 -45.004 -12.716 1.00 85.00 1034 THR A C 1
ATOM 8005 O O . THR A 1 1034 ? 22.350 -44.200 -12.465 1.00 85.00 1034 THR A O 1
ATOM 8008 N N . LEU A 1 1035 ? 20.981 -45.860 -11.803 1.00 84.12 1035 LEU A N 1
ATOM 8009 C CA . LEU A 1 1035 ? 21.466 -45.932 -10.417 1.00 84.12 1035 LEU A CA 1
ATOM 8010 C C . LEU A 1 1035 ? 22.906 -46.462 -10.298 1.00 84.12 1035 LEU A C 1
ATOM 8012 O O . LEU A 1 1035 ? 23.633 -46.053 -9.399 1.00 84.12 1035 LEU A O 1
ATOM 8016 N N . PHE A 1 1036 ? 23.343 -47.343 -11.202 1.00 83.19 1036 PHE A N 1
ATOM 8017 C CA . PHE A 1 1036 ? 24.712 -47.869 -11.206 1.00 83.19 1036 PHE A CA 1
ATOM 8018 C C . PHE A 1 1036 ? 25.743 -46.880 -11.781 1.00 83.19 1036 PHE A C 1
ATOM 8020 O O . PHE A 1 1036 ? 26.847 -46.741 -11.244 1.00 83.19 1036 PHE A O 1
ATOM 8027 N N . LYS A 1 1037 ? 25.387 -46.190 -12.875 1.00 79.31 1037 LYS A N 1
ATOM 8028 C CA . LYS A 1 1037 ? 26.284 -45.294 -13.631 1.00 79.31 1037 LYS A CA 1
ATOM 8029 C C . LYS A 1 1037 ? 26.284 -43.848 -13.133 1.00 79.31 1037 LYS A C 1
ATOM 8031 O O . LYS A 1 1037 ? 27.194 -43.107 -13.491 1.00 79.31 1037 LYS A O 1
ATOM 8036 N N . THR A 1 1038 ? 25.310 -43.432 -12.325 1.00 77.38 1038 THR A N 1
ATOM 8037 C CA . THR A 1 1038 ? 25.302 -42.089 -11.724 1.00 77.38 1038 THR A CA 1
ATOM 8038 C C . THR A 1 1038 ? 26.041 -42.112 -10.394 1.00 77.38 1038 THR A C 1
ATOM 8040 O O . THR A 1 1038 ? 25.565 -42.687 -9.418 1.00 77.38 1038 THR A O 1
ATOM 8043 N N . GLU A 1 1039 ? 27.200 -41.465 -10.347 1.00 74.75 1039 GLU A N 1
ATOM 8044 C CA . GLU A 1 1039 ? 27.890 -41.178 -9.092 1.00 74.75 1039 GLU A CA 1
ATOM 8045 C C . GLU A 1 1039 ? 27.399 -39.835 -8.556 1.00 74.75 1039 GLU A C 1
ATOM 8047 O O . GLU A 1 1039 ? 27.266 -38.867 -9.309 1.00 74.75 1039 GLU A O 1
ATOM 8052 N N . ILE A 1 1040 ? 27.076 -39.790 -7.265 1.00 72.19 1040 ILE A N 1
ATOM 8053 C CA . ILE A 1 1040 ? 26.491 -38.615 -6.613 1.00 72.19 1040 ILE A CA 1
ATOM 8054 C C . ILE A 1 1040 ? 27.399 -38.227 -5.453 1.00 72.19 1040 ILE A C 1
ATOM 8056 O O . ILE A 1 1040 ? 27.653 -39.032 -4.555 1.00 72.19 1040 ILE A O 1
ATOM 8060 N N . VAL A 1 1041 ? 27.892 -36.994 -5.477 1.00 70.62 1041 VAL A N 1
ATOM 8061 C CA . VAL A 1 1041 ? 28.583 -36.371 -4.350 1.00 70.62 1041 VAL A CA 1
ATOM 8062 C C . VAL A 1 1041 ? 27.546 -35.536 -3.616 1.00 70.62 1041 VAL A C 1
ATOM 8064 O O . VAL A 1 1041 ? 26.983 -34.610 -4.201 1.00 70.62 1041 VAL A O 1
ATOM 8067 N N . SER A 1 1042 ? 27.290 -35.850 -2.350 1.00 73.88 1042 SER A N 1
ATOM 8068 C CA . SER A 1 1042 ? 26.306 -35.141 -1.532 1.00 73.88 1042 SER A CA 1
ATOM 8069 C C . SER A 1 1042 ? 26.941 -34.610 -0.259 1.00 73.88 1042 SER A C 1
ATOM 8071 O O . SER A 1 1042 ? 27.624 -35.355 0.440 1.00 73.88 1042 SER A O 1
ATOM 8073 N N . ASP A 1 1043 ? 26.669 -33.354 0.077 1.00 76.31 1043 ASP A N 1
ATOM 8074 C CA . ASP A 1 1043 ? 26.976 -32.820 1.401 1.00 76.31 1043 ASP A CA 1
ATOM 8075 C C . ASP A 1 1043 ? 25.827 -33.188 2.346 1.00 76.31 1043 ASP A C 1
ATOM 8077 O O . ASP A 1 1043 ? 24.663 -32.862 2.100 1.00 76.31 1043 ASP A O 1
ATOM 8081 N N . CYS A 1 1044 ? 26.150 -33.937 3.394 1.00 78.12 1044 CYS A N 1
ATOM 8082 C CA . CYS A 1 1044 ? 25.222 -34.454 4.388 1.00 78.12 1044 CYS A CA 1
ATOM 8083 C C . CYS A 1 1044 ? 25.361 -33.692 5.704 1.00 78.12 1044 CYS A C 1
ATOM 8085 O O . CYS A 1 1044 ? 26.470 -33.378 6.127 1.00 78.12 1044 CYS A O 1
ATOM 8087 N N . ARG A 1 1045 ? 24.231 -33.459 6.377 1.00 79.94 1045 ARG A N 1
ATOM 8088 C CA . ARG A 1 1045 ? 24.167 -32.865 7.712 1.00 79.94 1045 ARG A CA 1
ATOM 8089 C C . ARG A 1 1045 ? 23.334 -33.715 8.665 1.00 79.94 1045 ARG A C 1
ATOM 8091 O O . ARG A 1 1045 ? 22.284 -34.231 8.272 1.00 79.94 1045 ARG A O 1
ATOM 8098 N N . CYS A 1 1046 ? 23.777 -33.849 9.914 1.00 78.44 1046 CYS A N 1
ATOM 8099 C CA . CYS A 1 1046 ? 22.988 -34.502 10.960 1.00 78.44 1046 CYS A CA 1
ATOM 8100 C C . CYS A 1 1046 ? 21.889 -33.558 11.486 1.00 78.44 1046 CYS A C 1
ATOM 8102 O O . CYS A 1 1046 ? 22.193 -32.508 12.054 1.00 78.44 1046 CYS A O 1
ATOM 8104 N N . LEU A 1 1047 ? 20.614 -33.921 11.297 1.00 75.31 1047 LEU A N 1
ATOM 8105 C CA . LEU A 1 1047 ? 19.440 -33.125 11.690 1.00 75.31 1047 LEU A CA 1
ATOM 8106 C C . LEU A 1 1047 ? 18.393 -33.964 12.456 1.00 75.31 1047 LEU A C 1
ATOM 8108 O O . LEU A 1 1047 ? 18.325 -35.178 12.265 1.00 75.31 1047 LEU A O 1
ATOM 8112 N N . PRO A 1 1048 ? 17.553 -33.346 13.310 1.00 73.06 1048 PRO A N 1
ATOM 8113 C CA . PRO A 1 1048 ? 16.600 -34.070 14.150 1.00 73.06 1048 PRO A CA 1
ATOM 8114 C C . PRO A 1 1048 ? 15.261 -34.359 13.443 1.00 73.06 1048 PRO A C 1
ATOM 8116 O O . PRO A 1 1048 ? 14.491 -33.436 13.171 1.00 73.06 1048 PRO A O 1
ATOM 8119 N N . ILE A 1 1049 ? 14.894 -35.633 13.254 1.00 64.56 1049 ILE A N 1
ATOM 8120 C CA . ILE A 1 1049 ? 13.506 -35.995 12.922 1.00 64.56 1049 ILE A CA 1
ATOM 8121 C C . ILE A 1 1049 ? 12.631 -35.831 14.168 1.00 64.56 1049 ILE A C 1
ATOM 8123 O O . ILE A 1 1049 ? 12.882 -36.451 15.207 1.00 64.56 1049 ILE A O 1
ATOM 8127 N N . HIS A 1 1050 ? 11.577 -35.018 14.057 1.00 62.88 1050 HIS A N 1
ATOM 8128 C CA . HIS A 1 1050 ? 10.586 -34.760 15.113 1.00 62.88 1050 HIS A CA 1
ATOM 8129 C C . HIS A 1 1050 ? 11.175 -34.393 16.493 1.00 62.88 1050 HIS A C 1
ATOM 8131 O O . HIS A 1 1050 ? 10.527 -34.639 17.505 1.00 62.88 1050 HIS A O 1
ATOM 8137 N N . GLY A 1 1051 ? 12.406 -33.872 16.543 1.00 62.88 1051 GLY A N 1
ATOM 8138 C CA . GLY A 1 1051 ? 13.108 -33.552 17.789 1.00 62.88 1051 GLY A CA 1
ATOM 8139 C C . GLY A 1 1051 ? 13.598 -34.746 18.625 1.00 62.88 1051 GLY A C 1
ATOM 8140 O O . GLY A 1 1051 ? 14.135 -34.512 19.705 1.00 62.88 1051 GLY A O 1
ATOM 8141 N N . LEU A 1 1052 ? 13.451 -35.996 18.154 1.00 62.19 1052 LEU A N 1
ATOM 8142 C CA . LEU A 1 1052 ? 13.772 -37.212 18.928 1.00 62.19 1052 LEU A CA 1
ATOM 8143 C C . LEU A 1 1052 ? 14.958 -38.029 18.386 1.00 62.19 1052 LEU A C 1
ATOM 8145 O O . LEU A 1 1052 ? 15.698 -38.605 19.175 1.00 62.19 1052 LEU A O 1
ATOM 8149 N N . HIS A 1 1053 ? 15.154 -38.108 17.067 1.00 69.75 1053 HIS A N 1
ATOM 8150 C CA . HIS A 1 1053 ? 16.189 -38.963 16.458 1.00 69.75 1053 HIS A CA 1
ATOM 8151 C C . HIS A 1 1053 ? 17.030 -38.184 15.449 1.00 69.75 1053 HIS A C 1
ATOM 8153 O O . HIS A 1 1053 ? 16.496 -37.330 14.749 1.00 69.75 1053 HIS A O 1
ATOM 8159 N N . GLY A 1 1054 ? 18.321 -38.499 15.323 1.00 71.06 1054 GLY A N 1
ATOM 8160 C CA . GLY A 1 1054 ? 19.172 -37.934 14.277 1.00 71.06 1054 GLY A CA 1
ATOM 8161 C C . GLY A 1 1054 ? 19.016 -38.666 12.937 1.00 71.06 1054 GLY A C 1
ATOM 8162 O O . GLY A 1 1054 ? 19.071 -39.895 12.891 1.00 71.06 1054 GLY A O 1
ATOM 8163 N N . GLN A 1 1055 ? 18.876 -37.919 11.840 1.00 72.56 1055 GLN A N 1
ATOM 8164 C CA . GLN A 1 1055 ? 18.937 -38.423 10.465 1.00 72.56 1055 GLN A CA 1
ATOM 8165 C C . GLN A 1 1055 ? 19.874 -37.572 9.602 1.00 72.56 1055 GLN A C 1
ATOM 8167 O O . GLN A 1 1055 ? 19.996 -36.359 9.767 1.00 72.56 1055 GLN A O 1
ATOM 8172 N N . HIS A 1 1056 ? 20.515 -38.224 8.634 1.00 74.25 1056 HIS A N 1
ATOM 8173 C CA . HIS A 1 1056 ? 21.347 -37.574 7.630 1.00 74.25 1056 HIS A CA 1
ATOM 8174 C C . HIS A 1 1056 ? 20.501 -36.966 6.504 1.00 74.25 1056 HIS A C 1
ATOM 8176 O O . HIS A 1 1056 ? 20.011 -37.686 5.627 1.00 74.25 1056 HIS A O 1
ATOM 8182 N N . LYS A 1 1057 ? 20.373 -35.635 6.504 1.00 71.75 1057 LYS A N 1
ATOM 8183 C CA . LYS A 1 1057 ? 19.816 -34.868 5.383 1.00 71.75 1057 LYS A CA 1
ATOM 8184 C C . LYS A 1 1057 ? 20.952 -34.534 4.418 1.00 71.75 1057 LYS A C 1
ATOM 8186 O O . LYS A 1 1057 ? 21.932 -33.930 4.836 1.00 71.75 1057 LYS A O 1
ATOM 8191 N N . CYS A 1 1058 ? 20.854 -34.954 3.159 1.00 69.25 1058 CYS A N 1
ATOM 8192 C CA . CYS A 1 1058 ? 21.955 -34.868 2.196 1.00 69.25 1058 CYS A CA 1
ATOM 8193 C C . CYS A 1 1058 ? 21.534 -34.116 0.934 1.00 69.25 1058 CYS A C 1
ATOM 8195 O O . CYS A 1 1058 ? 20.593 -34.531 0.264 1.00 69.25 1058 CYS A O 1
ATOM 8197 N N . VAL A 1 1059 ? 22.258 -33.057 0.579 1.00 68.62 1059 VAL A N 1
ATOM 8198 C CA . VAL A 1 1059 ? 22.022 -32.255 -0.629 1.00 68.62 1059 VAL A CA 1
ATOM 8199 C C . VAL A 1 1059 ? 23.049 -32.637 -1.691 1.00 68.62 1059 VAL A C 1
ATOM 8201 O O . VAL A 1 1059 ? 24.231 -32.774 -1.383 1.00 68.62 1059 VAL A O 1
ATOM 8204 N N . ILE A 1 1060 ? 22.619 -32.809 -2.944 1.00 66.38 1060 ILE A N 1
ATOM 8205 C CA . ILE A 1 1060 ? 23.532 -33.119 -4.055 1.00 66.38 1060 ILE A CA 1
ATOM 8206 C C . ILE A 1 1060 ? 24.452 -31.916 -4.304 1.00 66.38 1060 ILE A C 1
ATOM 8208 O O . ILE A 1 1060 ? 23.988 -30.851 -4.707 1.00 66.38 1060 ILE A O 1
ATOM 8212 N N . LYS A 1 1061 ? 25.756 -32.117 -4.100 1.00 68.31 1061 LYS A N 1
ATOM 8213 C CA . LYS A 1 1061 ? 26.836 -31.178 -4.433 1.00 68.31 1061 LYS A CA 1
ATOM 8214 C C . LYS A 1 1061 ? 27.202 -31.286 -5.916 1.00 68.31 1061 LYS A C 1
ATOM 8216 O O . LYS A 1 1061 ? 27.406 -30.280 -6.587 1.00 68.31 1061 LYS A O 1
ATOM 8221 N N . SER A 1 1062 ? 27.254 -32.512 -6.440 1.00 67.06 1062 SER A N 1
ATOM 8222 C CA . SER A 1 1062 ? 27.377 -32.797 -7.874 1.00 67.06 1062 SER A CA 1
ATOM 8223 C C . SER A 1 1062 ? 26.871 -34.202 -8.218 1.00 67.06 1062 SER A C 1
ATOM 8225 O O . SER A 1 1062 ? 26.838 -35.097 -7.373 1.00 67.06 1062 SER A O 1
ATOM 8227 N N . SER A 1 1063 ? 26.481 -34.410 -9.478 1.00 69.38 1063 SER A N 1
ATOM 8228 C CA . SER A 1 1063 ? 26.215 -35.743 -10.027 1.00 69.38 1063 SER A CA 1
ATOM 8229 C C . SER A 1 1063 ? 26.968 -35.935 -11.344 1.00 69.38 1063 SER A C 1
ATOM 8231 O O . SER A 1 1063 ? 27.003 -35.047 -12.199 1.00 69.38 1063 SER A O 1
ATOM 8233 N N . THR A 1 1064 ? 27.604 -37.092 -11.501 1.00 70.81 1064 THR A N 1
ATOM 8234 C CA . THR A 1 1064 ? 28.473 -37.422 -12.637 1.00 70.81 1064 THR A CA 1
ATOM 8235 C C . THR A 1 1064 ? 28.117 -38.791 -13.197 1.00 70.81 1064 THR A C 1
ATOM 8237 O O . THR A 1 1064 ? 28.172 -39.801 -12.500 1.00 70.81 1064 THR A O 1
ATOM 8240 N N . PHE A 1 1065 ? 27.755 -38.831 -14.480 1.00 69.94 1065 PHE A N 1
ATOM 8241 C CA . PHE A 1 1065 ? 27.379 -40.066 -15.167 1.00 69.94 1065 PHE A CA 1
ATOM 8242 C C . PHE A 1 1065 ? 28.614 -40.747 -15.773 1.00 69.94 1065 PHE A C 1
ATOM 8244 O O . PHE A 1 1065 ? 29.164 -40.280 -16.773 1.00 69.94 1065 PHE A O 1
ATOM 8251 N N . VAL A 1 1066 ? 29.036 -41.863 -15.182 1.00 74.31 1066 VAL A N 1
ATOM 8252 C CA . VAL A 1 1066 ? 30.240 -42.615 -15.552 1.00 74.31 1066 VAL A CA 1
ATOM 8253 C C . VAL A 1 1066 ? 29.895 -43.671 -16.605 1.00 74.31 1066 VAL A C 1
ATOM 8255 O O . VAL A 1 1066 ? 29.577 -44.819 -16.297 1.00 74.31 1066 VAL A O 1
ATOM 8258 N N . ALA A 1 1067 ? 29.968 -43.280 -17.880 1.00 57.91 1067 ALA A N 1
ATOM 8259 C CA . ALA A 1 1067 ? 29.558 -44.123 -19.010 1.00 57.91 1067 ALA A CA 1
ATOM 8260 C C . ALA A 1 1067 ? 30.302 -45.474 -19.102 1.00 57.91 1067 ALA A C 1
ATOM 8262 O O . ALA A 1 1067 ? 29.704 -46.475 -19.492 1.00 57.91 1067 ALA A O 1
ATOM 8263 N N . ASN A 1 1068 ? 31.580 -45.515 -18.705 1.00 57.56 1068 ASN A N 1
ATOM 8264 C CA . ASN A 1 1068 ? 32.460 -46.684 -18.856 1.00 57.56 1068 ASN A CA 1
ATOM 8265 C C . ASN A 1 1068 ? 32.471 -47.633 -17.641 1.00 57.56 1068 ASN A C 1
ATOM 8267 O O . ASN A 1 1068 ? 33.289 -48.554 -17.588 1.00 57.56 1068 ASN A O 1
ATOM 8271 N N . LYS A 1 1069 ? 31.587 -47.428 -16.657 1.00 62.59 1069 LYS A N 1
ATOM 8272 C CA . LYS A 1 1069 ? 31.497 -48.283 -15.468 1.00 62.59 1069 LYS A CA 1
ATOM 8273 C C . LYS A 1 1069 ? 30.956 -49.661 -15.873 1.00 62.59 1069 LYS A C 1
ATOM 8275 O O . LYS A 1 1069 ? 29.764 -49.815 -16.137 1.00 62.59 1069 LYS A O 1
ATOM 8280 N N . LYS A 1 1070 ? 31.841 -50.658 -15.974 1.00 57.94 1070 LYS A N 1
ATOM 8281 C CA . LYS A 1 1070 ? 31.461 -52.062 -16.205 1.00 57.94 1070 LYS A CA 1
ATOM 8282 C C . LYS A 1 1070 ? 30.867 -52.646 -14.923 1.00 57.94 1070 LYS A C 1
ATOM 8284 O O . LYS A 1 1070 ? 31.390 -52.397 -13.838 1.00 57.94 1070 LYS A O 1
ATOM 8289 N N . ALA A 1 1071 ? 29.810 -53.446 -15.049 1.00 56.25 1071 ALA A N 1
ATOM 8290 C CA . ALA A 1 1071 ? 29.385 -54.321 -13.961 1.00 56.25 1071 ALA A CA 1
ATOM 8291 C C . ALA A 1 1071 ? 30.522 -55.302 -13.622 1.00 56.25 1071 ALA A C 1
ATOM 8293 O O . ALA A 1 1071 ? 31.275 -55.709 -14.512 1.00 56.25 1071 ALA A O 1
ATOM 8294 N N . LYS A 1 1072 ? 30.644 -55.692 -12.348 1.00 49.19 1072 LYS A N 1
ATOM 8295 C CA . LYS A 1 1072 ? 31.449 -56.868 -11.999 1.00 49.19 1072 LYS A CA 1
ATOM 8296 C C . LYS A 1 1072 ? 30.792 -58.090 -12.644 1.00 49.19 1072 LYS A C 1
ATOM 8298 O O . LYS A 1 1072 ? 29.569 -58.204 -12.600 1.00 49.19 1072 LYS A O 1
ATOM 8303 N N . SER A 1 1073 ? 31.586 -58.977 -13.238 1.00 38.72 1073 SER A N 1
ATOM 8304 C CA . SER A 1 1073 ? 31.112 -60.319 -13.579 1.00 38.72 1073 SER A CA 1
ATOM 8305 C C . SER A 1 1073 ? 30.626 -61.011 -12.304 1.00 38.72 1073 SER A C 1
ATOM 8307 O O . SER A 1 1073 ? 31.266 -60.859 -11.260 1.00 38.72 1073 SER A O 1
ATOM 8309 N N . ALA A 1 1074 ? 29.490 -61.702 -12.405 1.00 35.28 1074 ALA A N 1
ATOM 8310 C CA . ALA A 1 1074 ? 28.944 -62.532 -11.334 1.00 35.28 1074 ALA A CA 1
ATOM 8311 C C . ALA A 1 1074 ? 29.844 -63.746 -11.052 1.00 35.28 1074 ALA A C 1
ATOM 8313 O O . ALA A 1 1074 ? 30.490 -64.213 -12.019 1.00 35.28 1074 ALA A O 1
#

Solvent-accessible surface area (backbone atoms only — not comparable to full-atom values): 59833 Å² total; per-residue (Å²): 136,86,86,85,86,87,89,83,89,90,88,90,85,88,84,88,82,88,88,82,89,86,79,89,83,89,86,88,86,80,89,79,92,76,97,72,93,77,83,84,76,94,79,81,86,90,81,95,72,98,65,92,74,77,81,72,86,79,49,55,88,44,73,64,24,52,54,31,46,52,36,13,41,28,44,32,57,55,32,58,34,37,44,35,45,51,28,41,79,37,18,10,42,40,29,57,53,47,32,51,49,32,30,66,48,41,38,48,54,44,42,41,46,37,30,44,55,8,22,41,48,47,30,29,36,42,55,42,27,45,25,50,24,44,37,53,20,18,48,22,47,20,15,41,47,41,28,55,57,48,52,26,53,56,42,48,57,36,8,52,28,48,47,51,33,62,49,23,73,36,98,63,53,80,43,46,48,64,49,82,91,49,38,58,57,43,27,45,25,64,71,59,33,54,59,18,47,77,69,56,23,47,56,44,69,74,42,71,30,49,52,65,64,23,59,80,65,49,39,67,64,53,48,71,73,49,75,71,35,55,23,17,50,37,37,40,41,45,57,70,49,38,55,42,95,41,71,86,45,42,78,57,69,39,62,71,48,46,52,25,29,50,49,39,40,48,51,52,36,65,43,37,43,66,36,61,67,37,35,36,56,52,27,71,48,37,45,46,48,39,58,56,47,50,51,53,44,31,60,52,17,69,70,40,68,41,9,66,58,20,38,48,56,44,52,47,58,39,73,71,38,76,75,40,68,64,44,49,41,52,24,39,52,52,34,42,71,30,62,41,54,54,37,32,36,47,17,31,64,23,22,33,50,63,60,65,50,56,48,71,59,54,42,53,51,42,54,50,49,36,53,53,48,25,54,51,34,26,50,26,51,26,10,45,43,12,24,48,19,51,78,68,74,48,62,56,77,83,69,64,58,54,43,67,49,29,64,57,20,48,49,55,49,50,32,64,76,40,90,67,29,40,59,59,41,35,53,50,27,51,31,53,37,27,25,41,47,36,34,49,50,40,32,49,50,30,50,50,39,44,50,39,70,72,38,61,85,45,51,89,43,41,48,58,54,44,47,49,53,36,51,54,38,42,64,63,27,48,66,50,28,18,16,18,10,68,53,54,42,53,44,46,63,64,26,40,60,48,66,38,30,47,54,45,40,40,50,49,33,45,45,49,26,62,68,72,23,31,70,54,56,55,50,54,49,27,70,32,58,48,84,75,55,69,67,58,53,51,51,55,41,43,34,45,60,44,52,21,44,53,49,47,52,50,46,52,51,50,56,61,74,69,60,71,82,59,66,56,94,90,46,68,61,55,71,69,56,51,48,52,27,52,49,53,20,42,46,33,56,51,44,22,55,54,39,25,53,51,48,61,70,69,39,65,84,90,47,54,72,72,54,43,52,58,55,29,58,38,55,41,84,80,50,48,55,60,96,51,80,59,82,56,71,63,58,67,63,49,80,76,64,82,78,92,82,88,82,90,83,89,83,89,84,89,87,87,82,89,85,88,82,91,90,82,93,84,88,84,89,85,89,85,90,82,92,82,89,86,87,79,87,83,82,91,85,86,82,87,85,82,88,85,85,84,85,89,86,82,87,78,80,91,87,80,87,79,93,79,83,92,74,85,69,62,78,64,51,56,70,57,52,73,74,46,58,82,90,46,36,61,62,49,50,38,51,52,50,44,53,52,46,56,55,43,43,77,73,76,48,92,51,71,62,62,57,92,61,24,50,17,77,46,84,90,43,79,40,50,58,66,42,75,50,78,45,76,33,62,49,52,29,34,39,38,35,38,38,35,39,68,77,33,56,70,67,51,39,56,72,39,50,38,49,43,70,55,52,32,59,53,42,30,37,69,54,60,33,81,47,74,39,36,41,39,35,41,29,43,84,91,38,84,66,48,48,79,49,49,39,75,95,73,40,79,43,48,79,79,71,65,78,78,66,76,85,77,75,74,82,76,73,68,85,57,56,63,64,74,66,48,83,48,67,69,60,43,54,51,49,51,55,48,49,53,55,47,61,65,72,48,85,46,8,61,58,47,39,53,50,54,60,65,71,45,88,74,60,64,60,36,38,39,35,39,38,41,33,44,60,67,68,52,49,71,82,43,62,59,65,39,54,47,52,56,52,50,60,70,69,60,73,66,64,52,47,41,36,31,39,40,28,43,58,55,70,56,41,40,85,96,53,64,56,80,43,54,42,31,34,40,75,58,37,35,41,36,58,84,70,61,66,79,48,64,36,93,60,61,44,59,56,76,32,56,63,59,53,56,24,38,76,56,66,14,45,42,32,40,49,81,46,52,89,75,44,53,75,77,48,42,51,38,42,46,52,49,51,28,43,54,52,31,49,50,61,69,29,39,35,37,36,24,46,27,31,24,42,64,52,82,34,62,42,33,38,76,51,23,45,68,74,45,76,47,76,45,86,83,68,73,61,65,82,131

Organism: Drosophila melanogaster (NCBI:txid7227)

Radius of gyration: 39.31 Å; Cα contacts (8 Å, |Δi|>4): 1542; chains: 1; bounding box: 122×111×94 Å

InterPro domains:
  IPR000175 Sodium:neurotransmitter symporter [PF00209] (57-600)
  IPR000175 Sodium:neurotransmitter symporter [PR00176] (65-86)
  IPR000175 Sodium:neurotransmitter symporter [PR00176] (94-113)
  IPR000175 Sodium:neurotransmitter symporter [PR00176] (138-164)
  IPR000175 Sodium:neurotransmitter symporter [PR00176] (282-299)
  IPR000175 Sodium:neurotransmitter symporter [PR00176] (364-384)
  IPR000175 Sodium:neurotransmitter symporter [PR00176] (418-437)
  IPR000175 Sodium:neurotransmitter symporter [PR00176] (498-518)
  IPR000175 Sodium:neurotransmitter symporter [PR00176] (541-561)
  IPR000175 Sodium:neurotransmitter symporter [PS00610] (81-95)
  IPR000175 Sodium:neurotransmitter symporter [PS50267] (56-605)
  IPR000175 Sodium:neurotransmitter symporter [PTHR11616] (50-612)
  IPR037272 Sodium:neurotransmitter symporter superfamily [SSF161070] (57-601)

Nearest PDB structures (foldseek):
  4xpg-assembly1_A  TM=9.613E-01  e=3.110E-44  Drosophila melanogaster
  9eo4-assembly1_B  TM=9.699E-01  e=7.373E-42  Homo sapiens
  8y2g-assembly1_A  TM=9.676E-01  e=1.228E-39  Homo sapiens
  8hff-assembly1_A  TM=9.066E-01  e=3.355E-38  Homo sapiens
  8hfl-assembly1_A  TM=8.909E-01  e=1.489E-36  Homo sapiens

Foldseek 3Di:
DDDDDDDDDDDDDDDYDDDDDDDDDDDDDDDDDDDDDDDCPDDDDDDDDDDDDQDDDAFFPDPLLLLLLLLLQLFFPLLQFPLLLLCLVLFFQQLLVLLLVLCVQAQLLLLLLLLLQLQFQLAFQLLSCCQQFVLQSLLSVLLLLLLLLCLQLLLLLLLLLLLLLVQLPDQARPQQAQDPVFHFLQEDHPVVQVVLVVQVWGQHSRDTHHPVRCVVVVVVVVRVVGRYDRSLVRCVQCPQLVADPALVCQADFPVSSLVSSLVSLVVLLVQCLVASHRVSVVSVCLSCLLVVLLVVLLVVLLPAPQLVVLLCSNNRGDPVSVPPVVSSLSSNQSSCSNSVRSSSLSSLSSSSDNLQDASSVSSVVSSVVSSVSSVSSSSSLSSLLSNVCVVVVHDSVVLDDGDPCSLRPRVLSSLSVDVSSSVSSNSSSSNNSSSSSSSSSSSLSSNLSVVCSVPSVCSVVSSVSSVVSSVVSSVSSSSLSTSNNVVVSQLCVVFQCGLLSLVSSLVSLCLQPPLVHLLVSVVSSCVRHNDDDPVVSVVSSCSSNPSNSVSSVSSNVVCVVVDDADDDDPRGHDPVSSVVSNCNNCVSVVSSVVSSVVQLVVQDPPDDSVVSSVVSSRRHQSDGGPPDRNVCVVVVVPVVDDDDDDDDDDDDDDDDYDDDDDDDDDDYDDDDDDDDDDDDDDDDDDDDDDDDDDDDDDDDDDDDDDDDDDDDCPVVVCVVLVPDDPVCSVVVVLVVLLVVQVVVVVVVDFDADDQQSAWAQAPVGIDGAWDKDKDKDADLAAEEEELAELPADLCCLQLFVQVLQVVLVVLLVLQRNPHYAYWYWYFYQPAAEIDTDADPPDHRGDDDRPNVDDDDHDDDDCPCVVVVVPPDPVVVVVVVVVVVVCVLVDDTHNLNSVVVLLVPQDHHNHAAEYEYEDEDFADPPPVSSVVVVVVSVVVDPRQRYQYEYEYAWAPWDFPPDDSLQFFKDELFFTHGLVRCRPDGPVRIDTHDTPSRVVNRVSRYMYTHCPNLVVDDSVSVVSSSVCVSNVVSLCSSQKMFIWIWTWHDDSNNYTDTRTHTPDIDGHPPDDRPDD